Protein 5GOO (pdb70)

InterPro domains:
  IPR008928 Six-hairpin glycosidase superfamily [SSF48208] (36-451)
  IPR012341 Six-hairpin glycosidase-like superfamily [G3DSA:1.50.10.10] (46-420)
  IPR024746 Glycosyl hydrolase family 100 [PF12899] (17-449)
  IPR024746 Glycosyl hydrolase family 100 [PTHR31916] (10-457)

Organism: Nostoc sp. (strain PCC 7120 / SAG 25.82 / UTEX 2576) (NCBI:txid103690)

Sequence (1299 aa):
SLRETESWKLLESSIIYYEGNPIGTVAAQDPELAALNYDQCFLRDFVPSAFVFLDGQTDIVRNFLIETLTLQSHEKEDCFQPGAGLPASFKVESDGSKEYLVADFGEKAIARVPPVDSCWWILLLRAYEKATGDLTLAREPKFQAGIKLILDLCLAHRFSYPTLVPDGAFIDRRGVYEHPLEIQVLFYAALRAARELLLPDGDGEQYLNKVHGRLGALQYHIRNYYWVDLKRLREIYRYKGNEFGKEIANKFNIFSQSIPDWVIEWLPEKGGYLAGNLGPGRDFRFFALGNLAILAGLASEEESQRINLFAHRWEDLIGYPVKICYPALQGLEWQIVTGCDPKNIPWSYHNGGNWPVLLWLFTAAALKTGKVELAHEAIAIAEGRLSNDKFPEYYDGNNGRLIGKEARIYQTWSIAGLLVAKQFLANPDHVEFISTESWKLLESSIIYYEGNPIGTVAAQDPELAALNYDQCFLRDFVPSAFVFLDGQTDIVRNFLIETLTLQSHEKEDCFQPGAGLPASFKVESDGSKEYLVADFGEKAIARVPPVDSCWWILLLRAYEKATGDLTLAREPKFQAGIKLILDLCLAHRFSYPTLVPDGAFIDRRGVYEHPLEIQVLFYAALRAARELLLPDGDGEQYLNKVHGRLGALQYHIRNYYWVDLKRLREIYRYKGNEFGKEIANKFNIFSQSIPDWVIEWLPEKGGYLAGNLGPGRDFRFFALGNLAILAGLASEEESQRINLFAHRWEDLIGYPVKICYPALQGLEWQIVTGCDPKNIPWSYHNGGNWPVLLWLFTAAALKTGKVELAHEAIAIAEGRLSNDKFPEYYDGNNGRLIGKEARIYQTWSIAGLLVAKQFLANPDHVEFISRETESWKLLESSIIYYEGNPIGTVAAQDPELAALNYDQCFLRDFVPSAFVFLDGQTDIVRNFLIETLTLQSHEKEDCFQPGAGLPASFKVESDGSKEYLVADFGEKAIARVPPVDSCWWILLLRAYEKATGDLTLAREPKFQAGIKLILDLCLAHRFSYPTLVPDGAFIDRRGVYEHPLEIQVLFYAALRAARELLLPDGDGEQYLNKVHGRLGALQYHIRNYYWVDLKRLREIYRYKGNEFGKEIANKFNIFSQSIPDWVIEWLPEKGGYLAGNLGPGRDFRFFALGNLAILAGLASEEESQRINLFAHRWEDLIGYPVKICYPALQGLEWQIVTGCDPKNIPWSYHNGGNWPVLLWLFTAAALKTGKVELAHEAIAIAEGRLSNDKFPEYYDGNNGRLIGKEARIYQTWSIAGLLVAKQFLANPDHVEFIS

Radius of gyration: 38.65 Å; Cα contacts (8 Å, |Δi|>4): 2510; chains: 3; bounding box: 79×120×97 Å

Solvent-accessible surface area: 47619 Å² total

B-factor: mean 35.4, std 9.97, range [17.38, 83.97]

Foldseek 3Di:
DLCPDPLNVLLVVQFADAPRHTAAGFQFPFPDDDCLRSRWGFLVLRLLVQLLCLCVNHRRLLNNLVVVLVCLCDDDDVPDDDQSLAFGTWHWDDDDPHIDIDTHQQPSDDVSAGQLLNNPSLLSVLLSCVSHVPLPSLPPPSNLVSLVSNLCVQLPDDPDQLAFGQACHNVNAFLLGGGFLLRLLSSLLSLVSLLVRFDPDPVSVVSVVSSVVSNVSSLCCQQPPFKDALVVLVVQLPADADDDDDDGDCPLRAHNVPPDPCQNVLHDNQAIFGFGDGHRRGGRKDALNSGLVLLSCSQPLSNLVRPCSCVVPVQQAQFLAGFRIPFFQADVRCCVRRVPDVQRYGQADNRGWHALLCLLSVLLSCLSNVNNVVNVVSLVSLVVPCVVQQQWRIAGDSRRPGRHPPTRHSRSSSSSSSSSSVVCSVPVVSSVSND/DVLVVLLVVQFADDPRFTAAGFQFDFPDDDCQRRRWGFLVLRQLVCLLCLCVNNRNLLNNLVVVLVVLQDFDDVPDDDQSLAFRTWHWDADVPRIDIDTHQLPSDDVSAGQLLNNNSLLSVLLSCVSPVPLPRLPDPSNLVNLVSNLCRQQPDDDDQLAFGQACHNVNAFQLGGGFLLSLLSSLLSLVSLLVRFDCPDCSVVSNVSSVVSNVSSLCCQAVPQKDDLVVLVVVLPADADDDDDPGDCPLRADNVPPDPCLNVLADRLAIFGFGDDHRNGGRKHALNSGLVLLSVSDPLSNLVRPCSCVSCVQQAQFLAGFRIDDFQADVSCCVGRVVDVQRYGQADNRGWHALLCLLSVLLSCVSSVNNVVNVVSLVSLVVPCVVVQRWRIAGDSRRPGRHPPTRHRRSSSSSSSSNSVVCSVPVVSSVSSD/DPDPLVVLLVVQFADFPRFTAFGFQFDFPDDDCLRRRWGFLVLRLLVCLLCLCVNNRNLLNNLVVVLVVLCDFDEVHDGDQSLFFRTKHWDDDPPHIDIDTHQQNSDDVSAGQLLNNPSLLSVLLSCVSPVPLVSLVPPSNLVNLVSNLCVLLPDDPDALAAGAACHNVNAFLLGGGFLLRLLSSLLSLVSLLVRFDCPDCSVVSVVSSVVSNVRSLCCQAPPQKDDLVVLVVVLPADADDDDDPGDCPQRAHNVPDDPCLNVLHDNQAIFGFGDGHRRGGRKGALNSGLVLLSCSDPLSNLVRPCSCVSPVQQAQFLAGFRIPDFQADVRCCVGRVPDPQRYGFADNRGWHALLCLLSVLLSCVSSVNNVVNVVSLVSLVVPCVVQQRWGIAGDSRRPGRHPPTRHRRSSSSSSSSNSVVCSVPVVSSNSSD

Secondary structure (DSSP, 8-state):
-GGGSHHHHHHHHTEEEETTEEEEE-SB--SSS--TTTTSEEHHHHHHHHHHH-----HHHHHHHHHHHHHHTS---------TT---EEEEEEETTEEEEEEESSSSSGGG---GGG--HHHHHHHHHHHH---HHHHSHHHHHHHHHHHHHHT---------B-TT---------BS-HHHHHHHHHHHHHHHHHS--SHHHHHHHHHHHHHHHHHHHHIIIIIEE-HHHHHHHHTPPSS--SSS-S-TT---GGGS-HHHHHHS-TT--EEBS---TT----EEHHHH--TTTT-S-HHHHHH--HHHHTHHHHT----BSEES---HHHHHHHHTS-GGG-TTBTTBT-B-GGGHHHHHHHHHHTT-HHHHHHHHHHHHTTTTTTT--S-EESTTS-EEPTTPPSSBHHHHHHHHHHHHHHH-GGGGGGG-/-HHHHHHHHTEEEETTEEEEE-SB--SSS--TTTTSEEHHHHHHHHHHH-----HHHHHHHHHHHHHHTS---------TT---EEEEEEETTEEEEEEESSSSSGGG---GGG--HHHHHHHHHHHH---HHHHSHHHHHHHHHHHHHHT---------B-TT---------BS-HHHHHHHHHHHHHHHHH---TTTHHHHHHHHHHHHHHHHHHHHHHHEE-HHHHHHHHTPPSS--SSS-S-TT---GGGS-HHHHHHS-TT--EEBS---TT----EEHHHH--TTTT-S-HHHHHH--HHHHTHHHHT----BSEES---HHHHHHHHTS-GGG-TTBTTBT-B-GGGHHHHHHHHHHHT-HHHHHHHHHHHHTTTTTTT--S-EESTTS-EEPTTPPSSBHHHHHHHHHHHHHHH-GGGGGGG-/--SHHHHHHHHTEEEETTEEEEE-SB--SSS--TTTTSEEHHHHHHHHHHH-----HHHHHHHHHHHHHHHS---------TT---EEEEEEETTEEEEEEESSSSSGGG---GGG--HHHHHHHHHHHH---HHHHSHHHHHHHHHHHHHHT---------B-SS---------BS-HHHHHHHHHHHHHHHHH---TTTHHHHHHHHHHHHHHHHHHIIIIIEE-HHHHHHHHTPPSS--SSS-S-TT---GGGS-HHHHHH--TT--EE-S---TT----EEHHHH--TTTT-S-HHHHHH--HHHHTHHHHT----BSEESPP-HHHHHHHHTS-GGG-TTBTTBT-B-GGGHHHHHHHHHHTT-HHHHHHHHHHHHTTTTTTT--S-EESTTS-EEPTTPPSSBHHHHHHHHHHHHHHH-GGGGGGT-

Structure (mmCIF, N/CA/C/O backbone):
data_5GOO
#
_entry.id   5GOO
#
_cell.length_a   96.772
_cell.length_b   177.927
_cell.length_c   181.557
_cell.angle_alpha   90.00
_cell.angle_beta   90.00
_cell.angle_gamma   90.00
#
_symmetry.space_group_name_H-M   'C 2 2 21'
#
loop_
_entity.id
_entity.type
_entity.pdbx_description
1 polymer 'Alkaline Invertase'
2 non-polymer beta-D-fructofuranose
3 non-polymer GLYCEROL
4 water water
#
loop_
_atom_site.group_PDB
_atom_site.id
_atom_site.type_symbol
_atom_site.label_atom_id
_atom_site.label_alt_id
_atom_site.label_comp_id
_atom_site.label_asym_id
_atom_site.label_entity_id
_atom_site.label_seq_id
_atom_site.pdbx_PDB_ins_code
_atom_site.Cartn_x
_atom_site.Cartn_y
_atom_site.Cartn_z
_atom_site.occupancy
_atom_site.B_iso_or_equiv
_atom_site.auth_seq_id
_atom_site.auth_comp_id
_atom_site.auth_asym_id
_atom_site.auth_atom_id
_atom_site.pdbx_PDB_model_num
ATOM 1 N N . SER A 1 11 ? 28.531 -37.566 2.290 1.00 66.22 10 SER A N 1
ATOM 2 C CA . SER A 1 11 ? 29.605 -38.566 2.006 1.00 65.99 10 SER A CA 1
ATOM 3 C C . SER A 1 11 ? 30.874 -38.242 2.792 1.00 64.49 10 SER A C 1
ATOM 4 O O . SER A 1 11 ? 31.638 -37.356 2.413 1.00 63.70 10 SER A O 1
ATOM 7 N N . LEU A 1 12 ? 31.080 -38.971 3.885 1.00 63.61 11 LEU A N 1
ATOM 8 C CA . LEU A 1 12 ? 32.228 -38.773 4.777 1.00 63.10 11 LEU A CA 1
ATOM 9 C C . LEU A 1 12 ? 33.570 -38.799 4.045 1.00 62.24 11 LEU A C 1
ATOM 10 O O . LEU A 1 12 ? 34.387 -37.886 4.195 1.00 60.43 11 LEU A O 1
ATOM 15 N N . ARG A 1 13 ? 33.782 -39.845 3.252 1.00 61.23 12 ARG A N 1
ATOM 16 C CA . ARG A 1 13 ? 35.095 -40.118 2.651 1.00 60.44 12 ARG A CA 1
ATOM 17 C C . ARG A 1 13 ? 35.530 -39.115 1.570 1.00 59.62 12 ARG A C 1
ATOM 18 O O . ARG A 1 13 ? 36.679 -39.140 1.125 1.00 58.32 12 ARG A O 1
ATOM 26 N N . GLU A 1 14 ? 34.616 -38.240 1.159 1.00 60.23 13 GLU A N 1
ATOM 27 C CA . GLU A 1 14 ? 34.907 -37.222 0.147 1.00 59.38 13 GLU A CA 1
ATOM 28 C C . GLU A 1 14 ? 35.327 -35.863 0.722 1.00 54.91 13 GLU A C 1
ATOM 29 O O . GLU A 1 14 ? 35.894 -35.043 -0.002 1.00 55.33 13 GLU A O 1
ATOM 35 N N . THR A 1 15 ? 35.057 -35.619 2.004 1.00 49.48 14 THR A N 1
ATOM 36 C CA . THR A 1 15 ? 35.329 -34.306 2.607 1.00 45.56 14 THR A CA 1
ATOM 37 C C . THR A 1 15 ? 36.823 -34.026 2.776 1.00 42.20 14 THR A C 1
ATOM 38 O O . THR A 1 15 ? 37.652 -34.946 2.766 1.00 41.50 14 THR A O 1
ATOM 42 N N . GLU A 1 16 ? 37.145 -32.741 2.924 1.00 38.77 15 GLU A N 1
ATOM 43 C CA . GLU A 1 16 ? 38.507 -32.283 3.215 1.00 37.51 15 GLU A CA 1
ATOM 44 C C . GLU A 1 16 ? 39.036 -32.924 4.499 1.00 34.67 15 GLU A C 1
ATOM 45 O O . GLU A 1 16 ? 40.158 -33.428 4.533 1.00 34.03 15 GLU A O 1
ATOM 51 N N . SER A 1 17 ? 38.221 -32.894 5.550 1.00 32.96 16 SER A N 1
ATOM 52 C CA . SER A 1 17 ? 38.644 -33.370 6.875 1.00 32.58 16 SER A CA 1
ATOM 53 C C . SER A 1 17 ? 39.043 -34.838 6.872 1.00 32.12 16 SER A C 1
ATOM 54 O O . SER A 1 17 ? 40.034 -35.219 7.497 1.00 32.60 16 SER A O 1
ATOM 57 N N . TRP A 1 18 ? 38.281 -35.655 6.150 1.00 31.13 17 TRP A N 1
ATOM 58 C CA . TRP A 1 18 ? 38.597 -37.069 6.014 0.50 30.95 17 TRP A CA 1
ATOM 59 C C . TRP A 1 18 ? 40.006 -37.272 5.467 1.00 31.52 17 TRP A C 1
ATOM 60 O O . TRP A 1 18 ? 40.762 -38.088 5.988 1.00 30.61 17 TRP A O 1
ATOM 71 N N . LYS A 1 19 ? 40.354 -36.539 4.409 1.00 32.21 18 LYS A N 1
ATOM 72 C CA . LYS A 1 19 ? 41.697 -36.646 3.823 1.00 33.03 18 LYS A CA 1
ATOM 73 C C . LYS A 1 19 ? 42.771 -36.061 4.745 1.00 31.02 18 LYS A C 1
ATOM 74 O O . LYS A 1 19 ? 43.880 -36.582 4.814 1.00 29.85 18 LYS A O 1
ATOM 80 N N . LEU A 1 20 ? 42.444 -34.976 5.442 1.00 31.12 19 LEU A N 1
ATOM 81 C CA . LEU A 1 20 ? 43.345 -34.427 6.462 1.00 32.07 19 LEU A CA 1
ATOM 82 C C . LEU A 1 20 ? 43.635 -35.488 7.526 1.00 30.40 19 LEU A C 1
ATOM 83 O O . LEU A 1 20 ? 44.781 -35.679 7.921 1.00 30.07 19 LEU A O 1
ATOM 88 N N . LEU A 1 21 ? 42.594 -36.194 7.962 1.00 30.67 20 LEU A N 1
ATOM 89 C CA . LEU A 1 21 ? 42.748 -37.288 8.930 1.00 30.77 20 LEU A CA 1
ATOM 90 C C . LEU A 1 21 ? 43.641 -38.411 8.395 1.00 30.81 20 LEU A C 1
ATOM 91 O O . LEU A 1 21 ? 44.549 -38.880 9.091 1.00 29.49 20 LEU A O 1
ATOM 96 N N . GLU A 1 22 ? 43.387 -38.840 7.161 1.00 31.89 21 GLU A N 1
ATOM 97 C CA . GLU A 1 22 ? 44.208 -39.876 6.525 1.00 33.17 21 GLU A CA 1
ATOM 98 C C . GLU A 1 22 ? 45.681 -39.502 6.473 1.00 32.20 21 GLU A C 1
ATOM 99 O O . GLU A 1 22 ? 46.549 -40.353 6.672 1.00 29.54 21 GLU A O 1
ATOM 105 N N . SER A 1 23 ? 45.941 -38.228 6.182 1.00 32.18 22 SER A N 1
ATOM 106 C CA . SER A 1 23 ? 47.304 -37.699 6.084 1.00 33.58 22 SER A CA 1
ATOM 107 C C . SER A 1 23 ? 48.071 -37.852 7.405 1.00 33.61 22 SER A C 1
ATOM 108 O O . SER A 1 23 ? 49.294 -37.900 7.406 1.00 33.14 22 SER A O 1
ATOM 111 N N . SER A 1 24 ? 47.343 -37.914 8.521 1.00 32.98 23 SER A N 1
ATOM 112 C CA . SER A 1 24 ? 47.945 -38.005 9.855 1.00 33.31 23 SER A CA 1
ATOM 113 C C . SER A 1 24 ? 48.344 -39.421 10.262 1.00 34.66 23 SER A C 1
ATOM 114 O O . SER A 1 24 ? 49.041 -39.600 11.269 1.00 35.67 23 SER A O 1
ATOM 117 N N . ILE A 1 25 ? 47.893 -40.414 9.495 1.00 34.82 24 ILE A N 1
ATOM 118 C CA . ILE A 1 25 ? 48.059 -41.819 9.859 1.00 35.08 24 ILE A CA 1
ATOM 119 C C . ILE A 1 25 ? 49.526 -42.231 9.898 1.00 35.80 24 ILE A C 1
ATOM 120 O O . ILE A 1 25 ? 50.304 -41.858 9.030 1.00 36.65 24 ILE A O 1
ATOM 125 N N . ILE A 1 26 ? 49.880 -42.993 10.929 1.00 36.91 25 ILE A N 1
ATOM 126 C CA . ILE A 1 26 ? 51.232 -43.518 11.112 1.00 39.16 25 ILE A CA 1
ATOM 127 C C . ILE A 1 26 ? 51.239 -44.992 10.715 1.00 39.17 25 ILE A C 1
ATOM 128 O O . ILE A 1 26 ? 50.446 -45.787 11.228 1.00 38.88 25 ILE A O 1
ATOM 133 N N . TYR A 1 27 ? 52.133 -45.351 9.800 1.00 40.14 26 TYR A N 1
ATOM 134 C CA . TYR A 1 27 ? 52.242 -46.733 9.329 1.00 41.22 26 TYR A CA 1
ATOM 135 C C . TYR A 1 27 ? 53.411 -47.450 9.982 1.00 41.17 26 TYR A C 1
ATOM 136 O O . TYR A 1 27 ? 54.475 -46.871 10.173 1.00 42.91 26 TYR A O 1
ATOM 145 N N . TYR A 1 28 ? 53.197 -48.714 10.333 1.00 42.33 27 TYR A N 1
ATOM 146 C CA . TYR A 1 28 ? 54.225 -49.539 10.962 1.00 42.68 27 TYR A CA 1
ATOM 147 C C . TYR A 1 28 ? 54.244 -50.895 10.281 1.00 43.77 27 TYR A C 1
ATOM 148 O O . TYR A 1 28 ? 53.241 -51.619 10.297 1.00 42.20 27 TYR A O 1
ATOM 157 N N . GLU A 1 29 ? 55.385 -51.225 9.679 1.00 45.45 28 GLU A N 1
ATOM 158 C CA . GLU A 1 29 ? 55.534 -52.439 8.864 1.00 47.41 28 GLU A CA 1
ATOM 159 C C . GLU A 1 29 ? 54.375 -52.577 7.872 1.00 45.69 28 GLU A C 1
ATOM 160 O O . GLU A 1 29 ? 53.752 -53.630 7.762 1.00 45.90 28 GLU A O 1
ATOM 166 N N . GLY A 1 30 ? 54.084 -51.481 7.177 1.00 46.15 29 GLY A N 1
ATOM 167 C CA . GLY A 1 30 ? 53.049 -51.449 6.143 1.00 46.46 29 GLY A CA 1
ATOM 168 C C . GLY A 1 30 ? 51.609 -51.343 6.623 1.00 46.08 29 GLY A C 1
ATOM 169 O O . GLY A 1 30 ? 50.698 -51.197 5.803 1.00 47.18 29 GLY A O 1
ATOM 170 N N . ASN A 1 31 ? 51.396 -51.406 7.937 1.00 44.05 30 ASN A N 1
ATOM 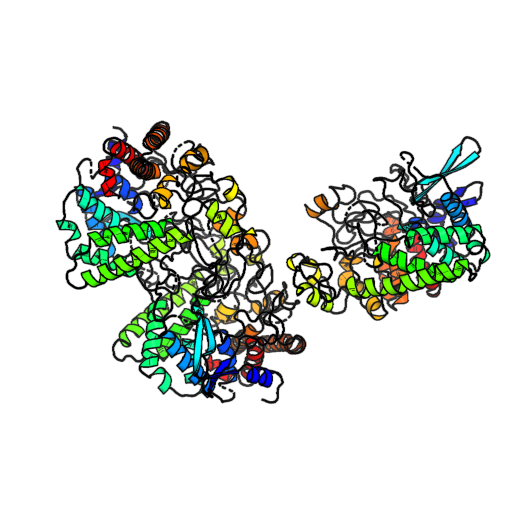171 C CA . ASN A 1 31 ? 50.049 -51.347 8.514 1.00 42.93 30 ASN A CA 1
ATOM 172 C C . ASN A 1 31 ? 49.793 -50.047 9.286 1.00 41.32 30 ASN A C 1
ATOM 173 O O . ASN A 1 31 ? 50.702 -49.520 9.929 1.00 40.81 30 ASN A O 1
ATOM 178 N N . PRO A 1 32 ? 48.547 -49.537 9.240 1.00 39.33 31 PRO A N 1
ATOM 179 C CA . PRO A 1 32 ? 48.197 -48.332 9.985 1.00 38.44 31 PRO A CA 1
ATOM 180 C C . PRO A 1 32 ? 47.985 -48.659 11.460 1.00 36.79 31 PRO A C 1
ATOM 181 O O . PRO A 1 32 ? 47.246 -49.591 11.774 1.00 35.53 31 PRO A O 1
ATOM 185 N N . ILE A 1 33 ? 48.639 -47.911 12.349 1.00 35.97 32 ILE A N 1
ATOM 186 C CA . ILE A 1 33 ? 48.585 -48.201 13.793 1.00 35.33 32 ILE A CA 1
ATOM 187 C C . ILE A 1 33 ? 48.225 -47.008 14.686 1.00 34.35 32 ILE A C 1
ATOM 188 O O . ILE A 1 33 ? 48.131 -47.155 15.905 1.00 34.18 32 ILE A O 1
ATOM 193 N N . GLY A 1 34 ? 48.014 -45.839 14.089 1.00 34.22 33 GLY A N 1
ATOM 194 C CA . GLY A 1 34 ? 47.753 -44.630 14.858 1.00 33.56 33 GLY A CA 1
ATOM 195 C C . GLY A 1 34 ? 47.821 -43.377 14.012 1.00 34.63 33 GLY A C 1
ATOM 196 O O . GLY A 1 34 ? 47.981 -43.449 12.790 1.00 34.07 33 GLY A O 1
ATOM 197 N N . THR A 1 35 ? 47.685 -42.232 14.676 1.00 33.76 34 THR A N 1
ATOM 198 C CA . THR A 1 35 ? 47.727 -40.924 14.025 1.00 33.47 34 THR A CA 1
ATOM 199 C C . THR A 1 35 ? 48.633 -39.990 14.826 1.00 32.64 34 THR A C 1
ATOM 200 O O . THR A 1 35 ? 48.631 -40.034 16.050 1.00 31.42 34 THR A O 1
ATOM 204 N N . VAL A 1 36 ? 49.408 -39.154 14.137 1.00 32.04 35 VAL A N 1
ATOM 205 C CA . VAL A 1 36 ? 50.211 -38.127 14.813 1.00 32.02 35 VAL A CA 1
ATOM 206 C C . VAL A 1 36 ? 49.296 -37.126 15.518 1.00 30.81 35 VAL A C 1
ATOM 207 O O . VAL A 1 36 ? 48.132 -36.976 15.144 1.00 29.97 35 VAL A O 1
ATOM 211 N N . ALA A 1 37 ? 49.820 -36.451 16.538 1.00 30.22 36 ALA A N 1
ATOM 212 C CA . ALA A 1 37 ? 49.043 -35.436 17.265 1.00 29.11 36 ALA A CA 1
ATOM 213 C C . ALA A 1 37 ? 48.745 -34.228 16.379 1.00 28.85 36 ALA A C 1
ATOM 214 O O . ALA A 1 37 ? 47.674 -33.630 16.469 1.00 28.89 36 ALA A O 1
ATOM 216 N N . ALA A 1 38 ? 49.699 -33.872 15.525 1.00 28.83 37 ALA A N 1
ATOM 217 C CA . ALA A 1 38 ? 49.545 -32.723 14.638 1.00 29.26 37 ALA A CA 1
ATOM 218 C C . ALA A 1 38 ? 50.448 -32.826 13.420 1.00 29.76 37 ALA A C 1
ATOM 219 O O . ALA A 1 38 ? 51.514 -33.442 13.478 1.00 29.48 37 ALA A O 1
ATOM 221 N N . GLN A 1 39 ? 50.006 -32.214 12.326 1.00 31.17 38 GLN A N 1
ATOM 222 C CA . GLN A 1 39 ? 50.783 -32.150 11.091 1.00 33.20 38 GLN A CA 1
ATOM 223 C C . GLN A 1 39 ? 51.297 -30.728 10.863 1.00 34.90 38 GLN A C 1
ATOM 224 O O . GLN A 1 39 ? 51.387 -30.260 9.728 1.00 35.62 38 GLN A O 1
ATOM 230 N N . ASP A 1 40 ? 51.635 -30.051 11.953 1.00 36.03 39 ASP A N 1
ATOM 231 C CA . ASP A 1 40 ? 52.147 -28.695 11.883 1.00 37.87 39 ASP A CA 1
ATOM 232 C C . ASP A 1 40 ? 53.475 -28.749 11.145 1.00 41.02 39 ASP A C 1
ATOM 233 O O . ASP A 1 40 ? 54.363 -29.497 11.544 1.00 41.43 39 ASP A O 1
ATOM 238 N N . PRO A 1 41 ? 53.610 -27.976 10.053 1.00 45.07 40 PRO A N 1
ATOM 239 C CA . PRO A 1 41 ? 54.857 -28.032 9.295 1.00 48.30 40 PRO A CA 1
ATOM 240 C C . PRO A 1 41 ? 56.034 -27.345 9.983 1.00 51.92 40 PRO A C 1
ATOM 241 O O . PRO A 1 41 ? 57.178 -27.724 9.743 1.00 52.38 40 PRO A O 1
ATOM 245 N N . GLU A 1 42 ? 55.755 -26.350 10.824 1.00 57.60 41 GLU A N 1
ATOM 246 C CA . GLU A 1 42 ? 56.799 -25.431 11.299 1.00 62.51 41 GLU A CA 1
ATOM 247 C C . GLU A 1 42 ? 57.273 -25.644 12.727 1.00 64.13 41 GLU A C 1
ATOM 248 O O . GLU A 1 42 ? 58.481 -25.689 12.967 1.00 66.66 41 GLU A O 1
ATOM 254 N N . LEU A 1 43 ? 56.344 -25.770 13.669 1.00 65.07 42 LEU A N 1
ATOM 255 C CA . LEU A 1 43 ? 56.721 -25.850 15.082 1.00 65.66 42 LEU A CA 1
ATOM 256 C C . LEU A 1 43 ? 57.608 -27.053 15.359 1.00 64.96 42 LEU A C 1
ATOM 257 O O . LEU A 1 43 ? 57.523 -28.074 14.669 1.00 66.70 42 LEU A O 1
ATOM 262 N N . ALA A 1 44 ? 58.477 -26.914 16.361 1.00 61.78 43 ALA A N 1
ATOM 263 C CA . ALA A 1 44 ? 59.385 -27.990 16.729 1.00 58.71 43 ALA A CA 1
ATOM 264 C C . ALA A 1 44 ? 58.531 -29.207 16.975 1.00 56.08 43 ALA A C 1
ATOM 265 O O . ALA A 1 44 ? 57.480 -29.114 17.623 1.00 57.70 43 ALA A O 1
ATOM 267 N N . ALA A 1 45 ? 58.965 -30.346 16.452 1.00 51.27 44 ALA A N 1
ATOM 268 C CA . ALA A 1 45 ? 58.170 -31.554 16.572 1.00 48.55 44 ALA A CA 1
ATOM 269 C C . ALA A 1 45 ? 57.861 -31.809 18.043 1.00 45.80 44 ALA A C 1
ATOM 270 O O . ALA A 1 45 ? 56.701 -32.024 18.400 1.00 42.34 44 ALA A O 1
ATOM 272 N N . LEU A 1 46 ? 58.882 -31.733 18.896 1.00 42.53 45 LEU A N 1
ATOM 273 C CA . LEU A 1 46 ? 58.691 -31.982 20.319 1.00 40.13 45 LEU A CA 1
ATOM 274 C C . LEU A 1 46 ? 58.084 -33.385 20.432 1.00 38.65 45 LEU A C 1
ATOM 275 O O . LEU A 1 46 ? 58.653 -34.336 19.903 1.00 38.25 45 LEU A O 1
ATOM 280 N N . ASN A 1 47 ? 56.930 -33.521 21.078 1.00 36.47 46 ASN A N 1
ATOM 281 C CA . ASN A 1 47 ? 56.237 -34.806 21.108 1.00 35.85 46 ASN A CA 1
ATOM 282 C C . ASN A 1 47 ? 54.963 -34.823 20.260 1.00 35.14 46 ASN A C 1
ATOM 283 O O . ASN A 1 47 ? 54.172 -35.769 20.337 1.00 34.96 46 ASN A O 1
ATOM 288 N N . TYR A 1 48 ? 54.786 -33.802 19.422 1.00 33.75 47 TYR A N 1
ATOM 289 C CA . TYR A 1 48 ? 53.590 -33.699 18.567 1.00 33.70 47 TYR A CA 1
ATOM 290 C C . TYR A 1 48 ? 53.638 -34.618 17.332 1.00 33.84 47 TYR A C 1
ATOM 291 O O . TYR A 1 48 ? 52.642 -34.767 16.620 1.00 33.94 47 TYR A O 1
ATOM 300 N N . ASP A 1 49 ? 54.785 -35.243 17.094 1.00 34.42 48 ASP A N 1
ATOM 301 C CA . ASP A 1 49 ? 54.915 -36.260 16.041 1.00 36.16 48 ASP A CA 1
ATOM 302 C C . ASP A 1 49 ? 54.601 -37.679 16.558 1.00 35.95 48 ASP A C 1
ATOM 303 O O . ASP A 1 49 ? 54.880 -38.669 15.884 1.00 36.74 48 ASP A O 1
ATOM 308 N N . GLN A 1 50 ? 54.006 -37.768 17.746 1.00 34.57 49 GLN A N 1
ATOM 309 C CA . GLN A 1 50 ? 53.663 -39.055 18.343 1.00 33.92 49 GLN A CA 1
ATOM 310 C C . GLN A 1 50 ? 52.158 -39.287 18.358 1.00 33.32 49 GLN A C 1
ATOM 311 O O . GLN A 1 50 ? 51.361 -38.346 18.316 1.00 33.20 49 GLN A O 1
ATOM 317 N N . CYS A 1 51 ? 51.779 -40.556 18.419 1.00 33.15 50 CYS A N 1
ATOM 318 C CA . CYS A 1 51 ? 50.391 -40.926 18.612 1.00 32.66 50 CYS A CA 1
ATOM 319 C C . CYS A 1 51 ? 50.101 -41.031 20.108 1.00 32.76 50 CYS A C 1
ATOM 320 O O . CYS A 1 51 ? 50.594 -41.941 20.779 1.00 32.55 50 CYS A O 1
ATOM 323 N N . PHE A 1 52 ? 49.309 -40.092 20.620 1.00 32.18 51 PHE A N 1
ATOM 324 C CA . PHE A 1 52 ? 48.882 -40.108 22.015 1.00 32.01 51 PHE A CA 1
ATOM 325 C C . PHE A 1 52 ? 47.658 -40.993 22.138 1.00 31.30 51 PHE A C 1
ATOM 326 O O . PHE A 1 52 ? 46.771 -40.954 21.283 1.00 31.27 51 PHE A O 1
ATOM 334 N N . LEU A 1 53 ? 47.598 -41.767 23.215 1.00 30.67 52 LEU A N 1
ATOM 335 C CA . LEU A 1 53 ? 46.468 -42.653 23.442 1.00 30.46 52 LEU A CA 1
ATOM 336 C C . LEU A 1 53 ? 45.164 -41.859 23.570 1.00 30.31 52 LEU A C 1
ATOM 337 O O . LEU A 1 53 ? 44.170 -42.206 22.930 1.00 29.87 52 LEU A O 1
ATOM 342 N N . ARG A 1 54 ? 45.177 -40.776 24.355 1.00 28.51 53 ARG A N 1
ATOM 343 C CA . ARG A 1 54 ? 43.991 -39.922 24.481 1.00 27.59 53 ARG A CA 1
ATOM 344 C C . ARG A 1 54 ? 43.597 -39.276 23.144 1.00 27.47 53 ARG A C 1
ATOM 345 O O . ARG A 1 54 ? 42.418 -39.221 22.809 1.00 27.60 53 ARG A O 1
ATOM 353 N N . ASP A 1 55 ? 44.576 -38.798 22.385 1.00 27.82 54 ASP A N 1
ATOM 354 C CA . ASP A 1 55 ? 44.294 -38.148 21.099 1.00 28.98 54 ASP A CA 1
ATOM 355 C C . ASP A 1 55 ? 43.693 -39.107 20.087 1.00 29.38 54 ASP A C 1
ATOM 356 O O . ASP A 1 55 ? 42.821 -38.722 19.301 1.00 29.42 54 ASP A O 1
ATOM 361 N N . PHE A 1 56 ? 44.138 -40.359 20.116 1.00 29.03 55 PHE A N 1
ATOM 362 C CA . PHE A 1 56 ? 43.683 -41.337 19.134 1.00 29.67 55 PHE A CA 1
ATOM 363 C C . PHE A 1 56 ? 42.199 -41.675 19.254 1.00 28.89 55 PHE A C 1
ATOM 364 O O . PHE A 1 56 ? 41.601 -42.124 18.288 1.00 28.11 55 PHE A O 1
ATOM 372 N N . VAL A 1 57 ? 41.603 -41.446 20.422 1.00 28.79 56 VAL A N 1
ATOM 373 C CA . VAL A 1 57 ? 40.209 -41.851 20.657 1.00 28.94 56 VAL A CA 1
ATOM 374 C C . VAL A 1 57 ? 39.223 -41.231 19.645 1.00 29.20 56 VAL A C 1
ATOM 375 O O . VAL A 1 57 ? 38.422 -41.954 19.053 1.00 28.65 56 VAL A O 1
ATOM 379 N N . PRO A 1 58 ? 39.261 -39.898 19.452 1.00 29.41 57 PRO A N 1
ATOM 380 C CA . PRO A 1 58 ? 38.372 -39.346 18.425 1.00 29.94 57 PRO A CA 1
ATOM 381 C C . PRO A 1 58 ? 38.704 -39.831 17.009 1.00 30.07 57 PRO A C 1
ATOM 382 O O . PRO A 1 58 ? 37.791 -40.077 16.229 1.00 30.29 57 PRO A O 1
ATOM 386 N N . SER A 1 59 ? 39.989 -39.969 16.691 1.00 29.95 58 SER A N 1
ATOM 387 C CA . SER A 1 59 ? 40.398 -40.552 15.415 1.00 30.89 58 SER A CA 1
ATOM 388 C C . SER A 1 59 ? 39.756 -41.927 15.245 1.00 31.54 58 SER A C 1
ATOM 389 O O . SER A 1 59 ? 39.074 -42.191 14.249 1.00 31.26 58 SER A O 1
ATOM 392 N N . ALA A 1 60 ? 39.980 -42.787 16.235 1.00 30.36 59 ALA A N 1
ATOM 393 C CA . ALA A 1 60 ? 39.410 -44.133 16.252 1.00 31.47 59 ALA A CA 1
ATOM 394 C C . ALA A 1 60 ? 37.928 -44.124 15.905 1.00 31.00 59 ALA A C 1
ATOM 395 O O . ALA A 1 60 ? 37.487 -44.866 15.035 1.00 30.92 59 ALA A O 1
ATOM 397 N N . PHE A 1 61 ? 37.178 -43.268 16.587 1.00 31.48 60 PHE A N 1
ATOM 398 C CA . PHE A 1 61 ? 35.730 -43.152 16.394 1.00 32.44 60 PHE A CA 1
ATOM 399 C C . PHE A 1 61 ? 35.332 -42.853 14.940 1.00 32.70 60 PHE A C 1
ATOM 400 O O . PHE A 1 61 ? 34.355 -43.410 14.428 1.00 31.58 60 PHE A O 1
ATOM 408 N N . VAL A 1 62 ? 36.091 -41.983 14.282 1.00 32.42 61 VAL A N 1
ATOM 409 C CA . VAL A 1 62 ? 35.870 -41.698 12.866 1.00 33.30 61 VAL A CA 1
ATOM 410 C C . VAL A 1 62 ? 36.021 -42.982 12.045 1.00 34.00 61 VAL A C 1
ATOM 411 O O . VAL A 1 62 ? 35.174 -43.295 11.213 1.00 33.20 61 VAL A O 1
ATOM 415 N N . PHE A 1 63 ? 37.098 -43.716 12.290 1.00 35.15 62 PHE A N 1
ATOM 416 C CA . PHE A 1 63 ? 37.373 -44.950 11.549 1.00 37.65 62 PHE A CA 1
ATOM 417 C C . PHE A 1 63 ? 36.388 -46.076 11.866 1.00 38.06 62 PHE A C 1
ATOM 418 O O . PHE A 1 63 ? 36.082 -46.890 10.995 1.00 40.54 62 PHE A O 1
ATOM 426 N N . LEU A 1 64 ? 35.886 -46.115 13.098 1.00 37.64 63 LEU A N 1
ATOM 427 C CA . LEU A 1 64 ? 34.877 -47.105 13.493 1.00 36.91 63 LEU A CA 1
ATOM 428 C C . LEU A 1 64 ? 33.520 -46.820 12.844 1.00 38.45 63 LEU A C 1
ATOM 429 O O . LEU A 1 64 ? 32.844 -47.737 12.389 1.00 37.74 63 LEU A O 1
ATOM 442 N N . ASP A 1 66 ? 33.117 -45.109 10.126 1.00 41.93 65 ASP A N 1
ATOM 443 C CA . ASP A 1 66 ? 33.323 -45.306 8.687 1.00 44.80 65 ASP A CA 1
ATOM 444 C C . ASP A 1 66 ? 33.223 -46.785 8.287 1.00 46.42 65 ASP A C 1
ATOM 445 O O . ASP A 1 66 ? 32.840 -47.101 7.161 1.00 48.38 65 ASP A O 1
ATOM 450 N N . GLY A 1 67 ? 33.587 -47.682 9.199 1.00 47.50 66 GLY A N 1
ATOM 451 C CA . GLY A 1 67 ? 33.515 -49.128 8.951 1.00 48.07 66 GLY A CA 1
ATOM 452 C C . GLY A 1 67 ? 34.851 -49.782 8.637 1.00 48.63 66 GLY A C 1
ATOM 453 O O . GLY A 1 67 ? 34.962 -51.003 8.675 1.00 48.27 66 GLY A O 1
ATOM 454 N N . GLN A 1 68 ? 35.852 -48.961 8.339 1.00 51.20 67 GLN A N 1
ATOM 455 C CA . GLN A 1 68 ? 37.195 -49.450 8.091 1.00 52.45 67 GLN A CA 1
ATOM 456 C C . GLN A 1 68 ? 37.691 -49.442 9.518 1.00 51.09 67 GLN A C 1
ATOM 457 O O . GLN A 1 68 ? 37.556 -48.432 10.205 1.00 53.46 67 GLN A O 1
ATOM 463 N N . THR A 1 69 ? 38.240 -50.551 9.995 1.00 47.48 68 THR A N 1
ATOM 464 C CA . THR A 1 69 ? 38.650 -50.577 11.404 1.00 45.31 68 THR A CA 1
ATOM 465 C C . THR A 1 69 ? 39.973 -51.292 11.723 1.00 43.71 68 THR A C 1
ATOM 466 O O . THR A 1 69 ? 40.308 -51.480 12.896 1.00 43.18 68 THR A O 1
ATOM 470 N N . ASP A 1 70 ? 40.732 -51.675 10.703 1.00 42.67 69 ASP A N 1
ATOM 471 C CA . ASP A 1 70 ? 42.042 -52.299 10.927 1.00 41.92 69 ASP A CA 1
ATOM 472 C C . ASP A 1 70 ? 42.960 -51.425 11.787 1.00 38.61 69 ASP A C 1
ATOM 473 O O . ASP A 1 70 ? 43.689 -51.933 12.634 1.00 38.19 69 ASP A O 1
ATOM 478 N N . ILE A 1 71 ? 42.921 -50.115 11.559 1.00 36.10 70 ILE A N 1
ATOM 479 C CA . ILE A 1 71 ? 43.792 -49.178 12.280 1.00 34.97 70 ILE A CA 1
ATOM 480 C C . ILE A 1 71 ? 43.530 -49.189 13.795 1.00 33.49 70 ILE A C 1
ATOM 481 O O . ILE A 1 71 ? 44.467 -49.135 14.586 1.00 33.38 70 ILE A O 1
ATOM 486 N N . VAL A 1 72 ? 42.261 -49.280 14.187 1.00 32.77 71 VAL A N 1
ATOM 487 C CA . VAL A 1 72 ? 41.883 -49.268 15.602 1.00 32.71 71 VAL A CA 1
ATOM 488 C C . VAL A 1 72 ? 42.303 -50.586 16.252 1.00 33.50 71 VAL A C 1
ATOM 489 O O . VAL A 1 72 ? 42.880 -50.610 17.339 1.00 32.78 71 VAL A O 1
ATOM 493 N N . ARG A 1 73 ? 42.002 -51.682 15.571 1.00 33.39 72 ARG A N 1
ATOM 494 C CA . ARG A 1 73 ? 42.454 -52.999 15.985 1.00 34.00 72 ARG A CA 1
ATOM 495 C C . ARG A 1 73 ? 43.978 -53.040 16.157 1.00 32.62 72 ARG A C 1
ATOM 496 O O . ARG A 1 73 ? 44.481 -53.509 17.179 1.00 32.48 72 ARG A O 1
ATOM 504 N N . ASN A 1 74 ? 44.704 -52.536 15.161 1.00 32.19 73 ASN A N 1
ATOM 505 C CA . ASN A 1 74 ? 46.173 -52.518 15.205 1.00 32.12 73 ASN A CA 1
ATOM 506 C C . ASN A 1 74 ? 46.700 -51.668 16.357 1.00 31.58 73 ASN A C 1
ATOM 507 O O . ASN A 1 74 ? 47.635 -52.063 17.048 1.00 31.70 73 ASN A O 1
ATOM 512 N N . PHE A 1 75 ? 46.085 -50.505 16.552 1.00 30.46 74 PHE A N 1
ATOM 513 C CA . PHE A 1 75 ? 46.407 -49.619 17.677 1.00 30.50 74 PHE A CA 1
ATOM 514 C C . PHE A 1 75 ? 46.288 -50.361 19.012 1.00 30.22 74 PHE A C 1
ATOM 515 O O . PHE A 1 75 ? 47.199 -50.323 19.831 1.00 30.41 74 PHE A O 1
ATOM 523 N N . LEU A 1 76 ? 45.166 -51.042 19.215 1.00 31.01 75 LEU A N 1
ATOM 524 C CA . LEU A 1 76 ? 44.918 -51.750 20.472 1.00 32.18 75 LEU A CA 1
ATOM 525 C C . LEU A 1 76 ? 45.929 -52.872 20.715 1.00 33.50 75 LEU A C 1
ATOM 526 O O . LEU A 1 76 ? 46.392 -53.055 21.841 1.00 34.67 75 LEU A O 1
ATOM 531 N N . ILE A 1 77 ? 46.272 -53.609 19.662 1.00 34.08 76 ILE A N 1
ATOM 532 C CA . ILE A 1 77 ? 47.281 -54.665 19.751 1.00 34.60 76 ILE A CA 1
ATOM 533 C C . ILE A 1 77 ? 48.649 -54.104 20.128 1.00 35.23 76 ILE A C 1
ATOM 534 O O . ILE A 1 77 ? 49.289 -54.597 21.055 1.00 35.27 76 ILE A O 1
ATOM 539 N N . GLU A 1 78 ? 49.093 -53.075 19.410 1.00 36.31 77 GLU A N 1
ATOM 540 C CA . GLU A 1 78 ? 50.434 -52.523 19.619 1.00 37.01 77 GLU A CA 1
ATOM 541 C C . GLU A 1 78 ? 50.577 -51.805 20.962 1.00 36.44 77 GLU A C 1
ATOM 542 O O . GLU A 1 78 ? 51.630 -51.877 21.588 1.00 36.36 77 GLU A O 1
ATOM 548 N N . THR A 1 79 ? 49.532 -51.111 21.399 1.00 34.82 78 THR A N 1
ATOM 549 C CA . THR A 1 79 ? 49.556 -50.475 22.716 1.00 33.07 78 THR A CA 1
ATOM 550 C C . THR A 1 79 ? 49.538 -51.514 23.839 1.00 33.21 78 THR A C 1
ATOM 551 O O . THR A 1 79 ? 50.143 -51.296 24.888 1.00 32.51 78 THR A O 1
ATOM 555 N N . LEU A 1 80 ? 48.869 -52.646 23.616 1.00 33.38 79 LEU A N 1
ATOM 556 C CA . LEU A 1 80 ? 48.901 -53.748 24.588 1.00 34.20 79 LEU A CA 1
ATOM 557 C C . LEU A 1 80 ? 50.304 -54.330 24.695 1.00 33.95 79 LEU A C 1
ATOM 558 O O . LEU A 1 80 ? 50.775 -54.630 25.791 1.00 33.05 79 LEU A O 1
ATOM 563 N N . THR A 1 81 ? 50.962 -54.504 23.554 1.00 33.83 80 THR A N 1
ATOM 564 C CA . THR A 1 81 ? 52.357 -54.938 23.539 1.00 34.47 80 THR A CA 1
ATOM 565 C C . THR A 1 81 ? 53.237 -53.957 24.318 1.00 34.46 80 THR A C 1
ATOM 566 O O . THR A 1 81 ? 54.090 -54.375 25.092 1.00 34.06 80 THR A O 1
ATOM 570 N N . LEU A 1 82 ? 53.018 -52.658 24.116 1.00 35.10 81 LEU A N 1
ATOM 571 C CA . LEU A 1 82 ? 53.795 -51.631 24.823 1.00 35.78 81 LEU A CA 1
ATOM 572 C C . LEU A 1 82 ? 53.635 -51.726 26.351 1.00 34.72 81 LEU A C 1
ATOM 573 O O . LEU A 1 82 ? 54.593 -51.517 27.089 1.00 34.30 81 LEU A O 1
ATOM 578 N N . GLN A 1 83 ? 52.442 -52.084 26.818 1.00 34.06 82 GLN A N 1
ATOM 579 C CA . GLN A 1 83 ? 52.207 -52.308 28.255 1.00 34.72 82 GLN A CA 1
ATOM 580 C C . GLN A 1 83 ? 53.229 -53.269 28.886 1.00 36.36 82 GLN A C 1
ATOM 581 O O . GLN A 1 83 ? 53.587 -53.121 30.053 1.00 34.60 82 GLN A O 1
ATOM 587 N N . SER A 1 84 ? 53.689 -54.253 28.113 1.00 39.27 83 SER A N 1
ATOM 588 C CA . SER A 1 84 ? 54.686 -55.221 28.597 1.00 42.30 83 SER A CA 1
ATOM 589 C C . SER A 1 84 ? 56.136 -54.790 28.326 1.00 44.66 83 SER A C 1
ATOM 590 O O . SER A 1 84 ? 57.069 -55.523 28.628 1.00 45.68 83 SER A O 1
ATOM 593 N N . HIS A 1 85 ? 56.318 -53.605 27.755 1.00 49.88 84 HIS A N 1
ATOM 594 C CA . HIS A 1 85 ? 57.655 -53.053 27.512 1.00 53.95 84 HIS A CA 1
ATOM 595 C C . HIS A 1 85 ? 58.347 -52.669 28.810 1.00 56.98 84 HIS A C 1
ATOM 596 O O . HIS A 1 85 ? 57.693 -52.479 29.841 1.00 56.52 84 HIS A O 1
ATOM 603 N N . GLU A 1 86 ? 59.675 -52.571 28.752 1.00 60.13 85 GLU A N 1
ATOM 604 C CA . GLU A 1 86 ? 60.458 -52.113 29.893 1.00 62.02 85 GLU A CA 1
ATOM 605 C C . GLU A 1 86 ? 60.284 -50.615 30.033 1.00 59.97 85 GLU A C 1
ATOM 606 O O . GLU A 1 86 ? 60.329 -49.875 29.046 1.00 60.54 85 GLU A O 1
ATOM 612 N N . LYS A 1 87 ? 60.059 -50.181 31.265 1.00 56.95 86 LYS A N 1
ATOM 613 C CA . LYS A 1 87 ? 59.845 -48.775 31.561 1.00 56.30 86 LYS A CA 1
ATOM 614 C C . LYS A 1 87 ? 60.579 -48.464 32.846 1.00 56.39 86 LYS A C 1
ATOM 615 O O . LYS A 1 87 ? 60.340 -49.115 33.867 1.00 56.11 86 LYS A O 1
ATOM 621 N N . GLU A 1 88 ? 61.469 -47.478 32.813 1.00 56.18 87 GLU A N 1
ATOM 622 C CA . GLU A 1 88 ? 62.160 -47.088 34.039 1.00 56.04 87 GLU A CA 1
ATOM 623 C C . GLU A 1 88 ? 62.762 -45.691 34.011 1.00 53.28 87 GLU A C 1
ATOM 624 O O . GLU A 1 88 ? 63.043 -45.125 32.948 1.00 53.38 87 GLU A O 1
ATOM 638 N N . ASP A 1 90 ? 65.844 -43.939 36.425 1.00 51.91 89 ASP A N 1
ATOM 639 C CA . ASP A 1 90 ? 66.847 -44.181 37.473 1.00 52.32 89 ASP A CA 1
ATOM 640 C C . ASP A 1 90 ? 66.706 -45.570 38.097 1.00 54.16 89 ASP A C 1
ATOM 641 O O . ASP A 1 90 ? 66.865 -45.737 39.306 1.00 56.86 89 ASP A O 1
ATOM 646 N N . CYS A 1 91 ? 66.398 -46.556 37.258 1.00 57.28 90 CYS A N 1
ATOM 647 C CA . CYS A 1 91 ? 66.260 -47.955 37.682 1.00 59.20 90 CYS A CA 1
ATOM 648 C C . CYS A 1 91 ? 65.173 -48.155 38.750 1.00 57.92 90 CYS A C 1
ATOM 649 O O . CYS A 1 91 ? 65.392 -48.824 39.766 1.00 57.68 90 CYS A O 1
ATOM 652 N N . PHE A 1 92 ? 64.013 -47.546 38.512 1.00 54.29 91 PHE A N 1
ATOM 653 C CA . PHE A 1 92 ? 62.797 -47.848 39.266 1.00 52.05 91 PHE A CA 1
ATOM 654 C C . PHE A 1 92 ? 61.653 -48.018 38.272 1.00 52.10 91 PHE A C 1
ATOM 655 O O . PHE A 1 92 ? 61.542 -47.259 37.305 1.00 50.03 91 PHE A O 1
ATOM 663 N N . GLN A 1 93 ? 60.804 -49.007 38.529 1.00 52.75 92 GLN A N 1
ATOM 664 C CA . GLN A 1 93 ? 59.703 -49.336 37.635 1.00 53.61 92 GLN A CA 1
ATOM 665 C C . GLN A 1 93 ? 58.354 -48.994 38.248 1.00 50.61 92 GLN A C 1
ATOM 666 O O . GLN A 1 93 ? 58.146 -49.200 39.439 1.00 50.31 92 GLN A O 1
ATOM 672 N N . PRO A 1 94 ? 57.430 -48.472 37.430 1.00 48.86 93 PRO A N 1
ATOM 673 C CA . PRO A 1 94 ? 56.036 -48.283 37.842 1.00 48.33 93 PRO A CA 1
ATOM 674 C C . PRO A 1 94 ? 55.226 -49.577 37.787 1.00 47.01 93 PRO A C 1
ATOM 675 O O . PRO A 1 94 ? 55.773 -50.641 37.488 1.00 46.38 93 PRO A O 1
ATOM 679 N N . GLY A 1 95 ? 53.931 -49.475 38.079 1.00 46.55 94 GLY A N 1
ATOM 680 C CA . GLY A 1 95 ? 53.025 -50.623 38.004 1.00 44.80 94 GLY A CA 1
ATOM 681 C C . GLY A 1 95 ? 52.971 -51.199 36.599 1.00 43.97 94 GLY A C 1
ATOM 682 O O . GLY A 1 95 ? 52.981 -50.456 35.613 1.00 43.05 94 GLY A O 1
ATOM 683 N N . ALA A 1 96 ? 52.908 -52.525 36.507 1.00 43.57 95 ALA A N 1
ATOM 684 C CA . ALA A 1 96 ? 52.992 -53.221 35.214 1.00 42.95 95 ALA A CA 1
ATOM 685 C C . ALA A 1 96 ? 51.844 -52.875 34.248 1.00 42.04 95 ALA A C 1
ATOM 686 O O . ALA A 1 96 ? 52.022 -52.929 33.033 1.00 42.48 95 ALA A O 1
ATOM 688 N N . GLY A 1 97 ? 50.681 -52.517 34.786 1.00 39.77 96 GLY A N 1
ATOM 689 C CA . GLY A 1 97 ? 49.514 -52.195 33.962 1.00 39.45 96 GLY A CA 1
ATOM 690 C C . GLY A 1 97 ? 49.561 -50.859 33.234 1.00 38.23 96 GLY A C 1
ATOM 691 O O . GLY A 1 97 ? 48.723 -50.600 32.368 1.00 36.20 96 GLY A O 1
ATOM 692 N N . LEU A 1 98 ? 50.532 -50.012 33.581 1.00 37.53 97 LEU A N 1
ATOM 693 C CA . LEU A 1 98 ? 50.627 -48.656 33.030 1.00 36.78 97 LEU A CA 1
ATOM 694 C C . LEU A 1 98 ? 50.657 -48.617 31.499 1.00 35.46 97 LEU A C 1
ATOM 695 O O . LEU A 1 98 ? 51.487 -49.268 30.870 1.00 35.08 97 LEU A O 1
ATOM 708 N N . PRO A 1 100 ? 51.135 -46.180 28.039 1.00 34.15 99 PRO A N 1
ATOM 709 C CA . PRO A 1 100 ? 51.940 -44.995 27.754 1.00 34.05 99 PRO A CA 1
ATOM 710 C C . PRO A 1 100 ? 51.112 -43.760 27.382 1.00 32.59 99 PRO A C 1
ATOM 711 O O . PRO A 1 100 ? 49.933 -43.872 27.040 1.00 32.84 99 PRO A O 1
ATOM 715 N N . ALA A 1 101 ? 51.737 -42.591 27.469 1.00 31.39 100 ALA A N 1
ATOM 716 C CA . ALA A 1 101 ? 51.117 -41.347 27.020 1.00 30.90 100 ALA A CA 1
ATOM 717 C C . ALA A 1 101 ? 51.012 -41.354 25.504 1.00 30.68 100 ALA A C 1
ATOM 718 O O . ALA A 1 101 ? 49.951 -41.086 24.938 1.00 31.15 100 ALA A O 1
ATOM 720 N N . SER A 1 102 ? 52.128 -41.681 24.863 1.00 30.33 101 SER A N 1
ATOM 721 C CA . SER A 1 102 ? 52.245 -41.623 23.420 1.00 29.96 101 SER A CA 1
ATOM 722 C C . SER A 1 102 ? 53.299 -42.595 22.903 1.00 30.82 101 SER A C 1
ATOM 723 O O . SER A 1 102 ? 54.069 -43.172 23.679 1.00 30.86 101 SER A O 1
ATOM 726 N N . PHE A 1 103 ? 53.316 -42.777 21.587 1.00 31.51 102 PHE A N 1
ATOM 727 C CA . PHE A 1 103 ? 54.341 -43.585 20.926 1.00 33.30 102 PHE A CA 1
ATOM 728 C C . PHE A 1 103 ? 54.591 -43.109 19.500 1.00 34.43 102 PHE A C 1
ATOM 729 O O . PHE A 1 103 ? 53.775 -42.395 18.920 1.00 33.94 102 PHE A O 1
ATOM 737 N N . LYS A 1 104 ? 55.730 -43.516 18.949 1.00 37.49 103 LYS A N 1
ATOM 738 C CA . LYS A 1 104 ? 56.042 -43.269 17.544 1.00 39.85 103 LYS A CA 1
ATOM 739 C C . LYS A 1 104 ? 56.931 -44.369 16.982 1.00 41.13 103 LYS A C 1
ATOM 740 O O . LYS A 1 104 ? 57.567 -45.118 17.728 1.00 41.26 103 LYS A O 1
ATOM 746 N N . VAL A 1 105 ? 56.967 -44.446 15.655 1.00 42.25 104 VAL A N 1
ATOM 747 C CA . VAL A 1 105 ? 57.785 -45.424 14.952 1.00 43.90 104 VAL A CA 1
ATOM 748 C C . VAL A 1 105 ? 59.167 -44.835 14.694 1.00 45.95 104 VAL A C 1
ATOM 749 O O . VAL A 1 105 ? 59.299 -43.685 14.271 1.00 44.54 104 VAL A O 1
ATOM 753 N N . GLU A 1 106 ? 60.191 -45.634 14.957 1.00 50.34 105 GLU A N 1
ATOM 754 C CA . GLU A 1 106 ? 61.568 -45.238 14.688 1.00 55.70 105 GLU A CA 1
ATOM 755 C C . GLU A 1 106 ? 62.204 -46.299 13.816 1.00 58.43 105 GLU A C 1
ATOM 756 O O . GLU A 1 106 ? 61.730 -47.437 13.772 1.00 57.88 105 GLU A O 1
ATOM 762 N N . SER A 1 107 ? 63.263 -45.924 13.107 1.00 62.17 106 SER A N 1
ATOM 763 C CA . SER A 1 107 ? 63.924 -46.860 12.202 1.00 64.00 106 SER A CA 1
ATOM 764 C C . SER A 1 107 ? 65.408 -47.023 12.490 1.00 63.79 106 SER A C 1
ATOM 765 O O . SER A 1 107 ? 66.173 -46.056 12.499 1.00 64.26 106 SER A O 1
ATOM 768 N N . ASP A 1 108 ? 65.790 -48.272 12.726 1.00 61.29 107 ASP A N 1
ATOM 769 C CA . ASP A 1 108 ? 67.179 -48.668 12.804 1.00 57.25 107 ASP A CA 1
ATOM 770 C C . ASP A 1 108 ? 67.489 -49.280 11.451 1.00 63.72 107 ASP A C 1
ATOM 771 O O . ASP A 1 108 ? 67.196 -50.458 11.215 1.00 66.26 107 ASP A O 1
ATOM 776 N N . GLY A 1 109 ? 68.072 -48.487 10.559 1.00 68.14 108 GLY A N 1
ATOM 777 C CA . GLY A 1 109 ? 68.310 -48.946 9.198 1.00 69.16 108 GLY A CA 1
ATOM 778 C C . GLY A 1 109 ? 66.989 -49.385 8.586 1.00 70.01 108 GLY A C 1
ATOM 779 O O . GLY A 1 109 ? 66.007 -48.634 8.607 1.00 73.12 108 GLY A O 1
ATOM 780 N N . SER A 1 110 ? 66.957 -50.606 8.061 1.00 65.81 109 SER A N 1
ATOM 781 C CA . SER A 1 110 ? 65.740 -51.153 7.446 1.00 61.47 109 SER A CA 1
ATOM 782 C C . SER A 1 110 ? 64.617 -51.443 8.448 1.00 66.21 109 SER A C 1
ATOM 783 O O . SER A 1 110 ? 63.442 -51.209 8.151 1.00 67.38 109 SER A O 1
ATOM 786 N N . LYS A 1 111 ? 64.986 -51.959 9.619 1.00 68.90 110 LYS A N 1
ATOM 787 C CA . LYS A 1 111 ? 64.009 -52.408 10.620 1.00 69.66 110 LYS A CA 1
ATOM 788 C C . LYS A 1 111 ? 63.304 -51.268 11.368 1.00 66.75 110 LYS A C 1
ATOM 789 O O . LYS A 1 111 ? 63.928 -50.282 11.765 1.00 67.09 110 LYS A O 1
ATOM 795 N N . GLU A 1 112 ? 62.000 -51.443 11.572 1.00 62.36 111 GLU A N 1
ATOM 796 C CA . GLU A 1 112 ? 61.177 -50.489 12.307 1.00 58.56 111 GLU A CA 1
ATOM 797 C C . GLU A 1 112 ? 60.902 -50.996 13.722 1.00 54.71 111 GLU A C 1
ATOM 798 O O . GLU A 1 112 ? 60.858 -52.200 13.961 1.00 54.86 111 GLU A O 1
ATOM 804 N N . TYR A 1 113 ? 60.710 -50.068 14.652 1.00 51.68 112 TYR A N 1
ATOM 805 C CA . TYR A 1 113 ? 60.336 -50.415 16.026 1.00 50.54 112 TYR A CA 1
ATOM 806 C C . TYR A 1 113 ? 59.605 -49.264 16.718 1.00 47.21 112 TYR A C 1
ATOM 807 O O . TYR A 1 113 ? 59.754 -48.099 16.337 1.00 45.70 112 TYR A O 1
ATOM 816 N N . LEU A 1 114 ? 58.811 -49.609 17.729 1.00 44.64 113 LEU A N 1
ATOM 817 C CA . LEU A 1 114 ? 58.020 -48.628 18.477 1.00 43.80 113 LEU A CA 1
ATOM 818 C C . LEU A 1 114 ? 58.761 -48.113 19.706 1.00 41.99 113 LEU A C 1
ATOM 819 O O . LEU A 1 114 ? 59.294 -48.893 20.492 1.00 40.31 113 LEU A O 1
ATOM 824 N N . VAL A 1 115 ? 58.793 -46.790 19.846 1.00 41.19 114 VAL A N 1
ATOM 825 C CA . VAL A 1 115 ? 59.307 -46.129 21.044 1.00 40.43 114 VAL A CA 1
ATOM 826 C C . VAL A 1 115 ? 58.138 -45.422 21.729 1.00 39.22 114 VAL A C 1
ATOM 827 O O . VAL A 1 115 ? 57.308 -44.783 21.070 1.00 37.57 114 VAL A O 1
ATOM 831 N N . ALA A 1 116 ? 58.085 -45.552 23.049 1.00 36.86 115 ALA A N 1
ATOM 832 C CA . ALA A 1 116 ? 56.951 -45.089 23.835 1.00 35.44 115 ALA A CA 1
ATOM 833 C C . ALA A 1 116 ? 57.403 -44.128 24.918 1.00 34.72 115 ALA A C 1
ATOM 834 O O . ALA A 1 116 ? 58.565 -44.154 25.338 1.00 34.05 115 ALA A O 1
ATOM 836 N N . ASP A 1 117 ? 56.468 -43.278 25.342 1.00 33.49 116 ASP A N 1
ATOM 837 C CA . ASP A 1 117 ? 56.625 -42.414 26.508 1.00 33.51 116 ASP A CA 1
ATOM 838 C C . ASP A 1 117 ? 55.614 -42.846 27.568 1.00 33.92 116 ASP A C 1
ATOM 839 O O . ASP A 1 117 ? 54.404 -42.640 27.403 1.00 33.66 116 ASP A O 1
ATOM 844 N N . PHE A 1 118 ? 56.114 -43.441 28.648 1.00 33.33 117 PHE A N 1
ATOM 845 C CA . PHE A 1 118 ? 55.277 -43.808 29.789 1.00 34.40 117 PHE A CA 1
ATOM 846 C C . PHE A 1 118 ? 55.300 -42.752 30.891 1.00 34.20 117 PHE A C 1
ATOM 847 O O . PHE A 1 118 ? 54.745 -42.973 31.965 1.00 34.17 117 PHE A O 1
ATOM 855 N N . GLY A 1 119 ? 55.930 -41.610 30.621 1.00 34.15 118 GLY A N 1
ATOM 856 C CA . GLY A 1 119 ? 56.142 -40.575 31.636 1.00 34.40 118 GLY A CA 1
ATOM 857 C C . GLY A 1 119 ? 57.613 -40.343 31.949 1.00 34.75 118 GLY A C 1
ATOM 858 O O . GLY A 1 119 ? 57.963 -39.383 32.648 1.00 33.91 118 GLY A O 1
ATOM 859 N N . GLU A 1 120 ? 58.470 -41.227 31.443 1.00 34.24 119 GLU A N 1
ATOM 860 C CA . GLU A 1 120 ? 59.920 -41.122 31.641 1.00 34.49 119 GLU A CA 1
ATOM 861 C C . GLU A 1 120 ? 60.602 -40.205 30.621 1.00 33.77 119 GLU A C 1
ATOM 862 O O . GLU A 1 120 ? 61.756 -39.838 30.810 1.00 32.86 119 GLU A O 1
ATOM 868 N N . LYS A 1 121 ? 59.903 -39.885 29.529 1.00 33.83 120 LYS A N 1
ATOM 869 C CA . LYS A 1 121 ? 60.359 -38.886 28.543 1.00 33.99 120 LYS A CA 1
ATOM 870 C C . LYS A 1 121 ? 59.573 -37.582 28.659 1.00 32.72 120 LYS A C 1
ATOM 871 O O . LYS A 1 121 ? 60.061 -36.515 28.279 1.00 30.70 120 LYS A O 1
ATOM 877 N N . ALA A 1 122 ? 58.353 -37.692 29.181 1.00 30.99 121 ALA A N 1
ATOM 878 C CA . ALA A 1 122 ? 57.399 -36.591 29.257 1.00 30.17 121 ALA A CA 1
ATOM 879 C C . ALA A 1 122 ? 57.949 -35.337 29.938 1.00 29.45 121 ALA A C 1
ATOM 880 O O . ALA A 1 122 ? 58.753 -35.413 30.875 1.00 27.27 121 ALA A O 1
ATOM 882 N N . ILE A 1 123 ? 57.490 -34.188 29.451 1.00 29.44 122 ILE A N 1
ATOM 883 C CA . ILE A 1 123 ? 57.774 -32.904 30.079 1.00 30.00 122 ILE A CA 1
ATOM 884 C C . ILE A 1 123 ? 57.199 -32.945 31.499 1.00 29.44 122 ILE A C 1
ATOM 885 O O . ILE A 1 123 ? 56.050 -33.335 31.699 1.00 28.48 122 ILE A O 1
ATOM 890 N N . ALA A 1 124 ? 58.024 -32.569 32.473 1.00 29.77 123 ALA A N 1
ATOM 891 C CA . ALA A 1 124 ? 57.677 -32.612 33.910 1.00 29.18 123 ALA A CA 1
ATOM 892 C C . ALA A 1 124 ? 57.480 -34.021 34.489 1.00 28.37 123 ALA A C 1
ATOM 893 O O . ALA A 1 124 ? 57.093 -34.164 35.638 1.00 28.73 123 ALA A O 1
ATOM 895 N N . ARG A 1 125 ? 57.789 -35.051 33.707 1.00 28.73 124 ARG A N 1
ATOM 896 C CA . ARG A 1 125 ? 57.566 -36.451 34.099 1.00 28.64 124 ARG A CA 1
ATOM 897 C C . ARG A 1 125 ? 56.134 -36.724 34.594 1.00 28.54 124 ARG A C 1
ATOM 898 O O . ARG A 1 125 ? 55.917 -37.453 35.563 1.00 28.03 124 ARG A O 1
ATOM 906 N N . VAL A 1 126 ? 55.159 -36.125 33.922 1.00 29.31 125 VAL A N 1
ATOM 907 C CA . VAL A 1 126 ? 53.753 -36.318 34.283 1.00 28.86 125 VAL A CA 1
ATOM 908 C C . VAL A 1 126 ? 53.320 -37.743 33.941 1.00 28.97 125 VAL A C 1
ATOM 909 O O . VAL A 1 126 ? 53.717 -38.274 32.906 1.00 28.46 125 VAL A O 1
ATOM 913 N N . PRO A 1 127 ? 52.523 -38.374 34.823 1.00 29.24 126 PRO A N 1
ATOM 914 C CA . PRO A 1 127 ? 52.050 -39.727 34.549 1.00 28.67 126 PRO A CA 1
ATOM 915 C C . PRO A 1 127 ? 50.787 -39.709 33.692 1.00 28.02 126 PRO A C 1
ATOM 916 O O . PRO A 1 127 ? 49.870 -38.931 33.966 1.00 27.25 126 PRO A O 1
ATOM 920 N N . PRO A 1 128 ? 50.730 -40.557 32.653 1.00 28.39 127 PRO A N 1
ATOM 921 C CA . PRO A 1 128 ? 49.574 -40.590 31.770 1.00 28.26 127 PRO A CA 1
ATOM 922 C C . PRO A 1 128 ? 48.461 -41.462 32.347 1.00 28.97 127 PRO A C 1
ATOM 923 O O . PRO A 1 128 ? 48.139 -42.520 31.805 1.00 29.29 127 PRO A O 1
ATOM 927 N N . VAL A 1 129 ? 47.873 -41.007 33.444 1.00 28.76 128 VAL A N 1
ATOM 928 C CA . VAL A 1 129 ? 46.936 -41.831 34.195 1.00 29.17 128 VAL A CA 1
ATOM 929 C C . VAL A 1 129 ? 45.664 -42.128 33.387 1.00 28.91 128 VAL A C 1
ATOM 930 O O . VAL A 1 129 ? 45.125 -43.238 33.441 1.00 28.46 128 VAL A O 1
ATOM 934 N N . ASP A 1 130 ? 45.214 -41.144 32.617 1.00 28.91 129 ASP A N 1
ATOM 935 C CA . ASP A 1 130 ? 44.010 -41.292 31.799 1.00 29.17 129 ASP A CA 1
ATOM 936 C C . ASP A 1 130 ? 44.196 -42.250 30.612 1.00 29.00 129 ASP A C 1
ATOM 937 O O . ASP A 1 130 ? 43.209 -42.752 30.073 1.00 29.52 129 ASP A O 1
ATOM 942 N N . SER A 1 131 ? 45.442 -42.489 30.203 1.00 28.78 130 SER A N 1
ATOM 943 C CA . SER A 1 131 ? 45.725 -43.345 29.039 1.00 31.07 130 SER A CA 1
ATOM 944 C C . SER A 1 131 ? 45.138 -44.752 29.166 1.00 31.46 130 SER A C 1
ATOM 945 O O . SER A 1 131 ? 44.529 -45.262 28.225 1.00 30.31 130 SER A O 1
ATOM 948 N N . CYS A 1 132 ? 45.334 -45.378 30.321 1.00 32.32 131 CYS A N 1
ATOM 949 C CA . CYS A 1 132 ? 44.853 -46.743 30.526 1.00 33.86 131 CYS A CA 1
ATOM 950 C C . CYS A 1 132 ? 43.329 -46.790 30.589 1.00 32.63 131 CYS A C 1
ATOM 951 O O . CYS A 1 132 ? 42.711 -47.762 30.154 1.00 31.78 131 CYS A O 1
ATOM 962 N N . TRP A 1 134 ? 41.308 -44.597 28.924 1.00 27.54 133 TRP A N 1
ATOM 963 C CA . TRP A 1 134 ? 40.881 -44.432 27.525 1.00 27.33 133 TRP A CA 1
ATOM 964 C C . TRP A 1 134 ? 41.084 -45.717 26.717 1.00 27.25 133 TRP A C 1
ATOM 965 O O . TRP A 1 134 ? 40.267 -46.046 25.861 1.00 26.62 133 TRP A O 1
ATOM 976 N N . TRP A 1 135 ? 42.163 -46.440 27.003 1.00 27.05 134 TRP A N 1
ATOM 977 C CA . TRP A 1 135 ? 42.435 -47.707 26.326 1.00 27.31 134 TRP A CA 1
ATOM 978 C C . TRP A 1 135 ? 41.281 -48.690 26.534 1.00 27.27 134 TRP A C 1
ATOM 979 O O . TRP A 1 135 ? 40.771 -49.253 25.572 1.00 27.78 134 TRP A O 1
ATOM 990 N N . ILE A 1 136 ? 40.866 -48.873 27.783 1.00 27.65 135 ILE A N 1
ATOM 991 C CA . ILE A 1 136 ? 39.718 -49.735 28.103 1.00 28.93 135 ILE A CA 1
ATOM 992 C C . ILE A 1 136 ? 38.451 -49.247 27.400 1.00 29.17 135 ILE A C 1
ATOM 993 O O . ILE A 1 136 ? 37.718 -50.043 26.809 1.00 28.69 135 ILE A O 1
ATOM 998 N N . LEU A 1 137 ? 38.195 -47.943 27.465 1.00 28.23 136 LEU A N 1
ATOM 999 C CA . LEU A 1 137 ? 36.996 -47.377 26.852 1.00 29.00 136 LEU A CA 1
ATOM 1000 C C . LEU A 1 137 ? 37.001 -47.560 25.338 1.00 28.10 136 LEU A C 1
ATOM 1001 O O . LEU A 1 137 ? 35.957 -47.806 24.737 1.00 26.21 136 LEU A O 1
ATOM 1006 N N . LEU A 1 138 ? 38.179 -47.449 24.736 1.00 28.11 137 LEU A N 1
ATOM 1007 C CA . LEU A 1 138 ? 38.314 -47.645 23.299 1.00 29.04 137 LEU A CA 1
ATOM 1008 C C . LEU A 1 138 ? 38.134 -49.117 22.918 1.00 29.56 137 LEU A C 1
ATOM 1009 O O . LEU A 1 138 ? 37.506 -49.423 21.905 1.00 29.19 137 LEU A O 1
ATOM 1014 N N . LEU A 1 139 ? 38.702 -50.020 23.717 1.00 30.10 138 LEU A N 1
ATOM 1015 C CA . LEU A 1 139 ? 38.530 -51.449 23.482 1.00 31.07 138 LEU A CA 1
ATOM 1016 C C . LEU A 1 139 ? 37.035 -51.814 23.468 1.00 31.87 138 LEU A C 1
ATOM 1017 O O . LEU A 1 139 ? 36.564 -52.516 22.561 1.00 31.05 138 LEU A O 1
ATOM 1022 N N . ARG A 1 140 ? 36.292 -51.321 24.456 1.00 32.21 139 ARG A N 1
ATOM 1023 C CA . ARG A 1 140 ? 34.844 -51.512 24.479 1.00 34.41 139 ARG A CA 1
ATOM 1024 C C . ARG A 1 140 ? 34.184 -50.883 23.253 1.00 33.18 139 ARG A C 1
ATOM 1025 O O . ARG A 1 140 ? 33.307 -51.490 22.650 1.00 32.17 139 ARG A O 1
ATOM 1033 N N . ALA A 1 141 ? 34.593 -49.665 22.899 1.00 32.22 140 ALA A N 1
ATOM 1034 C CA . ALA A 1 141 ? 33.996 -48.967 21.756 1.00 32.16 140 ALA A CA 1
ATOM 1035 C C . ALA A 1 141 ? 34.225 -49.735 20.453 1.00 31.13 140 ALA A C 1
ATOM 1036 O O . ALA A 1 141 ? 33.314 -49.881 19.645 1.00 30.25 140 ALA A O 1
ATOM 1038 N N . TYR A 1 142 ? 35.450 -50.218 20.273 1.00 30.71 141 TYR A N 1
ATOM 1039 C CA . TYR A 1 142 ? 35.844 -50.995 19.097 1.00 31.17 141 TYR A CA 1
ATOM 1040 C C . TYR A 1 142 ? 35.004 -52.270 18.952 1.00 32.56 141 TYR A C 1
ATOM 1041 O O . TYR A 1 142 ? 34.557 -52.624 17.860 1.00 30.61 141 TYR A O 1
ATOM 1050 N N . GLU A 1 143 ? 34.800 -52.937 20.079 1.00 33.80 142 GLU A N 1
ATOM 1051 C CA . GLU A 1 143 ? 34.069 -54.195 20.144 1.00 35.58 142 GLU A CA 1
ATOM 1052 C C . GLU A 1 143 ? 32.594 -54.010 19.774 1.00 36.99 142 GLU A C 1
ATOM 1053 O O . GLU A 1 143 ? 32.036 -54.778 18.984 1.00 36.52 142 GLU A O 1
ATOM 1059 N N . LYS A 1 144 ? 31.978 -52.983 20.342 1.00 38.17 143 LYS A N 1
ATOM 1060 C CA . LYS A 1 144 ? 30.577 -52.671 20.069 1.00 40.05 143 LYS A CA 1
ATOM 1061 C C . LYS A 1 144 ? 30.364 -52.188 18.631 1.00 39.39 143 LYS A C 1
ATOM 1062 O O . LYS A 1 144 ? 29.358 -52.516 18.007 1.00 38.99 143 LYS A O 1
ATOM 1068 N N . ALA A 1 145 ? 31.321 -51.425 18.108 1.00 38.21 144 ALA A N 1
ATOM 1069 C CA . ALA A 1 145 ? 31.229 -50.894 16.743 1.00 37.41 144 ALA A CA 1
ATOM 1070 C C . ALA A 1 145 ? 31.404 -51.973 15.673 1.00 36.78 144 ALA A C 1
ATOM 1071 O O . ALA A 1 145 ? 30.719 -51.955 14.653 1.00 36.60 144 ALA A O 1
ATOM 1073 N N . THR A 1 146 ? 32.325 -52.901 15.911 1.00 36.85 145 THR A N 1
ATOM 1074 C CA . THR A 1 146 ? 32.720 -53.888 14.909 1.00 36.34 145 THR A CA 1
ATOM 1075 C C . THR A 1 146 ? 32.112 -55.280 15.105 1.00 36.96 145 THR A C 1
ATOM 1076 O O . THR A 1 146 ? 32.057 -56.061 14.161 1.00 37.95 145 THR A O 1
ATOM 1080 N N . GLY A 1 147 ? 31.685 -55.599 16.323 1.00 37.01 146 GLY A N 1
ATOM 1081 C CA . GLY A 1 147 ? 31.288 -56.971 16.667 1.00 36.81 146 GLY A CA 1
ATOM 1082 C C . GLY A 1 147 ? 32.458 -57.931 16.860 1.00 36.39 146 GLY A C 1
ATOM 1083 O O . GLY A 1 147 ? 32.260 -59.131 17.028 1.00 38.39 146 GLY A O 1
ATOM 1084 N N . ASP A 1 148 ? 33.680 -57.413 16.838 1.00 35.55 147 ASP A N 1
ATOM 1085 C CA . ASP A 1 148 ? 34.867 -58.240 17.018 1.00 35.81 147 ASP A CA 1
ATOM 1086 C C . ASP A 1 148 ? 35.055 -58.528 18.510 1.00 37.50 147 ASP A C 1
ATOM 1087 O O . ASP A 1 148 ? 35.628 -57.712 19.238 1.00 37.06 147 ASP A O 1
ATOM 1092 N N . LEU A 1 149 ? 34.567 -59.690 18.945 1.00 37.72 148 LEU A N 1
ATOM 1093 C CA . LEU A 1 149 ? 34.625 -60.104 20.350 1.00 37.81 148 LEU A CA 1
ATOM 1094 C C . LEU A 1 149 ? 35.877 -60.909 20.697 1.00 38.93 148 LEU A C 1
ATOM 1095 O O . LEU A 1 149 ? 36.112 -61.194 21.866 1.00 40.44 148 LEU A O 1
ATOM 1100 N N . THR A 1 150 ? 36.680 -61.272 19.698 1.00 39.30 149 THR A N 1
ATOM 1101 C CA . THR A 1 150 ? 37.850 -62.121 19.937 1.00 39.76 149 THR A CA 1
ATOM 1102 C C . THR A 1 150 ? 38.992 -61.343 20.566 1.00 39.20 149 THR A C 1
ATOM 1103 O O . THR A 1 150 ? 39.707 -61.866 21.420 1.00 39.34 149 THR A O 1
ATOM 1107 N N . LEU A 1 151 ? 39.166 -60.101 20.128 1.00 38.06 150 LEU A N 1
ATOM 1108 C CA . LEU A 1 151 ? 40.314 -59.305 20.543 1.00 38.61 150 LEU A CA 1
ATOM 1109 C C . LEU A 1 151 ? 40.400 -59.170 22.068 1.00 37.92 150 LEU A C 1
ATOM 1110 O O . LEU A 1 151 ? 41.391 -59.569 22.672 1.00 38.24 150 LEU A O 1
ATOM 1115 N N . ALA A 1 152 ? 39.354 -58.631 22.683 1.00 37.23 151 ALA A N 1
ATOM 1116 C CA . ALA A 1 152 ? 39.351 -58.396 24.131 1.00 37.90 151 ALA A CA 1
ATOM 1117 C C . ALA A 1 152 ? 39.390 -59.686 24.957 1.00 38.62 151 ALA A C 1
ATOM 1118 O O . ALA A 1 152 ? 39.882 -59.685 26.086 1.00 36.94 151 ALA A O 1
ATOM 1120 N N . ARG A 1 153 ? 38.882 -60.779 24.387 1.00 39.28 152 ARG A N 1
ATOM 1121 C CA . ARG A 1 153 ? 38.743 -62.045 25.110 1.00 39.77 152 ARG A CA 1
ATOM 1122 C C . ARG A 1 153 ? 39.887 -63.026 24.914 1.00 40.38 152 ARG A C 1
ATOM 1123 O O . ARG A 1 153 ? 39.859 -64.122 25.467 1.00 41.82 152 ARG A O 1
ATOM 1131 N N . GLU A 1 154 ? 40.897 -62.635 24.150 1.00 41.32 153 GLU A N 1
ATOM 1132 C CA . GLU A 1 154 ? 42.132 -63.404 24.084 1.00 42.89 153 GLU A CA 1
ATOM 1133 C C . GLU A 1 154 ? 42.838 -63.298 25.433 1.00 43.95 153 GLU A C 1
ATOM 1134 O O . GLU A 1 154 ? 42.657 -62.306 26.142 1.00 42.87 153 GLU A O 1
ATOM 1140 N N . PRO A 1 155 ? 43.646 -64.317 25.793 1.00 45.29 154 PRO A N 1
ATOM 1141 C CA . PRO A 1 155 ? 44.390 -64.309 27.058 1.00 44.50 154 PRO A CA 1
ATOM 1142 C C . PRO A 1 155 ? 45.195 -63.033 27.313 1.00 43.59 154 PRO A C 1
ATOM 1143 O O . PRO A 1 155 ? 45.158 -62.504 28.422 1.00 43.47 154 PRO A O 1
ATOM 1147 N N . LYS A 1 156 ? 45.912 -62.550 26.300 1.00 42.48 155 LYS A N 1
ATOM 1148 C CA . LYS A 1 156 ? 46.746 -61.339 26.433 1.00 41.87 155 LYS A CA 1
ATOM 1149 C C . LYS A 1 156 ? 45.938 -60.091 26.808 1.00 38.71 155 LYS A C 1
ATOM 1150 O O . LYS A 1 156 ? 46.385 -59.268 27.603 1.00 36.42 155 LYS A O 1
ATOM 1156 N N . PHE A 1 157 ? 44.758 -59.949 26.214 1.00 36.39 156 PHE A N 1
ATOM 1157 C CA . PHE A 1 157 ? 43.925 -58.783 26.462 1.00 35.30 156 PHE A CA 1
ATOM 1158 C C . PHE A 1 157 ? 43.255 -58.866 27.831 1.00 35.49 156 PHE A C 1
ATOM 1159 O O . PHE A 1 157 ? 43.175 -57.869 28.549 1.00 34.97 156 PHE A O 1
ATOM 1167 N N . GLN A 1 158 ? 42.790 -60.055 28.196 1.00 34.53 157 GLN A N 1
ATOM 1168 C CA . GLN A 1 158 ? 42.226 -60.270 29.524 1.00 33.84 157 GLN A CA 1
ATOM 1169 C C . GLN A 1 158 ? 43.249 -59.926 30.612 1.00 32.85 157 GLN A C 1
ATOM 1170 O O . GLN A 1 158 ? 42.934 -59.219 31.575 1.00 31.03 157 GLN A O 1
ATOM 1176 N N . ALA A 1 159 ? 44.469 -60.425 30.438 1.00 32.15 158 ALA A N 1
ATOM 1177 C CA . ALA A 1 159 ? 45.587 -60.095 31.326 1.00 32.68 158 ALA A CA 1
ATOM 1178 C C . ALA A 1 159 ? 45.858 -58.589 31.358 1.00 31.62 158 ALA A C 1
ATOM 1179 O O . ALA A 1 159 ? 46.059 -58.017 32.423 1.00 31.60 158 ALA A O 1
ATOM 1181 N N . GLY A 1 160 ? 45.861 -57.962 30.184 1.00 31.19 159 GLY A N 1
ATOM 1182 C CA . GLY A 1 160 ? 46.084 -56.520 30.070 1.00 30.73 159 GLY A CA 1
ATOM 1183 C C . GLY A 1 160 ? 45.056 -55.683 30.815 1.00 30.50 159 GLY A C 1
ATOM 1184 O O . GLY A 1 160 ? 45.415 -54.757 31.546 1.00 28.93 159 GLY A O 1
ATOM 1185 N N . ILE A 1 161 ? 43.779 -56.009 30.624 1.00 29.41 160 ILE A N 1
ATOM 1186 C CA . ILE A 1 161 ? 42.685 -55.338 31.336 1.00 29.90 160 ILE A CA 1
ATOM 1187 C C . ILE A 1 161 ? 42.894 -55.486 32.838 1.00 30.65 160 ILE A C 1
ATOM 1188 O O . ILE A 1 161 ? 42.746 -54.523 33.594 1.00 30.31 160 ILE A O 1
ATOM 1193 N N . LYS A 1 162 ? 43.251 -56.698 33.257 1.00 30.31 161 LYS A N 1
ATOM 1194 C CA . LYS A 1 162 ? 43.417 -57.004 34.677 1.00 31.01 161 LYS A CA 1
ATOM 1195 C C . LYS A 1 162 ? 44.582 -56.253 35.327 1.00 30.09 161 LYS A C 1
ATOM 1196 O O . LYS A 1 162 ? 44.460 -55.807 36.464 1.00 28.99 161 LYS A O 1
ATOM 1202 N N . LEU A 1 163 ? 45.692 -56.096 34.610 1.00 29.99 162 LEU A N 1
ATOM 1203 C CA . LEU A 1 163 ? 46.806 -55.297 35.117 1.00 30.87 162 LEU A CA 1
ATOM 1204 C C . LEU A 1 163 ? 46.400 -53.822 35.325 1.00 30.94 162 LEU A C 1
ATOM 1205 O O . LEU A 1 163 ? 46.827 -53.190 36.295 1.00 29.95 162 LEU A O 1
ATOM 1210 N N . ILE A 1 164 ? 45.569 -53.285 34.430 1.00 29.47 163 ILE A N 1
ATOM 1211 C CA . ILE A 1 164 ? 45.058 -51.918 34.585 1.00 29.77 163 ILE A CA 1
ATOM 1212 C C . ILE A 1 164 ? 44.168 -51.811 35.818 1.00 29.64 163 ILE A C 1
ATOM 1213 O O . ILE A 1 164 ? 44.296 -50.862 36.591 1.00 29.88 163 ILE A O 1
ATOM 1218 N N . LEU A 1 165 ? 43.271 -52.780 35.998 1.00 29.46 164 LEU A N 1
ATOM 1219 C CA . LEU A 1 165 ? 42.394 -52.795 37.172 1.00 30.51 164 LEU A CA 1
ATOM 1220 C C . LEU A 1 165 ? 43.180 -52.924 38.482 1.00 30.56 164 LEU A C 1
ATOM 1221 O O . LEU A 1 165 ? 42.811 -52.306 39.478 1.00 30.50 164 LEU A O 1
ATOM 1226 N N . ASP A 1 166 ? 44.253 -53.715 38.476 1.00 32.26 165 ASP A N 1
ATOM 1227 C CA . ASP A 1 166 ? 45.134 -53.842 39.647 1.00 33.92 165 ASP A CA 1
ATOM 1228 C C . ASP A 1 166 ? 45.679 -52.481 40.061 1.00 35.15 165 ASP A C 1
ATOM 1229 O O . ASP A 1 166 ? 45.683 -52.144 41.239 1.00 35.85 165 ASP A O 1
ATOM 1234 N N . LEU A 1 167 ? 46.164 -51.723 39.081 1.00 36.57 166 LEU A N 1
ATOM 1235 C CA . LEU A 1 167 ? 46.638 -50.354 39.311 1.00 37.93 166 LEU A CA 1
ATOM 1236 C C . LEU A 1 167 ? 45.528 -49.442 39.833 1.00 37.88 166 LEU A C 1
ATOM 1237 O O . LEU A 1 167 ? 45.698 -48.763 40.840 1.00 38.27 166 LEU A O 1
ATOM 1242 N N . CYS A 1 168 ? 44.400 -49.434 39.131 1.00 37.92 167 CYS A N 1
ATOM 1243 C CA . CYS A 1 168 ? 43.288 -48.537 39.444 1.00 38.65 167 CYS A CA 1
ATOM 1244 C C . CYS A 1 168 ? 42.645 -48.830 40.799 1.00 39.35 167 CYS A C 1
ATOM 1245 O O . CYS A 1 168 ? 42.190 -47.912 41.478 1.00 39.54 167 CYS A O 1
ATOM 1248 N N . LEU A 1 169 ? 42.611 -50.106 41.182 1.00 39.62 168 LEU A N 1
ATOM 1249 C CA . LEU A 1 169 ? 41.976 -50.532 42.435 1.00 40.80 168 LEU A CA 1
ATOM 1250 C C . LEU A 1 169 ? 42.985 -50.806 43.558 1.00 40.92 168 LEU A C 1
ATOM 1251 O O . LEU A 1 169 ? 42.625 -51.356 44.598 1.00 40.54 168 LEU A O 1
ATOM 1256 N N . ALA A 1 170 ? 44.241 -50.423 43.352 1.00 42.57 169 ALA A N 1
ATOM 1257 C CA . ALA A 1 170 ? 45.271 -50.597 44.380 1.00 44.14 169 ALA A CA 1
ATOM 1258 C C . ALA A 1 170 ? 44.878 -49.857 45.663 1.00 45.20 169 ALA A C 1
ATOM 1259 O O . ALA A 1 170 ? 44.224 -48.812 45.617 1.00 43.78 169 ALA A O 1
ATOM 1261 N N . HIS A 1 171 ? 4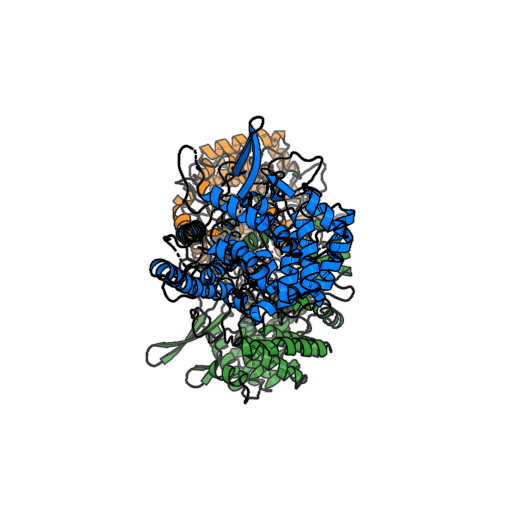5.284 -50.408 46.801 1.00 46.95 170 HIS A N 1
ATOM 1262 C CA . HIS A 1 171 ? 44.848 -49.901 48.103 1.00 48.55 170 HIS A CA 1
ATOM 1263 C C . HIS A 1 171 ? 45.376 -48.508 48.429 1.00 47.03 170 HIS A C 1
ATOM 1264 O O . HIS A 1 171 ? 46.508 -48.159 48.097 1.00 47.40 170 HIS A O 1
ATOM 1271 N N . ARG A 1 172 ? 44.522 -47.719 49.073 1.00 45.37 171 ARG A N 1
ATOM 1272 C CA . ARG A 1 172 ? 44.844 -46.353 49.473 1.00 44.54 171 ARG A CA 1
ATOM 1273 C C . ARG A 1 172 ? 44.893 -46.233 50.993 1.00 43.10 171 ARG A C 1
ATOM 1274 O O . ARG A 1 172 ? 44.352 -47.072 51.718 1.00 39.85 171 ARG A O 1
ATOM 1282 N N . PHE A 1 173 ? 45.531 -45.166 51.464 1.00 41.53 172 PHE A N 1
ATOM 1283 C CA . PHE A 1 173 ? 45.479 -44.786 52.876 1.00 40.71 172 PHE A CA 1
ATOM 1284 C C . PHE A 1 173 ? 44.190 -44.032 53.197 1.00 40.46 172 PHE A C 1
ATOM 1285 O O . PHE A 1 173 ? 43.758 -43.985 54.350 1.00 39.45 172 PHE A O 1
ATOM 1293 N N . SER A 1 174 ? 43.585 -43.450 52.167 1.00 40.91 173 SER A N 1
ATOM 1294 C CA . SER A 1 174 ? 42.426 -42.567 52.316 1.00 42.43 173 SER A CA 1
ATOM 1295 C C . SER A 1 174 ? 41.104 -43.299 52.518 1.00 41.12 173 SER A C 1
ATOM 1296 O O . SER A 1 174 ? 40.941 -44.447 52.103 1.00 39.79 173 SER A O 1
ATOM 1307 N N . TYR A 1 176 ? 38.190 -42.461 51.188 1.00 41.85 175 TYR A N 1
ATOM 1308 C CA . TYR A 1 176 ? 37.223 -42.298 50.092 1.00 41.79 175 TYR A CA 1
ATOM 1309 C C . TYR A 1 176 ? 37.687 -42.933 48.773 1.00 37.79 175 TYR A C 1
ATOM 1310 O O . TYR A 1 176 ? 38.888 -43.028 48.508 1.00 36.11 175 TYR A O 1
ATOM 1319 N N . PRO A 1 177 ? 36.720 -43.365 47.939 1.00 35.12 176 PRO A N 1
ATOM 1320 C CA . PRO A 1 177 ? 36.983 -44.272 46.821 1.00 33.07 176 PRO A CA 1
ATOM 1321 C C . PRO A 1 177 ? 37.539 -43.625 45.550 1.00 31.03 176 PRO A C 1
ATOM 1322 O O . PRO A 1 177 ? 37.708 -44.312 44.544 1.00 29.21 176 PRO A O 1
ATOM 1326 N N . THR A 1 178 ? 37.827 -42.329 45.594 1.00 29.44 177 THR A N 1
ATOM 1327 C CA . THR A 1 178 ? 38.430 -41.655 44.455 1.00 29.41 177 THR A CA 1
ATOM 1328 C C . THR A 1 178 ? 39.885 -42.068 44.283 1.00 29.35 177 THR A C 1
ATOM 1329 O O . THR A 1 178 ? 40.508 -42.626 45.183 1.00 28.97 177 THR A O 1
ATOM 1341 N N . LEU A 1 180 ? 43.793 -41.163 43.657 1.00 28.18 179 LEU A N 1
ATOM 1342 C CA . LEU A 1 180 ? 44.750 -40.109 44.010 1.00 27.16 179 LEU A CA 1
ATOM 1343 C C . LEU A 1 180 ? 45.803 -39.971 42.918 1.00 26.12 179 LEU A C 1
ATOM 1344 O O . LEU A 1 180 ? 46.399 -40.960 42.511 1.00 25.92 179 LEU A O 1
ATOM 1349 N N . VAL A 1 181 ? 46.030 -38.750 42.442 1.00 25.58 180 VAL A N 1
ATOM 1350 C CA . VAL A 1 181 ? 47.027 -38.502 41.388 1.00 24.96 180 VAL A CA 1
ATOM 1351 C C . VAL A 1 181 ? 47.895 -37.277 41.681 1.00 24.87 180 VAL A C 1
ATOM 1352 O O . VAL A 1 181 ? 47.481 -36.383 42.419 1.00 23.82 180 VAL A O 1
ATOM 1356 N N . PRO A 1 182 ? 49.109 -37.228 41.094 1.00 25.22 181 PRO A N 1
ATOM 1357 C CA . PRO A 1 182 ? 49.830 -35.955 41.116 1.00 25.19 181 PRO A CA 1
ATOM 1358 C C . PRO A 1 182 ? 49.167 -34.948 40.189 1.00 24.88 181 PRO A C 1
ATOM 1359 O O . PRO A 1 182 ? 48.159 -35.264 39.533 1.00 25.13 181 PRO A O 1
ATOM 1363 N N . ASP A 1 183 ? 49.710 -33.740 40.145 1.00 24.06 182 ASP A N 1
ATOM 1364 C CA . ASP A 1 183 ? 49.240 -32.740 39.195 1.00 24.11 182 ASP A CA 1
ATOM 1365 C C . ASP A 1 183 ? 49.556 -33.208 37.765 1.00 23.66 182 ASP A C 1
ATOM 1366 O O . ASP A 1 183 ? 50.430 -34.046 37.555 1.00 23.35 182 ASP A O 1
ATOM 1371 N N . GLY A 1 184 ? 48.812 -32.688 36.797 1.00 24.47 183 GLY A N 1
ATOM 1372 C CA . GLY A 1 184 ? 49.065 -32.939 35.371 1.00 24.43 183 GLY A CA 1
ATOM 1373 C C . GLY A 1 184 ? 48.887 -34.372 34.887 1.00 24.72 183 GLY A C 1
ATOM 1374 O O . GLY A 1 184 ? 49.628 -34.822 34.018 1.00 24.23 183 GLY A O 1
ATOM 1375 N N . ALA A 1 185 ? 47.898 -35.081 35.425 1.00 24.62 184 ALA A N 1
ATOM 1376 C CA . ALA A 1 185 ? 47.767 -36.527 35.182 1.00 25.41 184 ALA A CA 1
ATOM 1377 C C . ALA A 1 185 ? 46.735 -36.931 34.117 1.00 24.95 184 ALA A C 1
ATOM 1378 O O . ALA A 1 185 ? 46.469 -38.124 33.942 1.00 24.88 184 ALA A O 1
ATOM 1380 N N . PHE A 1 186 ? 46.161 -35.962 33.406 1.00 24.49 185 PHE A N 1
ATOM 1381 C CA . PHE A 1 186 ? 45.181 -36.275 32.353 1.00 24.27 185 PHE A CA 1
ATOM 1382 C C . PHE A 1 186 ? 45.384 -35.409 31.094 1.00 24.78 185 PHE A C 1
ATOM 1383 O O . PHE A 1 186 ? 46.519 -35.059 30.778 1.00 24.57 185 PHE A O 1
ATOM 1399 N N . ILE A 1 188 ? 44.803 -32.442 30.769 1.00 24.18 187 ILE A N 1
ATOM 1400 C CA . ILE A 1 188 ? 45.615 -31.402 31.385 1.00 24.27 187 ILE A CA 1
ATOM 1401 C C . ILE A 1 188 ? 46.855 -32.085 31.949 1.00 24.05 187 ILE A C 1
ATOM 1402 O O . ILE A 1 188 ? 46.812 -32.713 33.007 1.00 24.47 187 ILE A O 1
ATOM 1407 N N . ASP A 1 189 ? 47.951 -31.972 31.209 1.00 24.19 188 ASP A N 1
ATOM 1408 C CA . ASP A 1 189 ? 49.179 -32.693 31.514 1.00 24.64 188 ASP A CA 1
ATOM 1409 C C . ASP A 1 189 ? 50.307 -31.746 31.913 1.00 24.90 188 ASP A C 1
ATOM 1410 O O . ASP A 1 189 ? 51.483 -32.041 31.690 1.00 24.59 188 ASP A O 1
ATOM 1415 N N . ARG A 1 190 ? 49.928 -30.616 32.511 1.00 24.24 189 ARG A N 1
ATOM 1416 C CA . ARG A 1 190 ? 50.872 -29.676 33.100 1.00 24.81 189 ARG A CA 1
ATOM 1417 C C . ARG A 1 190 ? 50.344 -29.248 34.468 1.00 24.73 189 ARG A C 1
ATOM 1418 O O . ARG A 1 190 ? 49.204 -29.554 34.829 1.00 24.59 189 ARG A O 1
ATOM 1426 N N . ARG A 1 191 ? 51.176 -28.546 35.230 1.00 24.73 190 ARG A N 1
ATOM 1427 C CA . ARG A 1 191 ? 50.824 -28.160 36.596 1.00 24.51 190 ARG A CA 1
ATOM 1428 C C . ARG A 1 191 ? 49.714 -27.105 36.618 1.00 23.64 190 ARG A C 1
ATOM 1429 O O . ARG A 1 191 ? 49.952 -25.952 36.299 1.00 23.77 190 ARG A O 1
ATOM 1445 N N . GLY A 1 193 ? 46.985 -27.160 39.257 1.00 23.50 192 GLY A N 1
ATOM 1446 C CA . GLY A 1 193 ? 46.193 -27.342 40.468 1.00 23.38 192 GLY A CA 1
ATOM 1447 C C . GLY A 1 193 ? 45.163 -28.448 40.317 1.00 23.95 192 GLY A C 1
ATOM 1448 O O . GLY A 1 193 ? 44.110 -28.390 40.939 1.00 25.02 192 GLY A O 1
ATOM 1449 N N . VAL A 1 194 ? 45.465 -29.450 39.488 1.00 23.50 193 VAL A N 1
ATOM 1450 C CA . VAL A 1 194 ? 44.559 -30.586 39.257 1.00 23.29 193 VAL A CA 1
ATOM 1451 C C . VAL A 1 194 ? 45.115 -31.873 39.875 1.00 22.85 193 VAL A C 1
ATOM 1452 O O . VAL A 1 194 ? 44.792 -32.981 39.457 1.00 22.10 193 VAL A O 1
ATOM 1456 N N . TYR A 1 195 ? 45.962 -31.695 40.881 1.00 23.32 194 TYR A N 1
ATOM 1457 C CA . TYR A 1 195 ? 46.446 -32.782 41.720 1.00 23.18 194 TYR A CA 1
ATOM 1458 C C . TYR A 1 195 ? 45.329 -33.277 42.641 1.00 23.21 194 TYR A C 1
ATOM 1459 O O . TYR A 1 195 ? 44.281 -32.653 42.755 1.00 21.83 194 TYR A O 1
ATOM 1468 N N . GLU A 1 196 ? 45.592 -34.399 43.304 1.00 24.43 195 GLU A N 1
ATOM 1469 C CA . GLU A 1 196 ? 44.711 -34.974 44.331 1.00 24.73 195 GLU A CA 1
ATOM 1470 C C . GLU A 1 196 ? 43.565 -35.803 43.709 1.00 23.54 195 GLU A C 1
ATOM 1471 O O . GLU A 1 196 ? 43.814 -36.938 43.307 1.00 22.45 195 GLU A O 1
ATOM 1477 N N . HIS A 1 197 ? 42.347 -35.258 43.605 1.00 22.62 196 HIS A N 1
ATOM 1478 C CA . HIS A 1 197 ? 41.170 -36.020 43.143 1.00 22.47 196 HIS A CA 1
ATOM 1479 C C . HIS A 1 197 ? 40.398 -35.313 42.030 1.00 21.36 196 HIS A C 1
ATOM 1480 O O . HIS A 1 197 ? 39.187 -35.067 42.161 1.00 20.59 196 HIS A O 1
ATOM 1487 N N . PRO A 1 198 ? 41.090 -34.990 40.924 1.00 20.78 197 PRO A N 1
ATOM 1488 C CA . PRO A 1 198 ? 40.470 -34.232 39.841 1.00 20.70 197 PRO A CA 1
ATOM 1489 C C . PRO A 1 198 ? 39.296 -34.978 39.230 1.00 21.23 197 PRO A C 1
ATOM 1490 O O . PRO A 1 198 ? 39.359 -36.197 39.071 1.00 20.37 197 PRO A O 1
ATOM 1494 N N . LEU A 1 199 ? 38.236 -34.242 38.907 1.00 21.98 198 LEU A N 1
ATOM 1495 C CA . LEU A 1 199 ? 37.004 -34.822 38.378 1.00 22.51 198 LEU A CA 1
ATOM 1496 C C . LEU A 1 199 ? 37.242 -35.741 37.189 1.00 23.41 198 LEU A C 1
ATOM 1497 O O . LEU A 1 199 ? 36.685 -36.836 37.130 1.00 24.09 198 LEU A O 1
ATOM 1502 N N . GLU A 1 200 ? 38.061 -35.292 36.241 1.00 24.27 199 GLU A N 1
ATOM 1503 C CA . GLU A 1 200 ? 38.272 -36.034 35.001 1.00 24.99 199 GLU A CA 1
ATOM 1504 C C . GLU A 1 200 ? 38.794 -37.441 35.255 1.00 25.23 199 GLU A C 1
ATOM 1505 O O . GLU A 1 200 ? 38.351 -38.396 34.607 1.00 24.19 199 GLU A O 1
ATOM 1511 N N . ILE A 1 201 ? 39.743 -37.567 36.180 1.00 24.29 200 ILE A N 1
ATOM 1512 C CA . ILE A 1 201 ? 40.271 -38.878 36.557 1.00 24.47 200 ILE A CA 1
ATOM 1513 C C . ILE A 1 201 ? 39.168 -39.760 37.152 1.00 24.62 200 ILE A C 1
ATOM 1514 O O . ILE A 1 201 ? 39.099 -40.943 36.844 1.00 24.88 200 ILE A O 1
ATOM 1519 N N . GLN A 1 202 ? 38.303 -39.172 37.977 1.00 24.06 201 GLN A N 1
ATOM 1520 C CA . GLN A 1 202 ? 37.245 -39.923 38.666 1.00 24.56 201 GLN A CA 1
ATOM 1521 C C . GLN A 1 202 ? 36.165 -40.408 37.698 1.00 25.02 201 GLN A C 1
ATOM 1522 O O . GLN A 1 202 ? 35.674 -41.537 37.807 1.00 24.29 201 GLN A O 1
ATOM 1528 N N . VAL A 1 203 ? 35.807 -39.551 36.749 1.00 24.89 202 VAL A N 1
ATOM 1529 C CA . VAL A 1 203 ? 34.790 -39.886 35.748 1.00 25.41 202 VAL A CA 1
ATOM 1530 C C . VAL A 1 203 ? 35.318 -40.936 34.755 1.00 25.13 202 VAL A C 1
ATOM 1531 O O . VAL A 1 203 ? 34.597 -41.861 34.381 1.00 24.20 202 VAL A O 1
ATOM 1535 N N . LEU A 1 204 ? 36.572 -40.793 34.336 1.00 25.16 203 LEU A N 1
ATOM 1536 C CA . LEU A 1 204 ? 37.203 -41.786 33.464 1.00 25.50 203 LEU A CA 1
ATOM 1537 C C . LEU A 1 204 ? 37.392 -43.127 34.185 1.00 25.57 203 LEU A C 1
ATOM 1538 O O . LEU A 1 204 ? 37.243 -44.184 33.580 1.00 25.82 203 LEU A O 1
ATOM 1543 N N . PHE A 1 205 ? 37.730 -43.059 35.473 1.00 25.72 204 PHE A N 1
ATOM 1544 C CA . PHE A 1 205 ? 37.828 -44.229 36.352 1.00 25.69 204 PHE A CA 1
ATOM 1545 C C . PHE A 1 205 ? 36.479 -44.965 36.394 1.00 25.70 204 PHE A C 1
ATOM 1546 O O . PHE A 1 205 ? 36.408 -46.158 36.099 1.00 24.56 204 PHE A O 1
ATOM 1554 N N . TYR A 1 206 ? 35.419 -44.239 36.741 1.00 25.33 205 TYR A N 1
ATOM 1555 C CA . TYR A 1 206 ? 34.054 -44.781 36.762 1.00 26.34 205 TYR A CA 1
ATOM 1556 C C . TYR A 1 206 ? 33.677 -45.405 35.419 1.00 26.59 205 TYR A C 1
ATOM 1557 O O . TYR A 1 206 ? 33.215 -46.539 35.366 1.00 25.88 205 TYR A O 1
ATOM 1566 N N . ALA A 1 207 ? 33.887 -44.659 34.340 1.00 26.73 206 ALA A N 1
ATOM 1567 C CA . ALA A 1 207 ? 33.528 -45.128 33.001 1.00 27.28 206 ALA A CA 1
ATOM 1568 C C . ALA A 1 207 ? 34.309 -46.368 32.594 1.00 27.68 206 ALA A C 1
ATOM 1569 O O . ALA A 1 207 ? 33.732 -47.291 32.018 1.00 27.52 206 ALA A O 1
ATOM 1571 N N . ALA A 1 208 ? 35.612 -46.380 32.875 1.00 27.85 207 ALA A N 1
ATOM 1572 C CA . ALA A 1 208 ? 36.455 -47.538 32.564 1.00 28.76 207 ALA A CA 1
ATOM 1573 C C . ALA A 1 208 ? 36.006 -48.779 33.337 1.00 29.86 207 ALA A C 1
ATOM 1574 O O . ALA A 1 208 ? 35.941 -49.873 32.774 1.00 30.15 207 ALA A O 1
ATOM 1576 N N . LEU A 1 209 ? 35.698 -48.605 34.620 1.00 30.38 208 LEU A N 1
ATOM 1577 C CA . LEU A 1 209 ? 35.190 -49.704 35.438 1.00 31.49 208 LEU A CA 1
ATOM 1578 C C . LEU A 1 209 ? 33.908 -50.289 34.829 1.00 32.80 208 LEU A C 1
ATOM 1579 O O . LEU A 1 209 ? 33.770 -51.506 34.715 1.00 31.24 208 LEU A O 1
ATOM 1584 N N . ARG A 1 210 ? 32.985 -49.418 34.430 1.00 33.47 209 ARG A N 1
ATOM 1585 C CA . ARG A 1 210 ? 31.762 -49.859 33.754 1.00 35.92 209 ARG A CA 1
ATOM 1586 C C . ARG A 1 210 ? 32.068 -50.652 32.485 1.00 35.66 209 ARG A C 1
ATOM 1587 O O . ARG A 1 210 ? 31.503 -51.726 32.273 1.00 36.61 209 ARG A O 1
ATOM 1595 N N . ALA A 1 211 ? 32.969 -50.131 31.657 1.00 34.54 210 ALA A N 1
ATOM 1596 C CA . ALA A 1 211 ? 33.389 -50.828 30.436 1.00 34.48 210 ALA A CA 1
ATOM 1597 C C . ALA A 1 211 ? 33.996 -52.193 30.757 1.00 35.74 210 ALA A C 1
ATOM 1598 O O . ALA A 1 211 ? 33.721 -53.187 30.073 1.00 34.40 210 ALA A O 1
ATOM 1600 N N . ALA A 1 212 ? 34.818 -52.235 31.802 1.00 35.35 211 ALA A N 1
ATOM 1601 C CA . ALA A 1 212 ? 35.493 -53.471 32.200 1.00 36.75 211 ALA A CA 1
ATOM 1602 C C . ALA A 1 212 ? 34.534 -54.616 32.543 1.00 37.26 211 ALA A C 1
ATOM 1603 O O . ALA A 1 212 ? 34.900 -55.777 32.407 1.00 37.20 211 ALA A O 1
ATOM 1605 N N . ARG A 1 213 ? 33.320 -54.295 32.981 1.00 39.81 212 ARG A N 1
ATOM 1606 C CA . ARG A 1 213 ? 32.322 -55.323 33.293 1.00 42.39 212 ARG A CA 1
ATOM 1607 C C . ARG A 1 213 ? 32.000 -56.224 32.104 1.00 43.22 212 ARG A C 1
ATOM 1608 O O . ARG A 1 213 ? 31.932 -57.442 32.252 1.00 44.58 212 ARG A O 1
ATOM 1616 N N . GLU A 1 214 ? 31.793 -55.626 30.934 1.00 43.90 213 GLU A N 1
ATOM 1617 C CA . GLU A 1 214 ? 31.449 -56.389 29.732 1.00 44.34 213 GLU A CA 1
ATOM 1618 C C . GLU A 1 214 ? 32.649 -57.090 29.105 1.00 42.53 213 GLU A C 1
ATOM 1619 O O . GLU A 1 214 ? 32.478 -58.013 28.314 1.00 43.51 213 GLU A O 1
ATOM 1625 N N . LEU A 1 215 ? 33.856 -56.656 29.452 1.00 39.62 214 LEU A N 1
ATOM 1626 C CA . LEU A 1 215 ? 35.070 -57.193 28.835 1.00 39.15 214 LEU A CA 1
ATOM 1627 C C . LEU A 1 215 ? 35.609 -58.435 29.545 1.00 38.28 214 LEU A C 1
ATOM 1628 O O . LEU A 1 215 ? 36.144 -59.333 28.900 1.00 38.11 214 LEU A O 1
ATOM 1633 N N . LEU A 1 216 ? 35.477 -58.474 30.868 1.00 37.30 215 LEU A N 1
ATOM 1634 C CA . LEU A 1 216 ? 36.001 -59.582 31.673 1.00 37.23 215 LEU A CA 1
ATOM 1635 C C . LEU A 1 216 ? 35.232 -60.882 31.437 1.00 36.80 215 LEU A C 1
ATOM 1636 O O . LEU A 1 216 ? 34.005 -60.901 31.491 1.00 36.87 215 LEU A O 1
ATOM 1641 N N . LEU A 1 217 ? 35.961 -61.967 31.192 1.00 37.00 216 LEU A N 1
ATOM 1642 C CA . LEU A 1 217 ? 35.352 -63.291 31.106 1.00 36.08 216 LEU A CA 1
ATOM 1643 C C . LEU A 1 217 ? 34.869 -63.746 32.484 1.00 35.36 216 LEU A C 1
ATOM 1644 O O . LEU A 1 217 ? 35.555 -63.531 33.482 1.00 33.80 216 LEU A O 1
ATOM 1649 N N . PRO A 1 218 ? 33.682 -64.384 32.544 1.00 35.34 217 PRO A N 1
ATOM 1650 C CA . PRO A 1 218 ? 33.069 -64.732 33.823 1.00 34.35 217 PRO A CA 1
ATOM 1651 C C . PRO A 1 218 ? 33.568 -66.052 34.412 1.00 34.12 217 PRO A C 1
ATOM 1652 O O . PRO A 1 218 ? 32.766 -66.830 34.927 1.00 33.63 217 PRO A O 1
ATOM 1656 N N . ASP A 1 219 ? 34.875 -66.302 34.336 1.00 33.91 218 ASP A N 1
ATOM 1657 C CA . ASP A 1 219 ? 35.481 -67.446 35.019 1.00 34.70 218 ASP A CA 1
ATOM 1658 C C . ASP A 1 219 ? 35.733 -67.079 36.487 1.00 34.26 218 ASP A C 1
ATOM 1659 O O . ASP A 1 219 ? 35.313 -66.010 36.941 1.00 32.81 218 ASP A O 1
ATOM 1664 N N . GLY A 1 220 ? 36.392 -67.970 37.223 1.00 33.93 219 GLY A N 1
ATOM 1665 C CA . GLY A 1 220 ? 36.671 -67.762 38.642 1.00 33.74 219 GLY A CA 1
ATOM 1666 C C . GLY A 1 220 ? 37.437 -66.480 38.912 1.00 34.68 219 GLY A C 1
ATOM 1667 O O . GLY A 1 220 ? 37.035 -65.668 39.743 1.00 34.73 219 GLY A O 1
ATOM 1668 N N . ASP A 1 221 ? 38.539 -66.299 38.196 1.00 35.47 220 ASP A N 1
ATOM 1669 C CA . ASP A 1 221 ? 39.380 -65.105 38.339 1.00 36.63 220 ASP A CA 1
ATOM 1670 C C . ASP A 1 221 ? 38.635 -63.824 37.945 1.00 36.39 220 ASP A C 1
ATOM 1671 O O . ASP A 1 221 ? 38.625 -62.843 38.691 1.00 36.67 220 ASP A O 1
ATOM 1676 N N . GLY A 1 222 ? 38.013 -63.847 36.770 1.00 36.07 221 GLY A N 1
ATOM 1677 C CA . GLY A 1 222 ? 37.230 -62.714 36.280 1.00 37.15 221 GLY A CA 1
ATOM 1678 C C . GLY A 1 222 ? 36.114 -62.290 37.224 1.00 38.38 221 GLY A C 1
ATOM 1679 O O . GLY A 1 222 ? 35.814 -61.099 37.352 1.00 37.05 221 GLY A O 1
ATOM 1680 N N . GLU A 1 223 ? 35.506 -63.265 37.893 1.00 39.03 222 GLU A N 1
ATOM 1681 C CA . GLU A 1 223 ? 34.457 -62.996 38.880 1.00 41.09 222 GLU A CA 1
ATOM 1682 C C . GLU A 1 223 ? 34.986 -62.182 40.070 1.00 39.31 222 GLU A C 1
ATOM 1683 O O . GLU A 1 223 ? 34.304 -61.281 40.556 1.00 37.13 222 GLU A O 1
ATOM 1689 N N . GLN A 1 224 ? 36.188 -62.511 40.539 1.00 39.43 223 GLN A N 1
ATOM 1690 C CA . GLN A 1 224 ? 36.818 -61.769 41.643 1.00 40.91 223 GLN A CA 1
ATOM 1691 C C . GLN A 1 224 ? 37.028 -60.292 41.282 1.00 38.33 223 GLN A C 1
ATOM 1692 O O . GLN A 1 224 ? 36.781 -59.401 42.097 1.00 36.95 223 GLN A O 1
ATOM 1698 N N . TYR A 1 225 ? 37.473 -60.042 40.055 1.00 35.84 224 TYR A N 1
ATOM 1699 C CA . TYR A 1 225 ? 37.613 -58.670 39.555 1.00 34.30 224 TYR A CA 1
ATOM 1700 C C . TYR A 1 225 ? 36.261 -57.963 39.454 1.00 34.89 224 TYR A C 1
ATOM 1701 O O . TYR A 1 225 ? 36.122 -56.819 39.886 1.00 33.08 224 TYR A O 1
ATOM 1710 N N . LEU A 1 226 ? 35.275 -58.652 38.884 1.00 35.23 225 LEU A N 1
ATOM 1711 C CA . LEU A 1 226 ? 33.933 -58.099 38.715 1.00 36.19 225 LEU A CA 1
ATOM 1712 C C . LEU A 1 226 ? 33.313 -57.689 40.042 1.00 35.55 225 LEU A C 1
ATOM 1713 O O . LEU A 1 226 ? 32.607 -56.686 40.116 1.00 35.35 225 LEU A O 1
ATOM 1718 N N . ASN A 1 227 ? 33.574 -58.469 41.084 1.00 36.32 226 ASN A N 1
ATOM 1719 C CA . ASN A 1 227 ? 33.096 -58.137 42.424 1.00 37.53 226 ASN A CA 1
ATOM 1720 C C . ASN A 1 227 ? 33.710 -56.839 42.935 1.00 36.05 226 ASN A C 1
ATOM 1721 O O . ASN A 1 227 ? 32.997 -55.977 43.433 1.00 34.88 226 ASN A O 1
ATOM 1726 N N . LYS A 1 228 ? 35.027 -56.709 42.804 1.00 36.19 227 LYS A N 1
ATOM 1727 C CA . LYS A 1 228 ? 35.716 -55.480 43.197 1.00 37.47 227 LYS A CA 1
ATOM 1728 C C . LYS A 1 228 ? 35.216 -54.285 42.388 1.00 35.98 227 LYS A C 1
ATOM 1729 O O . LYS A 1 228 ? 34.928 -53.225 42.947 1.00 35.69 227 LYS A O 1
ATOM 1735 N N . VAL A 1 229 ? 35.101 -54.471 41.077 1.00 35.37 228 VAL A N 1
ATOM 1736 C CA . VAL A 1 229 ? 34.611 -53.426 40.184 1.00 35.04 228 VAL A CA 1
ATOM 1737 C C . VAL A 1 229 ? 33.215 -52.952 40.594 1.00 36.18 228 VAL A C 1
ATOM 1738 O O . VAL A 1 229 ? 32.979 -51.746 40.715 1.00 34.68 228 VAL A O 1
ATOM 1742 N N . HIS A 1 230 ? 32.301 -53.900 40.808 1.00 36.16 229 HIS A N 1
ATOM 1743 C CA . HIS A 1 230 ? 30.931 -53.571 41.210 1.00 36.84 229 HIS A CA 1
ATOM 1744 C C . HIS A 1 230 ? 30.935 -52.775 42.508 1.00 36.54 229 HIS A C 1
ATOM 1745 O O . HIS A 1 230 ? 30.216 -51.786 42.638 1.00 35.88 229 HIS A O 1
ATOM 1752 N N . GLY A 1 231 ? 31.750 -53.220 43.461 1.00 36.22 230 GLY A N 1
ATOM 1753 C CA . GLY A 1 231 ? 31.876 -52.552 44.753 1.00 35.88 230 GLY A CA 1
ATOM 1754 C C . GLY A 1 231 ? 32.397 -51.132 44.620 1.00 35.74 230 GLY A C 1
ATOM 1755 O O . GLY A 1 231 ? 31.816 -50.199 45.178 1.00 35.36 230 GLY A O 1
ATOM 1756 N N . ARG A 1 232 ? 33.481 -50.958 43.869 1.00 34.91 231 ARG A N 1
ATOM 1757 C CA . ARG A 1 232 ? 34.066 -49.631 43.705 1.00 33.75 231 ARG A CA 1
ATOM 1758 C C . ARG A 1 232 ? 33.132 -48.680 42.953 1.00 33.27 231 ARG A C 1
ATOM 1759 O O . ARG A 1 232 ? 33.058 -47.504 43.297 1.00 34.26 231 ARG A O 1
ATOM 1767 N N . LEU A 1 233 ? 32.423 -49.188 41.945 1.00 32.38 232 LEU A N 1
ATOM 1768 C CA . LEU A 1 233 ? 31.482 -48.372 41.169 1.00 32.13 232 LEU A CA 1
ATOM 1769 C C . LEU A 1 233 ? 30.427 -47.703 42.053 1.00 31.43 232 LEU A C 1
ATOM 1770 O O . LEU A 1 233 ? 30.186 -46.495 41.948 1.00 30.13 232 LEU A O 1
ATOM 1775 N N . GLY A 1 234 ? 29.799 -48.495 42.914 1.00 30.59 233 GLY A N 1
ATOM 1776 C CA . GLY A 1 234 ? 28.791 -47.985 43.838 1.00 30.57 233 GLY A CA 1
ATOM 1777 C C . GLY A 1 234 ? 29.334 -46.933 44.785 1.00 30.63 233 GLY A C 1
ATOM 1778 O O . GLY A 1 234 ? 28.730 -45.874 44.959 1.00 31.10 233 GLY A O 1
ATOM 1779 N N . ALA A 1 235 ? 30.482 -47.217 45.395 1.00 30.91 234 ALA A N 1
ATOM 1780 C CA . ALA A 1 235 ? 31.132 -46.254 46.282 1.00 30.35 234 ALA A CA 1
ATOM 1781 C C . ALA A 1 235 ? 31.502 -44.970 45.533 1.00 30.05 234 ALA A C 1
ATOM 1782 O O . ALA A 1 235 ? 31.300 -43.865 46.041 1.00 28.59 234 ALA A O 1
ATOM 1784 N N . LEU A 1 236 ? 32.029 -45.128 44.324 1.00 30.23 235 LEU A N 1
ATOM 1785 C CA . LEU A 1 236 ? 32.505 -43.990 43.539 1.00 31.65 235 LEU A CA 1
ATOM 1786 C C . LEU A 1 236 ? 31.356 -43.080 43.083 1.00 31.63 235 LEU A C 1
ATOM 1787 O O . LEU A 1 236 ? 31.436 -41.859 43.224 1.00 31.09 235 LEU A O 1
ATOM 1792 N N . GLN A 1 237 ? 30.284 -43.673 42.563 1.00 31.56 236 GLN A N 1
ATOM 1793 C CA . GLN A 1 237 ? 29.102 -42.911 42.171 1.00 32.22 236 GLN A CA 1
ATOM 1794 C C . GLN A 1 237 ? 28.509 -42.146 43.354 1.00 32.02 236 GLN A C 1
ATOM 1795 O O . GLN A 1 237 ? 28.169 -40.973 43.229 1.00 31.45 236 GLN A O 1
ATOM 1801 N N . TYR A 1 238 ? 28.397 -42.809 44.501 1.00 31.01 237 TYR A N 1
ATOM 1802 C CA . TYR A 1 238 ? 27.849 -42.166 45.689 1.00 30.34 237 TYR A CA 1
ATOM 1803 C C . TYR A 1 238 ? 28.702 -40.976 46.117 1.00 28.88 237 TYR A C 1
ATOM 1804 O O . TYR A 1 238 ? 28.182 -39.911 46.425 1.00 28.05 237 TYR A O 1
ATOM 1813 N N . HIS A 1 239 ? 30.013 -41.175 46.151 1.00 27.70 238 HIS A N 1
ATOM 1814 C CA . HIS A 1 239 ? 30.934 -40.129 46.585 1.00 26.80 238 HIS A CA 1
ATOM 1815 C C . HIS A 1 239 ? 30.851 -38.898 45.676 1.00 26.25 238 HIS A C 1
ATOM 1816 O O . HIS A 1 239 ? 30.701 -37.780 46.155 1.00 25.90 238 HIS A O 1
ATOM 1823 N N . ILE A 1 240 ? 30.927 -39.118 44.366 1.00 26.06 239 ILE A N 1
ATOM 1824 C CA . ILE A 1 240 ? 30.956 -38.021 43.394 1.00 26.10 239 ILE A CA 1
ATOM 1825 C C . ILE A 1 240 ? 29.638 -37.246 43.400 1.00 27.08 239 ILE A C 1
ATOM 1826 O O . ILE A 1 240 ? 29.637 -36.022 43.496 1.00 26.08 239 ILE A O 1
ATOM 1831 N N . ARG A 1 241 ? 28.525 -37.969 43.332 1.00 28.10 240 ARG A N 1
ATOM 1832 C CA . ARG A 1 241 ? 27.202 -37.351 43.304 1.00 29.86 240 ARG A CA 1
ATOM 1833 C C . ARG A 1 241 ? 26.910 -36.553 44.575 1.00 29.81 240 ARG A C 1
ATOM 1834 O O . ARG A 1 241 ? 26.352 -35.458 44.506 1.00 29.08 240 ARG A O 1
ATOM 1842 N N . ASN A 1 242 ? 27.313 -37.083 45.727 1.00 30.13 241 ASN A N 1
ATOM 1843 C CA . ASN A 1 242 ? 27.011 -36.433 47.005 1.00 31.04 241 ASN A CA 1
ATOM 1844 C C . ASN A 1 242 ? 27.955 -35.298 47.397 1.00 29.74 241 ASN A C 1
ATOM 1845 O O . ASN A 1 242 ? 27.509 -34.322 47.991 1.00 30.18 241 ASN A O 1
ATOM 1850 N N . TYR A 1 243 ? 29.241 -35.414 47.069 1.00 28.52 242 TYR A N 1
ATOM 1851 C CA . TYR A 1 243 ? 30.230 -34.405 47.495 1.00 28.34 242 TYR A CA 1
ATOM 1852 C C . TYR A 1 243 ? 30.764 -33.481 46.395 1.00 26.69 242 TYR A C 1
ATOM 1853 O O . TYR A 1 243 ? 31.247 -32.395 46.700 1.00 26.44 242 TYR A O 1
ATOM 1862 N N . TYR A 1 244 ? 30.699 -33.904 45.137 1.00 25.64 243 TYR A N 1
ATOM 1863 C CA . TYR A 1 244 ? 31.160 -33.065 44.020 1.00 25.55 243 TYR A CA 1
ATOM 1864 C C . TYR A 1 244 ? 30.036 -32.223 43.396 1.00 25.28 243 TYR A C 1
ATOM 1865 O O . TYR A 1 244 ? 30.311 -31.221 42.738 1.00 24.98 243 TYR A O 1
ATOM 1874 N N . TRP A 1 245 ? 28.778 -32.624 43.576 1.00 25.69 244 TRP A N 1
ATOM 1875 C CA . TRP A 1 245 ? 27.678 -31.897 42.932 1.00 25.57 244 TRP A CA 1
ATOM 1876 C C . TRP A 1 245 ? 27.546 -30.475 43.472 1.00 26.06 244 TRP A C 1
ATOM 1877 O O . TRP A 1 245 ? 27.438 -30.271 44.684 1.00 26.79 244 TRP A O 1
ATOM 1888 N N . VAL A 1 246 ? 27.558 -29.502 42.564 1.00 25.65 245 VAL A N 1
ATOM 1889 C CA . VAL A 1 246 ? 27.354 -28.103 42.914 1.00 26.81 245 VAL A CA 1
ATOM 1890 C C . VAL A 1 246 ? 26.099 -27.557 42.223 1.00 27.93 245 VAL A C 1
ATOM 1891 O O . VAL A 1 246 ? 25.942 -27.673 41.006 1.00 27.73 245 VAL A O 1
ATOM 1895 N N . ASP A 1 247 ? 25.203 -26.998 43.026 1.00 29.11 246 ASP A N 1
ATOM 1896 C CA . ASP A 1 247 ? 24.129 -26.127 42.551 1.00 30.16 246 ASP A CA 1
ATOM 1897 C C . ASP A 1 247 ? 23.850 -25.093 43.651 1.00 29.91 246 ASP A C 1
ATOM 1898 O O . ASP A 1 247 ? 24.522 -25.098 44.681 1.00 29.47 246 ASP A O 1
ATOM 1903 N N . LEU A 1 248 ? 22.881 -24.206 43.446 1.00 30.91 247 LEU A N 1
ATOM 1904 C CA . LEU A 1 248 ? 22.643 -23.127 44.412 1.00 31.36 247 LEU A CA 1
ATOM 1905 C C . LEU A 1 248 ? 22.230 -23.641 45.790 1.00 30.78 247 LEU A C 1
ATOM 1906 O O . LEU A 1 248 ? 22.668 -23.114 46.811 1.00 29.76 247 LEU A O 1
ATOM 1911 N N . LYS A 1 249 ? 21.402 -24.680 45.804 1.00 30.55 248 LYS A N 1
ATOM 1912 C CA . LYS A 1 249 ? 20.951 -25.303 47.046 1.00 31.94 248 LYS A CA 1
ATOM 1913 C C . LYS A 1 249 ? 22.135 -25.887 47.824 1.00 31.44 248 LYS A C 1
ATOM 1914 O O . LYS A 1 249 ? 22.269 -25.671 49.028 1.00 30.51 248 LYS A O 1
ATOM 1920 N N . ARG A 1 250 ? 22.996 -26.620 47.129 1.00 30.87 249 ARG A N 1
ATOM 1921 C CA . ARG A 1 250 ? 24.192 -27.179 47.752 1.00 32.22 249 ARG A CA 1
ATOM 1922 C C . ARG A 1 250 ? 25.159 -26.080 48.198 1.00 30.55 249 ARG A C 1
ATOM 1923 O O . ARG A 1 250 ? 25.717 -26.138 49.284 1.00 29.70 249 ARG A O 1
ATOM 1931 N N . LEU A 1 251 ? 25.345 -25.079 47.352 1.00 29.42 250 LEU A N 1
ATOM 1932 C CA . LEU A 1 251 ? 26.233 -23.976 47.675 1.00 30.28 250 LEU A CA 1
ATOM 1933 C C . LEU A 1 251 ? 25.765 -23.226 48.924 1.00 29.38 250 LEU A C 1
ATOM 1934 O O . LEU A 1 251 ? 26.584 -22.825 49.747 1.00 27.10 250 LEU A O 1
ATOM 1939 N N . ARG A 1 252 ? 24.452 -23.063 49.078 1.00 28.78 251 ARG A N 1
ATOM 1940 C CA . ARG A 1 252 ? 23.900 -22.469 50.300 1.00 29.18 251 ARG A CA 1
ATOM 1941 C C . ARG A 1 252 ? 24.247 -23.267 51.558 1.00 28.94 251 ARG A C 1
ATOM 1942 O O . ARG A 1 252 ? 24.602 -22.688 52.581 1.00 27.64 251 ARG A O 1
ATOM 1950 N N . GLU A 1 253 ? 24.140 -24.593 51.477 1.00 30.23 252 GLU A N 1
ATOM 1951 C CA . GLU A 1 253 ? 24.515 -25.480 52.585 1.00 30.94 252 GLU A CA 1
ATOM 1952 C C . GLU A 1 253 ? 26.004 -25.348 52.910 1.00 31.04 252 GLU A C 1
ATOM 1953 O O . GLU A 1 253 ? 26.385 -25.140 54.059 1.00 30.98 252 GLU A O 1
ATOM 1959 N N . ILE A 1 254 ? 26.842 -25.472 51.889 1.00 29.71 253 ILE A N 1
ATOM 1960 C CA . ILE A 1 254 ? 28.297 -25.423 52.076 1.00 30.40 253 ILE A CA 1
ATOM 1961 C C . ILE A 1 254 ? 28.737 -24.085 52.686 1.00 30.08 253 ILE A C 1
ATOM 1962 O O . ILE A 1 254 ? 29.578 -24.045 53.592 1.00 28.47 253 ILE A O 1
ATOM 1967 N N . TYR A 1 255 ? 28.150 -22.996 52.189 1.00 28.61 254 TYR A N 1
ATOM 1968 C CA . TYR A 1 255 ? 28.474 -21.649 52.661 1.00 28.10 254 TYR A CA 1
ATOM 1969 C C . TYR A 1 255 ? 28.195 -21.478 54.158 1.00 28.47 254 TYR A C 1
ATOM 1970 O O . TYR A 1 255 ? 28.894 -20.730 54.854 1.00 27.93 254 TYR A O 1
ATOM 1979 N N . ARG A 1 256 ? 27.179 -22.183 54.644 1.00 29.03 255 ARG A N 1
ATOM 1980 C CA . ARG A 1 256 ? 26.809 -22.150 56.062 1.00 29.99 255 ARG A CA 1
ATOM 1981 C C . ARG A 1 256 ? 27.483 -23.230 56.928 1.00 30.59 255 ARG A C 1
ATOM 1982 O O . ARG A 1 256 ? 27.179 -23.345 58.115 1.00 29.81 255 ARG A O 1
ATOM 1990 N N . TYR A 1 257 ? 28.395 -24.010 56.350 1.00 32.30 256 TYR A N 1
ATOM 1991 C CA . TYR A 1 257 ? 29.172 -24.982 57.128 1.00 33.98 256 TYR A CA 1
ATOM 1992 C C . TYR A 1 257 ? 30.000 -24.294 58.202 1.00 34.42 256 TYR A C 1
ATOM 1993 O O . TYR A 1 257 ? 30.610 -23.256 57.951 1.00 32.62 256 TYR A O 1
ATOM 2002 N N . LYS A 1 258 ? 30.030 -24.887 59.393 1.00 36.01 257 LYS A N 1
ATOM 2003 C CA . LYS A 1 258 ? 30.962 -24.467 60.439 1.00 38.62 257 LYS A CA 1
ATOM 2004 C C . LYS A 1 258 ? 32.324 -25.114 60.223 1.00 37.43 257 LYS A C 1
ATOM 2005 O O . LYS A 1 258 ? 32.412 -26.234 59.724 1.00 38.72 257 LYS A O 1
ATOM 2011 N N . GLY A 1 259 ? 33.378 -24.409 60.615 1.00 36.35 258 GLY A N 1
ATOM 2012 C CA . GLY A 1 259 ? 34.741 -24.915 60.489 1.00 35.47 258 GLY A CA 1
ATOM 2013 C C . GLY A 1 259 ? 35.134 -25.849 61.618 1.00 35.22 258 GLY A C 1
ATOM 2014 O O . GLY A 1 259 ? 34.492 -25.874 62.666 1.00 34.67 258 GLY A O 1
ATOM 2015 N N . ASN A 1 260 ? 36.188 -26.627 61.382 1.00 34.77 259 ASN A N 1
ATOM 2016 C CA . ASN A 1 260 ? 36.828 -27.473 62.403 1.00 34.40 259 ASN A CA 1
ATOM 2017 C C . ASN A 1 260 ? 35.927 -28.479 63.110 1.00 34.33 259 ASN A C 1
ATOM 2018 O O . ASN A 1 260 ? 36.053 -28.694 64.312 1.00 32.63 259 ASN A O 1
ATOM 2023 N N . GLU A 1 261 ? 35.042 -29.111 62.349 1.00 35.16 260 GLU A N 1
ATOM 2024 C CA . GLU A 1 261 ? 34.181 -30.151 62.886 1.00 36.93 260 GLU A CA 1
ATOM 2025 C C . GLU A 1 261 ? 34.930 -31.481 62.971 1.00 36.94 260 GLU A C 1
ATOM 2026 O O . GLU A 1 261 ? 35.534 -31.930 61.990 1.00 37.42 260 GLU A O 1
ATOM 2032 N N . PHE A 1 262 ? 34.886 -32.103 64.147 1.00 36.32 261 PHE A N 1
ATOM 2033 C CA . PHE A 1 262 ? 35.496 -33.416 64.369 1.00 36.07 261 PHE A CA 1
ATOM 2034 C C . PHE A 1 262 ? 34.419 -34.446 64.698 1.00 36.66 261 PHE A C 1
ATOM 2035 O O . PHE A 1 262 ? 33.588 -34.214 65.566 1.00 35.80 261 PHE A O 1
ATOM 2043 N N . GLY A 1 263 ? 34.449 -35.585 64.010 1.00 37.74 262 GLY A N 1
ATOM 2044 C CA . GLY A 1 263 ? 33.527 -36.687 64.286 1.00 37.42 262 GLY A CA 1
ATOM 2045 C C . GLY A 1 263 ? 33.055 -37.369 63.024 1.00 38.54 262 GLY A C 1
ATOM 2046 O O . GLY A 1 263 ? 33.217 -36.848 61.917 1.00 37.27 262 GLY A O 1
ATOM 2047 N N . LYS A 1 264 ? 32.472 -38.549 63.207 1.00 39.83 263 LYS A N 1
ATOM 2048 C CA . LYS A 1 264 ? 31.981 -39.372 62.104 1.00 42.70 263 LYS A CA 1
ATOM 2049 C C . LYS A 1 264 ? 30.756 -38.731 61.470 1.00 42.54 263 LYS A C 1
ATOM 2050 O O . LYS A 1 264 ? 30.651 -38.640 60.247 1.00 42.87 263 LYS A O 1
ATOM 2056 N N . GLU A 1 265 ? 29.835 -38.275 62.309 1.00 43.53 264 GLU A N 1
ATOM 2057 C CA . GLU A 1 265 ? 28.612 -37.648 61.829 1.00 45.62 264 GLU A CA 1
ATOM 2058 C C . GLU A 1 265 ? 28.740 -36.137 61.945 1.00 43.91 264 GLU A C 1
ATOM 2059 O O . GLU A 1 265 ? 28.450 -35.541 62.988 1.00 45.74 264 GLU A O 1
ATOM 2065 N N . ILE A 1 266 ? 29.208 -35.536 60.856 1.00 41.22 265 ILE A N 1
ATOM 2066 C CA . ILE A 1 266 ? 29.358 -34.094 60.762 1.00 38.84 265 ILE A CA 1
ATOM 2067 C C . ILE A 1 266 ? 28.976 -33.715 59.344 1.00 36.98 265 ILE A C 1
ATOM 2068 O O . ILE A 1 266 ? 28.971 -34.560 58.448 1.00 36.45 265 ILE A O 1
ATOM 2073 N N . ALA A 1 267 ? 28.650 -32.448 59.139 1.00 36.39 266 ALA A N 1
ATOM 2074 C CA . ALA A 1 267 ? 28.267 -31.976 57.815 1.00 34.42 266 ALA A CA 1
ATOM 2075 C C . ALA A 1 267 ? 29.498 -31.639 56.981 1.00 33.19 266 ALA A C 1
ATOM 2076 O O . ALA A 1 267 ? 29.623 -32.079 55.835 1.00 34.16 266 ALA A O 1
ATOM 2078 N N . ASN A 1 268 ? 30.400 -30.861 57.570 1.00 31.11 267 ASN A N 1
ATOM 2079 C CA . ASN A 1 268 ? 31.556 -30.312 56.860 1.00 30.79 267 ASN A CA 1
ATOM 2080 C C . ASN A 1 268 ? 32.743 -31.270 56.962 1.00 30.25 267 ASN A C 1
ATOM 2081 O O . ASN A 1 268 ? 33.735 -30.981 57.621 1.00 27.84 267 ASN A O 1
ATOM 2086 N N . LYS A 1 269 ? 32.625 -32.412 56.292 1.00 31.46 268 LYS A N 1
ATOM 2087 C CA . LYS A 1 269 ? 33.612 -33.491 56.426 1.00 32.84 268 LYS A CA 1
ATOM 2088 C C . LYS A 1 269 ? 35.012 -33.093 55.957 1.00 32.01 268 LYS A C 1
ATOM 2089 O O . LYS A 1 269 ? 36.006 -33.491 56.558 1.00 31.28 268 LYS A O 1
ATOM 2095 N N . PHE A 1 270 ? 35.079 -32.296 54.895 1.00 31.86 269 PHE A N 1
ATOM 2096 C CA . PHE A 1 270 ? 36.363 -31.921 54.287 1.00 32.56 269 PHE A CA 1
ATOM 2097 C C . PHE A 1 270 ? 36.891 -30.581 54.802 1.00 31.10 269 PHE A C 1
ATOM 2098 O O . PHE A 1 270 ? 37.909 -30.085 54.337 1.00 30.13 269 PHE A O 1
ATOM 2106 N N . ASN A 1 271 ? 36.201 -30.034 55.799 1.00 30.89 270 ASN A N 1
ATOM 2107 C CA . ASN A 1 271 ? 36.592 -28.797 56.467 1.00 29.73 270 ASN A CA 1
ATOM 2108 C C . ASN A 1 271 ? 36.818 -27.633 55.500 1.00 28.92 270 ASN A C 1
ATOM 2109 O O . ASN A 1 271 ? 37.871 -26.987 55.500 1.00 26.89 270 ASN A O 1
ATOM 2114 N N . ILE A 1 272 ? 35.805 -27.367 54.686 1.00 29.23 271 ILE A N 1
ATOM 2115 C CA . ILE A 1 272 ? 35.824 -26.214 53.796 1.00 30.67 271 ILE A CA 1
ATOM 2116 C C . ILE A 1 272 ? 35.492 -24.978 54.628 1.00 30.99 271 ILE A C 1
ATOM 2117 O O . ILE A 1 272 ? 34.480 -24.959 55.323 1.00 31.23 271 ILE A O 1
ATOM 2122 N N . PHE A 1 273 ? 36.353 -23.965 54.574 1.00 30.85 272 PHE A N 1
ATOM 2123 C CA . PHE A 1 273 ? 36.064 -22.676 55.199 1.00 31.64 272 PHE A CA 1
ATOM 2124 C C . PHE A 1 273 ? 35.373 -21.787 54.174 1.00 32.19 272 PHE A C 1
ATOM 2125 O O . PHE A 1 273 ? 35.957 -21.452 53.142 1.00 32.42 272 PHE A O 1
ATOM 2133 N N . SER A 1 274 ? 34.133 -21.407 54.469 1.00 32.86 273 SER A N 1
ATOM 2134 C CA . SER A 1 274 ? 33.263 -20.753 53.481 1.00 33.79 273 SER A CA 1
ATOM 2135 C C . SER A 1 274 ? 33.773 -19.381 53.023 1.00 34.24 273 SER A C 1
ATOM 2136 O O . SER A 1 274 ? 33.526 -18.978 51.887 1.00 33.73 273 SER A O 1
ATOM 2139 N N . GLN A 1 275 ? 34.495 -18.678 53.895 1.00 34.36 274 GLN A N 1
ATOM 2140 C CA . GLN A 1 275 ? 35.125 -17.398 53.530 1.00 35.12 274 GLN A CA 1
ATOM 2141 C C . GLN A 1 275 ? 36.088 -17.509 52.334 1.00 34.33 274 GLN A C 1
ATOM 2142 O O . GLN A 1 275 ? 36.411 -16.502 51.705 1.00 33.76 274 GLN A O 1
ATOM 2148 N N . SER A 1 276 ? 36.537 -18.727 52.027 1.00 33.37 275 SER A N 1
ATOM 2149 C CA . SER A 1 276 ? 37.404 -18.981 50.873 1.00 33.85 275 SER A CA 1
ATOM 2150 C C . SER A 1 276 ? 36.658 -19.397 49.597 1.00 35.05 275 SER A C 1
ATOM 2151 O O . SER A 1 276 ? 37.292 -19.617 48.566 1.00 35.02 275 SER A O 1
ATOM 2154 N N . ILE A 1 277 ? 35.333 -19.533 49.661 1.00 36.80 276 ILE A N 1
ATOM 2155 C CA . ILE A 1 277 ? 34.549 -19.839 48.456 1.00 36.74 276 ILE A CA 1
ATOM 2156 C C . ILE A 1 277 ? 34.611 -18.608 47.555 1.00 37.42 276 ILE A C 1
ATOM 2157 O O . ILE A 1 277 ? 34.242 -17.516 47.982 1.00 37.01 276 ILE A O 1
ATOM 2162 N N . PRO A 1 278 ? 35.102 -18.773 46.314 1.00 38.89 277 PRO A N 1
ATOM 2163 C CA . PRO A 1 278 ? 35.290 -17.604 45.452 1.00 38.97 277 PRO A CA 1
ATOM 2164 C C . PRO A 1 278 ? 33.978 -16.927 45.059 1.00 39.83 277 PRO A C 1
ATOM 2165 O O . PRO A 1 278 ? 32.949 -17.596 44.936 1.00 38.70 277 PRO A O 1
ATOM 2169 N N . ASP A 1 279 ? 34.039 -15.608 44.880 1.00 41.78 278 ASP A N 1
ATOM 2170 C CA . ASP A 1 279 ? 32.867 -14.773 44.575 1.00 42.78 278 ASP A CA 1
ATOM 2171 C C . ASP A 1 279 ? 32.162 -15.153 43.277 1.00 39.86 278 ASP A C 1
ATOM 2172 O O . ASP A 1 279 ? 30.934 -15.075 43.184 1.00 40.65 278 ASP A O 1
ATOM 2177 N N . TRP A 1 280 ? 32.938 -15.548 42.273 1.00 36.24 279 TRP A N 1
ATOM 2178 C CA . TRP A 1 280 ? 32.387 -15.755 40.935 1.00 34.39 279 TRP A CA 1
ATOM 2179 C C . TRP A 1 280 ? 31.294 -16.831 40.900 1.00 33.93 279 TRP A C 1
ATOM 2180 O O . TRP A 1 280 ? 30.363 -16.741 40.110 1.00 32.94 279 TRP A O 1
ATOM 2191 N N . VAL A 1 281 ? 31.405 -17.827 41.773 1.00 33.51 280 VAL A N 1
ATOM 2192 C CA . VAL A 1 281 ? 30.542 -19.006 41.717 1.00 34.33 280 VAL A CA 1
ATOM 2193 C C . VAL A 1 281 ? 29.072 -18.659 41.970 1.00 34.24 280 VAL A C 1
ATOM 2194 O O . VAL A 1 281 ? 28.187 -19.072 41.218 1.00 31.40 280 VAL A O 1
ATOM 2198 N N . ILE A 1 282 ? 28.818 -17.903 43.027 1.00 35.40 281 ILE A N 1
ATOM 2199 C CA . ILE A 1 282 ? 27.459 -17.546 43.416 1.00 37.72 281 ILE A CA 1
ATOM 2200 C C . ILE A 1 282 ? 26.735 -16.775 42.325 1.00 37.60 281 ILE A C 1
ATOM 2201 O O . ILE A 1 282 ? 25.553 -16.976 42.094 1.00 39.27 281 ILE A O 1
ATOM 2206 N N . GLU A 1 283 ? 27.452 -15.893 41.654 1.00 39.49 282 GLU A N 1
ATOM 2207 C CA . GLU A 1 283 ? 26.870 -15.112 40.572 1.00 40.87 282 GLU A CA 1
ATOM 2208 C C . GLU A 1 283 ? 26.811 -15.880 39.251 1.00 39.25 282 GLU A C 1
ATOM 2209 O O . GLU A 1 283 ? 25.946 -15.612 38.426 1.00 39.94 282 GLU A O 1
ATOM 2215 N N . TRP A 1 284 ? 27.702 -16.849 39.066 1.00 36.45 283 TRP A N 1
ATOM 2216 C CA . TRP A 1 284 ? 27.791 -17.584 37.798 1.00 35.85 283 TRP A CA 1
ATOM 2217 C C . TRP A 1 284 ? 26.642 -18.582 37.582 1.00 36.35 283 TRP A C 1
ATOM 2218 O O . TRP A 1 284 ? 26.114 -18.698 36.474 1.00 35.34 283 TRP A O 1
ATOM 2229 N N . LEU A 1 285 ? 26.264 -19.306 38.633 1.00 37.05 284 LEU A N 1
ATOM 2230 C CA . LEU A 1 285 ? 25.230 -20.342 38.521 1.00 37.67 284 LEU A CA 1
ATOM 2231 C C . LEU A 1 285 ? 23.843 -19.773 38.269 1.00 38.46 284 LEU A C 1
ATOM 2232 O O . LEU A 1 285 ? 23.407 -18.883 38.992 1.00 37.74 284 LEU A O 1
ATOM 2237 N N . PRO A 1 286 ? 23.133 -20.301 37.259 1.00 39.23 285 PRO A N 1
ATOM 2238 C CA . PRO A 1 286 ? 21.714 -19.976 37.152 1.00 40.65 285 PRO A CA 1
ATOM 2239 C C . PRO A 1 286 ? 20.889 -20.782 38.137 1.00 41.54 285 PRO A C 1
ATOM 2240 O O . PRO A 1 286 ? 21.382 -21.754 38.708 1.00 41.16 285 PRO A O 1
ATOM 2244 N N . GLU A 1 287 ? 19.634 -20.387 38.310 1.00 44.64 286 GLU A N 1
ATOM 2245 C CA . GLU A 1 287 ? 18.726 -21.051 39.246 1.00 47.48 286 GLU A CA 1
ATOM 2246 C C . GLU A 1 287 ? 18.523 -22.536 38.917 1.00 45.08 286 GLU A C 1
ATOM 2247 O O . GLU A 1 287 ? 18.412 -23.365 39.819 1.00 43.82 286 GLU A O 1
ATOM 2253 N N . LYS A 1 288 ? 18.490 -22.858 37.626 1.00 43.53 287 LYS A N 1
ATOM 2254 C CA . LYS A 1 288 ? 18.201 -24.221 37.160 1.00 44.35 287 LYS A CA 1
ATOM 2255 C C . LYS A 1 288 ? 19.446 -24.968 36.672 1.00 40.95 287 LYS A C 1
ATOM 2256 O O . LYS A 1 288 ? 19.335 -25.970 35.959 1.00 40.63 287 LYS A O 1
ATOM 2262 N N . GLY A 1 289 ? 20.626 -24.488 37.056 1.00 37.22 288 GLY A N 1
ATOM 2263 C CA . GLY A 1 289 ? 21.882 -25.066 36.585 1.00 35.14 288 GLY A CA 1
ATOM 2264 C C . GLY A 1 289 ? 22.646 -25.794 37.669 1.00 32.98 288 GLY A C 1
ATOM 2265 O O . GLY A 1 289 ? 22.312 -25.703 38.851 1.00 31.05 288 GLY A O 1
ATOM 2266 N N . GLY A 1 290 ? 23.681 -26.518 37.255 1.00 30.11 289 GLY A N 1
ATOM 2267 C CA . GLY A 1 290 ? 24.561 -27.193 38.195 1.00 28.65 289 GLY A CA 1
ATOM 2268 C C . GLY A 1 290 ? 25.676 -27.927 37.486 1.00 26.92 289 GLY A C 1
ATOM 2269 O O . GLY A 1 290 ? 25.629 -28.112 36.272 1.00 26.87 289 GLY A O 1
ATOM 2270 N N . TYR A 1 291 ? 26.679 -28.340 38.250 1.00 25.29 290 TYR A N 1
ATOM 2271 C CA . TYR A 1 291 ? 27.812 -29.079 37.701 1.00 25.00 290 TYR A CA 1
ATOM 2272 C C . TYR A 1 291 ? 28.544 -29.846 38.787 1.00 24.53 290 TYR A C 1
ATOM 2273 O O . TYR A 1 291 ? 28.340 -29.608 39.973 1.00 25.04 290 TYR A O 1
ATOM 2282 N N . LEU A 1 292 ? 29.405 -30.762 38.367 1.00 24.48 291 LEU A N 1
ATOM 2283 C CA . LEU A 1 292 ? 30.297 -31.450 39.280 1.00 24.83 291 LEU A CA 1
ATOM 2284 C C . LEU A 1 292 ? 31.587 -30.640 39.448 1.00 24.98 291 LEU A C 1
ATOM 2285 O O . LEU A 1 292 ? 32.189 -30.211 38.468 1.00 24.19 291 LEU A O 1
ATOM 2290 N N . ALA A 1 293 ? 32.005 -30.459 40.699 1.00 24.97 292 ALA A N 1
ATOM 2291 C CA . ALA A 1 293 ? 33.209 -29.701 41.033 1.00 24.90 292 ALA A CA 1
ATOM 2292 C C . ALA A 1 293 ? 34.465 -30.324 40.422 1.00 24.69 292 ALA A C 1
ATOM 2293 O O . ALA A 1 293 ? 34.509 -31.525 40.135 1.00 24.55 292 ALA A O 1
ATOM 2295 N N . GLY A 1 294 ? 35.482 -29.497 40.229 1.00 23.93 293 GLY A N 1
ATOM 2296 C CA . GLY A 1 294 ? 36.726 -29.939 39.622 1.00 24.29 293 GLY A CA 1
ATOM 2297 C C . GLY A 1 294 ? 37.584 -30.840 40.496 1.00 23.98 293 GLY A C 1
ATOM 2298 O O . GLY A 1 294 ? 38.379 -31.613 39.982 1.00 24.21 293 GLY A O 1
ATOM 2299 N N . ASN A 1 295 ? 37.434 -30.735 41.812 1.00 24.66 294 ASN A N 1
ATOM 2300 C CA . ASN A 1 295 ? 38.321 -31.435 42.749 1.00 24.88 294 ASN A CA 1
ATOM 2301 C C . ASN A 1 295 ? 37.778 -31.366 44.170 1.00 26.11 294 ASN A C 1
ATOM 2302 O O . ASN A 1 295 ? 37.064 -30.423 44.532 1.00 26.06 294 ASN A O 1
ATOM 2307 N N . LEU A 1 296 ? 38.130 -32.368 44.969 1.00 26.24 295 LEU A N 1
ATOM 2308 C CA . LEU A 1 296 ? 37.804 -32.394 46.396 1.00 26.90 295 LEU A CA 1
ATOM 2309 C C . LEU A 1 296 ? 38.927 -33.097 47.161 1.00 26.75 295 LEU A C 1
ATOM 2310 O O . LEU A 1 296 ? 39.491 -34.081 46.695 1.00 25.42 295 LEU A O 1
ATOM 2315 N N . GLY A 1 297 ? 39.245 -32.576 48.336 1.00 27.06 296 GLY A N 1
ATOM 2316 C CA . GLY A 1 297 ? 40.287 -33.154 49.186 1.00 27.17 296 GLY A CA 1
ATOM 2317 C C . GLY A 1 297 ? 40.307 -32.475 50.542 1.00 26.64 296 GLY A C 1
ATOM 2318 O O . GLY A 1 297 ? 39.443 -31.647 50.824 1.00 26.34 296 GLY A O 1
ATOM 2319 N N . PRO A 1 298 ? 41.287 -32.819 51.395 1.00 26.80 297 PRO A N 1
ATOM 2320 C CA . PRO A 1 298 ? 41.329 -32.213 52.729 1.00 26.54 297 PRO A CA 1
ATOM 2321 C C . PRO A 1 298 ? 41.425 -30.695 52.668 1.00 26.03 297 PRO A C 1
ATOM 2322 O O . PRO A 1 298 ? 42.394 -30.151 52.135 1.00 26.29 297 PRO A O 1
ATOM 2326 N N . GLY A 1 299 ? 40.396 -30.024 53.175 1.00 25.53 298 GLY A N 1
ATOM 2327 C CA . GLY A 1 299 ? 40.364 -28.557 53.219 1.00 25.69 298 GLY A CA 1
ATOM 2328 C C . GLY A 1 299 ? 40.227 -27.886 51.863 1.00 25.80 298 GLY A C 1
ATOM 2329 O O . GLY A 1 299 ? 40.499 -26.697 51.728 1.00 25.57 298 GLY A O 1
ATOM 2330 N N . ARG A 1 300 ? 39.795 -28.638 50.858 1.00 26.30 299 ARG A N 1
ATOM 2331 C CA . ARG A 1 300 ? 39.790 -28.130 49.494 1.00 26.85 299 ARG A CA 1
ATOM 2332 C C . ARG A 1 300 ? 38.609 -28.600 48.658 1.00 26.69 299 ARG A C 1
ATOM 2333 O O . ARG A 1 300 ? 38.286 -29.788 48.601 1.00 26.06 299 ARG A O 1
ATOM 2349 N N . ASP A 1 302 ? 37.628 -27.480 44.712 1.00 24.49 301 ASP A N 1
ATOM 2350 C CA . ASP A 1 302 ? 37.903 -26.682 43.522 1.00 24.40 301 ASP A CA 1
ATOM 2351 C C . ASP A 1 302 ? 36.603 -26.482 42.756 1.00 24.25 301 ASP A C 1
ATOM 2352 O O . ASP A 1 302 ? 36.045 -27.424 42.189 1.00 23.18 301 ASP A O 1
ATOM 2357 N N . PHE A 1 303 ? 36.132 -25.242 42.741 1.00 23.83 302 PHE A N 1
ATOM 2358 C CA . PHE A 1 303 ? 34.840 -24.908 42.154 1.00 24.10 302 PHE A CA 1
ATOM 2359 C C . PHE A 1 303 ? 34.908 -24.644 40.652 1.00 23.77 302 PHE A C 1
ATOM 2360 O O . PHE A 1 303 ? 33.875 -24.480 40.003 1.00 22.62 302 PHE A O 1
ATOM 2368 N N . ARG A 1 304 ? 36.114 -24.620 40.093 1.00 23.82 303 ARG A N 1
ATOM 2369 C CA . ARG A 1 304 ? 36.262 -24.510 38.650 1.00 24.51 303 ARG A CA 1
ATOM 2370 C C . ARG A 1 304 ? 35.408 -25.564 37.947 1.00 24.58 303 ARG A C 1
ATOM 2371 O O . ARG A 1 304 ? 35.349 -26.725 38.377 1.00 24.55 303 ARG A O 1
ATOM 2379 N N . PHE A 1 305 ? 34.749 -25.136 36.874 1.00 24.59 304 PHE A N 1
ATOM 2380 C CA . PHE A 1 305 ? 34.024 -26.028 35.975 1.00 24.55 304 PHE A CA 1
ATOM 2381 C C . PHE A 1 305 ? 34.967 -26.646 34.953 1.00 24.21 304 PHE A C 1
ATOM 2382 O O . PHE A 1 305 ? 35.604 -25.929 34.179 1.00 23.20 304 PHE A O 1
ATOM 2390 N N . PHE A 1 306 ? 35.028 -27.976 34.936 1.00 24.12 305 PHE A N 1
ATOM 2391 C CA . PHE A 1 306 ? 35.827 -28.717 33.964 1.00 24.13 305 PHE A CA 1
ATOM 2392 C C . PHE A 1 306 ? 34.902 -29.459 32.999 1.00 24.55 305 PHE A C 1
ATOM 2393 O O . PHE A 1 306 ? 34.099 -30.300 33.413 1.00 23.90 305 PHE A O 1
ATOM 2401 N N . ALA A 1 307 ? 35.049 -29.160 31.712 1.00 24.83 306 ALA A N 1
ATOM 2402 C CA . ALA A 1 307 ? 34.087 -29.578 30.698 1.00 25.54 306 ALA A CA 1
ATOM 2403 C C . ALA A 1 307 ? 34.122 -31.075 30.407 1.00 26.21 306 ALA A C 1
ATOM 2404 O O . ALA A 1 307 ? 33.075 -31.714 30.342 1.00 26.46 306 ALA A O 1
ATOM 2406 N N . LEU A 1 308 ? 35.314 -31.640 30.237 1.00 26.64 307 LEU A N 1
ATOM 2407 C CA . LEU A 1 308 ? 35.427 -33.059 29.888 1.00 27.66 307 LEU A CA 1
ATOM 2408 C C . LEU A 1 308 ? 34.824 -33.925 30.994 1.00 27.99 307 LEU A C 1
ATOM 2409 O O . LEU A 1 308 ? 33.991 -34.800 30.726 1.00 27.83 307 LEU A O 1
ATOM 2414 N N . GLY A 1 309 ? 35.238 -33.668 32.234 1.00 27.27 308 GLY A N 1
ATOM 2415 C CA . GLY A 1 309 ? 34.716 -34.388 33.390 1.00 27.43 308 GLY A CA 1
ATOM 2416 C C . GLY A 1 309 ? 33.199 -34.362 33.451 1.00 27.49 308 GLY A C 1
ATOM 2417 O O . GLY A 1 309 ? 32.555 -35.398 33.629 1.00 27.90 308 GLY A O 1
ATOM 2418 N N . ASN A 1 310 ? 32.630 -33.176 33.275 1.00 26.47 309 ASN A N 1
ATOM 2419 C CA . ASN A 1 310 ? 31.181 -33.007 33.338 1.00 26.87 309 ASN A CA 1
ATOM 2420 C C . ASN A 1 310 ? 30.433 -33.656 32.177 1.00 26.56 309 ASN A C 1
ATOM 2421 O O . ASN A 1 310 ? 29.383 -34.257 32.378 1.00 26.35 309 ASN A O 1
ATOM 2426 N N . LEU A 1 311 ? 30.980 -33.531 30.971 1.00 26.78 310 LEU A N 1
ATOM 2427 C CA . LEU A 1 311 ? 30.373 -34.130 29.784 1.00 26.21 310 LEU A CA 1
ATOM 2428 C C . LEU A 1 311 ? 30.465 -35.660 29.816 1.00 26.81 310 LEU A C 1
ATOM 2429 O O . LEU A 1 311 ? 29.485 -36.358 29.511 1.00 25.87 310 LEU A O 1
ATOM 2442 N N . ALA A 1 313 ? 30.625 -37.374 32.465 1.00 26.45 312 ALA A N 1
ATOM 2443 C CA . ALA A 1 313 ? 29.746 -37.803 33.558 1.00 27.15 312 ALA A CA 1
ATOM 2444 C C . ALA A 1 313 ? 28.309 -38.000 33.071 1.00 27.70 312 ALA A C 1
ATOM 2445 O O . ALA A 1 313 ? 27.588 -38.865 33.568 1.00 28.01 312 ALA A O 1
ATOM 2447 N N . ILE A 1 314 ? 27.897 -37.190 32.104 1.00 27.25 313 ILE A N 1
ATOM 2448 C CA . ILE A 1 314 ? 26.602 -37.378 31.463 1.00 28.27 313 ILE A CA 1
ATOM 2449 C C . ILE A 1 314 ? 26.621 -38.660 30.642 1.00 28.30 313 ILE A C 1
ATOM 2450 O O . ILE A 1 314 ? 25.728 -39.491 30.767 1.00 28.11 313 ILE A O 1
ATOM 2455 N N . LEU A 1 315 ? 27.650 -38.819 29.815 1.00 28.69 314 LEU A N 1
ATOM 2456 C CA . LEU A 1 315 ? 27.728 -39.955 28.898 1.00 29.79 314 LEU A CA 1
ATOM 2457 C C . LEU A 1 315 ? 27.836 -41.311 29.593 1.00 29.70 314 LEU A C 1
ATOM 2458 O O . LEU A 1 315 ? 27.286 -42.294 29.102 1.00 29.34 314 LEU A O 1
ATOM 2463 N N . ALA A 1 316 ? 28.537 -41.364 30.722 1.00 28.95 315 ALA A N 1
ATOM 2464 C CA . ALA A 1 316 ? 28.768 -42.627 31.422 0.50 29.34 315 ALA A CA 1
ATOM 2465 C C . ALA A 1 316 ? 27.648 -42.968 32.402 1.00 29.96 315 ALA A C 1
ATOM 2466 O O . ALA A 1 316 ? 27.649 -44.041 32.998 1.00 30.93 315 ALA A O 1
ATOM 2468 N N . GLY A 1 317 ? 26.697 -42.057 32.573 1.00 30.59 316 GLY A N 1
ATOM 2469 C CA . GLY A 1 317 ? 25.601 -42.254 33.514 1.00 30.82 316 GLY A CA 1
ATOM 2470 C C . GLY A 1 317 ? 26.005 -42.026 34.960 1.00 31.77 316 GLY A C 1
ATOM 2471 O O . GLY A 1 317 ? 25.290 -42.433 35.868 1.00 31.58 316 GLY A O 1
ATOM 2472 N N . LEU A 1 318 ? 27.153 -41.384 35.175 1.00 32.08 317 LEU A N 1
ATOM 2473 C CA . LEU A 1 318 ? 27.609 -41.055 36.518 1.00 33.53 317 LEU A CA 1
ATOM 2474 C C . LEU A 1 318 ? 26.684 -40.000 37.111 1.00 33.64 317 LEU A C 1
ATOM 2475 O O . LEU A 1 318 ? 26.190 -40.153 38.224 1.00 33.56 317 LEU A O 1
ATOM 2480 N N . ALA A 1 319 ? 26.455 -38.933 36.356 1.00 33.06 318 ALA A N 1
ATOM 2481 C CA . ALA A 1 319 ? 25.450 -37.948 36.720 1.00 33.46 318 ALA A CA 1
ATOM 2482 C C . ALA A 1 319 ? 24.064 -38.541 36.501 1.00 33.90 318 ALA A C 1
ATOM 2483 O O . ALA A 1 319 ? 23.836 -39.273 35.541 1.00 33.47 318 ALA A O 1
ATOM 2485 N N . SER A 1 320 ? 23.141 -38.228 37.400 1.00 35.00 319 SER A N 1
ATOM 2486 C CA . SER A 1 320 ? 21.754 -38.655 37.242 1.00 35.40 319 SER A CA 1
ATOM 2487 C C . SER A 1 320 ? 21.113 -37.944 36.051 1.00 36.76 319 SER A C 1
ATOM 2488 O O . SER A 1 320 ? 21.685 -37.013 35.476 1.00 35.52 319 SER A O 1
ATOM 2491 N N . GLU A 1 321 ? 19.914 -38.390 35.699 1.00 38.64 320 GLU A N 1
ATOM 2492 C CA . GLU A 1 321 ? 19.156 -37.806 34.597 1.00 40.34 320 GLU A CA 1
ATOM 2493 C C . GLU A 1 321 ? 18.936 -36.311 34.785 1.00 38.32 320 GLU A C 1
ATOM 2494 O O . GLU A 1 321 ? 19.165 -35.531 33.861 1.00 36.55 320 GLU A O 1
ATOM 2500 N N . GLU A 1 322 ? 18.493 -35.924 35.980 1.00 37.06 321 GLU A N 1
ATOM 2501 C CA . GLU A 1 322 ? 18.269 -34.512 36.319 1.00 38.39 321 GLU A CA 1
ATOM 2502 C C . GLU A 1 322 ? 19.572 -33.713 36.379 1.00 35.07 321 GLU A C 1
ATOM 2503 O O . GLU A 1 322 ? 19.599 -32.545 36.016 1.00 34.19 321 GLU A O 1
ATOM 2509 N N . GLU A 1 323 ? 20.639 -34.337 36.865 1.00 33.06 322 GLU A N 1
ATOM 2510 C CA . GLU A 1 323 ? 21.943 -33.677 36.942 1.00 31.81 322 GLU A CA 1
ATOM 2511 C C . GLU A 1 323 ? 22.468 -33.367 35.552 1.00 30.23 322 GLU A C 1
ATOM 2512 O O . GLU A 1 323 ? 23.011 -32.288 35.311 1.00 30.32 322 GLU A O 1
ATOM 2518 N N . SER A 1 324 ? 22.280 -34.313 34.643 1.00 30.03 323 SER A N 1
ATOM 2519 C CA . SER A 1 324 ? 22.642 -34.137 33.240 1.00 29.92 323 SER A CA 1
ATOM 2520 C C . SER A 1 324 ? 21.900 -32.959 32.622 1.00 29.88 323 SER A C 1
ATOM 2521 O O . SER A 1 324 ? 22.497 -32.148 31.927 1.00 28.57 323 SER A O 1
ATOM 2524 N N . GLN A 1 325 ? 20.600 -32.872 32.889 1.00 30.59 324 GLN A N 1
ATOM 2525 C CA . GLN A 1 325 ? 19.788 -31.746 32.415 1.00 31.73 324 GLN A CA 1
ATOM 2526 C C . GLN A 1 325 ? 20.302 -30.421 32.965 1.00 30.81 324 GLN A C 1
ATOM 2527 O O . GLN A 1 325 ? 20.364 -29.432 32.243 1.00 31.37 324 GLN A O 1
ATOM 2533 N N . ARG A 1 326 ? 20.683 -30.415 34.238 1.00 30.47 325 ARG A N 1
ATOM 2534 C CA . ARG A 1 326 ? 21.173 -29.197 34.890 1.00 30.86 325 ARG A CA 1
ATOM 2535 C C . ARG A 1 326 ? 22.567 -28.767 34.393 1.00 28.69 325 ARG A C 1
ATOM 2536 O O . ARG A 1 326 ? 22.848 -27.573 34.312 1.00 27.62 325 ARG A O 1
ATOM 2544 N N . ILE A 1 327 ? 23.422 -29.731 34.056 1.00 26.62 326 ILE A N 1
ATOM 2545 C CA . ILE A 1 327 ? 24.698 -29.428 33.394 1.00 26.80 326 ILE A CA 1
ATOM 2546 C C . ILE A 1 327 ? 24.443 -28.761 32.043 1.00 27.23 326 ILE A C 1
ATOM 2547 O O . ILE A 1 327 ? 25.027 -27.725 31.740 1.00 26.59 326 ILE A O 1
ATOM 2560 N N . ASN A 1 329 ? 21.779 -27.238 31.139 1.00 30.87 328 ASN A N 1
ATOM 2561 C CA . ASN A 1 329 ? 21.187 -25.919 31.419 1.00 31.62 328 ASN A CA 1
ATOM 2562 C C . ASN A 1 329 ? 22.253 -24.861 31.697 1.00 31.55 328 ASN A C 1
ATOM 2563 O O . ASN A 1 329 ? 22.080 -23.698 31.348 1.00 30.61 328 ASN A O 1
ATOM 2568 N N . LEU A 1 330 ? 23.344 -25.269 32.345 1.00 31.35 329 LEU A N 1
ATOM 2569 C CA . LEU A 1 330 ? 24.473 -24.376 32.596 1.00 31.19 329 LEU A CA 1
ATOM 2570 C C . LEU A 1 330 ? 25.153 -23.934 31.292 1.00 30.56 329 LEU A C 1
ATOM 2571 O O . LEU A 1 330 ? 25.472 -22.755 31.124 1.00 28.88 329 LEU A O 1
ATOM 2576 N N . PHE A 1 331 ? 25.376 -24.881 30.384 1.00 30.17 330 PHE A N 1
ATOM 2577 C CA . PHE A 1 331 ? 25.923 -24.572 29.060 1.00 30.61 330 PHE A CA 1
ATOM 2578 C C . PHE A 1 331 ? 25.025 -23.586 28.313 1.00 31.97 330 PHE A C 1
ATOM 2579 O O . PHE A 1 331 ? 25.516 -22.636 27.706 1.00 31.56 330 PHE A O 1
ATOM 2587 N N . ALA A 1 332 ? 23.715 -23.814 28.366 1.00 33.34 331 ALA A N 1
ATOM 2588 C CA . ALA A 1 332 ? 22.741 -22.914 27.733 1.00 34.61 331 ALA A CA 1
ATOM 2589 C C . ALA A 1 332 ? 22.838 -21.502 28.306 1.00 34.96 331 ALA A C 1
ATOM 2590 O O . ALA A 1 332 ? 22.972 -20.532 27.570 1.00 35.76 331 ALA A O 1
ATOM 2592 N N . HIS A 1 333 ? 22.743 -21.403 29.618 1.00 35.90 332 HIS A N 1
ATOM 2593 C CA . HIS A 1 333 ? 22.792 -20.136 30.333 1.00 37.33 332 HIS A CA 1
ATOM 2594 C C . HIS A 1 333 ? 24.115 -19.377 30.256 1.00 34.74 332 HIS A C 1
ATOM 2595 O O . HIS A 1 333 ? 24.142 -18.163 30.245 1.00 33.10 332 HIS A O 1
ATOM 2602 N N . ARG A 1 334 ? 25.210 -20.114 30.245 1.00 32.80 333 ARG A N 1
ATOM 2603 C CA . ARG A 1 334 ? 26.546 -19.521 30.232 1.00 32.57 333 ARG A CA 1
ATOM 2604 C C . ARG A 1 334 ? 27.266 -19.829 28.925 1.00 31.42 333 ARG A C 1
ATOM 2605 O O . ARG A 1 334 ? 28.471 -20.052 28.901 1.00 30.28 333 ARG A O 1
ATOM 2613 N N . TRP A 1 335 ? 26.496 -19.868 27.848 1.00 29.63 334 TRP A N 1
ATOM 2614 C CA . TRP A 1 335 ? 26.988 -20.208 26.522 1.00 28.90 334 TRP A CA 1
ATOM 2615 C C . TRP A 1 335 ? 28.238 -19.415 26.154 1.00 29.12 334 TRP A C 1
ATOM 2616 O O . TRP A 1 335 ? 29.192 -19.972 25.622 1.00 28.27 334 TRP A O 1
ATOM 2627 N N . GLU A 1 336 ? 28.230 -18.117 26.447 1.00 30.39 335 GLU A N 1
ATOM 2628 C CA . GLU A 1 336 ? 29.348 -17.241 26.077 1.00 32.19 335 GLU A CA 1
ATOM 2629 C C . GLU A 1 336 ? 30.661 -17.636 26.770 1.00 30.43 335 GLU A C 1
ATOM 2630 O O . GLU A 1 336 ? 31.731 -17.600 26.153 1.00 29.05 335 GLU A O 1
ATOM 2636 N N . ASP A 1 337 ? 30.563 -18.028 28.039 1.00 29.18 336 ASP A N 1
ATOM 2637 C CA . ASP A 1 337 ? 31.722 -18.474 28.816 1.00 29.02 336 ASP A CA 1
ATOM 2638 C C . ASP A 1 337 ? 32.236 -19.852 28.405 1.00 28.27 336 ASP A C 1
ATOM 2639 O O . ASP A 1 337 ? 33.440 -20.077 28.374 1.00 29.14 336 ASP A O 1
ATOM 2644 N N . LEU A 1 338 ? 31.329 -20.777 28.112 1.00 27.80 337 LEU A N 1
ATOM 2645 C CA . LEU A 1 338 ? 31.706 -22.185 27.939 1.00 27.32 337 LEU A CA 1
ATOM 2646 C C . LEU A 1 338 ? 31.846 -22.619 26.484 1.00 27.25 337 LEU A C 1
ATOM 2647 O O . LEU A 1 338 ? 32.468 -23.642 26.210 1.00 26.99 337 LEU A O 1
ATOM 2652 N N . ILE A 1 339 ? 31.282 -21.838 25.564 1.00 27.48 338 ILE A N 1
ATOM 2653 C CA . ILE A 1 339 ? 31.383 -22.114 24.128 1.00 27.80 338 ILE A CA 1
ATOM 2654 C C . ILE A 1 339 ? 32.009 -20.915 23.415 1.00 28.10 338 ILE A C 1
ATOM 2655 O O . ILE A 1 339 ? 33.029 -21.049 22.740 1.00 27.52 338 ILE A O 1
ATOM 2660 N N . GLY A 1 340 ? 31.386 -19.751 23.558 1.00 28.46 339 GLY A N 1
ATOM 2661 C CA . GLY A 1 340 ? 31.906 -18.512 22.978 1.00 28.87 339 GLY A CA 1
ATOM 2662 C C . GLY A 1 340 ? 32.061 -18.645 21.476 1.00 29.16 339 GLY A C 1
ATOM 2663 O O . GLY A 1 340 ? 31.163 -19.122 20.801 1.00 27.54 339 GLY A O 1
ATOM 2664 N N . TYR A 1 341 ? 33.224 -18.259 20.968 1.00 30.27 340 TYR A N 1
ATOM 2665 C CA . TYR A 1 341 ? 33.528 -18.375 19.543 1.00 30.85 340 TYR A CA 1
ATOM 2666 C C . TYR A 1 341 ? 34.221 -19.686 19.157 1.00 29.75 340 TYR A C 1
ATOM 2667 O O . TYR A 1 341 ? 34.640 -19.841 18.014 1.00 29.46 340 TYR A O 1
ATOM 2684 N N . PRO A 1 343 ? 33.646 -23.916 20.620 1.00 27.31 342 PRO A N 1
ATOM 2685 C CA . PRO A 1 343 ? 33.474 -24.975 21.611 1.00 27.25 342 PRO A CA 1
ATOM 2686 C C . PRO A 1 343 ? 34.757 -25.803 21.725 1.00 26.15 342 PRO A C 1
ATOM 2687 O O . PRO A 1 343 ? 35.410 -26.012 20.711 1.00 26.37 342 PRO A O 1
ATOM 2691 N N . VAL A 1 344 ? 35.157 -26.267 22.909 1.00 26.24 343 VAL A N 1
ATOM 2692 C CA . VAL A 1 344 ? 34.523 -26.008 24.195 1.00 25.42 343 VAL A CA 1
ATOM 2693 C C . VAL A 1 344 ? 35.600 -25.501 25.146 1.00 25.68 343 VAL A C 1
ATOM 2694 O O . VAL A 1 344 ? 36.747 -25.951 25.087 1.00 25.67 343 VAL A O 1
ATOM 2698 N N . LYS A 1 345 ? 35.220 -24.573 26.022 1.00 25.84 344 LYS A N 1
ATOM 2699 C CA . LYS A 1 345 ? 36.084 -24.098 27.103 1.00 26.75 344 LYS A CA 1
ATOM 2700 C C . LYS A 1 345 ? 36.479 -25.283 27.993 1.00 26.30 344 LYS A C 1
ATOM 2701 O O . LYS A 1 345 ? 35.604 -25.981 28.513 1.00 25.56 344 LYS A O 1
ATOM 2707 N N . ILE A 1 346 ? 37.784 -25.511 28.152 1.00 24.86 345 ILE A N 1
ATOM 2708 C CA . ILE A 1 346 ? 38.282 -26.684 28.893 1.00 25.52 345 ILE A CA 1
ATOM 2709 C C . ILE A 1 346 ? 38.006 -26.584 30.392 1.00 26.10 345 ILE A C 1
ATOM 2710 O O . ILE A 1 346 ? 37.641 -27.573 31.030 1.00 26.78 345 ILE A O 1
ATOM 2715 N N . CYS A 1 347 ? 38.200 -25.397 30.950 1.00 27.77 346 CYS A N 1
ATOM 2716 C CA . CYS A 1 347 ? 37.761 -25.117 32.309 1.00 29.61 346 CYS A CA 1
ATOM 2717 C C . CYS A 1 347 ? 37.535 -23.638 32.524 1.00 28.65 346 CYS A C 1
ATOM 2718 O O . CYS A 1 347 ? 38.120 -22.796 31.839 1.00 29.55 346 CYS A O 1
ATOM 2721 N N . TYR A 1 348 ? 36.674 -23.335 33.486 1.00 27.22 347 TYR A N 1
ATOM 2722 C CA . TYR A 1 348 ? 36.256 -21.970 33.757 1.00 26.14 347 TYR A CA 1
ATOM 2723 C C . TYR A 1 348 ? 36.205 -21.723 35.269 1.00 25.62 347 TYR A C 1
ATOM 2724 O O . TYR A 1 348 ? 35.695 -22.562 36.007 1.00 25.10 347 TYR A O 1
ATOM 2733 N N . PRO A 1 349 ? 36.738 -20.575 35.735 1.00 25.41 348 PRO A N 1
ATOM 2734 C CA . PRO A 1 349 ? 37.471 -19.540 35.004 1.00 25.51 348 PRO A CA 1
ATOM 2735 C C . PRO A 1 349 ? 38.974 -19.789 35.028 1.00 25.14 348 PRO A C 1
ATOM 2736 O O . PRO A 1 349 ? 39.435 -20.726 35.679 1.00 25.06 348 PRO A O 1
ATOM 2740 N N . ALA A 1 350 ? 39.726 -18.947 34.328 1.00 25.45 349 ALA A N 1
ATOM 2741 C CA . ALA A 1 350 ? 41.188 -19.033 34.316 1.00 26.52 349 ALA A CA 1
ATOM 2742 C C . ALA A 1 350 ? 41.774 -18.600 35.659 1.00 27.47 349 ALA A C 1
ATOM 2743 O O . ALA A 1 350 ? 41.208 -17.750 36.337 1.00 26.28 349 ALA A O 1
ATOM 2745 N N . LEU A 1 351 ? 42.914 -19.182 36.022 1.00 28.46 350 LEU A N 1
ATOM 2746 C CA . LEU A 1 351 ? 43.709 -18.687 37.144 1.00 29.83 350 LEU A CA 1
ATOM 2747 C C . LEU A 1 351 ? 44.439 -17.423 36.676 1.00 29.82 350 LEU A C 1
ATOM 2748 O O . LEU A 1 351 ? 45.063 -17.437 35.626 1.00 27.19 350 LEU A O 1
ATOM 2753 N N . GLN A 1 352 ? 44.363 -16.350 37.455 1.00 31.02 351 GLN A N 1
ATOM 2754 C CA . GLN A 1 352 ? 44.960 -15.072 37.073 1.00 32.79 351 GLN A CA 1
ATOM 2755 C C . GLN A 1 352 ? 45.921 -14.537 38.114 1.00 32.91 351 GLN A C 1
ATOM 2756 O O . GLN A 1 352 ? 45.841 -14.896 39.285 1.00 31.49 351 GLN A O 1
ATOM 2762 N N . GLY A 1 353 ? 46.817 -13.660 37.664 1.00 34.17 352 GLY A N 1
ATOM 2763 C CA . GLY A 1 353 ? 47.724 -12.936 38.545 1.00 35.02 352 GLY A CA 1
ATOM 2764 C C . GLY A 1 353 ? 48.563 -13.844 39.422 1.00 35.65 352 GLY A C 1
ATOM 2765 O O . GLY A 1 353 ? 49.176 -14.803 38.943 1.00 36.18 352 GLY A O 1
ATOM 2766 N N . LEU A 1 354 ? 48.576 -13.546 40.714 1.00 35.70 353 LEU A N 1
ATOM 2767 C CA . LEU A 1 354 ? 49.386 -14.294 41.666 1.00 36.74 353 LEU A CA 1
ATOM 2768 C C . LEU A 1 354 ? 48.901 -15.737 41.789 1.00 35.47 353 LEU A C 1
ATOM 2769 O O . LEU A 1 354 ? 49.700 -16.643 42.030 1.00 33.31 353 LEU A O 1
ATOM 2774 N N . GLU A 1 355 ? 47.599 -15.954 41.602 1.00 34.11 354 GLU A N 1
ATOM 2775 C CA . GLU A 1 355 ? 47.060 -17.314 41.608 1.00 34.38 354 GLU A CA 1
ATOM 2776 C C . GLU A 1 355 ? 47.670 -18.152 40.482 1.00 31.48 354 GLU A C 1
ATOM 2777 O O . GLU A 1 355 ? 48.051 -19.296 40.707 1.00 31.02 354 GLU A O 1
ATOM 2783 N N . TRP A 1 356 ? 47.778 -17.576 39.286 1.00 29.72 355 TRP A N 1
ATOM 2784 C CA . TRP A 1 356 ? 48.486 -18.227 38.180 1.00 28.93 355 TRP A CA 1
ATOM 2785 C C . TRP A 1 356 ? 49.939 -18.561 38.567 1.00 28.44 355 TRP A C 1
ATOM 2786 O O . TRP A 1 356 ? 50.400 -19.685 38.358 1.00 26.69 355 TRP A O 1
ATOM 2797 N N . GLN A 1 357 ? 50.644 -17.584 39.140 1.00 29.13 356 GLN A N 1
ATOM 2798 C CA . GLN A 1 357 ? 52.036 -17.777 39.571 1.00 29.58 356 GLN A CA 1
ATOM 2799 C C . GLN A 1 357 ? 52.175 -18.932 40.559 1.00 28.48 356 GLN A C 1
ATOM 2800 O O . GLN A 1 357 ? 52.976 -19.848 40.356 1.00 27.87 356 GLN A O 1
ATOM 2806 N N . ILE A 1 358 ? 51.381 -18.883 41.621 1.00 28.25 357 ILE A N 1
ATOM 2807 C CA . ILE A 1 358 ? 51.449 -19.881 42.685 1.00 28.83 357 ILE A CA 1
ATOM 2808 C C . ILE A 1 358 ? 51.003 -21.269 42.221 1.00 27.76 357 ILE A C 1
ATOM 2809 O O . ILE A 1 358 ? 51.690 -22.255 42.476 1.00 29.13 357 ILE A O 1
ATOM 2814 N N . VAL A 1 359 ? 49.857 -21.350 41.553 1.00 27.03 358 VAL A N 1
ATOM 2815 C CA . VAL A 1 359 ? 49.273 -22.659 41.213 1.00 26.01 358 VAL A CA 1
ATOM 2816 C C . VAL A 1 359 ? 50.029 -23.363 40.072 1.00 25.70 358 VAL A C 1
ATOM 2817 O O . VAL A 1 359 ? 50.242 -24.577 40.136 1.00 24.16 358 VAL A O 1
ATOM 2821 N N . THR A 1 360 ? 50.447 -22.618 39.046 1.00 25.08 359 THR A N 1
ATOM 2822 C CA . THR A 1 360 ? 51.141 -23.228 37.896 1.00 25.32 359 THR A CA 1
ATOM 2823 C C . THR A 1 360 ? 52.662 -23.169 37.982 1.00 26.11 359 THR A C 1
ATOM 2824 O O . THR A 1 360 ? 53.340 -23.781 37.170 1.00 26.95 359 THR A O 1
ATOM 2828 N N . GLY A 1 361 ? 53.194 -22.427 38.949 1.00 26.57 360 GLY A N 1
ATOM 2829 C CA . GLY A 1 361 ? 54.635 -22.189 39.025 1.00 27.19 360 GLY A CA 1
ATOM 2830 C C . GLY A 1 361 ? 55.133 -21.302 37.895 1.00 27.95 360 GLY A C 1
ATOM 2831 O O . GLY A 1 361 ? 56.213 -21.537 37.349 1.00 29.08 360 GLY A O 1
ATOM 2832 N N . CYS A 1 362 ? 54.337 -20.287 37.553 1.00 28.08 361 CYS A N 1
ATOM 2833 C CA . CYS A 1 362 ? 54.628 -19.355 36.447 1.00 28.92 361 CYS A CA 1
ATOM 2834 C C . CYS A 1 362 ? 54.838 -20.053 35.099 1.00 27.85 361 CYS A C 1
ATOM 2835 O O . CYS A 1 362 ? 55.778 -19.748 34.378 1.00 28.31 361 CYS A O 1
ATOM 2838 N N . ASP A 1 363 ? 53.941 -20.977 34.762 1.00 27.72 362 ASP A N 1
ATOM 2839 C CA . ASP A 1 363 ? 54.048 -21.755 33.524 1.00 26.78 362 ASP A CA 1
ATOM 2840 C C . ASP A 1 363 ? 53.629 -20.895 32.329 1.00 26.45 362 ASP A C 1
ATOM 2841 O O . ASP A 1 363 ? 52.447 -20.572 32.189 1.00 26.93 362 ASP A O 1
ATOM 2846 N N . PRO A 1 364 ? 54.586 -20.536 31.456 1.00 26.09 363 PRO A N 1
ATOM 2847 C CA . PRO A 1 364 ? 54.280 -19.633 30.342 1.00 26.78 363 PRO A CA 1
ATOM 2848 C C . PRO A 1 364 ? 53.311 -20.184 29.274 1.00 26.88 363 PRO A C 1
ATOM 2849 O O . PRO A 1 364 ? 52.719 -19.401 28.532 1.00 27.19 363 PRO A O 1
ATOM 2853 N N . LYS A 1 365 ? 53.143 -21.502 29.190 1.00 26.37 364 LYS A N 1
ATOM 2854 C CA . LYS A 1 365 ? 52.171 -22.064 28.248 1.00 26.01 364 LYS A CA 1
ATOM 2855 C C . LYS A 1 365 ? 50.737 -21.970 28.784 1.00 25.57 364 LYS A C 1
ATOM 2856 O O . LYS A 1 365 ? 49.778 -22.035 28.014 1.00 25.13 364 LYS A O 1
ATOM 2862 N N . ASN A 1 366 ? 50.592 -21.790 30.095 1.00 24.87 365 ASN A N 1
ATOM 2863 C CA . ASN A 1 366 ? 49.269 -21.731 30.721 1.00 24.28 365 ASN A CA 1
ATOM 2864 C C . ASN A 1 366 ? 48.924 -20.391 31.362 1.00 24.31 365 ASN A C 1
ATOM 2865 O O . ASN A 1 366 ? 48.310 -20.345 32.442 1.00 23.41 365 ASN A O 1
ATOM 2870 N N . ILE A 1 367 ? 49.277 -19.307 30.667 1.00 24.36 366 ILE A N 1
ATOM 2871 C CA . ILE A 1 367 ? 48.866 -17.954 31.066 1.00 24.96 366 ILE A CA 1
ATOM 2872 C C . ILE A 1 367 ? 47.341 -17.854 31.013 1.00 24.79 366 ILE A C 1
ATOM 2873 O O . ILE A 1 367 ? 46.695 -18.713 30.412 1.00 24.04 366 ILE A O 1
ATOM 2878 N N . PRO A 1 368 ? 46.757 -16.822 31.656 1.00 25.06 367 PRO A N 1
ATOM 2879 C CA . PRO A 1 368 ? 45.297 -16.780 31.779 1.00 25.67 367 PRO A CA 1
ATOM 2880 C C . PRO A 1 368 ? 44.559 -16.817 30.445 1.00 25.60 367 PRO A C 1
ATOM 2881 O O . PRO A 1 368 ? 44.945 -16.135 29.498 1.00 25.12 367 PRO A O 1
ATOM 2885 N N . TRP A 1 369 ? 43.526 -17.654 30.397 1.00 26.40 368 TRP A N 1
ATOM 2886 C CA . TRP A 1 369 ? 42.699 -17.875 29.208 1.00 25.83 368 TRP A CA 1
ATOM 2887 C C . TRP A 1 369 ? 43.485 -18.491 28.048 1.00 25.78 368 TRP A C 1
ATOM 2888 O O . TRP A 1 369 ? 43.107 -18.326 26.885 1.00 26.48 368 TRP A O 1
ATOM 2899 N N . SER A 1 370 ? 44.565 -19.202 28.367 1.00 24.91 369 SER A N 1
ATOM 2900 C CA . SER A 1 370 ? 45.343 -19.923 27.364 1.00 24.78 369 SER A CA 1
ATOM 2901 C C . SER A 1 370 ? 45.479 -21.414 27.696 1.00 24.23 369 SER A C 1
ATOM 2902 O O . SER A 1 370 ? 45.677 -21.796 28.853 1.00 23.90 369 SER A O 1
ATOM 2905 N N . TYR A 1 371 ? 45.367 -22.239 26.658 1.00 23.34 370 TYR A N 1
ATOM 2906 C CA . TYR A 1 371 ? 45.719 -23.652 26.720 1.00 23.12 370 TYR A CA 1
ATOM 2907 C C . TYR A 1 371 ? 44.869 -24.361 27.788 1.00 22.99 370 TYR A C 1
ATOM 2908 O O . TYR A 1 371 ? 43.643 -24.320 27.700 1.00 22.68 370 TYR A O 1
ATOM 2917 N N . HIS A 1 372 ? 45.489 -24.983 28.791 1.00 23.53 371 HIS A N 1
ATOM 2918 C CA . HIS A 1 372 ? 44.742 -25.648 29.873 1.00 23.79 371 HIS A CA 1
ATOM 2919 C C . HIS A 1 372 ? 44.033 -24.658 30.784 1.00 23.90 371 HIS A C 1
ATOM 2920 O O . HIS A 1 372 ? 43.019 -24.990 31.401 1.00 23.68 371 HIS A O 1
ATOM 2927 N N . ASN A 1 373 ? 44.578 -23.446 30.868 1.00 23.81 372 ASN A N 1
ATOM 2928 C CA . ASN A 1 373 ? 44.113 -22.442 31.814 1.00 23.50 372 ASN A CA 1
ATOM 2929 C C . ASN A 1 373 ? 43.005 -21.575 31.221 1.00 23.42 372 ASN A C 1
ATOM 2930 O O . ASN A 1 373 ? 43.143 -20.354 31.099 1.00 21.71 372 ASN A O 1
ATOM 2935 N N . GLY A 1 374 ? 41.905 -22.222 30.849 1.00 24.20 373 GLY A N 1
ATOM 2936 C CA . GLY A 1 374 ? 40.741 -21.526 30.303 1.00 23.72 373 GLY A CA 1
ATOM 2937 C C . GLY A 1 374 ? 40.758 -21.305 28.802 1.00 23.86 373 GLY A C 1
ATOM 2938 O O . GLY A 1 374 ? 40.063 -20.422 28.292 1.00 24.24 373 GLY A O 1
ATOM 2939 N N . GLY A 1 375 ? 41.539 -22.104 28.085 1.00 23.84 374 GLY A N 1
ATOM 2940 C CA . GLY A 1 375 ? 41.506 -22.101 26.618 1.00 23.82 374 GLY A CA 1
ATOM 2941 C C . GLY A 1 375 ? 40.287 -22.861 26.101 1.00 24.21 374 GLY A C 1
ATOM 2942 O O . GLY A 1 375 ? 39.623 -23.554 26.863 1.00 22.92 374 GLY A O 1
ATOM 2943 N N . ASN A 1 376 ? 39.997 -22.715 24.809 1.00 24.41 375 ASN A N 1
ATOM 2944 C CA . ASN A 1 376 ? 38.895 -23.430 24.155 1.00 24.48 375 ASN A CA 1
ATOM 2945 C C . ASN A 1 376 ? 39.447 -24.488 23.217 1.00 24.00 375 ASN A C 1
ATOM 2946 O O . ASN A 1 376 ? 40.304 -24.203 22.383 1.00 24.50 375 ASN A O 1
ATOM 2951 N N . TRP A 1 377 ? 38.964 -25.717 23.372 1.00 23.42 376 TRP A N 1
ATOM 2952 C CA . TRP A 1 377 ? 39.530 -26.875 22.681 1.00 22.94 376 TRP A CA 1
ATOM 2953 C C . TRP A 1 377 ? 38.504 -27.502 21.744 1.00 22.67 376 TRP A C 1
ATOM 2954 O O . TRP A 1 377 ? 37.510 -28.067 22.216 1.00 22.74 376 TRP A O 1
ATOM 2965 N N . PRO A 1 378 ? 38.729 -27.393 20.417 1.00 22.46 377 PRO A N 1
ATOM 2966 C CA . PRO A 1 378 ? 37.818 -27.960 19.419 1.00 22.44 377 PRO A CA 1
ATOM 2967 C C . PRO A 1 378 ? 37.495 -29.436 19.619 1.00 23.13 377 PRO A C 1
ATOM 2968 O O . PRO A 1 378 ? 36.381 -29.861 19.310 1.00 22.98 377 PRO A O 1
ATOM 2972 N N . VAL A 1 379 ? 38.457 -30.211 20.116 1.00 23.35 378 VAL A N 1
ATOM 2973 C CA . VAL A 1 379 ? 38.250 -31.646 20.290 1.00 24.05 378 VAL A CA 1
ATOM 2974 C C . VAL A 1 379 ? 37.005 -31.934 21.129 1.00 23.69 378 VAL A C 1
ATOM 2975 O O . VAL A 1 379 ? 36.233 -32.829 20.804 1.00 23.54 378 VAL A O 1
ATOM 2979 N N . LEU A 1 380 ? 36.794 -31.146 22.177 1.00 23.45 379 LEU A N 1
ATOM 2980 C CA . LEU A 1 380 ? 35.707 -31.384 23.127 1.00 23.72 379 LEU A CA 1
ATOM 2981 C C . LEU A 1 380 ? 34.301 -31.310 22.517 1.00 24.93 379 LEU A C 1
ATOM 2982 O O . LEU A 1 380 ? 33.320 -31.726 23.146 1.00 24.34 379 LEU A O 1
ATOM 2987 N N . LEU A 1 381 ? 34.218 -30.795 21.295 1.00 25.49 380 LEU A N 1
ATOM 2988 C CA . LEU A 1 381 ? 32.967 -30.758 20.546 1.00 26.84 380 LEU A CA 1
ATOM 2989 C C . LEU A 1 381 ? 32.339 -32.150 20.401 1.00 27.09 380 LEU A C 1
ATOM 2990 O O . LEU A 1 381 ? 31.120 -32.270 20.429 1.00 26.39 380 LEU A O 1
ATOM 2995 N N . TRP A 1 382 ? 33.153 -33.196 20.258 1.00 27.88 381 TRP A N 1
ATOM 2996 C CA . TRP A 1 382 ? 32.589 -34.542 20.062 1.00 29.68 381 TRP A CA 1
ATOM 2997 C C . TRP A 1 382 ? 31.864 -35.026 21.316 1.00 29.78 381 TRP A C 1
ATOM 2998 O O . TRP A 1 382 ? 30.793 -35.621 21.218 1.00 28.47 381 TRP A O 1
ATOM 3009 N N . LEU A 1 383 ? 32.432 -34.725 22.484 1.00 30.26 382 LEU A N 1
ATOM 3010 C CA . LEU A 1 383 ? 31.787 -35.027 23.765 1.00 30.40 382 LEU A CA 1
ATOM 3011 C C . LEU A 1 383 ? 30.575 -34.150 24.026 1.00 28.84 382 LEU A C 1
ATOM 3012 O O . LEU A 1 383 ? 29.551 -34.631 24.509 1.00 27.43 382 LEU A O 1
ATOM 3017 N N . PHE A 1 384 ? 30.700 -32.859 23.735 1.00 28.40 383 PHE A N 1
ATOM 3018 C CA . PHE A 1 384 ? 29.575 -31.948 23.892 1.00 27.69 383 PHE A CA 1
ATOM 3019 C C . PHE A 1 384 ? 28.390 -32.380 23.027 1.00 27.79 383 PHE A C 1
ATOM 3020 O O . PHE A 1 384 ? 27.238 -32.320 23.469 1.00 27.05 383 PHE A O 1
ATOM 3028 N N . THR A 1 385 ? 28.683 -32.814 21.805 1.00 27.84 384 THR A N 1
ATOM 3029 C CA . THR A 1 385 ? 27.647 -33.253 20.873 1.00 29.50 384 THR A CA 1
ATOM 3030 C C . THR A 1 385 ? 26.999 -34.564 21.342 1.00 30.01 384 THR A C 1
ATOM 3031 O O . THR A 1 385 ? 25.778 -34.687 21.341 1.00 30.59 384 THR A O 1
ATOM 3035 N N . ALA A 1 386 ? 27.817 -35.533 21.748 1.00 30.21 385 ALA A N 1
ATOM 3036 C CA . ALA A 1 386 ? 27.301 -36.790 22.288 1.00 29.79 385 ALA A CA 1
ATOM 3037 C C . ALA A 1 386 ? 26.387 -36.536 23.481 1.00 30.27 385 ALA A C 1
ATOM 3038 O O . ALA A 1 386 ? 25.309 -37.130 23.582 1.00 28.69 385 ALA A O 1
ATOM 3040 N N . ALA A 1 387 ? 26.812 -35.639 24.374 1.00 30.32 386 ALA A N 1
ATOM 3041 C CA . ALA A 1 387 ? 26.036 -35.313 25.577 1.00 30.02 386 ALA A CA 1
ATOM 3042 C C . ALA A 1 387 ? 24.758 -34.527 25.263 1.00 30.65 386 ALA A C 1
ATOM 3043 O O . ALA A 1 387 ? 23.716 -34.741 25.891 1.00 29.29 386 ALA A O 1
ATOM 3045 N N . ALA A 1 388 ? 24.857 -33.601 24.313 1.00 30.83 387 ALA A N 1
ATOM 3046 C CA . ALA A 1 388 ? 23.703 -32.841 23.845 1.00 31.59 387 ALA A CA 1
ATOM 3047 C C . ALA A 1 388 ? 22.626 -33.784 23.312 1.00 32.78 387 ALA A C 1
ATOM 3048 O O . ALA A 1 388 ? 21.455 -33.662 23.673 1.00 32.16 387 ALA A O 1
ATOM 3050 N N . LEU A 1 389 ? 23.041 -34.732 22.470 1.00 33.79 388 LEU A N 1
ATOM 3051 C CA . LEU A 1 389 ? 22.133 -35.756 21.939 1.00 34.43 388 LEU A CA 1
ATOM 3052 C C . LEU A 1 389 ? 21.519 -36.610 23.044 1.00 34.59 388 LEU A C 1
ATOM 3053 O O . LEU A 1 389 ? 20.315 -36.828 23.065 1.00 33.98 388 LEU A O 1
ATOM 3058 N N . LYS A 1 390 ? 22.349 -37.088 23.963 1.00 35.30 389 LYS A N 1
ATOM 3059 C CA . LYS A 1 390 ? 21.875 -37.938 25.058 1.00 35.93 389 LYS A CA 1
ATOM 3060 C C . LYS A 1 390 ? 20.820 -37.252 25.926 1.00 35.01 389 LYS A C 1
ATOM 3061 O O . LYS A 1 390 ? 19.897 -37.900 26.396 1.00 33.61 389 LYS A O 1
ATOM 3067 N N . THR A 1 391 ? 20.965 -35.947 26.132 1.00 35.26 390 THR A N 1
ATOM 3068 C CA . THR A 1 391 ? 20.040 -35.182 26.978 1.00 36.05 390 THR A CA 1
ATOM 3069 C C . THR A 1 391 ? 18.858 -34.555 26.222 1.00 36.32 390 THR A C 1
ATOM 3070 O O . THR A 1 391 ? 18.057 -33.835 26.818 1.00 35.02 390 THR A O 1
ATOM 3074 N N . GLY A 1 392 ? 18.762 -34.817 24.921 1.00 38.20 391 GLY A N 1
ATOM 3075 C CA . GLY A 1 392 ? 17.692 -34.260 24.083 1.00 39.23 391 GLY A CA 1
ATOM 3076 C C . GLY A 1 392 ? 17.815 -32.764 23.856 1.00 41.10 391 GLY A C 1
ATOM 3077 O O . GLY A 1 392 ? 16.811 -32.053 23.832 1.00 42.36 391 GLY A O 1
ATOM 3078 N N . LYS A 1 393 ? 19.052 -32.295 23.695 1.00 42.46 392 LYS A N 1
ATOM 3079 C CA . LYS A 1 393 ? 19.350 -30.876 23.475 1.00 43.43 392 LYS A CA 1
ATOM 3080 C C . LYS A 1 393 ? 20.044 -30.689 22.132 1.00 42.50 392 LYS A C 1
ATOM 3081 O O . LYS A 1 393 ? 21.038 -29.972 22.033 1.00 41.61 392 LYS A O 1
ATOM 3087 N N . VAL A 1 394 ? 19.498 -31.324 21.101 1.00 42.22 393 VAL A N 1
ATOM 3088 C CA . VAL A 1 394 ? 20.128 -31.379 19.774 1.00 42.64 393 VAL A CA 1
ATOM 3089 C C . VAL A 1 394 ? 20.467 -29.982 19.228 1.00 41.42 393 VAL A C 1
ATOM 3090 O O . VAL A 1 394 ? 21.512 -29.791 18.604 1.00 39.42 393 VAL A O 1
ATOM 3094 N N . GLU A 1 395 ? 19.589 -29.012 19.468 1.00 41.54 394 GLU A N 1
ATOM 3095 C CA . GLU A 1 395 ? 19.794 -27.641 18.974 1.00 42.86 394 GLU A CA 1
ATOM 3096 C C . GLU A 1 395 ? 21.114 -27.022 19.468 1.00 41.55 394 GLU A C 1
ATOM 3097 O O . GLU A 1 395 ? 21.764 -26.265 18.737 1.00 40.46 394 GLU A O 1
ATOM 3103 N N . LEU A 1 396 ? 21.510 -27.351 20.696 1.00 38.84 395 LEU A N 1
ATOM 3104 C CA . LEU A 1 396 ? 22.803 -26.907 21.225 1.00 37.19 395 LEU A CA 1
ATOM 3105 C C . LEU A 1 396 ? 23.958 -27.511 20.427 1.00 35.71 395 LEU A C 1
ATOM 3106 O O . LEU A 1 396 ? 24.940 -26.828 20.129 1.00 35.25 395 LEU A O 1
ATOM 3111 N N . ALA A 1 397 ? 23.834 -28.789 20.080 1.00 34.97 396 ALA A N 1
ATOM 3112 C CA . ALA A 1 397 ? 24.833 -29.458 19.247 1.00 34.75 396 ALA A CA 1
ATOM 3113 C C . ALA A 1 397 ? 24.931 -28.811 17.865 1.00 35.76 396 ALA A C 1
ATOM 3114 O O . ALA A 1 397 ? 26.031 -28.618 17.346 1.00 37.00 396 ALA A O 1
ATOM 3116 N N . HIS A 1 398 ? 23.785 -28.461 17.284 1.00 36.00 397 HIS A N 1
ATOM 3117 C CA . HIS A 1 398 ? 23.752 -27.766 15.996 1.00 37.33 397 HIS A CA 1
ATOM 3118 C C . HIS A 1 398 ? 24.521 -26.446 16.051 1.00 35.82 397 HIS A C 1
ATOM 3119 O O . HIS A 1 398 ? 25.383 -26.193 15.212 1.00 34.62 397 HIS A O 1
ATOM 3126 N N . GLU A 1 399 ? 24.201 -25.621 17.043 1.00 35.23 398 GLU A N 1
ATOM 3127 C CA . GLU A 1 399 ? 24.804 -24.295 17.183 1.00 37.31 398 GLU A CA 1
ATOM 3128 C C . GLU A 1 399 ? 26.317 -24.380 17.420 1.00 36.24 398 GLU A C 1
ATOM 3129 O O . GLU A 1 399 ? 27.093 -23.663 16.789 1.00 34.70 398 GLU A O 1
ATOM 3135 N N . ALA A 1 400 ? 26.720 -25.266 18.328 1.00 34.66 399 ALA A N 1
ATOM 3136 C CA . ALA A 1 400 ? 28.131 -25.506 18.620 1.00 32.76 399 ALA A CA 1
ATOM 3137 C C . ALA A 1 400 ? 28.890 -25.941 17.373 1.00 32.37 399 ALA A C 1
ATOM 3138 O O . ALA A 1 400 ? 29.972 -25.426 17.079 1.00 30.49 399 ALA A O 1
ATOM 3140 N N . ILE A 1 401 ? 28.318 -26.895 16.647 1.00 31.83 400 ILE A N 1
ATOM 3141 C CA . ILE A 1 401 ? 28.922 -27.375 15.410 1.00 32.30 400 ILE A CA 1
ATOM 3142 C C . ILE A 1 401 ? 29.063 -26.229 14.402 1.00 31.64 400 ILE A C 1
ATOM 3143 O O . ILE A 1 401 ? 30.106 -26.094 13.756 1.00 30.76 400 ILE A O 1
ATOM 3148 N N . ALA A 1 402 ? 28.027 -25.398 14.293 1.00 31.02 401 ALA A N 1
ATOM 3149 C CA . ALA A 1 402 ? 28.027 -24.274 13.342 1.00 31.40 401 ALA A CA 1
ATOM 3150 C C . ALA A 1 402 ? 29.142 -23.272 13.648 1.00 31.87 401 ALA A C 1
ATOM 3151 O O . ALA A 1 402 ? 29.825 -22.796 12.741 1.00 32.33 401 ALA A O 1
ATOM 3153 N N . ILE A 1 403 ? 29.321 -22.959 14.928 1.00 32.29 402 ILE A N 1
ATOM 3154 C CA . ILE A 1 403 ? 30.403 -22.068 15.368 1.00 32.76 402 ILE A CA 1
ATOM 3155 C C . ILE A 1 403 ? 31.773 -22.639 14.981 1.00 33.13 402 ILE A C 1
ATOM 3156 O O . ILE A 1 403 ? 32.603 -21.937 14.406 1.00 33.02 402 ILE A O 1
ATOM 3161 N N . ALA A 1 404 ? 31.998 -23.915 15.276 1.00 33.11 403 ALA A N 1
ATOM 3162 C CA . ALA A 1 404 ? 33.284 -24.557 14.978 1.00 34.30 403 ALA A CA 1
ATOM 3163 C C . ALA A 1 404 ? 33.542 -24.647 13.471 1.00 34.87 403 ALA A C 1
ATOM 3164 O O . ALA A 1 404 ? 34.626 -24.325 12.985 1.00 34.98 403 ALA A O 1
ATOM 3166 N N . GLU A 1 405 ? 32.526 -25.082 12.744 1.00 36.45 404 GLU A N 1
ATOM 3167 C CA . GLU A 1 405 ? 32.612 -25.249 11.294 1.00 38.08 404 GLU A CA 1
ATOM 3168 C C . GLU A 1 405 ? 32.953 -23.946 10.572 1.00 37.40 404 GLU A C 1
ATOM 3169 O O . GLU A 1 405 ? 33.617 -23.961 9.538 1.00 36.29 404 GLU A O 1
ATOM 3175 N N . GLY A 1 406 ? 32.494 -22.829 11.129 1.00 36.91 405 GLY A N 1
ATOM 3176 C CA . GLY A 1 406 ? 32.765 -21.512 10.570 1.00 36.36 405 GLY A CA 1
ATOM 3177 C C . GLY A 1 406 ? 34.200 -21.020 10.689 1.00 35.70 405 GLY A C 1
ATOM 3178 O O . GLY A 1 406 ? 34.560 -20.054 10.021 1.00 36.42 405 GLY A O 1
ATOM 3179 N N . ARG A 1 407 ? 35.016 -21.664 11.529 1.00 33.03 406 ARG A N 1
ATOM 3180 C CA . ARG A 1 407 ? 36.388 -21.196 11.790 1.00 32.08 406 ARG A CA 1
ATOM 3181 C C . ARG A 1 407 ? 37.499 -22.205 11.530 1.00 30.86 406 ARG A C 1
ATOM 3182 O O . ARG A 1 407 ? 38.560 -21.827 11.037 1.00 30.15 406 ARG A O 1
ATOM 3190 N N . LEU A 1 408 ? 37.276 -23.472 11.885 1.00 30.65 407 LEU A N 1
ATOM 3191 C CA . LEU A 1 408 ? 38.366 -24.459 11.952 1.00 29.59 407 LEU A CA 1
ATOM 3192 C C . LEU A 1 408 ? 39.103 -24.687 10.631 1.00 29.47 407 LEU A C 1
ATOM 3193 O O . LEU A 1 408 ? 40.333 -24.713 10.601 1.00 28.17 407 LEU A O 1
ATOM 3198 N N . SER A 1 409 ? 38.367 -24.849 9.540 1.00 29.62 408 SER A N 1
ATOM 3199 C CA . SER A 1 409 ? 39.013 -25.087 8.245 1.00 30.57 408 SER A CA 1
ATOM 3200 C C . SER A 1 409 ? 39.834 -23.878 7.784 1.00 30.17 408 SER A C 1
ATOM 3201 O O . SER A 1 409 ? 40.971 -24.026 7.349 1.00 29.66 408 SER A O 1
ATOM 3204 N N . ASN A 1 410 ? 39.263 -22.688 7.899 1.00 31.62 409 ASN A N 1
ATOM 3205 C CA . ASN A 1 410 ? 39.976 -21.452 7.568 1.00 33.43 409 ASN A CA 1
ATOM 3206 C C . ASN A 1 410 ? 41.230 -21.240 8.420 1.00 33.12 409 ASN A C 1
ATOM 3207 O O . ASN A 1 410 ? 42.259 -20.781 7.920 1.00 32.10 409 ASN A O 1
ATOM 3212 N N . ASP A 1 411 ? 41.132 -21.583 9.705 1.00 31.78 410 ASP A N 1
ATOM 3213 C CA . ASP A 1 411 ? 42.254 -21.478 10.634 1.00 31.58 410 ASP A CA 1
ATOM 3214 C C . ASP A 1 411 ? 43.212 -22.674 10.572 1.00 31.58 410 ASP A C 1
ATOM 3215 O O . ASP A 1 411 ? 44.201 -22.704 11.299 1.00 32.05 410 ASP A O 1
ATOM 3220 N N . LYS A 1 412 ? 42.923 -23.644 9.706 1.00 31.46 411 LYS A N 1
ATOM 3221 C CA . LYS A 1 412 ? 43.731 -24.864 9.569 1.00 31.81 411 LYS A CA 1
ATOM 3222 C C . LYS A 1 412 ? 43.726 -25.726 10.844 1.00 29.73 411 LYS A C 1
ATOM 3223 O O . LYS A 1 412 ? 44.755 -26.268 11.249 1.00 29.39 411 LYS A O 1
ATOM 3229 N N . PHE A 1 413 ? 42.552 -25.834 11.458 1.00 27.69 412 PHE A N 1
ATOM 3230 C CA . PHE A 1 413 ? 42.310 -26.738 12.584 1.00 28.29 412 PHE A CA 1
ATOM 3231 C C . PHE A 1 413 ? 43.341 -26.611 13.714 1.00 26.84 412 PHE A C 1
ATOM 3232 O O . PHE A 1 413 ? 44.120 -27.527 13.948 1.00 26.33 412 PHE A O 1
ATOM 3240 N N . PRO A 1 414 ? 43.348 -25.465 14.414 1.00 26.17 413 PRO A N 1
ATOM 3241 C CA . PRO A 1 414 ? 44.285 -25.309 15.526 1.00 26.37 413 PRO A CA 1
ATOM 3242 C C . PRO A 1 414 ? 43.987 -26.241 16.703 1.00 25.13 413 PRO A C 1
ATOM 3243 O O . PRO A 1 414 ? 42.845 -26.638 16.924 1.00 25.56 413 PRO A O 1
ATOM 3247 N N . GLU A 1 415 ? 45.042 -26.572 17.433 1.00 25.10 414 GLU A N 1
ATOM 3248 C CA . GLU A 1 415 ? 44.985 -27.369 18.653 1.00 24.55 414 GLU A CA 1
ATOM 3249 C C . GLU A 1 415 ? 44.075 -26.745 19.712 1.00 24.39 414 GLU A C 1
ATOM 3250 O O . GLU A 1 415 ? 43.333 -27.452 20.392 1.00 24.42 414 GLU A O 1
ATOM 3256 N N . TYR A 1 416 ? 44.144 -25.422 19.852 1.00 24.38 415 TYR A N 1
ATOM 3257 C CA . TYR A 1 416 ? 43.317 -24.702 20.819 1.00 23.72 415 TYR A CA 1
ATOM 3258 C C . TYR A 1 416 ? 43.181 -23.221 20.498 1.00 24.13 415 TYR A C 1
ATOM 3259 O O . TYR A 1 416 ? 43.931 -22.667 19.697 1.00 24.81 415 TYR A O 1
ATOM 3268 N N . TYR A 1 417 ? 42.186 -22.609 21.132 1.00 24.10 416 TYR A N 1
ATOM 3269 C CA . TYR A 1 417 ? 41.905 -21.188 21.015 1.00 24.08 416 TYR A CA 1
ATOM 3270 C C . TYR A 1 417 ? 41.998 -20.552 22.404 1.00 24.54 416 TYR A C 1
ATOM 3271 O O . TYR A 1 417 ? 41.770 -21.224 23.418 1.00 23.31 416 TYR A O 1
ATOM 3280 N N . ASP A 1 418 ? 42.343 -19.263 22.434 1.00 24.66 417 ASP A N 1
ATOM 3281 C CA . ASP A 1 418 ? 42.557 -18.521 23.679 1.00 25.14 417 ASP A CA 1
ATOM 3282 C C . ASP A 1 418 ? 41.580 -17.359 23.841 1.00 26.01 417 ASP A C 1
ATOM 3283 O O . ASP A 1 418 ? 40.884 -16.966 22.897 1.00 25.62 417 ASP A O 1
ATOM 3288 N N . GLY A 1 419 ? 41.551 -16.817 25.055 1.00 26.57 418 GLY A N 1
ATOM 3289 C CA . GLY A 1 419 ? 40.713 -15.670 25.393 1.00 27.87 418 GLY A CA 1
ATOM 3290 C C . GLY A 1 419 ? 39.486 -16.068 26.185 1.00 28.57 418 GLY A C 1
ATOM 3291 O O . GLY A 1 419 ? 39.096 -17.235 26.190 1.00 27.75 418 GLY A O 1
ATOM 3292 N N . ASN A 1 420 ? 38.883 -15.094 26.861 1.00 30.67 419 ASN A N 1
ATOM 3293 C CA . ASN A 1 420 ? 37.650 -15.312 27.625 1.00 33.10 419 ASN A CA 1
ATOM 3294 C C . ASN A 1 420 ? 36.608 -16.084 26.824 1.00 32.39 419 ASN A C 1
ATOM 3295 O O . ASN A 1 420 ? 35.920 -16.945 27.356 1.00 32.40 419 ASN A O 1
ATOM 3300 N N . ASN A 1 421 ? 36.500 -15.751 25.543 1.00 32.09 420 ASN A N 1
ATOM 3301 C CA . ASN A 1 421 ? 35.473 -16.310 24.676 1.00 32.56 420 ASN A CA 1
ATOM 3302 C C . ASN A 1 421 ? 36.063 -17.035 23.468 1.00 31.34 420 ASN A C 1
ATOM 3303 O O . ASN A 1 421 ? 35.358 -17.314 22.504 1.00 30.64 420 ASN A O 1
ATOM 3308 N N . GLY A 1 422 ? 37.349 -17.364 23.538 1.00 29.87 421 GLY A N 1
ATOM 3309 C CA . GLY A 1 422 ? 38.001 -18.135 22.484 1.00 30.11 421 GLY A CA 1
ATOM 3310 C C . GLY A 1 422 ? 38.176 -17.409 21.156 1.00 30.37 421 GLY A C 1
ATOM 3311 O O . GLY A 1 422 ? 38.215 -18.048 20.105 1.00 29.36 421 GLY A O 1
ATOM 3312 N N . ARG A 1 423 ? 38.293 -16.082 21.203 1.00 30.56 422 ARG A N 1
ATOM 3313 C CA . ARG A 1 423 ? 38.489 -15.263 19.992 1.00 31.34 422 ARG A CA 1
ATOM 3314 C C . ARG A 1 423 ? 39.855 -15.449 19.336 1.00 29.61 422 ARG A C 1
ATOM 3315 O O . ARG A 1 423 ? 39.975 -15.337 18.111 1.00 30.31 422 ARG A O 1
ATOM 3323 N N . LEU A 1 424 ? 40.881 -15.707 20.140 1.00 27.59 423 LEU A N 1
ATOM 3324 C CA . LEU A 1 424 ? 42.244 -15.849 19.627 1.00 27.24 423 LEU A CA 1
ATOM 3325 C C . LEU A 1 424 ? 42.561 -17.287 19.257 1.00 26.66 423 LEU A C 1
ATOM 3326 O O . LEU A 1 424 ? 42.162 -18.214 19.953 1.00 25.59 423 LEU A O 1
ATOM 3331 N N . ILE A 1 425 ? 43.309 -17.469 18.175 1.00 26.21 424 ILE A N 1
ATOM 3332 C CA . ILE A 1 425 ? 43.914 -18.758 17.904 1.00 27.18 424 ILE A CA 1
ATOM 3333 C C . ILE A 1 425 ? 44.969 -18.955 19.001 1.00 26.76 424 ILE A C 1
ATOM 3334 O O . ILE A 1 425 ? 45.617 -17.995 19.424 1.00 26.13 424 ILE A O 1
ATOM 3339 N N . GLY A 1 426 ? 45.119 -20.189 19.466 1.00 25.76 425 GLY A N 1
ATOM 3340 C CA . GLY A 1 426 ? 45.974 -20.484 20.613 1.00 26.03 425 GLY A CA 1
ATOM 3341 C C . GLY A 1 426 ? 47.393 -19.966 20.471 1.00 26.37 425 GLY A C 1
ATOM 3342 O O . GLY A 1 426 ? 48.029 -20.152 19.432 1.00 25.24 425 GLY A O 1
ATOM 3343 N N . LYS A 1 427 ? 47.873 -19.317 21.531 1.00 27.23 426 LYS A N 1
ATOM 3344 C CA . LYS A 1 427 ? 49.210 -18.709 21.589 1.00 28.50 426 LYS A CA 1
ATOM 3345 C C . LYS A 1 427 ? 50.332 -19.551 20.985 1.00 28.65 426 LYS A C 1
ATOM 3346 O O . LYS A 1 427 ? 51.135 -19.035 20.215 1.00 27.94 426 LYS A O 1
ATOM 3352 N N . GLU A 1 428 ? 50.400 -20.826 21.370 1.00 29.03 427 GLU A N 1
ATOM 3353 C CA . GLU A 1 428 ? 51.377 -21.772 20.819 1.00 29.25 427 GLU A CA 1
ATOM 3354 C C . GLU A 1 428 ? 50.695 -22.965 20.145 1.00 28.59 427 GLU A C 1
ATOM 3355 O O . GLU A 1 428 ? 51.308 -24.020 19.979 1.00 28.50 427 GLU A O 1
ATOM 3361 N N . ALA A 1 429 ? 49.429 -22.802 19.768 1.00 27.38 428 ALA A N 1
ATOM 3362 C CA . ALA A 1 429 ? 48.658 -23.885 19.158 1.00 27.01 428 ALA A CA 1
ATOM 3363 C C . ALA A 1 429 ? 49.309 -24.401 17.874 1.00 27.48 428 ALA A C 1
ATOM 3364 O O . ALA A 1 429 ? 49.620 -23.624 16.970 1.00 27.02 428 ALA A O 1
ATOM 3366 N N . ARG A 1 430 ? 49.536 -25.709 17.818 1.00 27.06 429 ARG A N 1
ATOM 3367 C CA . ARG A 1 430 ? 49.896 -26.374 16.570 1.00 27.89 429 ARG A CA 1
ATOM 3368 C C . ARG A 1 430 ? 48.722 -26.277 15.604 1.00 27.99 429 ARG A C 1
ATOM 3369 O O . ARG A 1 430 ? 47.565 -26.317 16.027 1.00 27.49 429 ARG A O 1
ATOM 3377 N N . ILE A 1 431 ? 49.017 -26.149 14.315 1.00 28.47 430 ILE A N 1
ATOM 3378 C CA . ILE A 1 431 ? 47.969 -26.233 13.297 1.00 29.47 430 ILE A CA 1
ATOM 3379 C C . ILE A 1 431 ? 47.848 -27.673 12.796 1.00 29.09 430 ILE A C 1
ATOM 3380 O O . ILE A 1 431 ? 48.762 -28.493 12.976 1.00 28.12 430 ILE A O 1
ATOM 3385 N N . TYR A 1 432 ? 46.711 -27.961 12.171 1.00 28.95 431 TYR A N 1
ATOM 3386 C CA . TYR A 1 432 ? 46.351 -29.323 11.760 1.00 29.74 431 TYR A CA 1
ATOM 3387 C C . TYR A 1 432 ? 46.486 -30.309 12.922 1.00 29.09 431 TYR A C 1
ATOM 3388 O O . TYR A 1 432 ? 47.092 -31.371 12.782 1.00 29.18 431 TYR A O 1
ATOM 3397 N N . GLN A 1 433 ? 45.930 -29.931 14.073 1.00 28.79 432 GLN A N 1
ATOM 3398 C CA . GLN A 1 433 ? 45.861 -30.816 15.236 1.00 28.20 432 GLN A CA 1
ATOM 3399 C C . GLN A 1 433 ? 44.833 -31.909 14.931 1.00 27.64 432 GLN A C 1
ATOM 3400 O O . GLN A 1 433 ? 43.670 -31.617 14.661 1.00 27.51 432 GLN A O 1
ATOM 3406 N N . THR A 1 434 ? 45.275 -33.160 14.963 1.00 27.78 433 THR A N 1
ATOM 3407 C CA . THR A 1 434 ? 44.453 -34.287 14.513 1.00 27.34 433 THR A CA 1
ATOM 3408 C C . THR A 1 434 ? 43.118 -34.391 15.260 1.00 27.72 433 THR A C 1
ATOM 3409 O O . THR A 1 434 ? 42.078 -34.578 14.631 1.00 27.03 433 THR A O 1
ATOM 3413 N N . TRP A 1 435 ? 43.124 -34.248 16.585 1.00 27.17 434 TRP A N 1
ATOM 3414 C CA . TRP A 1 435 ? 41.864 -34.401 17.320 1.00 27.14 434 TRP A CA 1
ATOM 3415 C C . TRP A 1 435 ? 40.909 -33.210 17.172 1.00 26.79 434 TRP A C 1
ATOM 3416 O O . TRP A 1 435 ? 39.728 -33.331 17.478 1.00 25.33 434 TRP A O 1
ATOM 3427 N N . SER A 1 436 ? 41.411 -32.082 16.666 1.00 26.48 435 SER A N 1
ATOM 3428 C CA . SER A 1 436 ? 40.545 -30.973 16.269 1.00 26.89 435 SER A CA 1
ATOM 3429 C C . SER A 1 436 ? 39.786 -31.348 14.992 1.00 26.44 435 SER A C 1
ATOM 3430 O O . SER A 1 436 ? 38.580 -31.125 14.885 1.00 27.61 435 SER A O 1
ATOM 3433 N N . ILE A 1 437 ? 40.495 -31.930 14.034 1.00 26.72 436 ILE A N 1
ATOM 3434 C CA . ILE A 1 437 ? 39.866 -32.441 12.810 1.00 27.38 436 ILE A CA 1
ATOM 3435 C C . ILE A 1 437 ? 38.888 -33.565 13.178 1.00 26.60 436 ILE A C 1
ATOM 3436 O O . ILE A 1 437 ? 37.710 -33.499 12.854 1.00 25.56 436 ILE A O 1
ATOM 3441 N N . ALA A 1 438 ? 39.376 -34.570 13.894 1.00 26.74 437 ALA A N 1
ATOM 3442 C CA . ALA A 1 438 ? 38.543 -35.724 14.265 1.00 27.22 437 ALA A CA 1
ATOM 3443 C C . ALA A 1 438 ? 37.342 -35.344 15.132 1.00 27.54 437 ALA A C 1
ATOM 3444 O O . ALA A 1 438 ? 36.249 -35.887 14.966 1.00 27.81 437 ALA A O 1
ATOM 3446 N N . GLY A 1 439 ? 37.549 -34.407 16.052 1.00 28.55 438 GLY A N 1
ATOM 3447 C CA . GLY A 1 439 ? 36.483 -33.929 16.924 1.00 28.65 438 GLY A CA 1
ATOM 3448 C C . GLY A 1 439 ? 35.266 -33.440 16.152 1.00 29.19 438 GLY A C 1
ATOM 3449 O O . GLY A 1 439 ? 34.129 -33.788 16.483 1.00 29.81 438 GLY A O 1
ATOM 3450 N N . LEU A 1 440 ? 35.512 -32.639 15.117 1.00 29.33 439 LEU A N 1
ATOM 3451 C CA . LEU A 1 440 ? 34.446 -32.099 14.275 1.00 30.44 439 LEU A CA 1
ATOM 3452 C C . LEU A 1 440 ? 33.756 -33.197 13.459 1.00 30.00 439 LEU A C 1
ATOM 3453 O O . LEU A 1 440 ? 32.534 -33.213 13.349 1.00 30.16 439 LEU A O 1
ATOM 3458 N N . LEU A 1 441 ? 34.544 -34.102 12.887 1.00 31.12 440 LEU A N 1
ATOM 3459 C CA . LEU A 1 441 ? 34.000 -35.223 12.108 1.00 31.63 440 LEU A CA 1
ATOM 3460 C C . LEU A 1 441 ? 33.116 -36.130 12.965 1.00 31.73 440 LEU A C 1
ATOM 3461 O O . LEU A 1 441 ? 32.009 -36.485 12.562 1.00 31.53 440 LEU A O 1
ATOM 3466 N N . VAL A 1 442 ? 33.604 -36.493 14.150 1.00 31.61 441 VAL A N 1
ATOM 3467 C CA . VAL A 1 442 ? 32.821 -37.317 15.080 1.00 30.99 441 VAL A CA 1
ATOM 3468 C C . VAL A 1 442 ? 31.495 -36.645 15.425 1.00 30.12 441 VAL A C 1
ATOM 3469 O O . VAL A 1 442 ? 30.445 -37.298 15.447 1.00 29.25 441 VAL A O 1
ATOM 3473 N N . ALA A 1 443 ? 31.550 -35.349 15.712 1.00 29.67 442 ALA A N 1
ATOM 3474 C CA . ALA A 1 443 ? 30.349 -34.597 16.070 1.00 30.33 442 ALA A CA 1
ATOM 3475 C C . ALA A 1 443 ? 29.293 -34.676 14.964 1.00 32.08 442 ALA A C 1
ATOM 3476 O O . ALA A 1 443 ? 28.106 -34.872 15.236 1.00 31.50 442 ALA A O 1
ATOM 3478 N N . LYS A 1 444 ? 29.738 -34.518 13.722 1.00 33.99 443 LYS A N 1
ATOM 3479 C CA . LYS A 1 444 ? 28.837 -34.572 12.565 1.00 36.88 443 LYS A CA 1
ATOM 3480 C C . LYS A 1 444 ? 28.338 -35.996 12.294 1.00 36.81 443 LYS A C 1
ATOM 3481 O O . LYS A 1 444 ? 27.184 -36.186 11.901 1.00 37.07 443 LYS A O 1
ATOM 3487 N N . GLN A 1 445 ? 29.209 -36.982 12.508 1.00 36.75 444 GLN A N 1
ATOM 3488 C CA . GLN A 1 445 ? 28.831 -38.394 12.413 1.00 38.33 444 GLN A CA 1
ATOM 3489 C C . GLN A 1 445 ? 27.776 -38.773 13.459 1.00 39.25 444 GLN A C 1
ATOM 3490 O O . GLN A 1 445 ? 26.801 -39.452 13.136 1.00 38.74 444 GLN A O 1
ATOM 3496 N N . PHE A 1 446 ? 27.976 -38.343 14.706 1.00 38.01 445 PHE A N 1
ATOM 3497 C CA . PHE A 1 446 ? 26.963 -38.532 15.753 1.00 38.68 445 PHE A CA 1
ATOM 3498 C C . PHE A 1 446 ? 25.630 -37.872 15.390 1.00 39.72 445 PHE A C 1
ATOM 3499 O O . PHE A 1 446 ? 24.559 -38.408 15.679 1.00 37.56 445 PHE A O 1
ATOM 3507 N N . LEU A 1 447 ? 25.698 -36.698 14.779 1.00 41.27 446 LEU A N 1
ATOM 3508 C CA . LEU A 1 447 ? 24.487 -35.946 14.460 1.00 44.52 446 LEU A CA 1
ATOM 3509 C C . LEU A 1 447 ? 23.679 -36.673 13.382 1.00 46.17 446 LEU A C 1
ATOM 3510 O O . LEU A 1 447 ? 22.455 -36.754 13.459 1.00 47.73 446 LEU A O 1
ATOM 3515 N N . ALA A 1 448 ? 24.382 -37.226 12.400 1.00 46.06 447 ALA A N 1
ATOM 3516 C CA . ALA A 1 448 ? 23.758 -38.013 11.334 1.00 46.94 447 ALA A CA 1
ATOM 3517 C C . ALA A 1 448 ? 23.265 -39.387 11.804 1.00 47.31 447 ALA A C 1
ATOM 3518 O O . ALA A 1 448 ? 22.434 -40.005 11.138 1.00 46.00 447 ALA A O 1
ATOM 3520 N N . ASN A 1 449 ? 23.787 -39.870 12.932 1.00 47.14 448 ASN A N 1
ATOM 3521 C CA . ASN A 1 449 ? 23.389 -41.170 13.480 1.00 47.16 448 ASN A CA 1
ATOM 3522 C C . ASN A 1 449 ? 23.528 -41.233 15.010 1.00 45.60 448 ASN A C 1
ATOM 3523 O O . ASN A 1 449 ? 24.501 -41.783 15.532 1.00 45.40 448 ASN A O 1
ATOM 3528 N N . PRO A 1 450 ? 22.547 -40.673 15.736 1.00 45.52 449 PRO A N 1
ATOM 3529 C CA . PRO A 1 450 ? 22.560 -40.623 17.202 1.00 45.96 449 PRO A CA 1
ATOM 3530 C C . PRO A 1 450 ? 22.820 -41.949 17.928 1.00 46.38 449 PRO A C 1
ATOM 3531 O O . PRO A 1 450 ? 23.321 -41.932 19.052 1.00 44.99 449 PRO A O 1
ATOM 3535 N N . ASP A 1 451 ? 22.483 -43.074 17.298 1.00 47.25 450 ASP A N 1
ATOM 3536 C CA . ASP A 1 451 ? 22.727 -44.404 17.876 1.00 48.28 450 ASP A CA 1
ATOM 3537 C C . ASP A 1 451 ? 24.202 -44.723 18.118 1.00 47.72 450 ASP A C 1
ATOM 3538 O O . ASP A 1 451 ? 24.524 -45.505 19.009 1.00 46.76 450 ASP A O 1
ATOM 3543 N N . HIS A 1 452 ? 25.094 -44.132 17.327 1.00 47.20 451 HIS A N 1
ATOM 3544 C CA . HIS A 1 452 ? 26.532 -44.365 17.496 1.00 46.19 451 HIS A CA 1
ATOM 3545 C C . HIS A 1 452 ? 27.097 -43.809 18.812 1.00 45.48 451 HIS A C 1
ATOM 3546 O O . HIS A 1 452 ? 28.225 -44.136 19.185 1.00 43.84 451 HIS A O 1
ATOM 3553 N N . VAL A 1 453 ? 26.323 -42.965 19.497 1.00 44.94 452 VAL A N 1
ATOM 3554 C CA . VAL A 1 453 ? 26.680 -42.464 20.833 1.00 45.07 452 VAL A CA 1
ATOM 3555 C C . VAL A 1 453 ? 26.795 -43.611 21.849 1.00 47.56 452 VAL A C 1
ATOM 3556 O O . VAL A 1 453 ? 27.510 -43.495 22.848 1.00 47.23 452 VAL A O 1
ATOM 3560 N N . GLU A 1 454 ? 26.106 -44.721 21.580 1.00 49.70 453 GLU A N 1
ATOM 3561 C CA . GLU A 1 454 ? 26.194 -45.920 22.424 1.00 51.36 453 GLU A CA 1
ATOM 3562 C C . GLU A 1 454 ? 27.629 -46.442 22.573 1.00 49.76 453 GLU A C 1
ATOM 3563 O O . GLU A 1 454 ? 27.955 -47.053 23.590 1.00 47.90 453 GLU A O 1
ATOM 3569 N N . PHE A 1 455 ? 28.477 -46.192 21.573 1.00 49.38 454 PHE A N 1
ATOM 3570 C CA . PHE A 1 455 ? 29.883 -46.620 21.615 1.00 49.70 454 PHE A CA 1
ATOM 3571 C C . PHE A 1 455 ? 30.626 -46.021 22.806 1.00 50.16 454 PHE A C 1
ATOM 3572 O O . PHE A 1 455 ? 31.497 -46.670 23.382 1.00 49.44 454 PHE A O 1
ATOM 3580 N N . ILE A 1 456 ? 30.276 -44.787 23.164 1.00 50.89 455 ILE A N 1
ATOM 3581 C CA . ILE A 1 456 ? 30.923 -44.076 24.275 1.00 52.29 455 ILE A CA 1
ATOM 3582 C C . ILE A 1 456 ? 30.015 -43.925 25.512 1.00 54.25 455 ILE A C 1
ATOM 3583 O O . ILE A 1 456 ? 30.383 -43.246 26.472 1.00 54.30 455 ILE A O 1
ATOM 3588 N N . SER A 1 457 ? 28.848 -44.571 25.508 1.00 56.94 456 SER A N 1
ATOM 3589 C CA . SER A 1 457 ? 27.873 -44.405 26.603 1.00 58.85 456 SER A CA 1
ATOM 3590 C C . SER A 1 457 ? 27.274 -45.719 27.096 1.00 59.39 456 SER A C 1
ATOM 3591 O O . SER A 1 457 ? 26.979 -46.614 26.308 1.00 62.21 456 SER A O 1
ATOM 3594 N N . THR B 1 15 ? 71.702 34.910 72.127 1.00 55.93 14 THR B N 1
ATOM 3595 C CA . THR B 1 15 ? 71.754 33.787 71.140 1.00 54.32 14 THR B CA 1
ATOM 3596 C C . THR B 1 15 ? 70.839 34.063 69.953 1.00 53.28 14 THR B C 1
ATOM 3597 O O . THR B 1 15 ? 69.960 34.921 70.023 1.00 53.60 14 THR B O 1
ATOM 3601 N N . GLU B 1 16 ? 71.057 33.333 68.864 1.00 51.69 15 GLU B N 1
ATOM 3602 C CA . GLU B 1 16 ? 70.205 33.434 67.679 1.00 49.36 15 GLU B CA 1
ATOM 3603 C C . GLU B 1 16 ? 68.758 33.071 68.013 1.00 46.30 15 GLU B C 1
ATOM 3604 O O . GLU B 1 16 ? 67.825 33.729 67.553 1.00 46.56 15 GLU B O 1
ATOM 3610 N N . SER B 1 17 ? 68.588 32.029 68.823 1.00 43.40 16 SER B N 1
ATOM 3611 C CA . SER B 1 17 ? 67.264 31.474 69.122 1.00 41.63 16 SER B CA 1
ATOM 3612 C C . SER B 1 17 ? 66.382 32.439 69.906 1.00 41.53 16 SER B C 1
ATOM 3613 O O . SER B 1 17 ? 65.182 32.554 69.643 1.00 39.35 16 SER B O 1
ATOM 3616 N N . TRP B 1 18 ? 66.981 33.126 70.874 1.00 41.19 17 TRP B N 1
ATOM 3617 C CA . TRP B 1 18 ? 66.256 34.110 71.669 0.50 40.20 17 TRP B CA 1
ATOM 3618 C C . TRP B 1 18 ? 65.737 35.249 70.807 1.00 40.18 17 TRP B C 1
ATOM 3619 O O . TRP B 1 18 ? 64.578 35.634 70.918 1.00 38.39 17 TRP B O 1
ATOM 3630 N N . LYS B 1 19 ? 66.592 35.770 69.935 1.00 41.61 18 LYS B N 1
ATOM 3631 C CA . LYS B 1 19 ? 66.206 36.857 69.040 1.00 41.76 18 LYS B CA 1
ATOM 3632 C C . LYS B 1 19 ? 65.054 36.426 68.133 1.00 39.47 18 LYS B C 1
ATOM 3633 O O . LYS B 1 19 ? 64.137 37.202 67.871 1.00 37.70 18 LYS B O 1
ATOM 3639 N N . LEU B 1 20 ? 65.103 35.184 67.661 1.00 38.88 19 LEU B N 1
ATOM 3640 C CA . LEU B 1 20 ? 64.017 34.634 66.842 1.00 37.75 19 LEU B CA 1
ATOM 3641 C C . LEU B 1 20 ? 62.721 34.513 67.642 1.00 35.58 19 LEU B C 1
ATOM 3642 O O . LEU B 1 20 ? 61.654 34.861 67.150 1.00 33.92 19 LEU B O 1
ATOM 3647 N N . LEU B 1 21 ? 62.827 34.030 68.875 1.00 35.42 20 LEU B N 1
ATOM 3648 C CA . LEU B 1 21 ? 61.661 33.877 69.741 1.00 36.32 20 LEU B CA 1
ATOM 3649 C C . LEU B 1 21 ? 61.021 35.233 70.039 1.00 36.74 20 LEU B C 1
ATOM 3650 O O . LEU B 1 21 ? 59.795 35.364 70.033 1.00 35.81 20 LEU B O 1
ATOM 3655 N N . GLU B 1 22 ? 61.863 36.236 70.279 1.00 37.76 21 GLU B N 1
ATOM 3656 C CA . GLU B 1 22 ? 61.417 37.610 70.522 1.00 39.29 21 GLU B CA 1
ATOM 3657 C C . GLU B 1 22 ? 60.640 38.184 69.345 1.00 37.40 21 GLU B C 1
ATOM 3658 O O . GLU B 1 22 ? 59.570 38.756 69.534 1.00 37.08 21 GLU B O 1
ATOM 3664 N N . SER B 1 23 ? 61.171 38.030 68.134 1.00 35.03 22 SER B N 1
ATOM 3665 C CA . SER B 1 23 ? 60.508 38.570 66.943 1.00 34.43 22 SER B CA 1
ATOM 3666 C C . SER B 1 23 ? 59.188 37.851 66.611 1.00 33.19 22 SER B C 1
ATOM 3667 O O . SER B 1 23 ? 58.403 38.346 65.812 1.00 31.77 22 SER B O 1
ATOM 3670 N N . SER B 1 24 ? 58.952 36.692 67.222 1.00 31.87 23 SER B N 1
ATOM 3671 C CA . SER B 1 24 ? 57.705 35.951 67.016 1.00 31.43 23 SER B CA 1
ATOM 3672 C C . SER B 1 24 ? 56.563 36.443 67.901 1.00 31.66 23 SER B C 1
ATOM 3673 O O . SER B 1 24 ? 55.417 36.041 67.707 1.00 30.85 23 SER B O 1
ATOM 3676 N N . ILE B 1 25 ? 56.871 37.293 68.878 1.00 32.71 24 ILE B N 1
ATOM 3677 C CA . ILE B 1 25 ? 55.864 37.739 69.835 1.00 32.59 24 ILE B CA 1
ATOM 3678 C C . ILE B 1 25 ? 54.777 38.570 69.143 1.00 32.59 24 ILE B C 1
ATOM 3679 O O . ILE B 1 25 ? 55.070 39.446 68.338 1.00 33.52 24 ILE B O 1
ATOM 3684 N N . ILE B 1 26 ? 53.523 38.260 69.448 1.00 32.78 25 ILE B N 1
ATOM 3685 C CA . ILE B 1 26 ? 52.393 39.074 69.018 1.00 33.55 25 ILE B CA 1
ATOM 3686 C C . ILE B 1 26 ? 52.099 40.083 70.125 1.00 34.30 25 ILE B C 1
ATOM 3687 O O . ILE B 1 26 ? 51.997 39.704 71.294 1.00 33.54 25 ILE B O 1
ATOM 3692 N N . TYR B 1 27 ? 51.961 41.355 69.753 1.00 34.66 26 TYR B N 1
ATOM 3693 C CA . TYR B 1 27 ? 51.594 42.410 70.701 1.00 35.22 26 TYR B CA 1
ATOM 3694 C C . TYR B 1 27 ? 50.158 42.856 70.468 1.00 35.55 26 TYR B C 1
ATOM 3695 O O . TYR B 1 27 ? 49.677 42.884 69.334 1.00 34.66 26 TYR B O 1
ATOM 3704 N N . TYR B 1 28 ? 49.481 43.200 71.557 1.00 35.75 27 TYR B N 1
ATOM 3705 C CA . TYR B 1 28 ? 48.072 43.582 71.520 1.00 36.14 27 TYR B CA 1
ATOM 3706 C C . TYR B 1 28 ? 47.847 44.750 72.476 1.00 36.44 27 TYR B C 1
ATOM 3707 O O . TYR B 1 28 ? 48.006 44.606 73.687 1.00 34.21 27 TYR B O 1
ATOM 3716 N N . GLU B 1 29 ? 47.485 45.903 71.915 1.00 38.17 28 GLU B N 1
ATOM 3717 C CA . GLU B 1 29 ? 47.370 47.152 72.670 1.00 38.82 28 GLU B CA 1
ATOM 3718 C C . GLU B 1 29 ? 48.630 47.399 73.498 1.00 38.67 28 GLU B C 1
ATOM 3719 O O . GLU B 1 29 ? 48.553 47.730 74.676 1.00 39.31 28 GLU B O 1
ATOM 3725 N N . GLY B 1 30 ? 49.789 47.206 72.869 1.00 38.80 29 GLY B N 1
ATOM 3726 C CA . GLY B 1 30 ? 51.088 47.445 73.508 1.00 38.09 29 GLY B CA 1
ATOM 3727 C C . GLY B 1 30 ? 51.646 46.353 74.411 1.00 38.80 29 GLY B C 1
ATOM 3728 O O . GLY B 1 30 ? 52.773 46.479 74.892 1.00 38.92 29 GLY B O 1
ATOM 3729 N N . ASN B 1 31 ? 50.876 45.289 74.651 1.00 38.00 30 ASN B N 1
ATOM 3730 C CA . ASN B 1 31 ? 51.304 44.195 75.541 1.00 36.96 30 ASN B CA 1
ATOM 3731 C C . ASN B 1 31 ? 51.513 42.879 74.780 1.00 35.64 30 ASN B C 1
ATOM 3732 O O . ASN B 1 31 ? 50.743 42.571 73.869 1.00 34.58 30 ASN B O 1
ATOM 3737 N N . PRO B 1 32 ? 52.539 42.091 75.165 1.00 34.50 31 PRO B N 1
ATOM 3738 C CA . PRO B 1 32 ? 52.755 40.789 74.533 1.00 33.04 31 PRO B CA 1
ATOM 3739 C C . PRO B 1 32 ? 51.707 39.782 75.010 1.00 32.26 31 PRO B C 1
ATOM 3740 O O . PRO B 1 32 ? 51.446 39.693 76.209 1.00 32.01 31 PRO B O 1
ATOM 3744 N N . ILE B 1 33 ? 51.099 39.050 74.081 1.00 31.35 32 ILE B N 1
ATOM 3745 C CA . ILE B 1 33 ? 50.024 38.108 74.432 1.00 31.29 32 ILE B CA 1
ATOM 3746 C C . ILE B 1 33 ? 50.170 36.700 73.845 1.00 31.00 32 ILE B C 1
ATOM 3747 O O . ILE B 1 33 ? 49.325 35.840 74.085 1.00 30.07 32 ILE B O 1
ATOM 3752 N N . GLY B 1 34 ? 51.236 36.464 73.089 1.00 31.24 33 GLY B N 1
ATOM 3753 C CA . GLY B 1 34 ? 51.447 35.169 72.459 1.00 31.32 33 GLY B CA 1
ATOM 3754 C C . GLY B 1 34 ? 52.563 35.206 71.440 1.00 31.68 33 GLY B C 1
ATOM 3755 O O . GLY B 1 34 ? 53.248 36.217 71.303 1.00 32.28 33 GLY B O 1
ATOM 3756 N N . THR B 1 35 ? 52.732 34.094 70.728 1.00 31.52 34 THR B N 1
ATOM 3757 C CA . THR B 1 35 ? 53.758 33.964 69.696 1.00 31.80 34 THR B CA 1
ATOM 3758 C C . THR B 1 35 ? 53.164 33.332 68.439 1.00 31.05 34 THR B C 1
ATOM 3759 O O . THR B 1 35 ? 52.346 32.424 68.534 1.00 31.30 34 THR B O 1
ATOM 3763 N N . VAL B 1 36 ? 53.581 33.817 67.269 1.00 31.19 35 VAL B N 1
ATOM 3764 C CA . VAL B 1 36 ? 53.136 33.250 65.985 1.00 30.26 35 VAL B CA 1
ATOM 3765 C C . VAL B 1 36 ? 53.668 31.828 65.824 1.00 29.45 35 VAL B C 1
ATOM 3766 O O . VAL B 1 36 ? 54.686 31.473 66.416 1.00 29.59 35 VAL B O 1
ATOM 3770 N N . ALA B 1 37 ? 52.984 31.024 65.021 1.00 28.91 36 ALA B N 1
ATOM 3771 C CA . ALA B 1 37 ? 53.393 29.628 64.806 1.00 29.57 36 ALA B CA 1
ATOM 3772 C C . ALA B 1 37 ? 54.705 29.522 64.026 1.00 29.84 36 ALA B C 1
ATOM 3773 O O . ALA B 1 37 ? 55.556 28.688 64.343 1.00 29.05 36 ALA B O 1
ATOM 3775 N N . ALA B 1 38 ? 54.864 30.367 63.010 1.00 30.27 37 ALA B N 1
ATOM 3776 C CA . ALA B 1 38 ? 56.090 30.378 62.220 1.00 30.54 37 ALA B CA 1
ATOM 3777 C C . ALA B 1 38 ? 56.334 31.737 61.589 1.00 31.54 37 ALA B C 1
ATOM 3778 O O . ALA B 1 38 ? 55.417 32.531 61.437 1.00 31.80 37 ALA B O 1
ATOM 3780 N N . GLN B 1 39 ? 57.583 31.982 61.216 1.00 33.16 38 GLN B N 1
ATOM 3781 C CA . GLN B 1 39 ? 57.960 33.203 60.519 1.00 35.06 38 GLN B CA 1
ATOM 3782 C C . GLN B 1 39 ? 58.649 32.811 59.223 1.00 36.10 38 GLN B C 1
ATOM 3783 O O . GLN B 1 39 ? 59.822 33.108 59.011 1.00 36.67 38 GLN B O 1
ATOM 3789 N N . ASP B 1 40 ? 57.910 32.122 58.365 1.00 38.28 39 ASP B N 1
ATOM 3790 C CA . ASP B 1 40 ? 58.449 31.674 57.097 1.00 39.75 39 ASP B CA 1
ATOM 3791 C C . ASP B 1 40 ? 58.403 32.851 56.135 1.00 42.99 39 ASP B C 1
ATOM 3792 O O . ASP B 1 40 ? 57.339 33.417 55.907 1.00 43.58 39 ASP B O 1
ATOM 3797 N N . PRO B 1 41 ? 59.557 33.229 55.566 1.00 46.70 40 PRO B N 1
ATOM 3798 C CA . PRO B 1 41 ? 59.576 34.390 54.679 1.00 49.77 40 PRO B CA 1
ATOM 3799 C C . PRO B 1 41 ? 58.810 34.223 53.360 1.00 51.88 40 PRO B C 1
ATOM 3800 O O . PRO B 1 41 ? 58.466 35.224 52.736 1.00 53.76 40 PRO B O 1
ATOM 3804 N N . GLU B 1 42 ? 58.529 32.987 52.950 1.00 53.25 41 GLU B N 1
ATOM 3805 C CA . GLU B 1 42 ? 58.110 32.719 51.568 1.00 54.71 41 GLU B CA 1
ATOM 3806 C C . GLU B 1 42 ? 56.742 32.053 51.410 1.00 52.07 41 GLU B C 1
ATOM 3807 O O . GLU B 1 42 ? 55.982 32.421 50.513 1.00 52.49 41 GLU B O 1
ATOM 3813 N N . LEU B 1 43 ? 56.432 31.077 52.262 1.00 48.63 42 LEU B N 1
ATOM 3814 C CA . LEU B 1 43 ? 55.177 30.330 52.145 1.00 46.44 42 LEU B CA 1
ATOM 3815 C C . LEU B 1 43 ? 53.950 31.174 52.474 1.00 44.70 42 LEU B C 1
ATOM 3816 O O . LEU B 1 43 ? 54.048 32.204 53.143 1.00 45.30 42 LEU B O 1
ATOM 3821 N N . ALA B 1 44 ? 52.798 30.714 51.985 1.00 42.24 43 ALA B N 1
ATOM 3822 C CA . ALA B 1 44 ? 51.508 31.335 52.273 1.00 41.03 43 ALA B CA 1
ATOM 3823 C C . ALA B 1 44 ? 51.251 31.328 53.774 1.00 38.65 43 ALA B C 1
ATOM 3824 O O . ALA B 1 44 ? 51.559 30.354 54.455 1.00 37.59 43 ALA B O 1
ATOM 3826 N N . ALA B 1 45 ? 50.682 32.415 54.280 1.00 37.10 44 ALA B N 1
ATOM 3827 C CA . ALA B 1 45 ? 50.464 32.560 55.716 1.00 35.86 44 ALA B CA 1
ATOM 3828 C C . ALA B 1 45 ? 49.585 31.426 56.211 1.00 35.43 44 ALA B C 1
ATOM 3829 O O . ALA B 1 45 ? 49.935 30.733 57.168 1.00 33.71 44 ALA B O 1
ATOM 3831 N N . LEU B 1 46 ? 48.454 31.236 55.536 1.00 33.85 45 LEU B N 1
ATOM 3832 C CA . LEU B 1 46 ? 47.497 30.215 55.915 1.00 33.37 45 LEU B CA 1
ATOM 3833 C C . LEU B 1 46 ? 47.106 30.519 57.369 1.00 31.72 45 LEU B C 1
ATOM 3834 O O . LEU B 1 46 ? 46.693 31.638 57.656 1.00 32.20 45 LEU B O 1
ATOM 3839 N N . ASN B 1 47 ? 47.259 29.570 58.288 1.00 29.82 46 ASN B N 1
ATOM 3840 C CA . ASN B 1 47 ? 47.023 29.852 59.706 1.00 29.19 46 ASN B CA 1
ATOM 3841 C C . ASN B 1 47 ? 48.309 29.892 60.536 1.00 28.70 46 ASN B C 1
ATOM 3842 O O . ASN B 1 47 ? 48.260 29.908 61.765 1.00 29.63 46 ASN B O 1
ATOM 3847 N N . TYR B 1 48 ? 49.453 29.950 59.860 1.00 27.92 47 TYR B N 1
ATOM 3848 C CA . TYR B 1 48 ? 50.755 29.962 60.529 1.00 28.64 47 TYR B CA 1
ATOM 3849 C C . TYR B 1 48 ? 51.149 31.342 61.087 1.00 30.50 47 TYR B C 1
ATOM 3850 O O . TYR B 1 48 ? 52.124 31.460 61.835 1.00 30.37 47 TYR B O 1
ATOM 3859 N N . ASP B 1 49 ? 50.383 32.377 60.744 1.00 31.66 48 ASP B N 1
ATOM 3860 C CA . ASP B 1 49 ? 50.563 33.702 61.356 1.00 32.85 48 ASP B CA 1
ATOM 3861 C C . ASP B 1 49 ? 49.764 33.859 62.661 1.00 32.52 48 ASP B C 1
ATOM 3862 O O . ASP B 1 49 ? 49.645 34.962 63.185 1.00 34.09 48 ASP B O 1
ATOM 3867 N N . GLN B 1 50 ? 49.220 32.757 63.178 1.00 31.53 49 GLN B N 1
ATOM 3868 C CA . GLN B 1 50 ? 48.440 32.779 64.416 1.00 30.52 49 GLN B CA 1
ATOM 3869 C C . GLN B 1 50 ? 49.195 32.157 65.585 1.00 29.16 49 GLN B C 1
ATOM 3870 O O . GLN B 1 50 ? 50.139 31.387 65.399 1.00 29.10 49 GLN B O 1
ATOM 3876 N N . CYS B 1 51 ? 48.765 32.511 66.792 1.00 28.99 50 CYS B N 1
ATOM 3877 C CA . CYS B 1 51 ? 49.242 31.874 68.013 1.00 29.01 50 CYS B CA 1
ATOM 3878 C C . CYS B 1 51 ? 48.328 30.701 68.346 1.00 29.24 50 CYS B C 1
ATOM 3879 O O . CYS B 1 51 ? 47.154 30.908 68.659 1.00 29.98 50 CYS B O 1
ATOM 3882 N N . PHE B 1 52 ? 48.859 29.482 68.256 1.00 28.74 51 PHE B N 1
ATOM 3883 C CA . PHE B 1 52 ? 48.122 28.277 68.644 1.00 28.91 51 PHE B CA 1
ATOM 3884 C C . PHE B 1 52 ? 48.308 28.033 70.129 1.00 28.49 51 PHE B C 1
ATOM 3885 O O . PHE B 1 52 ? 49.409 28.189 70.653 1.00 29.00 51 PHE B O 1
ATOM 3893 N N . LEU B 1 53 ? 47.239 27.626 70.800 1.00 28.01 52 LEU B N 1
ATOM 3894 C CA . LEU B 1 53 ? 47.310 27.361 72.230 1.00 28.30 52 LEU B CA 1
ATOM 3895 C C . LEU B 1 53 ? 48.318 26.257 72.531 1.00 28.78 52 LEU B C 1
ATOM 3896 O O . LEU B 1 53 ? 49.092 26.379 73.480 1.00 29.45 52 LEU B O 1
ATOM 3901 N N . ARG B 1 54 ? 48.325 25.201 71.711 1.00 27.86 53 ARG B N 1
ATOM 3902 C CA . ARG B 1 54 ? 49.274 24.097 71.892 1.00 28.05 53 ARG B CA 1
ATOM 3903 C C . ARG B 1 54 ? 50.717 24.544 71.612 1.00 27.94 53 ARG B C 1
ATOM 3904 O O . ARG B 1 54 ? 51.631 24.166 72.336 1.00 28.49 53 ARG B O 1
ATOM 3912 N N . ASP B 1 55 ? 50.911 25.354 70.572 1.00 27.72 54 ASP B N 1
ATOM 3913 C CA . ASP B 1 55 ? 52.246 25.839 70.212 1.00 28.69 54 ASP B CA 1
ATOM 3914 C C . ASP B 1 55 ? 52.827 26.783 71.263 1.00 28.64 54 ASP B C 1
ATOM 3915 O O . ASP B 1 55 ? 54.031 26.792 71.484 1.00 28.11 54 ASP B O 1
ATOM 3920 N N . PHE B 1 56 ? 51.979 27.576 71.908 1.00 28.84 55 PHE B N 1
ATOM 3921 C CA . PHE B 1 56 ? 52.465 28.568 72.873 1.00 29.66 55 PHE B CA 1
ATOM 3922 C C . PHE B 1 56 ? 53.082 27.958 74.134 1.00 29.46 55 PHE B C 1
ATOM 3923 O O . PHE B 1 56 ? 53.890 28.600 74.803 1.00 30.41 55 PHE B O 1
ATOM 3931 N N . VAL B 1 57 ? 52.719 26.717 74.444 1.00 29.40 56 VAL B N 1
ATOM 3932 C CA . VAL B 1 57 ? 53.167 26.067 75.684 1.00 29.65 56 VAL B CA 1
ATOM 3933 C C . VAL B 1 57 ? 54.699 26.095 75.863 1.00 30.00 56 VAL B C 1
ATOM 3934 O O . VAL B 1 57 ? 55.183 26.579 76.891 1.00 29.67 56 VAL B O 1
ATOM 3938 N N . PRO B 1 58 ? 55.466 25.584 74.878 1.00 30.07 57 PRO B N 1
ATOM 3939 C CA . PRO B 1 58 ? 56.919 25.637 75.039 1.00 30.17 57 PRO B CA 1
ATOM 3940 C C . PRO B 1 58 ? 57.485 27.060 75.038 1.00 30.50 57 PRO B C 1
ATOM 3941 O O . PRO B 1 58 ? 58.455 27.325 75.746 1.00 31.40 57 PRO B O 1
ATOM 3945 N N . SER B 1 59 ? 56.896 27.961 74.256 1.00 30.86 58 SER B N 1
ATOM 3946 C CA . SER B 1 59 ? 57.273 29.368 74.323 1.00 32.23 58 SER B CA 1
ATOM 3947 C C . SER B 1 59 ? 57.078 29.881 75.744 1.00 31.80 58 SER B C 1
ATOM 3948 O O . SER B 1 59 ? 57.995 30.450 76.329 1.00 30.84 58 SER B O 1
ATOM 3951 N N . ALA B 1 60 ? 55.888 29.649 76.294 1.00 31.82 59 ALA B N 1
ATOM 3952 C CA . ALA B 1 60 ? 55.578 30.047 77.670 1.00 32.26 59 ALA B CA 1
ATOM 3953 C C . ALA B 1 60 ? 56.634 29.560 78.665 1.00 31.36 59 ALA B C 1
ATOM 3954 O O . ALA B 1 60 ? 57.089 30.324 79.509 1.00 30.65 59 ALA B O 1
ATOM 3956 N N . PHE B 1 61 ? 57.028 28.298 78.552 1.00 31.73 60 PHE B N 1
ATOM 3957 C CA . PHE B 1 61 ? 58.045 27.732 79.441 1.00 32.55 60 PHE B CA 1
ATOM 3958 C C . PHE B 1 61 ? 59.374 28.477 79.355 1.00 32.83 60 PHE B C 1
ATOM 3959 O O . PHE B 1 61 ? 60.025 28.694 80.380 1.00 31.91 60 PHE B O 1
ATOM 3967 N N . VAL B 1 62 ? 59.776 28.860 78.145 1.00 33.19 61 VAL B N 1
ATOM 3968 C CA . VAL B 1 62 ? 61.000 29.641 77.961 1.00 34.74 61 VAL B CA 1
ATOM 3969 C C . VAL B 1 62 ? 60.899 30.943 78.741 1.00 35.39 61 VAL B C 1
ATOM 3970 O O . VAL B 1 62 ? 61.823 31.316 79.466 1.00 34.07 61 VAL B O 1
ATOM 3974 N N . PHE B 1 63 ? 59.768 31.622 78.589 1.00 35.55 62 PHE B N 1
ATOM 3975 C CA . PHE B 1 63 ? 59.557 32.916 79.232 1.00 36.85 62 PHE B CA 1
ATOM 3976 C C . PHE B 1 63 ? 59.441 32.803 80.751 1.00 38.46 62 PHE B C 1
ATOM 3977 O O . PHE B 1 63 ? 59.974 33.649 81.476 1.00 40.73 62 PHE B O 1
ATOM 3985 N N . LEU B 1 64 ? 58.764 31.759 81.228 1.00 38.79 63 LEU B N 1
ATOM 3986 C CA . LEU B 1 64 ? 58.655 31.502 82.666 1.00 39.50 63 LEU B CA 1
ATOM 3987 C C . LEU B 1 64 ? 60.023 31.267 83.304 1.00 41.13 63 LEU B C 1
ATOM 3988 O O . LEU B 1 64 ? 60.336 31.844 84.341 1.00 41.46 63 LEU B O 1
ATOM 4001 N N . ASP B 1 66 ? 62.938 32.094 82.100 1.00 45.65 65 ASP B N 1
ATOM 4002 C CA . ASP B 1 66 ? 63.756 33.299 81.973 1.00 48.55 65 ASP B CA 1
ATOM 4003 C C . ASP B 1 66 ? 63.377 34.354 83.017 1.00 48.75 65 ASP B C 1
ATOM 4004 O O . ASP B 1 66 ? 64.239 35.073 83.510 1.00 51.24 65 ASP B O 1
ATOM 4009 N N . GLY B 1 67 ? 62.088 34.446 83.334 1.00 48.83 66 GLY B N 1
ATOM 4010 C CA . GLY B 1 67 ? 61.598 35.378 84.345 1.00 48.47 66 GLY B CA 1
ATOM 4011 C C . GLY B 1 67 ? 60.642 36.446 83.842 1.00 50.16 66 GLY B C 1
ATOM 4012 O O . GLY B 1 67 ? 60.018 37.136 84.647 1.00 50.77 66 GLY B O 1
ATOM 4013 N N . GLN B 1 68 ? 60.523 36.604 82.525 1.00 50.77 67 GLN B N 1
ATOM 4014 C CA . GLN B 1 68 ? 59.547 37.555 81.963 1.00 52.33 67 GLN B CA 1
ATOM 4015 C C . GLN B 1 68 ? 58.177 36.886 81.782 1.00 49.86 67 GLN B C 1
ATOM 4016 O O . GLN B 1 68 ? 57.864 36.329 80.731 1.00 52.92 67 GLN B O 1
ATOM 4022 N N . THR B 1 69 ? 57.360 36.964 82.825 1.00 44.47 68 THR B N 1
ATOM 4023 C CA . THR B 1 69 ? 56.131 36.179 82.912 1.00 41.63 68 THR B CA 1
ATOM 4024 C C . THR B 1 69 ? 54.872 36.927 82.469 1.00 39.51 68 THR B C 1
ATOM 4025 O O . THR B 1 69 ? 53.781 36.343 82.445 1.00 38.06 68 THR B O 1
ATOM 4029 N N . ASP B 1 70 ? 55.017 38.203 82.114 1.00 37.37 69 ASP B N 1
ATOM 4030 C CA . ASP B 1 70 ? 53.877 39.023 81.690 1.00 37.37 69 ASP B CA 1
ATOM 4031 C C . ASP B 1 70 ? 53.164 38.425 80.474 1.00 34.42 69 ASP B C 1
ATOM 4032 O O . ASP B 1 70 ? 51.938 38.348 80.449 1.00 33.14 69 ASP B O 1
ATOM 4037 N N . ILE B 1 71 ? 53.941 38.011 79.476 1.00 31.40 70 ILE B N 1
ATOM 4038 C CA . ILE B 1 71 ? 53.386 37.426 78.247 1.00 31.32 70 ILE B CA 1
ATOM 4039 C C . ILE B 1 71 ? 52.486 36.212 78.538 1.00 29.93 70 ILE B C 1
ATOM 4040 O O . ILE B 1 71 ? 51.445 36.043 77.913 1.00 29.17 70 ILE B O 1
ATOM 4045 N N . VAL B 1 72 ? 52.885 35.398 79.509 1.00 29.92 71 VAL B N 1
ATOM 4046 C CA . VAL B 1 72 ? 52.148 34.185 79.871 1.00 30.16 71 VAL B CA 1
ATOM 4047 C C . VAL B 1 72 ? 50.859 34.547 80.607 1.00 29.86 71 VAL B C 1
ATOM 4048 O O . VAL B 1 72 ? 49.790 34.023 80.296 1.00 28.87 71 VAL B O 1
ATOM 4052 N N . ARG B 1 73 ? 50.968 35.449 81.579 1.00 30.44 72 ARG B N 1
ATOM 4053 C CA . ARG B 1 73 ? 49.795 35.971 82.280 1.00 30.79 72 ARG B CA 1
ATOM 4054 C C . ARG B 1 73 ? 48.792 36.587 81.294 1.00 29.93 72 ARG B C 1
ATOM 4055 O O . ARG B 1 73 ? 47.595 36.303 81.357 1.00 27.30 72 ARG B O 1
ATOM 4063 N N . ASN B 1 74 ? 49.293 37.421 80.383 1.00 29.02 73 ASN B N 1
ATOM 4064 C CA . ASN B 1 74 ? 48.444 38.079 79.384 1.00 29.67 73 ASN B CA 1
ATOM 4065 C C . ASN B 1 74 ? 47.773 37.084 78.443 1.00 29.23 73 ASN B C 1
ATOM 4066 O O . ASN B 1 74 ? 46.592 37.213 78.134 1.00 29.18 73 ASN B O 1
ATOM 4071 N N . PHE B 1 75 ? 48.542 36.099 77.993 1.00 28.84 74 PHE B N 1
ATOM 4072 C CA . PHE B 1 75 ? 48.018 35.000 77.185 1.00 28.42 74 PHE B CA 1
ATOM 4073 C C . PHE B 1 75 ? 46.851 34.291 77.880 1.00 27.95 74 PHE B C 1
ATOM 4074 O O . PHE B 1 75 ? 45.781 34.111 77.298 1.00 28.29 74 PHE B O 1
ATOM 4082 N N . LEU B 1 76 ? 47.071 33.879 79.124 1.00 27.67 75 LEU B N 1
ATOM 4083 C CA . LEU B 1 76 ? 46.037 33.202 79.901 1.00 26.93 75 LEU B CA 1
ATOM 4084 C C . LEU B 1 76 ? 44.771 34.057 80.038 1.00 28.13 75 LEU B C 1
ATOM 4085 O O . LEU B 1 76 ? 43.651 33.543 79.936 1.00 26.88 75 LEU B O 1
ATOM 4090 N N . ILE B 1 77 ? 44.950 35.360 80.250 1.00 29.08 76 ILE B N 1
ATOM 4091 C CA . ILE B 1 77 ? 43.815 36.284 80.367 1.00 29.52 76 ILE B CA 1
ATOM 4092 C C . ILE B 1 77 ? 43.071 36.433 79.036 1.00 29.79 76 ILE B C 1
ATOM 4093 O O . ILE B 1 77 ? 41.846 36.344 78.996 1.00 30.27 76 ILE B O 1
ATOM 4098 N N . GLU B 1 78 ? 43.797 36.656 77.947 1.00 30.75 77 GLU B N 1
ATOM 4099 C CA . GLU B 1 78 ? 43.142 36.889 76.657 1.00 31.69 77 GLU B CA 1
ATOM 4100 C C . GLU B 1 78 ? 42.407 35.657 76.131 1.00 30.11 77 GLU B C 1
ATOM 4101 O O . GLU B 1 78 ? 41.316 35.786 75.568 1.00 29.91 77 GLU B O 1
ATOM 4107 N N . THR B 1 79 ? 42.987 34.471 76.322 1.00 28.81 78 THR B N 1
ATOM 4108 C CA . THR B 1 79 ? 42.333 33.223 75.900 1.00 27.72 78 THR B CA 1
ATOM 4109 C C . THR B 1 79 ? 41.079 32.931 76.735 1.00 27.99 78 THR B C 1
ATOM 4110 O O . THR B 1 79 ? 40.090 32.419 76.219 1.00 26.95 78 THR B O 1
ATOM 4114 N N . LEU B 1 80 ? 41.122 33.266 78.022 1.00 28.41 79 LEU B N 1
ATOM 4115 C CA . LEU B 1 80 ? 39.934 33.169 78.871 1.00 29.23 79 LEU B CA 1
ATOM 4116 C C . LEU B 1 80 ? 38.801 34.033 78.323 1.00 29.36 79 LEU B C 1
ATOM 4117 O O . LEU B 1 80 ? 37.671 33.576 78.191 1.00 29.71 79 LEU B O 1
ATOM 4122 N N . THR B 1 81 ? 39.111 35.287 78.015 1.00 29.84 80 THR B N 1
ATOM 4123 C CA . THR B 1 81 ? 38.157 36.178 77.354 1.00 30.54 80 THR B CA 1
ATOM 4124 C C . THR B 1 81 ? 37.617 35.556 76.052 1.00 30.20 80 THR B C 1
ATOM 4125 O O . THR B 1 81 ? 36.412 35.577 75.810 1.00 29.66 80 THR B O 1
ATOM 4129 N N . LEU B 1 82 ? 38.501 34.990 75.231 1.00 30.24 81 LEU B N 1
ATOM 4130 C CA . LEU B 1 82 ? 38.071 34.341 73.979 1.00 30.40 81 LEU B CA 1
ATOM 4131 C C . LEU B 1 82 ? 37.083 33.199 74.219 1.00 30.44 81 LEU B C 1
ATOM 4132 O O . LEU B 1 82 ? 36.138 33.022 73.454 1.00 30.05 81 LEU B O 1
ATOM 4137 N N . GLN B 1 83 ? 37.296 32.437 75.286 1.00 30.81 82 GLN B N 1
ATOM 4138 C CA . GLN B 1 83 ? 36.369 31.375 75.678 1.00 31.41 82 GLN B CA 1
ATOM 4139 C C . GLN B 1 83 ? 34.918 31.864 75.689 1.00 32.94 82 GLN B C 1
ATOM 4140 O O . GLN B 1 83 ? 34.006 31.098 75.397 1.00 32.13 82 GLN B O 1
ATOM 4146 N N . SER B 1 84 ? 34.712 33.138 76.025 1.00 35.89 83 SER B N 1
ATOM 4147 C CA . SER B 1 84 ? 33.363 33.718 76.069 1.00 38.45 83 SER B CA 1
ATOM 4148 C C . SER B 1 84 ? 32.894 34.318 74.735 1.00 41.74 83 SER B C 1
ATOM 4149 O O . SER B 1 84 ? 31.760 34.759 74.630 1.00 43.63 83 SER B O 1
ATOM 4152 N N . HIS B 1 85 ? 33.755 34.322 73.721 1.00 45.51 84 HIS B N 1
ATOM 4153 C CA . HIS B 1 85 ? 33.374 34.794 72.383 1.00 47.89 84 HIS B CA 1
ATOM 4154 C C . HIS B 1 85 ? 32.263 33.925 71.805 1.00 50.58 84 HIS B C 1
ATOM 4155 O O . HIS B 1 85 ? 32.119 32.760 72.184 1.00 49.88 84 HIS B O 1
ATOM 4162 N N . GLU B 1 86 ? 31.481 34.498 70.894 1.00 53.35 85 GLU B N 1
ATOM 4163 C CA . GLU B 1 86 ? 30.446 33.745 70.197 1.00 56.04 85 GLU B CA 1
ATOM 4164 C C . GLU B 1 86 ? 31.094 32.896 69.117 1.00 55.54 85 GLU B C 1
ATOM 4165 O O . GLU B 1 86 ? 31.803 33.407 68.253 1.00 56.20 85 GLU B O 1
ATOM 4171 N N . LYS B 1 87 ? 30.847 31.593 69.201 1.00 55.07 86 LYS B N 1
ATOM 4172 C CA . LYS B 1 87 ? 31.395 30.607 68.280 1.00 55.10 86 LYS B CA 1
ATOM 4173 C C . LYS B 1 87 ? 30.205 29.985 67.573 1.00 55.02 86 LYS B C 1
ATOM 4174 O O . LYS B 1 87 ? 29.244 29.577 68.229 1.00 53.79 86 LYS B O 1
ATOM 4180 N N . GLU B 1 88 ? 30.252 29.908 66.247 1.00 55.31 87 GLU B N 1
ATOM 4181 C CA . GLU B 1 88 ? 29.103 29.402 65.501 1.00 55.52 87 GLU B CA 1
ATOM 4182 C C . GLU B 1 88 ? 29.457 28.891 64.103 1.00 51.53 87 GLU B C 1
ATOM 4183 O O . GLU B 1 88 ? 30.385 29.381 63.458 1.00 48.56 87 GLU B O 1
ATOM 4197 N N . ASP B 1 90 ? 26.669 27.540 61.026 1.00 44.49 89 ASP B N 1
ATOM 4198 C CA . ASP B 1 90 ? 25.309 27.148 60.639 1.00 45.67 89 ASP B CA 1
ATOM 4199 C C . ASP B 1 90 ? 24.366 26.985 61.847 1.00 47.69 89 ASP B C 1
ATOM 4200 O O . ASP B 1 90 ? 23.676 25.973 61.977 1.00 48.48 89 ASP B O 1
ATOM 4205 N N . CYS B 1 91 ? 24.375 27.969 62.744 1.00 50.20 90 CYS B N 1
ATOM 4206 C CA . CYS B 1 91 ? 23.451 28.032 63.895 1.00 51.93 90 CYS B CA 1
ATOM 4207 C C . CYS B 1 91 ? 23.742 27.067 65.043 1.00 51.47 90 CYS B C 1
ATOM 4208 O O . CYS B 1 91 ? 23.007 27.061 66.029 1.00 51.36 90 CYS B O 1
ATOM 4211 N N . PHE B 1 92 ? 24.786 26.251 64.936 1.00 48.67 91 PHE B N 1
ATOM 4212 C CA . PHE B 1 92 ? 25.123 25.345 66.031 1.00 47.61 91 PHE B CA 1
ATOM 4213 C C . PHE B 1 92 ? 26.242 25.912 66.897 1.00 48.13 91 PHE B C 1
ATOM 4214 O O . PHE B 1 92 ? 27.241 26.424 66.383 1.00 48.79 91 PHE B O 1
ATOM 4222 N N . GLN B 1 93 ? 26.058 25.798 68.212 1.00 48.55 92 GLN B N 1
ATOM 4223 C CA . GLN B 1 93 ? 27.046 26.219 69.198 1.00 47.49 92 GLN B CA 1
ATOM 4224 C C . GLN B 1 93 ? 27.671 24.996 69.858 1.00 45.75 92 GLN B C 1
ATOM 4225 O O . GLN B 1 93 ? 26.957 24.073 70.248 1.00 45.36 92 GLN B O 1
ATOM 4231 N N . PRO B 1 94 ? 29.007 24.974 69.984 1.00 43.90 93 PRO B N 1
ATOM 4232 C CA . PRO B 1 94 ? 29.609 23.974 70.862 1.00 43.32 93 PRO B CA 1
ATOM 4233 C C . PRO B 1 94 ? 29.434 24.351 72.343 1.00 44.01 93 PRO B C 1
ATOM 4234 O O . PRO B 1 94 ? 28.839 25.390 72.662 1.00 42.87 93 PRO B O 1
ATOM 4238 N N . GLY B 1 95 ? 29.944 23.504 73.232 1.00 42.20 94 GLY B N 1
ATOM 4239 C CA . GLY B 1 95 ? 29.955 23.803 74.661 1.00 41.65 94 GLY B CA 1
ATOM 4240 C C . GLY B 1 95 ? 30.705 25.095 74.928 1.00 40.51 94 GLY B C 1
ATOM 4241 O O . GLY B 1 95 ? 31.674 25.418 74.230 1.00 40.97 94 GLY B O 1
ATOM 4242 N N . ALA B 1 96 ? 30.257 25.832 75.939 1.00 39.43 95 ALA B N 1
ATOM 4243 C CA . ALA B 1 96 ? 30.770 27.179 76.215 1.00 39.36 95 ALA B CA 1
ATOM 4244 C C . ALA B 1 96 ? 32.238 27.202 76.650 1.00 37.37 95 ALA B C 1
ATOM 4245 O O . ALA B 1 96 ? 32.904 28.227 76.521 1.00 38.81 95 ALA B O 1
ATOM 4247 N N . GLY B 1 97 ? 32.735 26.078 77.157 1.00 36.31 96 GLY B N 1
ATOM 4248 C CA . GLY B 1 97 ? 34.107 25.986 77.651 1.00 35.39 96 GLY B CA 1
ATOM 4249 C C . GLY B 1 97 ? 35.190 25.829 76.597 1.00 34.38 96 GLY B C 1
ATOM 4250 O O . GLY B 1 97 ? 36.380 25.909 76.917 1.00 34.16 96 GLY B O 1
ATOM 4251 N N . LEU B 1 98 ? 34.789 25.604 75.346 1.00 33.48 97 LEU B N 1
ATOM 4252 C CA . LEU B 1 98 ? 35.740 25.329 74.266 1.00 32.96 97 LEU B CA 1
ATOM 4253 C C . LEU B 1 98 ? 36.764 26.449 74.105 1.00 31.98 97 LEU B C 1
ATOM 4254 O O . LEU B 1 98 ? 36.403 27.612 73.946 1.00 32.09 97 LEU B O 1
ATOM 4267 N N . PRO B 1 100 ? 39.937 28.122 71.902 1.00 28.96 99 PRO B N 1
ATOM 4268 C CA . PRO B 1 100 ? 40.282 28.157 70.480 1.00 28.23 99 PRO B CA 1
ATOM 4269 C C . PRO B 1 100 ? 41.530 27.353 70.125 1.00 27.86 99 PRO B C 1
ATOM 4270 O O . PRO B 1 100 ? 42.390 27.109 70.978 1.00 28.09 99 PRO B O 1
ATOM 4274 N N . ALA B 1 101 ? 41.603 26.944 68.864 1.00 27.06 100 ALA B N 1
ATOM 4275 C CA . ALA B 1 101 ? 42.806 26.370 68.293 1.00 26.73 100 ALA B CA 1
ATOM 4276 C C . ALA B 1 101 ? 43.906 27.412 68.287 1.00 27.34 100 ALA B C 1
ATOM 4277 O O . ALA B 1 101 ? 45.058 27.124 68.641 1.00 25.57 100 ALA B O 1
ATOM 4279 N N . SER B 1 102 ? 43.531 28.620 67.863 1.00 26.61 101 SER B N 1
ATOM 4280 C CA . SER B 1 102 ? 44.476 29.702 67.656 1.00 26.88 101 SER B CA 1
ATOM 4281 C C . SER B 1 102 ? 43.779 31.056 67.600 1.00 26.78 101 SER B C 1
ATOM 4282 O O . SER B 1 102 ? 42.549 31.139 67.529 1.00 26.05 101 SER B O 1
ATOM 4285 N N . PHE B 1 103 ? 44.584 32.111 67.625 1.00 27.73 102 PHE B N 1
ATOM 4286 C CA . PHE B 1 103 ? 44.084 33.475 67.503 1.00 28.87 102 PHE B CA 1
ATOM 4287 C C . PHE B 1 103 ? 45.120 34.401 66.883 1.00 29.67 102 PHE B C 1
ATOM 4288 O O . PHE B 1 103 ? 46.311 34.094 66.857 1.00 28.38 102 PHE B O 1
ATOM 4296 N N . LYS B 1 104 ? 44.651 35.539 66.388 1.00 31.27 103 LYS B N 1
ATOM 4297 C CA . LYS B 1 104 ? 45.542 36.612 65.965 1.00 33.62 103 LYS B CA 1
ATOM 4298 C C . LYS B 1 104 ? 44.904 37.975 66.180 1.00 34.18 103 LYS B C 1
ATOM 4299 O O . LYS B 1 104 ? 43.711 38.097 66.472 1.00 33.12 103 LYS B O 1
ATOM 4305 N N . VAL B 1 105 ? 45.730 38.997 66.018 1.00 36.58 104 VAL B N 1
ATOM 4306 C CA . VAL B 1 105 ? 45.316 40.374 66.192 1.00 38.49 104 VAL B CA 1
ATOM 4307 C C . VAL B 1 105 ? 45.003 40.998 64.852 1.00 40.45 104 VAL B C 1
ATOM 4308 O O . VAL B 1 105 ? 45.772 40.881 63.900 1.00 38.54 104 VAL B O 1
ATOM 4312 N N . GLU B 1 106 ? 43.869 41.677 64.800 1.00 44.87 105 GLU B N 1
ATOM 4313 C CA . GLU B 1 106 ? 43.471 42.400 63.611 1.00 48.89 105 GLU B CA 1
ATOM 4314 C C . GLU B 1 106 ? 43.058 43.795 64.016 1.00 51.01 105 GLU B C 1
ATOM 4315 O O . GLU B 1 106 ? 42.772 44.048 65.187 1.00 49.80 105 GLU B O 1
ATOM 4321 N N . SER B 1 107 ? 43.050 44.709 63.056 1.00 54.26 106 SER B N 1
ATOM 4322 C CA . SER B 1 107 ? 42.680 46.080 63.358 1.00 56.15 106 SER B CA 1
ATOM 4323 C C . SER B 1 107 ? 41.734 46.680 62.332 1.00 56.41 106 SER B C 1
ATOM 4324 O O . SER B 1 107 ? 41.810 46.391 61.139 1.00 56.90 106 SER B O 1
ATOM 4327 N N . ASP B 1 108 ? 40.825 47.502 62.836 1.00 56.60 107 ASP B N 1
ATOM 4328 C CA . ASP B 1 108 ? 39.937 48.297 62.015 1.00 54.51 107 ASP B CA 1
ATOM 4329 C C . ASP B 1 108 ? 40.405 49.717 62.239 1.00 60.26 107 ASP B C 1
ATOM 4330 O O . ASP B 1 108 ? 40.128 50.311 63.290 1.00 62.48 107 ASP B O 1
ATOM 4335 N N . GLY B 1 109 ? 41.124 50.261 61.265 1.00 63.86 108 GLY B N 1
ATOM 4336 C CA . GLY B 1 109 ? 41.714 51.577 61.432 1.00 65.30 108 GLY B CA 1
ATOM 4337 C C . GLY B 1 109 ? 42.637 51.534 62.637 1.00 64.68 108 GLY B C 1
ATOM 4338 O O . GLY B 1 109 ? 43.511 50.670 62.723 1.00 67.38 108 GLY B O 1
ATOM 4339 N N . SER B 1 110 ? 42.427 52.451 63.577 1.00 62.00 109 SER B N 1
ATOM 4340 C CA . SER B 1 110 ? 43.216 52.488 64.811 1.00 58.74 109 SER B CA 1
ATOM 4341 C C . SER B 1 110 ? 42.915 51.313 65.753 1.00 61.53 109 SER B C 1
ATOM 4342 O O . SER B 1 110 ? 43.828 50.758 66.367 1.00 64.93 109 SER B O 1
ATOM 4345 N N . LYS B 1 111 ? 41.640 50.943 65.861 1.00 61.74 110 LYS B N 1
ATOM 4346 C CA . LYS B 1 111 ? 41.205 49.912 66.814 1.00 60.79 110 LYS B CA 1
ATOM 4347 C C . LYS B 1 111 ? 41.732 48.508 66.511 1.00 57.74 110 LYS B C 1
ATOM 4348 O O . LYS B 1 111 ? 41.707 48.057 65.368 1.00 58.54 110 LYS B O 1
ATOM 4354 N N . GLU B 1 112 ? 42.170 47.829 67.572 1.00 52.75 111 GLU B N 1
ATOM 4355 C CA . GLU B 1 112 ? 42.684 46.460 67.509 1.00 48.13 111 GLU B CA 1
ATOM 4356 C C . GLU B 1 112 ? 41.702 45.511 68.181 1.00 45.16 111 GLU B C 1
ATOM 4357 O O . GLU B 1 112 ? 41.013 45.891 69.126 1.00 44.78 111 GLU B O 1
ATOM 4363 N N . TYR B 1 113 ? 41.650 44.275 67.698 1.00 43.27 112 TYR B N 1
ATOM 4364 C CA . TYR B 1 113 ? 40.805 43.249 68.310 1.00 42.39 112 TYR B CA 1
ATOM 4365 C C . TYR B 1 113 ? 41.318 41.850 67.969 1.00 40.04 112 TYR B C 1
ATOM 4366 O O . TYR B 1 113 ? 42.050 41.664 66.993 1.00 38.64 112 TYR B O 1
ATOM 4375 N N . LEU B 1 114 ? 40.942 40.879 68.795 1.00 38.57 113 LEU B N 1
ATOM 4376 C CA . LEU B 1 114 ? 41.396 39.503 68.632 1.00 37.86 113 LEU B CA 1
ATOM 4377 C C . LEU B 1 114 ? 40.401 38.718 67.796 1.00 36.26 113 LEU B C 1
ATOM 4378 O O . LEU B 1 114 ? 39.197 38.855 67.971 1.00 34.93 113 LEU B O 1
ATOM 4383 N N . VAL B 1 115 ? 40.927 37.907 66.882 1.00 35.42 114 VAL B N 1
ATOM 4384 C CA . VAL B 1 115 ? 40.130 36.988 66.080 1.00 36.20 114 VAL B CA 1
ATOM 4385 C C . VAL B 1 115 ? 40.646 35.571 66.333 1.00 35.42 114 VAL B C 1
ATOM 4386 O O . VAL B 1 115 ? 41.856 35.331 66.320 1.00 34.22 114 VAL B O 1
ATOM 4390 N N . ALA B 1 116 ? 39.720 34.644 66.555 1.00 33.23 115 ALA B N 1
ATOM 4391 C CA . ALA B 1 116 ? 40.066 33.289 66.965 1.00 33.12 115 ALA B CA 1
ATOM 4392 C C . ALA B 1 116 ? 39.447 32.233 66.058 1.00 32.08 115 ALA B C 1
ATOM 4393 O O . ALA B 1 116 ? 38.376 32.430 65.485 1.00 31.51 115 ALA B O 1
ATOM 4395 N N . ASP B 1 117 ? 40.138 31.103 65.953 1.00 31.65 116 ASP B N 1
ATOM 4396 C CA . ASP B 1 117 ? 39.625 29.930 65.259 1.00 30.37 116 ASP B CA 1
ATOM 4397 C C . ASP B 1 117 ? 39.298 28.850 66.287 1.00 30.44 116 ASP B C 1
ATOM 4398 O O . ASP B 1 117 ? 40.200 28.282 66.911 1.00 28.97 116 ASP B O 1
ATOM 4403 N N . PHE B 1 118 ? 38.002 28.584 66.453 1.00 30.16 117 PHE B N 1
ATOM 4404 C CA . PHE B 1 118 ? 37.509 27.553 67.370 1.00 31.08 117 PHE B CA 1
ATOM 4405 C C . PHE B 1 118 ? 37.204 26.229 66.662 1.00 30.89 117 PHE B C 1
ATOM 4406 O O . PHE B 1 118 ? 36.607 25.336 67.251 1.00 31.21 117 PHE B O 1
ATOM 4414 N N . GLY B 1 119 ? 37.619 26.107 65.408 1.00 30.75 118 GLY B N 1
ATOM 4415 C CA . GLY B 1 119 ? 37.206 24.991 64.558 1.00 30.48 118 GLY B CA 1
ATOM 4416 C C . GLY B 1 119 ? 36.308 25.435 63.413 1.00 29.97 118 GLY B C 1
ATOM 4417 O O . GLY B 1 119 ? 36.159 24.708 62.434 1.00 29.04 118 GLY B O 1
ATOM 4418 N N . GLU B 1 120 ? 35.704 26.621 63.530 1.00 29.87 119 GLU B N 1
ATOM 4419 C CA . GLU B 1 120 ? 34.818 27.142 62.474 1.00 30.38 119 GLU B CA 1
ATOM 4420 C C . GLU B 1 120 ? 35.584 27.699 61.263 1.00 29.60 119 GLU B C 1
ATOM 4421 O O . GLU B 1 120 ? 35.017 27.836 60.184 1.00 28.28 119 GLU B O 1
ATOM 4427 N N . LYS B 1 121 ? 36.861 28.031 61.444 1.00 29.35 120 LYS B N 1
ATOM 4428 C CA . LYS B 1 121 ? 37.730 28.408 60.322 1.00 29.38 120 LYS B CA 1
ATOM 4429 C C . LYS B 1 121 ? 38.692 27.291 59.929 1.00 28.41 120 LYS B C 1
ATOM 4430 O O . LYS B 1 121 ? 39.168 27.251 58.795 1.00 27.61 120 LYS B O 1
ATOM 4436 N N . ALA B 1 122 ? 38.957 26.387 60.870 1.00 27.16 121 ALA B N 1
ATOM 4437 C CA . ALA B 1 122 ? 39.963 25.338 60.708 1.00 26.47 121 ALA B CA 1
ATOM 4438 C C . ALA B 1 122 ? 39.780 24.517 59.438 1.00 25.12 121 ALA B C 1
ATOM 4439 O O . ALA B 1 122 ? 38.651 24.251 58.998 1.00 24.52 121 ALA B O 1
ATOM 4441 N N . ILE B 1 123 ? 40.905 24.109 58.869 1.00 24.38 122 ILE B N 1
ATOM 4442 C CA . ILE B 1 123 ? 40.906 23.169 57.762 1.00 24.62 122 ILE B CA 1
ATOM 4443 C C . ILE B 1 123 ? 40.243 21.891 58.270 1.00 24.10 122 ILE B C 1
ATOM 4444 O O . ILE B 1 123 ? 40.545 21.413 59.370 1.00 22.73 122 ILE B O 1
ATOM 4449 N N . ALA B 1 124 ? 39.287 21.395 57.491 1.00 24.07 123 ALA B N 1
ATOM 4450 C CA . ALA B 1 124 ? 38.530 20.185 57.817 1.00 24.55 123 ALA B CA 1
ATOM 4451 C C . ALA B 1 124 ? 37.629 20.312 59.048 1.00 24.96 123 ALA B C 1
ATOM 4452 O O . ALA B 1 124 ? 37.070 19.321 59.509 1.00 26.44 123 ALA B O 1
ATOM 4454 N N . ARG B 1 125 ? 37.470 21.529 59.560 1.00 25.61 124 ARG B N 1
ATOM 4455 C CA . ARG B 1 125 ? 36.653 21.798 60.751 1.00 26.01 124 ARG B CA 1
ATOM 4456 C C . ARG B 1 125 ? 37.002 20.910 61.956 1.00 26.68 124 ARG B C 1
ATOM 4457 O O . ARG B 1 125 ? 36.120 20.491 62.713 1.00 26.63 124 ARG B O 1
ATOM 4465 N N . VAL B 1 126 ? 38.294 20.634 62.128 1.00 25.58 125 VAL B N 1
ATOM 4466 C CA . VAL B 1 126 ? 38.760 19.800 63.235 1.00 25.82 125 VAL B CA 1
ATOM 4467 C C . VAL B 1 126 ? 38.595 20.535 64.571 1.00 25.67 125 VAL B C 1
ATOM 4468 O O . VAL B 1 126 ? 38.828 21.744 64.645 1.00 25.01 125 VAL B O 1
ATOM 4472 N N . PRO B 1 127 ? 38.180 19.812 65.626 1.00 25.70 126 PRO B N 1
ATOM 4473 C CA . PRO B 1 127 ? 38.004 20.468 66.914 1.00 25.84 126 PRO B CA 1
ATOM 4474 C C . PRO B 1 127 ? 39.303 20.469 67.717 1.00 26.28 126 PRO B C 1
ATOM 4475 O O . PRO B 1 127 ? 39.952 19.430 67.814 1.00 26.73 126 PRO B O 1
ATOM 4479 N N . PRO B 1 128 ? 39.682 21.625 68.295 1.00 27.01 127 PRO B N 1
ATOM 4480 C CA . PRO B 1 128 ? 40.898 21.706 69.089 1.00 27.74 127 PRO B CA 1
ATOM 4481 C C . PRO B 1 128 ? 40.673 21.200 70.511 1.00 28.24 127 PRO B C 1
ATOM 4482 O O . PRO B 1 128 ? 40.741 21.970 71.472 1.00 28.79 127 PRO B O 1
ATOM 4486 N N . VAL B 1 129 ? 40.419 19.902 70.646 1.00 27.89 128 VAL B N 1
ATOM 4487 C CA . VAL B 1 129 ? 40.088 19.333 71.952 1.00 28.03 128 VAL B CA 1
ATOM 4488 C C . VAL B 1 129 ? 41.262 19.488 72.933 1.00 28.56 128 VAL B C 1
ATOM 4489 O O . VAL B 1 129 ? 41.050 19.763 74.116 1.00 28.66 128 VAL B O 1
ATOM 4493 N N . ASP B 1 130 ? 42.490 19.360 72.435 1.00 28.13 129 ASP B N 1
ATOM 4494 C CA . ASP B 1 130 ? 43.677 19.467 73.289 1.00 28.40 129 ASP B CA 1
ATOM 4495 C C . ASP B 1 130 ? 43.920 20.874 73.846 1.00 29.73 129 ASP B C 1
ATOM 4496 O O . ASP B 1 130 ? 44.561 21.019 74.884 1.00 29.66 129 ASP B O 1
ATOM 4501 N N . SER B 1 131 ? 43.421 21.900 73.156 1.00 30.71 130 SER B N 1
ATOM 4502 C CA . SER B 1 131 ? 43.674 23.292 73.535 1.00 31.91 130 SER B CA 1
ATOM 4503 C C . SER B 1 131 ? 43.179 23.647 74.934 1.00 32.67 130 SER B C 1
ATOM 4504 O O . SER B 1 131 ? 43.858 24.363 75.668 1.00 31.98 130 SER B O 1
ATOM 4507 N N . CYS B 1 132 ? 41.994 23.166 75.295 1.00 33.87 131 CYS B N 1
ATOM 4508 C CA . CYS B 1 132 ? 41.431 23.472 76.604 1.00 35.67 131 CYS B CA 1
ATOM 4509 C C . CYS B 1 132 ? 42.210 22.763 77.716 1.00 34.70 131 CYS B C 1
ATOM 4510 O O . CYS B 1 132 ? 42.340 23.282 78.818 1.00 33.62 131 CYS B O 1
ATOM 4521 N N . TRP B 1 134 ? 45.497 21.937 77.422 1.00 28.68 133 TRP B N 1
ATOM 4522 C CA . TRP B 1 134 ? 46.762 22.680 77.473 1.00 28.48 133 TRP B CA 1
ATOM 4523 C C . TRP B 1 134 ? 46.638 24.002 78.245 1.00 27.60 133 TRP B C 1
ATOM 4524 O O . TRP B 1 134 ? 47.571 24.412 78.926 1.00 26.54 133 TRP B O 1
ATOM 4535 N N . TRP B 1 135 ? 45.483 24.654 78.139 1.00 27.23 134 TRP B N 1
ATOM 4536 C CA . TRP B 1 135 ? 45.241 25.909 78.854 1.00 27.02 134 TRP B CA 1
ATOM 4537 C C . TRP B 1 135 ? 45.287 25.697 80.380 1.00 27.50 134 TRP B C 1
ATOM 4538 O O . TRP B 1 135 ? 45.940 26.450 81.104 1.00 27.39 134 TRP B O 1
ATOM 4549 N N . ILE B 1 136 ? 44.595 24.665 80.849 1.00 27.38 135 ILE B N 1
ATOM 4550 C CA . ILE B 1 136 ? 44.589 24.312 82.268 1.00 27.89 135 ILE B CA 1
ATOM 4551 C C . ILE B 1 136 ? 45.995 23.962 82.754 1.00 27.87 135 ILE B C 1
ATOM 4552 O O . ILE B 1 136 ? 46.407 24.392 83.829 1.00 26.94 135 ILE B O 1
ATOM 4557 N N . LEU B 1 137 ? 46.724 23.185 81.959 1.00 28.05 136 LEU B N 1
ATOM 4558 C CA . LEU B 1 137 ? 48.090 22.794 82.311 1.00 28.07 136 LEU B CA 1
ATOM 4559 C C . LEU B 1 137 ? 49.035 23.988 82.363 1.00 28.22 136 LEU B C 1
ATOM 4560 O O . LEU B 1 137 ? 49.920 24.045 83.209 1.00 26.25 136 LEU B O 1
ATOM 4565 N N . LEU B 1 138 ? 48.837 24.946 81.464 1.00 29.55 137 LEU B N 1
ATOM 4566 C CA . LEU B 1 138 ? 49.672 26.139 81.434 1.00 30.40 137 LEU B CA 1
ATOM 4567 C C . LEU B 1 138 ? 49.360 27.062 82.607 1.00 30.20 137 LEU B C 1
ATOM 4568 O O . LEU B 1 138 ? 50.259 27.678 83.170 1.00 30.95 137 LEU B O 1
ATOM 4573 N N . LEU B 1 139 ? 48.086 27.152 82.966 1.00 30.30 138 LEU B N 1
ATOM 4574 C CA . LEU B 1 139 ? 47.668 27.925 84.135 1.00 30.94 138 LEU B CA 1
ATOM 4575 C C . LEU B 1 139 ? 48.323 27.376 85.415 1.00 31.70 138 LEU B C 1
ATOM 4576 O O . LEU B 1 139 ? 48.834 28.142 86.228 1.00 30.98 138 LEU B O 1
ATOM 4581 N N . ARG B 1 140 ? 48.331 26.051 85.566 1.00 33.08 139 ARG B N 1
ATOM 4582 C CA . ARG B 1 140 ? 49.031 25.394 86.676 1.00 34.76 139 ARG B CA 1
ATOM 4583 C C . ARG B 1 140 ? 50.547 25.618 86.612 1.00 33.06 139 ARG B C 1
ATOM 4584 O O . ARG B 1 140 ? 51.177 25.889 87.626 1.00 31.08 139 ARG B O 1
ATOM 4592 N N . ALA B 1 141 ? 51.129 25.486 85.425 1.00 31.80 140 ALA B N 1
ATOM 4593 C CA . ALA B 1 141 ? 52.562 25.727 85.250 1.00 31.00 140 ALA B CA 1
ATOM 4594 C C . ALA B 1 141 ? 52.929 27.172 85.608 1.00 31.57 140 ALA B C 1
ATOM 4595 O O . ALA B 1 141 ? 53.982 27.432 86.197 1.00 30.47 140 ALA B O 1
ATOM 4597 N N . TYR B 1 142 ? 52.053 28.099 85.234 1.00 30.92 141 TYR B N 1
ATOM 4598 C CA . TYR B 1 142 ? 52.233 29.513 85.536 1.00 31.04 141 TYR B CA 1
ATOM 4599 C C . TYR B 1 142 ? 52.286 29.727 87.051 1.00 32.17 141 TYR B C 1
ATOM 4600 O O . TYR B 1 142 ? 53.208 30.356 87.569 1.00 31.79 141 TYR B O 1
ATOM 4609 N N . GLU B 1 143 ? 51.309 29.167 87.754 1.00 32.84 142 GLU B N 1
ATOM 4610 C CA . GLU B 1 143 ? 51.215 29.336 89.197 1.00 35.16 142 GLU B CA 1
ATOM 4611 C C . GLU B 1 143 ? 52.416 28.735 89.933 1.00 34.29 142 GLU B C 1
ATOM 4612 O O . GLU B 1 143 ? 53.031 29.400 90.763 1.00 32.58 142 GLU B O 1
ATOM 4618 N N . LYS B 1 144 ? 52.750 27.489 89.617 1.00 34.02 143 LYS B N 1
ATOM 4619 C CA . LYS B 1 144 ? 53.905 26.823 90.229 1.00 36.35 143 LYS B CA 1
ATOM 4620 C C . LYS B 1 144 ? 55.223 27.563 89.982 1.00 35.66 143 LYS B C 1
ATOM 4621 O O . LYS B 1 144 ? 56.059 27.651 90.875 1.00 36.68 143 LYS B O 1
ATOM 4627 N N . ALA B 1 145 ? 55.393 28.095 88.775 1.00 34.97 144 ALA B N 1
ATOM 4628 C CA . ALA B 1 145 ? 56.654 28.719 88.363 1.00 34.22 144 ALA B CA 1
ATOM 4629 C C . ALA B 1 145 ? 56.828 30.146 88.885 1.00 34.43 144 ALA B C 1
ATOM 4630 O O . ALA B 1 145 ? 57.952 30.579 89.126 1.00 34.03 144 ALA B O 1
ATOM 4632 N N . THR B 1 146 ? 55.723 30.873 89.040 1.00 33.61 145 THR B N 1
ATOM 4633 C CA . THR B 1 146 ? 55.774 32.280 89.444 1.00 32.97 145 THR B CA 1
ATOM 4634 C C . THR B 1 146 ? 55.433 32.469 90.922 1.00 33.68 145 THR B C 1
ATOM 4635 O O . THR B 1 146 ? 56.010 33.315 91.590 1.00 34.37 145 THR B O 1
ATOM 4639 N N . GLY B 1 147 ? 54.486 31.689 91.419 1.00 33.27 146 GLY B N 1
ATOM 4640 C CA . GLY B 1 147 ? 54.014 31.835 92.782 1.00 34.07 146 GLY B CA 1
ATOM 4641 C C . GLY B 1 147 ? 52.878 32.836 92.855 1.00 34.04 146 GLY B C 1
ATOM 4642 O O . GLY B 1 147 ? 52.433 33.200 93.936 1.00 33.43 146 GLY B O 1
ATOM 4643 N N . ASP B 1 148 ? 52.403 33.284 91.698 1.00 34.31 147 ASP B N 1
ATOM 4644 C CA . ASP B 1 148 ? 51.274 34.191 91.647 1.00 35.14 147 ASP B CA 1
ATOM 4645 C C . ASP B 1 148 ? 49.996 33.370 91.732 1.00 35.60 147 ASP B C 1
ATOM 4646 O O . ASP B 1 148 ? 49.528 32.811 90.735 1.00 35.12 147 ASP B O 1
ATOM 4651 N N . LEU B 1 149 ? 49.440 33.306 92.935 1.00 35.35 148 LEU B N 1
ATOM 4652 C CA . LEU B 1 149 ? 48.224 32.549 93.185 1.00 35.78 148 LEU B CA 1
ATOM 4653 C C . LEU B 1 149 ? 46.983 33.402 92.962 1.00 35.79 148 LEU B C 1
ATOM 4654 O O . LEU B 1 149 ? 45.872 32.893 93.022 1.00 35.00 148 LEU B O 1
ATOM 4659 N N . THR B 1 150 ? 47.162 34.695 92.707 1.00 35.16 149 THR B N 1
ATOM 4660 C CA . THR B 1 150 ? 46.011 35.591 92.584 1.00 35.80 149 THR B CA 1
ATOM 4661 C C . THR B 1 150 ? 45.233 35.315 91.296 1.00 35.10 149 THR B C 1
ATOM 4662 O O . THR B 1 150 ? 44.014 35.440 91.271 1.00 36.53 149 THR B O 1
ATOM 4666 N N . LEU B 1 151 ? 45.935 34.908 90.243 1.00 34.92 150 LEU B N 1
ATOM 4667 C CA . LEU B 1 151 ? 45.314 34.763 88.918 1.00 34.97 150 LEU B CA 1
ATOM 4668 C C . LEU B 1 151 ? 44.222 33.689 88.873 1.00 34.43 150 LEU B C 1
ATOM 4669 O O . LEU B 1 151 ? 43.075 33.978 88.531 1.00 34.58 150 LEU B O 1
ATOM 4674 N N . ALA B 1 152 ? 44.587 32.458 89.222 1.00 34.75 151 ALA B N 1
ATOM 4675 C CA . ALA B 1 152 ? 43.673 31.311 89.143 1.00 35.67 151 ALA B CA 1
ATOM 4676 C C . ALA B 1 152 ? 42.494 31.428 90.107 1.00 36.33 151 ALA B C 1
ATOM 4677 O O . ALA B 1 152 ? 41.425 30.864 89.866 1.00 35.33 151 ALA B O 1
ATOM 4679 N N . ARG B 1 153 ? 42.710 32.149 91.204 1.00 38.26 152 ARG B N 1
ATOM 4680 C CA . ARG B 1 153 ? 41.677 32.387 92.206 1.00 40.30 152 ARG B CA 1
ATOM 4681 C C . ARG B 1 153 ? 40.540 33.276 91.715 1.00 39.64 152 ARG B C 1
ATOM 4682 O O . ARG B 1 153 ? 39.423 33.161 92.208 1.00 39.13 152 ARG B O 1
ATOM 4690 N N . GLU B 1 154 ? 40.828 34.181 90.779 1.00 39.94 153 GLU B N 1
ATOM 4691 C CA . GLU B 1 154 ? 39.814 35.111 90.277 1.00 40.55 153 GLU B CA 1
ATOM 4692 C C . GLU B 1 154 ? 38.542 34.365 89.857 1.00 39.85 153 GLU B C 1
ATOM 4693 O O . GLU B 1 154 ? 38.624 33.293 89.258 1.00 40.08 153 GLU B O 1
ATOM 4699 N N . PRO B 1 155 ? 37.360 34.915 90.193 1.00 38.78 154 PRO B N 1
ATOM 4700 C CA . PRO B 1 155 ? 36.105 34.254 89.819 1.00 38.19 154 PRO B CA 1
ATOM 4701 C C . PRO B 1 155 ? 36.018 33.886 88.337 1.00 37.29 154 PRO B C 1
ATOM 4702 O O . PRO B 1 155 ? 35.578 32.788 88.007 1.00 36.75 154 PRO B O 1
ATOM 4706 N N . LYS B 1 156 ? 36.455 34.783 87.459 1.00 37.63 155 LYS B N 1
ATOM 4707 C CA . LYS B 1 156 ? 36.433 34.520 86.012 1.00 38.65 155 LYS B CA 1
ATOM 4708 C C . LYS B 1 156 ? 37.227 33.270 85.631 1.00 35.20 155 LYS B C 1
ATOM 4709 O O . LYS B 1 156 ? 36.782 32.476 84.805 1.00 35.55 155 LYS B O 1
ATOM 4715 N N . PHE B 1 157 ? 38.399 33.104 86.231 1.00 32.16 156 PHE B N 1
ATOM 4716 C CA . PHE B 1 157 ? 39.230 31.925 85.975 1.00 30.97 156 PHE B CA 1
ATOM 4717 C C . PHE B 1 157 ? 38.609 30.644 86.526 1.00 29.94 156 PHE B C 1
ATOM 4718 O O . PHE B 1 157 ? 38.635 29.608 85.860 1.00 28.89 156 PHE B O 1
ATOM 4726 N N . GLN B 1 158 ? 38.043 30.719 87.728 1.00 29.64 157 GLN B N 1
ATOM 4727 C CA . GLN B 1 158 ? 37.304 29.592 88.306 1.00 29.35 157 GLN B CA 1
ATOM 4728 C C . GLN B 1 158 ? 36.152 29.161 87.391 1.00 29.93 157 GLN B C 1
ATOM 4729 O O . GLN B 1 158 ? 35.975 27.968 87.119 1.00 29.99 157 GLN B O 1
ATOM 4735 N N . ALA B 1 159 ? 35.381 30.135 86.917 1.00 30.49 158 ALA B N 1
ATOM 4736 C CA . ALA B 1 159 ? 34.274 29.878 85.988 1.00 31.35 158 ALA B CA 1
ATOM 4737 C C . ALA B 1 159 ? 34.770 29.233 84.691 1.00 31.42 158 ALA B C 1
ATOM 4738 O O . ALA B 1 159 ? 34.148 28.320 84.162 1.00 30.97 158 ALA B O 1
ATOM 4740 N N . GLY B 1 160 ? 35.912 29.706 84.204 1.00 32.60 159 GLY B N 1
ATOM 4741 C CA . GLY B 1 160 ? 36.503 29.210 82.965 1.00 32.12 159 GLY B CA 1
ATOM 4742 C C . GLY B 1 160 ? 36.972 27.769 83.066 1.00 32.56 159 GLY B C 1
ATOM 4743 O O . GLY B 1 160 ? 36.763 26.973 82.140 1.00 31.73 159 GLY B O 1
ATOM 4744 N N . ILE B 1 161 ? 37.616 27.432 84.183 1.00 31.51 160 ILE B N 1
ATOM 4745 C CA . ILE B 1 161 ? 38.040 26.053 84.429 1.00 31.78 160 ILE B CA 1
ATOM 4746 C C . ILE B 1 161 ? 36.824 25.128 84.450 1.00 31.23 160 ILE B C 1
ATOM 4747 O O . ILE B 1 161 ? 36.845 24.046 83.871 1.00 30.66 160 ILE B O 1
ATOM 4752 N N . LYS B 1 162 ? 35.766 25.567 85.118 1.00 31.12 161 LYS B N 1
ATOM 4753 C CA . LYS B 1 162 ? 34.566 24.751 85.281 1.00 31.11 161 LYS B CA 1
ATOM 4754 C C . LYS B 1 162 ? 33.851 24.479 83.965 1.00 30.71 161 LYS B C 1
ATOM 4755 O O . LYS B 1 162 ? 33.357 23.378 83.747 1.00 30.15 161 LYS B O 1
ATOM 4761 N N . LEU B 1 163 ? 33.798 25.479 83.093 1.00 30.52 162 LEU B N 1
ATOM 4762 C CA . LEU B 1 163 ? 33.194 25.298 81.775 1.00 31.17 162 LEU B CA 1
ATOM 4763 C C . LEU B 1 163 ? 33.926 24.206 80.991 1.00 30.71 162 LEU B C 1
ATOM 4764 O O . LEU B 1 163 ? 33.293 23.390 80.329 1.00 30.79 162 LEU B O 1
ATOM 4769 N N . ILE B 1 164 ? 35.254 24.193 81.080 1.00 29.93 163 ILE B N 1
ATOM 4770 C CA . ILE B 1 164 ? 36.063 23.150 80.447 1.00 29.72 163 ILE B CA 1
ATOM 4771 C C . ILE B 1 164 ? 35.749 21.770 81.027 1.00 30.67 163 ILE B C 1
ATOM 4772 O O . ILE B 1 164 ? 35.681 20.785 80.287 1.00 30.39 163 ILE B O 1
ATOM 4777 N N . LEU B 1 165 ? 35.582 21.702 82.347 1.00 31.42 164 LEU B N 1
ATOM 4778 C CA . LEU B 1 165 ? 35.246 20.446 83.017 1.00 32.67 164 LEU B CA 1
ATOM 4779 C C . LEU B 1 165 ? 33.837 19.985 82.640 1.00 33.67 164 LEU B C 1
ATOM 4780 O O . LEU B 1 165 ? 33.618 18.797 82.422 1.00 35.28 164 LEU B O 1
ATOM 4785 N N . ASP B 1 166 ? 32.893 20.922 82.549 1.00 35.26 165 ASP B N 1
ATOM 4786 C CA . ASP B 1 166 ? 31.539 20.622 82.048 1.00 36.94 165 ASP B CA 1
ATOM 4787 C C . ASP B 1 166 ? 31.605 19.897 80.708 1.00 37.47 165 ASP B C 1
ATOM 4788 O O . ASP B 1 166 ? 30.844 18.972 80.457 1.00 38.49 165 ASP B O 1
ATOM 4793 N N . LEU B 1 167 ? 32.523 20.330 79.852 1.00 38.98 166 LEU B N 1
ATOM 4794 C CA . LEU B 1 167 ? 32.650 19.773 78.510 1.00 39.01 166 LEU B CA 1
ATOM 4795 C C . LEU B 1 167 ? 33.365 18.421 78.552 1.00 39.34 166 LEU B C 1
ATOM 4796 O O . LEU B 1 167 ? 32.910 17.456 77.945 1.00 37.26 166 LEU B O 1
ATOM 4801 N N . CYS B 1 168 ? 34.476 18.359 79.279 1.00 39.67 167 CYS B N 1
ATOM 4802 C CA . CYS B 1 168 ? 35.245 17.122 79.421 1.00 40.91 167 CYS B CA 1
ATOM 4803 C C . CYS B 1 168 ? 34.477 16.007 80.141 1.00 40.75 167 CYS B C 1
ATOM 4804 O O . CYS B 1 168 ? 34.607 14.837 79.783 1.00 40.83 167 CYS B O 1
ATOM 4807 N N . LEU B 1 169 ? 33.694 16.371 81.155 1.00 41.01 168 LEU B N 1
ATOM 4808 C CA . LEU B 1 169 ? 33.014 15.387 82.012 1.00 41.50 168 LEU B CA 1
ATOM 4809 C C . LEU B 1 169 ? 31.537 15.200 81.679 1.00 42.48 168 LEU B C 1
ATOM 4810 O O . LEU B 1 169 ? 30.808 14.579 82.446 1.00 41.56 168 LEU B O 1
ATOM 4815 N N . ALA B 1 170 ? 31.093 15.738 80.547 1.00 44.98 169 ALA B N 1
ATOM 4816 C CA . ALA B 1 170 ? 29.697 15.584 80.134 1.00 45.80 169 ALA B CA 1
ATOM 4817 C C . ALA B 1 170 ? 29.395 14.108 79.891 1.00 45.92 169 ALA B C 1
ATOM 4818 O O . ALA B 1 170 ? 30.216 13.392 79.319 1.00 41.77 169 ALA B O 1
ATOM 4820 N N . HIS B 1 171 ? 28.218 13.667 80.329 1.00 49.07 170 HIS B N 1
ATOM 4821 C CA . HIS B 1 171 ? 27.828 12.259 80.225 1.00 51.64 170 HIS B CA 1
ATOM 4822 C C . HIS B 1 171 ? 27.886 11.740 78.794 1.00 51.10 170 HIS B C 1
ATOM 4823 O O . HIS B 1 171 ? 27.512 12.443 77.857 1.00 53.28 170 HIS B O 1
ATOM 4830 N N . ARG B 1 172 ? 28.355 10.504 78.644 1.00 50.00 171 ARG B N 1
ATOM 4831 C CA . ARG B 1 172 ? 28.407 9.839 77.343 1.00 48.90 171 ARG B CA 1
ATOM 4832 C C . ARG B 1 172 ? 27.740 8.457 77.377 1.00 47.29 171 ARG B C 1
ATOM 4833 O O . ARG B 1 172 ? 27.333 7.967 78.435 1.00 45.16 171 ARG B O 1
ATOM 4841 N N . PHE B 1 173 ? 27.622 7.844 76.204 1.00 44.75 172 PHE B N 1
ATOM 4842 C CA . PHE B 1 173 ? 26.934 6.558 76.046 1.00 45.41 172 PHE B CA 1
ATOM 4843 C C . PHE B 1 173 ? 27.773 5.331 76.417 1.00 45.54 172 PHE B C 1
ATOM 4844 O O . PHE B 1 173 ? 27.224 4.288 76.773 1.00 43.12 172 PHE B O 1
ATOM 4852 N N . SER B 1 174 ? 29.096 5.458 76.325 1.00 47.43 173 SER B N 1
ATOM 4853 C CA . SER B 1 174 ? 30.005 4.323 76.529 1.00 48.19 173 SER B CA 1
ATOM 4854 C C . SER B 1 174 ? 30.260 3.990 77.995 1.00 48.51 173 SER B C 1
ATOM 4855 O O . SER B 1 174 ? 30.179 4.847 78.871 1.00 48.58 173 SER B O 1
ATOM 4866 N N . TYR B 1 176 ? 33.173 2.966 79.278 1.00 50.83 175 TYR B N 1
ATOM 4867 C CA . TYR B 1 176 ? 34.517 3.392 79.754 1.00 49.99 175 TYR B CA 1
ATOM 4868 C C . TYR B 1 176 ? 34.647 4.910 79.990 1.00 45.69 175 TYR B C 1
ATOM 4869 O O . TYR B 1 176 ? 33.868 5.692 79.424 1.00 46.65 175 TYR B O 1
ATOM 4878 N N . PRO B 1 177 ? 35.641 5.339 80.818 1.00 40.99 176 PRO B N 1
ATOM 4879 C CA . PRO B 1 177 ? 35.694 6.766 81.134 1.00 38.37 176 PRO B CA 1
ATOM 4880 C C . PRO B 1 177 ? 36.564 7.621 80.204 1.00 36.17 176 PRO B C 1
ATOM 4881 O O . PRO B 1 177 ? 36.767 8.809 80.481 1.00 35.48 176 PRO B O 1
ATOM 4885 N N . THR B 1 178 ? 37.094 7.041 79.132 1.00 34.63 177 THR B N 1
ATOM 4886 C CA . THR B 1 178 ? 37.883 7.823 78.171 1.00 34.20 177 THR B CA 1
ATOM 4887 C C . THR B 1 178 ? 37.000 8.829 77.428 1.00 33.45 177 THR B C 1
ATOM 4888 O O . THR B 1 178 ? 35.773 8.739 77.458 1.00 32.87 177 THR B O 1
ATOM 4900 N N . LEU B 1 180 ? 35.656 10.574 74.018 1.00 29.38 179 LEU B N 1
ATOM 4901 C CA . LEU B 1 180 ? 35.373 10.307 72.608 1.00 28.07 179 LEU B CA 1
ATOM 4902 C C . LEU B 1 180 ? 35.573 11.562 71.761 1.00 26.83 179 LEU B C 1
ATOM 4903 O O . LEU B 1 180 ? 35.044 12.616 72.078 1.00 25.57 179 LEU B O 1
ATOM 4908 N N . VAL B 1 181 ? 36.330 11.441 70.677 1.00 26.40 180 VAL B N 1
ATOM 4909 C CA . VAL B 1 181 ? 36.598 12.575 69.799 1.00 26.41 180 VAL B CA 1
ATOM 4910 C C . VAL B 1 181 ? 36.508 12.164 68.335 1.00 26.47 180 VAL B C 1
ATOM 4911 O O . VAL B 1 181 ? 36.680 10.993 68.003 1.00 25.38 180 VAL B O 1
ATOM 4915 N N . PRO B 1 182 ? 36.247 13.137 67.445 1.00 26.93 181 PRO B N 1
ATOM 4916 C CA . PRO B 1 182 ? 36.442 12.845 66.032 1.00 26.17 181 PRO B CA 1
ATOM 4917 C C . PRO B 1 182 ? 37.924 12.741 65.708 1.00 25.40 181 PRO B C 1
ATOM 4918 O O . PRO B 1 182 ? 38.770 12.940 66.583 1.00 24.57 181 PRO B O 1
ATOM 4922 N N . ASP B 1 183 ? 38.223 12.414 64.459 1.00 25.15 182 ASP B N 1
ATOM 4923 C CA . ASP B 1 183 ? 39.599 12.355 63.988 1.00 25.47 182 ASP B CA 1
ATOM 4924 C C . ASP B 1 183 ? 40.187 13.772 63.999 1.00 25.73 182 ASP B C 1
ATOM 4925 O O . ASP B 1 183 ? 39.448 14.760 63.917 1.00 26.72 182 ASP B O 1
ATOM 4930 N N . GLY B 1 184 ? 41.507 13.859 64.130 1.00 25.34 183 GLY B N 1
ATOM 4931 C CA . GLY B 1 184 ? 42.229 15.124 64.058 1.00 24.51 183 GLY B CA 1
ATOM 4932 C C . GLY B 1 184 ? 41.970 16.102 65.195 1.00 24.34 183 GLY B C 1
ATOM 4933 O O . GLY B 1 184 ? 41.966 17.314 64.979 1.00 24.24 183 GLY B O 1
ATOM 4934 N N . ALA B 1 185 ? 41.785 15.582 66.405 1.00 23.64 184 ALA B N 1
ATOM 4935 C CA . ALA B 1 185 ? 41.371 16.394 67.559 1.00 23.66 184 ALA B CA 1
ATOM 4936 C C . ALA B 1 185 ? 42.504 16.887 68.482 1.00 23.90 184 ALA B C 1
ATOM 4937 O O . ALA B 1 185 ? 42.228 17.417 69.560 1.00 24.62 184 ALA B O 1
ATOM 4939 N N . PHE B 1 186 ? 43.761 16.727 68.080 1.00 23.33 185 PHE B N 1
ATOM 4940 C CA . PHE B 1 186 ? 44.886 17.155 68.930 1.00 23.30 185 PHE B CA 1
ATOM 4941 C C . PHE B 1 186 ? 46.051 17.683 68.094 1.00 24.46 185 PHE B C 1
ATOM 4942 O O . PHE B 1 186 ? 45.828 18.297 67.042 1.00 25.12 185 PHE B O 1
ATOM 4958 N N . ILE B 1 188 ? 47.913 16.161 66.287 1.00 24.99 187 ILE B N 1
ATOM 4959 C CA . ILE B 1 188 ? 47.571 15.596 64.997 1.00 24.69 187 ILE B CA 1
ATOM 4960 C C . ILE B 1 188 ? 46.194 16.174 64.698 1.00 24.41 187 ILE B C 1
ATOM 4961 O O . ILE B 1 188 ? 45.198 15.739 65.269 1.00 24.00 187 ILE B O 1
ATOM 4966 N N . ASP B 1 189 ? 46.170 17.204 63.855 1.00 24.48 188 ASP B N 1
ATOM 4967 C CA . ASP B 1 189 ? 44.947 17.961 63.569 1.00 25.17 188 ASP B CA 1
ATOM 4968 C C . ASP B 1 189 ? 44.426 17.735 62.139 1.00 24.70 188 ASP B C 1
ATOM 4969 O O . ASP B 1 189 ? 43.782 18.605 61.556 1.00 23.77 188 ASP B O 1
ATOM 4974 N N . ARG B 1 190 ? 44.715 16.556 61.603 1.00 24.03 189 ARG B N 1
ATOM 4975 C CA . ARG B 1 190 ? 44.230 16.124 60.298 1.00 24.27 189 ARG B CA 1
ATOM 4976 C C . ARG B 1 190 ? 43.826 14.652 60.413 1.00 24.67 189 ARG B C 1
ATOM 4977 O O . ARG B 1 190 ? 44.112 13.995 61.417 1.00 24.44 189 ARG B O 1
ATOM 4985 N N . ARG B 1 191 ? 43.155 14.141 59.389 1.00 24.90 190 ARG B N 1
ATOM 4986 C CA . ARG B 1 191 ? 42.580 12.798 59.442 1.00 25.02 190 ARG B CA 1
ATOM 4987 C C . ARG B 1 191 ? 43.664 11.716 59.370 1.00 25.11 190 ARG B C 1
ATOM 4988 O O . ARG B 1 191 ? 44.244 11.479 58.314 1.00 23.71 190 ARG B O 1
ATOM 5004 N N . GLY B 1 193 ? 43.367 8.527 61.447 1.00 24.26 192 GLY B N 1
ATOM 5005 C CA . GLY B 1 193 ? 42.908 7.359 62.198 1.00 23.59 192 GLY B CA 1
ATOM 5006 C C . GLY B 1 193 ? 43.112 7.488 63.703 1.00 23.84 192 GLY B C 1
ATOM 5007 O O . GLY B 1 193 ? 43.312 6.488 64.406 1.00 24.13 192 GLY B O 1
ATOM 5008 N N . VAL B 1 194 ? 43.065 8.721 64.197 1.00 23.02 193 VAL B N 1
ATOM 5009 C CA . VAL B 1 194 ? 43.198 8.991 65.627 1.00 23.50 193 VAL B CA 1
ATOM 5010 C C . VAL B 1 194 ? 41.859 9.437 66.223 1.00 23.57 193 VAL B C 1
ATOM 5011 O O . VAL B 1 194 ? 41.811 10.081 67.260 1.00 23.67 193 VAL B O 1
ATOM 5015 N N . TYR B 1 195 ? 40.777 9.069 65.545 1.00 24.14 194 TYR B N 1
ATOM 5016 C CA . TYR B 1 195 ? 39.416 9.219 66.062 1.00 24.72 194 TYR B CA 1
ATOM 5017 C C . TYR B 1 195 ? 39.171 8.269 67.234 1.00 25.44 194 TYR B C 1
ATOM 5018 O O . TYR B 1 195 ? 39.987 7.400 67.522 1.00 25.54 194 TYR B O 1
ATOM 5027 N N . GLU B 1 196 ? 38.006 8.418 67.863 1.00 26.67 195 GLU B N 1
ATOM 5028 C CA . GLU B 1 196 ? 37.552 7.579 68.982 1.00 27.21 195 GLU B CA 1
ATOM 5029 C C . GLU B 1 196 ? 38.291 7.914 70.299 1.00 26.88 195 GLU B C 1
ATOM 5030 O O . GLU B 1 196 ? 37.942 8.897 70.954 1.00 26.73 195 GLU B O 1
ATOM 5036 N N . HIS B 1 197 ? 39.311 7.143 70.679 1.00 26.26 196 HIS B N 1
ATOM 5037 C CA . HIS B 1 197 ? 39.927 7.285 72.014 1.00 25.65 196 HIS B CA 1
ATOM 5038 C C . HIS B 1 197 ? 41.445 7.361 71.946 1.00 25.20 196 HIS B C 1
ATOM 5039 O O . HIS B 1 197 ? 42.138 6.527 72.534 1.00 25.44 196 HIS B O 1
ATOM 5046 N N . PRO B 1 198 ? 41.970 8.366 71.230 1.00 24.73 197 PRO B N 1
ATOM 5047 C CA . PRO B 1 198 ? 43.410 8.481 71.052 1.00 24.85 197 PRO B CA 1
ATOM 5048 C C . PRO B 1 198 ? 44.143 8.746 72.371 1.00 24.99 197 PRO B C 1
ATOM 5049 O O . PRO B 1 198 ? 43.659 9.505 73.210 1.00 24.35 197 PRO B O 1
ATOM 5053 N N . LEU B 1 199 ? 45.308 8.119 72.525 1.00 25.59 198 LEU B N 1
ATOM 5054 C CA . LEU B 1 199 ? 46.101 8.215 73.751 1.00 25.36 198 LEU B CA 1
ATOM 5055 C C . LEU B 1 199 ? 46.378 9.659 74.168 1.00 25.25 198 LEU B C 1
ATOM 5056 O O . LEU B 1 199 ? 46.179 10.017 75.327 1.00 23.98 198 LEU B O 1
ATOM 5061 N N . GLU B 1 200 ? 46.837 10.482 73.229 1.00 26.39 199 GLU B N 1
ATOM 5062 C CA . GLU B 1 200 ? 47.183 11.870 73.547 1.00 27.72 199 GLU B CA 1
ATOM 5063 C C . GLU B 1 200 ? 46.059 12.593 74.294 1.00 27.15 199 GLU B C 1
ATOM 5064 O O . GLU B 1 200 ? 46.313 13.250 75.299 1.00 26.73 199 GLU B O 1
ATOM 5070 N N . ILE B 1 201 ? 44.825 12.455 73.813 1.00 26.07 200 ILE B N 1
ATOM 5071 C CA . ILE B 1 201 ? 43.672 13.092 74.449 1.00 25.69 200 ILE B CA 1
ATOM 5072 C C . ILE B 1 201 ? 43.449 12.565 75.860 1.00 25.17 200 ILE B C 1
ATOM 5073 O O . ILE B 1 201 ? 43.189 13.337 76.779 1.00 24.63 200 ILE B O 1
ATOM 5078 N N . GLN B 1 202 ? 43.556 11.255 76.026 1.00 24.73 201 GLN B N 1
ATOM 5079 C CA . GLN B 1 202 ? 43.335 10.631 77.328 1.00 24.90 201 GLN B CA 1
ATOM 5080 C C . GLN B 1 202 ? 44.402 11.061 78.338 1.00 25.01 201 GLN B C 1
ATOM 5081 O O . GLN B 1 202 ? 44.078 11.368 79.487 1.00 25.24 201 GLN B O 1
ATOM 5087 N N . VAL B 1 203 ? 45.660 11.109 77.903 1.00 24.74 202 VAL B N 1
ATOM 5088 C CA . VAL B 1 203 ? 46.765 11.519 78.777 1.00 24.79 202 VAL B CA 1
ATOM 5089 C C . VAL B 1 203 ? 46.662 13.006 79.141 1.00 25.17 202 VAL B C 1
ATOM 5090 O O . VAL B 1 203 ? 46.825 13.374 80.304 1.00 24.80 202 VAL B O 1
ATOM 5094 N N . LEU B 1 204 ? 46.387 13.853 78.153 1.00 25.05 203 LEU B N 1
ATOM 5095 C CA . LEU B 1 204 ? 46.190 15.284 78.409 1.00 25.98 203 LEU B CA 1
ATOM 5096 C C . LEU B 1 204 ? 44.989 15.532 79.323 1.00 25.87 203 LEU B C 1
ATOM 5097 O O . LEU B 1 204 ? 45.021 16.421 80.168 1.00 25.42 203 LEU B O 1
ATOM 5102 N N . PHE B 1 205 ? 43.951 14.726 79.140 1.00 26.29 204 PHE B N 1
ATOM 5103 C CA . PHE B 1 205 ? 42.744 14.770 79.957 1.00 27.78 204 PHE B CA 1
ATOM 5104 C C . PHE B 1 205 ? 43.074 14.437 81.412 1.00 28.00 204 PHE B C 1
ATOM 5105 O O . PHE B 1 205 ? 42.679 15.144 82.334 1.00 27.43 204 PHE B O 1
ATOM 5113 N N . TYR B 1 206 ? 43.808 13.350 81.596 1.00 28.31 205 TYR B N 1
ATOM 5114 C CA . TYR B 1 206 ? 44.280 12.941 82.913 1.00 28.56 205 TYR B CA 1
ATOM 5115 C C . TYR B 1 206 ? 45.107 14.060 83.562 1.00 27.68 205 TYR B C 1
ATOM 5116 O O . TYR B 1 206 ? 44.871 14.424 84.715 1.00 26.51 205 TYR B O 1
ATOM 5125 N N . ALA B 1 207 ? 46.063 14.603 82.815 1.00 27.11 206 ALA B N 1
ATOM 5126 C CA . ALA B 1 207 ? 46.945 15.651 83.335 1.00 27.40 206 ALA B CA 1
ATOM 5127 C C . ALA B 1 207 ? 46.168 16.915 83.681 1.00 27.67 206 ALA B C 1
ATOM 5128 O O . ALA B 1 207 ? 46.414 17.530 84.721 1.00 28.48 206 ALA B O 1
ATOM 5130 N N . ALA B 1 208 ? 45.227 17.285 82.814 1.00 26.80 207 ALA B N 1
ATOM 5131 C CA . ALA B 1 208 ? 44.377 18.459 83.030 1.00 27.14 207 ALA B CA 1
ATOM 5132 C C . ALA B 1 208 ? 43.526 18.288 84.281 1.00 27.33 207 ALA B C 1
ATOM 5133 O O . ALA B 1 208 ? 43.326 19.238 85.030 1.00 26.19 207 ALA B O 1
ATOM 5135 N N . LEU B 1 209 ? 43.015 17.078 84.486 1.00 27.85 208 LEU B N 1
ATOM 5136 C CA . LEU B 1 209 ? 42.249 16.764 85.694 1.00 29.16 208 LEU B CA 1
ATOM 5137 C C . LEU B 1 209 ? 43.095 16.898 86.964 1.00 30.07 208 LEU B C 1
ATOM 5138 O O . LEU B 1 209 ? 42.619 17.415 87.978 1.00 30.52 208 LEU B O 1
ATOM 5143 N N . ARG B 1 210 ? 44.342 16.439 86.903 1.00 31.02 209 ARG B N 1
ATOM 5144 C CA . ARG B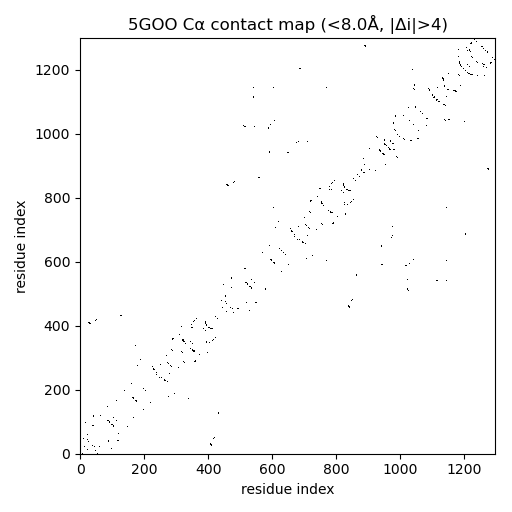 1 210 ? 45.256 16.562 88.037 1.00 32.95 209 ARG B CA 1
ATOM 5145 C C . ARG B 1 210 ? 45.546 18.016 88.380 1.00 32.52 209 ARG B C 1
ATOM 5146 O O . ARG B 1 210 ? 45.615 18.383 89.555 1.00 31.95 209 ARG B O 1
ATOM 5154 N N . ALA B 1 211 ? 45.725 18.835 87.351 1.00 30.89 210 ALA B N 1
ATOM 5155 C CA . ALA B 1 211 ? 45.921 20.272 87.526 1.00 31.07 210 ALA B CA 1
ATOM 5156 C C . ALA B 1 211 ? 44.669 20.952 88.074 1.00 31.51 210 ALA B C 1
ATOM 5157 O O . ALA B 1 211 ? 44.764 21.797 88.961 1.00 31.59 210 ALA B O 1
ATOM 5159 N N . ALA B 1 212 ? 43.507 20.582 87.538 1.00 32.22 211 ALA B N 1
ATOM 5160 C CA . ALA B 1 212 ? 42.225 21.150 87.976 1.00 33.13 211 ALA B CA 1
ATOM 5161 C C . ALA B 1 212 ? 41.991 20.891 89.461 1.00 34.62 211 ALA B C 1
ATOM 5162 O O . ALA B 1 212 ? 41.437 21.733 90.170 1.00 33.83 211 ALA B O 1
ATOM 5164 N N . ARG B 1 213 ? 42.418 19.713 89.912 1.00 36.47 212 ARG B N 1
ATOM 5165 C CA . ARG B 1 213 ? 42.366 19.334 91.324 1.00 38.11 212 ARG B CA 1
ATOM 5166 C C . ARG B 1 213 ? 43.093 20.340 92.229 1.00 37.53 212 ARG B C 1
ATOM 5167 O O . ARG B 1 213 ? 42.652 20.595 93.344 1.00 35.35 212 ARG B O 1
ATOM 5175 N N . GLU B 1 214 ? 44.198 20.905 91.742 1.00 37.79 213 GLU B N 1
ATOM 5176 C CA . GLU B 1 214 ? 44.959 21.916 92.490 1.00 38.80 213 GLU B CA 1
ATOM 5177 C C . GLU B 1 214 ? 44.405 23.332 92.319 1.00 36.36 213 GLU B C 1
ATOM 5178 O O . GLU B 1 214 ? 44.552 24.164 93.211 1.00 35.97 213 GLU B O 1
ATOM 5184 N N . LEU B 1 215 ? 43.783 23.601 91.173 1.00 33.87 214 LEU B N 1
ATOM 5185 C CA . LEU B 1 215 ? 43.376 24.965 90.806 1.00 33.30 214 LEU B CA 1
ATOM 5186 C C . LEU B 1 215 ? 41.977 25.365 91.290 1.00 33.17 214 LEU B C 1
ATOM 5187 O O . LEU B 1 215 ? 41.713 26.544 91.494 1.00 32.93 214 LEU B O 1
ATOM 5192 N N . LEU B 1 216 ? 41.079 24.398 91.444 1.00 33.44 215 LEU B N 1
ATOM 5193 C CA . LEU B 1 216 ? 39.704 24.687 91.856 1.00 34.36 215 LEU B CA 1
ATOM 5194 C C . LEU B 1 216 ? 39.600 25.097 93.326 1.00 35.66 215 LEU B C 1
ATOM 5195 O O . LEU B 1 216 ? 40.088 24.391 94.208 1.00 34.73 215 LEU B O 1
ATOM 5200 N N . LEU B 1 217 ? 38.939 26.223 93.578 1.00 35.85 216 LEU B N 1
ATOM 5201 C CA . LEU B 1 217 ? 38.543 26.599 94.932 1.00 37.31 216 LEU B CA 1
ATOM 5202 C C . LEU B 1 217 ? 37.333 25.753 95.331 1.00 38.53 216 LEU B C 1
ATOM 5203 O O . LEU B 1 217 ? 36.501 25.440 94.488 1.00 36.40 216 LEU B O 1
ATOM 5208 N N . PRO B 1 218 ? 37.237 25.369 96.614 1.00 41.43 217 PRO B N 1
ATOM 5209 C CA . PRO B 1 218 ? 36.062 24.629 97.109 1.00 43.81 217 PRO B CA 1
ATOM 5210 C C . PRO B 1 218 ? 34.771 25.442 97.183 1.00 45.16 217 PRO B C 1
ATOM 5211 O O . PRO B 1 218 ? 33.687 24.854 97.204 1.00 45.90 217 PRO B O 1
ATOM 5215 N N . ASP B 1 219 ? 34.897 26.767 97.242 1.00 47.69 218 ASP B N 1
ATOM 5216 C CA . ASP B 1 219 ? 33.754 27.678 97.381 1.00 50.09 218 ASP B CA 1
ATOM 5217 C C . ASP B 1 219 ? 32.596 27.305 96.462 1.00 48.36 218 ASP B C 1
ATOM 5218 O O . ASP B 1 219 ? 32.803 26.960 95.296 1.00 47.20 218 ASP B O 1
ATOM 5223 N N . GLY B 1 220 ? 31.383 27.385 97.003 1.00 46.42 219 GLY B N 1
ATOM 5224 C CA . GLY B 1 220 ? 30.165 27.115 96.244 1.00 45.88 219 GLY B CA 1
ATOM 5225 C C . GLY B 1 220 ? 30.110 25.687 95.735 1.00 44.29 219 GLY B C 1
ATOM 5226 O O . GLY B 1 220 ? 30.170 24.737 96.516 1.00 44.34 219 GLY B O 1
ATOM 5227 N N . ASP B 1 221 ? 30.014 25.543 94.416 1.00 42.56 220 ASP B N 1
ATOM 5228 C CA . ASP B 1 221 ? 29.969 24.225 93.777 1.00 42.26 220 ASP B CA 1
ATOM 5229 C C . ASP B 1 221 ? 31.361 23.639 93.486 1.00 41.05 220 ASP B C 1
ATOM 5230 O O . ASP B 1 221 ? 31.469 22.556 92.913 1.00 39.82 220 ASP B O 1
ATOM 5235 N N . GLY B 1 222 ? 32.413 24.353 93.880 1.00 40.25 221 GLY B N 1
ATOM 5236 C CA . GLY B 1 222 ? 33.789 23.882 93.700 1.00 41.24 221 GLY B CA 1
ATOM 5237 C C . GLY B 1 222 ? 34.011 22.481 94.249 1.00 41.74 221 GLY B C 1
ATOM 5238 O O . GLY B 1 222 ? 34.645 21.638 93.612 1.00 40.15 221 GLY B O 1
ATOM 5239 N N . GLU B 1 223 ? 33.464 22.232 95.431 1.00 42.60 222 GLU B N 1
ATOM 5240 C CA . GLU B 1 223 ? 33.529 20.912 96.050 1.00 44.36 222 GLU B CA 1
ATOM 5241 C C . GLU B 1 223 ? 32.944 19.822 95.142 1.00 42.95 222 GLU B C 1
ATOM 5242 O O . GLU B 1 223 ? 33.532 18.751 95.004 1.00 40.88 222 GLU B O 1
ATOM 5248 N N . GLN B 1 224 ? 31.798 20.106 94.521 1.00 43.50 223 GLN B N 1
ATOM 5249 C CA . GLN B 1 224 ? 31.149 19.152 93.605 1.00 43.95 223 GLN B CA 1
ATOM 5250 C C . GLN B 1 224 ? 32.076 18.817 92.442 1.00 40.01 223 GLN B C 1
ATOM 5251 O O . GLN B 1 224 ? 32.233 17.659 92.073 1.00 38.65 223 GLN B O 1
ATOM 5257 N N . TYR B 1 225 ? 32.670 19.851 91.858 1.00 37.31 224 TYR B N 1
ATOM 5258 C CA . TYR B 1 225 ? 33.611 19.676 90.758 1.00 35.87 224 TYR B CA 1
ATOM 5259 C C . TYR B 1 225 ? 34.821 18.846 91.192 1.00 34.87 224 TYR B C 1
ATOM 5260 O O . TYR B 1 225 ? 35.210 17.917 90.493 1.00 33.00 224 TYR B O 1
ATOM 5269 N N . LEU B 1 226 ? 35.396 19.173 92.348 1.00 34.14 225 LEU B N 1
ATOM 5270 C CA . LEU B 1 226 ? 36.546 18.427 92.878 1.00 33.99 225 LEU B CA 1
ATOM 5271 C C . LEU B 1 226 ? 36.227 16.944 93.073 1.00 33.86 225 LEU B C 1
ATOM 5272 O O . LEU B 1 226 ? 37.061 16.080 92.800 1.00 32.70 225 LEU B O 1
ATOM 5277 N N . ASN B 1 227 ? 35.017 16.652 93.539 1.00 36.01 226 ASN B N 1
ATOM 5278 C CA . ASN B 1 227 ? 34.579 15.263 93.713 1.00 37.07 226 ASN B CA 1
ATOM 5279 C C . ASN B 1 227 ? 34.513 14.505 92.383 1.00 37.89 226 ASN B C 1
ATOM 5280 O O . ASN B 1 227 ? 35.039 13.396 92.265 1.00 37.55 226 ASN B O 1
ATOM 5285 N N . LYS B 1 228 ? 33.878 15.109 91.384 1.00 38.65 227 LYS B N 1
ATOM 5286 C CA . LYS B 1 228 ? 33.801 14.505 90.050 1.00 39.11 227 LYS B CA 1
ATOM 5287 C C . LYS B 1 228 ? 35.209 14.304 89.460 1.00 37.40 227 LYS B C 1
ATOM 5288 O O . LYS B 1 228 ? 35.519 13.234 88.930 1.00 36.57 227 LYS B O 1
ATOM 5294 N N . VAL B 1 229 ? 36.064 15.317 89.589 1.00 35.32 228 VAL B N 1
ATOM 5295 C CA . VAL B 1 229 ? 37.458 15.223 89.126 1.00 35.82 228 VAL B CA 1
ATOM 5296 C C . VAL B 1 229 ? 38.193 14.043 89.772 1.00 37.12 228 VAL B C 1
ATOM 5297 O O . VAL B 1 229 ? 38.786 13.220 89.067 1.00 35.84 228 VAL B O 1
ATOM 5301 N N . HIS B 1 230 ? 38.149 13.966 91.102 1.00 37.62 229 HIS B N 1
ATOM 5302 C CA . HIS B 1 230 ? 38.772 12.854 91.832 1.00 40.29 229 HIS B CA 1
ATOM 5303 C C . HIS B 1 230 ? 38.290 11.501 91.311 1.00 38.70 229 HIS B C 1
ATOM 5304 O O . HIS B 1 230 ? 39.095 10.623 91.019 1.00 38.72 229 HIS B O 1
ATOM 5311 N N . GLY B 1 231 ? 36.975 11.351 91.193 1.00 36.65 230 GLY B N 1
ATOM 5312 C CA . GLY B 1 231 ? 36.377 10.121 90.674 1.00 36.49 230 GLY B CA 1
ATOM 5313 C C . GLY B 1 231 ? 36.857 9.737 89.281 1.00 35.96 230 GLY B C 1
ATOM 5314 O O . GLY B 1 231 ? 37.223 8.585 89.038 1.00 35.43 230 GLY B O 1
ATOM 5315 N N . ARG B 1 232 ? 36.860 10.700 88.362 1.00 35.06 231 ARG B N 1
ATOM 5316 C CA . ARG B 1 232 ? 37.291 10.427 86.989 1.00 34.52 231 ARG B CA 1
ATOM 5317 C C . ARG B 1 232 ? 38.781 10.086 86.908 1.00 33.51 231 ARG B C 1
ATOM 5318 O O . ARG B 1 232 ? 39.167 9.208 86.142 1.00 32.56 231 ARG B O 1
ATOM 5326 N N . LEU B 1 233 ? 39.604 10.777 87.692 1.00 33.61 232 LEU B N 1
ATOM 5327 C CA . LEU B 1 233 ? 41.045 10.514 87.724 1.00 34.56 232 LEU B CA 1
ATOM 5328 C C . LEU B 1 233 ? 41.351 9.047 88.008 1.00 35.52 232 LEU B C 1
ATOM 5329 O O . LEU B 1 233 ? 42.238 8.458 87.385 1.00 34.65 232 LEU B O 1
ATOM 5334 N N . GLY B 1 234 ? 40.621 8.478 88.965 1.00 35.74 233 GLY B N 1
ATOM 5335 C CA . GLY B 1 234 ? 40.816 7.089 89.372 1.00 36.15 233 GLY B CA 1
ATOM 5336 C C . GLY B 1 234 ? 40.452 6.131 88.260 1.00 35.33 233 GLY B C 1
ATOM 5337 O O . GLY B 1 234 ? 41.278 5.333 87.827 1.00 35.24 233 GLY B O 1
ATOM 5338 N N . ALA B 1 235 ? 39.210 6.224 87.793 1.00 34.95 234 ALA B N 1
ATOM 5339 C CA . ALA B 1 235 ? 38.729 5.396 86.688 1.00 34.24 234 ALA B CA 1
ATOM 5340 C C . ALA B 1 235 ? 39.620 5.519 85.446 1.00 33.40 234 ALA B C 1
ATOM 5341 O O . ALA B 1 235 ? 39.940 4.520 84.803 1.00 32.05 234 ALA B O 1
ATOM 5343 N N . LEU B 1 236 ? 40.025 6.741 85.125 1.00 32.71 235 LEU B N 1
ATOM 5344 C CA . LEU B 1 236 ? 40.810 6.994 83.918 1.00 33.78 235 LEU B CA 1
ATOM 5345 C C . LEU B 1 236 ? 42.198 6.340 83.989 1.00 33.67 235 LEU B C 1
ATOM 5346 O O . LEU B 1 236 ? 42.620 5.690 83.039 1.00 32.72 235 LEU B O 1
ATOM 5351 N N . GLN B 1 237 ? 42.891 6.497 85.116 1.00 33.89 236 GLN B N 1
ATOM 5352 C CA . GLN B 1 237 ? 44.212 5.884 85.297 1.00 35.30 236 GLN B CA 1
ATOM 5353 C C . GLN B 1 237 ? 44.145 4.362 85.211 1.00 34.89 236 GLN B C 1
ATOM 5354 O O . GLN B 1 237 ? 44.982 3.732 84.561 1.00 34.46 236 GLN B O 1
ATOM 5360 N N . TYR B 1 238 ? 43.152 3.781 85.876 1.00 34.81 237 TYR B N 1
ATOM 5361 C CA . TYR B 1 238 ? 42.940 2.343 85.824 1.00 35.07 237 TYR B CA 1
ATOM 5362 C C . TYR B 1 238 ? 42.699 1.877 84.382 1.00 34.24 237 TYR B C 1
ATOM 5363 O O . TYR B 1 238 ? 43.394 0.990 83.886 1.00 33.42 237 TYR B O 1
ATOM 5372 N N . HIS B 1 239 ? 41.720 2.480 83.716 1.00 32.69 238 HIS B N 1
ATOM 5373 C CA . HIS B 1 239 ? 41.388 2.109 82.331 1.00 32.07 238 HIS B CA 1
ATOM 5374 C C . HIS B 1 239 ? 42.609 2.154 81.418 1.00 31.26 238 HIS B C 1
ATOM 5375 O O . HIS B 1 239 ? 42.906 1.194 80.718 1.00 30.31 238 HIS B O 1
ATOM 5382 N N . ILE B 1 240 ? 43.317 3.276 81.437 1.00 32.20 239 ILE B N 1
ATOM 5383 C CA . ILE B 1 240 ? 44.454 3.471 80.543 1.00 32.73 239 ILE B CA 1
ATOM 5384 C C . ILE B 1 240 ? 45.559 2.445 80.818 1.00 34.04 239 ILE B C 1
ATOM 5385 O O . ILE B 1 240 ? 46.018 1.759 79.904 1.00 34.20 239 ILE B O 1
ATOM 5390 N N . ARG B 1 241 ? 45.966 2.333 82.077 1.00 35.21 240 ARG B N 1
ATOM 5391 C CA . ARG B 1 241 ? 47.063 1.435 82.453 1.00 36.33 240 ARG B CA 1
ATOM 5392 C C . ARG B 1 241 ? 46.742 -0.022 82.133 1.00 36.46 240 ARG B C 1
ATOM 5393 O O . ARG B 1 241 ? 47.598 -0.760 81.650 1.00 35.82 240 ARG B O 1
ATOM 5401 N N . ASN B 1 242 ? 45.504 -0.429 82.388 1.00 36.69 241 ASN B N 1
ATOM 5402 C CA . ASN B 1 242 ? 45.130 -1.835 82.247 1.00 38.35 241 ASN B CA 1
ATOM 5403 C C . ASN B 1 242 ? 44.753 -2.265 80.828 1.00 37.48 241 ASN B C 1
ATOM 5404 O O . ASN B 1 242 ? 44.884 -3.439 80.492 1.00 37.24 241 ASN B O 1
ATOM 5409 N N . TYR B 1 243 ? 44.306 -1.327 79.994 1.00 34.99 242 TYR B N 1
ATOM 5410 C CA . TYR B 1 243 ? 43.900 -1.664 78.630 1.00 33.02 242 TYR B CA 1
ATOM 5411 C C . TYR B 1 243 ? 44.790 -1.134 77.520 1.00 30.66 242 TYR B C 1
ATOM 5412 O O . TYR B 1 243 ? 44.825 -1.719 76.449 1.00 30.71 242 TYR B O 1
ATOM 5421 N N . TYR B 1 244 ? 45.497 -0.034 77.752 1.00 28.92 243 TYR B N 1
ATOM 5422 C CA . TYR B 1 244 ? 46.358 0.539 76.719 1.00 28.27 243 TYR B CA 1
ATOM 5423 C C . TYR B 1 244 ? 47.783 0.006 76.791 1.00 28.18 243 TYR B C 1
ATOM 5424 O O . TYR B 1 244 ? 48.508 0.086 75.804 1.00 28.80 243 TYR B O 1
ATOM 5433 N N . TRP B 1 245 ? 48.189 -0.521 77.946 1.00 27.64 244 TRP B N 1
ATOM 5434 C CA . TRP B 1 245 ? 49.584 -0.932 78.133 1.00 27.57 244 TRP B CA 1
ATOM 5435 C C . TRP B 1 245 ? 49.932 -2.118 77.238 1.00 26.64 244 TRP B C 1
ATOM 5436 O O . TRP B 1 245 ? 49.217 -3.122 77.199 1.00 26.16 244 TRP B O 1
ATOM 5447 N N . VAL B 1 246 ? 51.022 -1.961 76.501 1.00 26.76 245 VAL B N 1
ATOM 5448 C CA . VAL B 1 246 ? 51.535 -2.991 75.613 1.00 28.11 245 VAL B CA 1
ATOM 5449 C C . VAL B 1 246 ? 52.942 -3.362 76.053 1.00 28.70 245 VAL B C 1
ATOM 5450 O O . VAL B 1 246 ? 53.819 -2.500 76.142 1.00 27.87 245 VAL B O 1
ATOM 5454 N N . ASP B 1 247 ? 53.130 -4.644 76.348 1.00 29.76 246 ASP B N 1
ATOM 5455 C CA . ASP B 1 247 ? 54.464 -5.252 76.446 1.00 30.62 246 ASP B CA 1
ATOM 5456 C C . ASP B 1 247 ? 54.364 -6.700 75.974 1.00 30.63 246 ASP B C 1
ATOM 5457 O O . ASP B 1 247 ? 53.267 -7.177 75.653 1.00 27.83 246 ASP B O 1
ATOM 5462 N N . LEU B 1 248 ? 55.502 -7.389 75.928 1.00 31.86 247 LEU B N 1
ATOM 5463 C CA . LEU B 1 248 ? 55.551 -8.765 75.429 1.00 33.34 247 LEU B CA 1
ATOM 5464 C C . LEU B 1 248 ? 54.573 -9.666 76.157 1.00 31.72 247 LEU B C 1
ATOM 5465 O O . LEU B 1 248 ? 53.855 -10.425 75.525 1.00 29.99 247 LEU B O 1
ATOM 5470 N N . LYS B 1 249 ? 54.543 -9.570 77.483 1.00 33.02 248 LYS B N 1
ATOM 5471 C CA . LYS B 1 249 ? 53.655 -10.409 78.284 1.00 33.71 248 LYS B CA 1
ATOM 5472 C C . LYS B 1 249 ? 52.196 -10.135 77.927 1.00 33.15 248 LYS B C 1
ATOM 5473 O O . LYS B 1 249 ? 51.413 -11.059 77.735 1.00 31.37 248 LYS B O 1
ATOM 5479 N N . ARG B 1 250 ? 51.839 -8.858 77.840 1.00 33.47 249 ARG B N 1
ATOM 5480 C CA . ARG B 1 250 ? 50.480 -8.474 77.467 1.00 33.89 249 ARG B CA 1
ATOM 5481 C C . ARG B 1 250 ? 50.145 -8.932 76.040 1.00 31.61 249 ARG B C 1
ATOM 5482 O O . ARG B 1 250 ? 49.043 -9.412 75.787 1.00 28.86 249 ARG B O 1
ATOM 5490 N N . LEU B 1 251 ? 51.091 -8.778 75.119 1.00 30.49 250 LEU B N 1
ATOM 5491 C CA . LEU B 1 251 ? 50.879 -9.207 73.735 1.00 31.69 250 LEU B CA 1
ATOM 5492 C C . LEU B 1 251 ? 50.615 -10.715 73.634 1.00 31.49 250 LEU B C 1
ATOM 5493 O O . LEU B 1 251 ? 49.761 -11.146 72.865 1.00 29.91 250 LEU B O 1
ATOM 5498 N N . ARG B 1 252 ? 51.332 -11.506 74.428 1.00 31.29 251 ARG B N 1
ATOM 5499 C CA . ARG B 1 252 ? 51.083 -12.946 74.490 1.00 31.99 251 ARG B CA 1
ATOM 5500 C C . ARG B 1 252 ? 49.661 -13.260 74.942 1.00 32.00 251 ARG B C 1
ATOM 5501 O O . ARG B 1 252 ? 49.036 -14.183 74.421 1.00 31.20 251 ARG B O 1
ATOM 5509 N N . GLU B 1 253 ? 49.160 -12.491 75.908 1.00 31.40 252 GLU B N 1
ATOM 5510 C CA . GLU B 1 253 ? 47.783 -12.644 76.379 1.00 32.07 252 GLU B CA 1
ATOM 5511 C C . GLU B 1 253 ? 46.797 -12.333 75.256 1.00 30.65 252 GLU B C 1
ATOM 5512 O O . GLU B 1 253 ? 45.969 -13.164 74.895 1.00 29.59 252 GLU B O 1
ATOM 5518 N N . ILE B 1 254 ? 46.917 -11.130 74.706 1.00 29.71 253 ILE B N 1
ATOM 5519 C CA . ILE B 1 254 ? 46.009 -10.642 73.666 1.00 30.16 253 ILE B CA 1
ATOM 5520 C C . ILE B 1 254 ? 46.019 -11.570 72.441 1.00 28.98 253 ILE B C 1
ATOM 5521 O O . ILE B 1 254 ? 44.969 -11.915 71.906 1.00 27.64 253 ILE B O 1
ATOM 5526 N N . TYR B 1 255 ? 47.209 -11.983 72.026 1.00 28.33 254 TYR B N 1
ATOM 5527 C CA . TYR B 1 255 ? 47.360 -12.889 70.888 1.00 29.20 254 TYR B CA 1
ATOM 5528 C C . TYR B 1 255 ? 46.575 -14.192 71.070 1.00 29.54 254 TYR B C 1
ATOM 5529 O O . TYR B 1 255 ? 46.066 -14.747 70.096 1.00 29.30 254 TYR B O 1
ATOM 5538 N N . ARG B 1 256 ? 46.453 -14.657 72.314 1.00 29.37 255 ARG B N 1
ATOM 5539 C CA . ARG B 1 256 ? 45.716 -15.894 72.617 1.00 30.52 255 ARG B CA 1
ATOM 5540 C C . ARG B 1 256 ? 44.223 -15.694 72.930 1.00 31.61 255 ARG B C 1
ATOM 5541 O O . ARG B 1 256 ? 43.510 -16.665 73.199 1.00 29.80 255 ARG B O 1
ATOM 5549 N N . TYR B 1 257 ? 43.753 -14.448 72.884 1.00 34.07 256 TYR B N 1
ATOM 5550 C CA . TYR B 1 257 ? 42.333 -14.150 73.100 1.00 36.68 256 TYR B CA 1
ATOM 5551 C C . TYR B 1 257 ? 41.442 -14.882 72.109 1.00 37.09 256 TYR B C 1
ATOM 5552 O O . TYR B 1 257 ? 41.775 -15.006 70.931 1.00 37.96 256 TYR B O 1
ATOM 5561 N N . LYS B 1 258 ? 40.303 -15.352 72.600 1.00 39.48 257 LYS B N 1
ATOM 5562 C CA . LYS B 1 258 ? 39.260 -15.925 71.759 1.00 40.43 257 LYS B CA 1
ATOM 5563 C C . LYS B 1 258 ? 38.332 -14.819 71.266 1.00 39.79 257 LYS B C 1
ATOM 5564 O O . LYS B 1 258 ? 38.023 -13.877 72.003 1.00 37.47 257 LYS B O 1
ATOM 5570 N N . GLY B 1 259 ? 37.870 -14.957 70.029 1.00 37.71 258 GLY B N 1
ATOM 5571 C CA . GLY B 1 259 ? 36.970 -13.981 69.429 1.00 37.31 258 GLY B CA 1
ATOM 5572 C C . GLY B 1 259 ? 35.515 -14.192 69.807 1.00 36.30 258 GLY B C 1
ATOM 5573 O O . GLY B 1 259 ? 35.114 -15.290 70.198 1.00 34.80 258 GLY B O 1
ATOM 5574 N N . ASN B 1 260 ? 34.732 -13.123 69.684 1.00 36.31 259 ASN B N 1
ATOM 5575 C CA . ASN B 1 260 ? 33.276 -13.163 69.878 1.00 36.48 259 ASN B CA 1
ATOM 5576 C C . ASN B 1 260 ? 32.822 -13.637 71.261 1.00 37.66 259 ASN B C 1
ATOM 5577 O O . ASN B 1 260 ? 31.848 -14.377 71.392 1.00 38.18 259 ASN B O 1
ATOM 5582 N N . GLU B 1 261 ? 33.522 -13.180 72.290 1.00 39.20 260 GLU B N 1
ATOM 5583 C CA . GLU B 1 261 ? 33.113 -13.432 73.667 1.00 41.15 260 GLU B CA 1
ATOM 5584 C C . GLU B 1 261 ? 31.996 -12.473 74.076 1.00 40.48 260 GLU B C 1
ATOM 5585 O O . GLU B 1 261 ? 32.139 -11.258 73.940 1.00 40.44 260 GLU B O 1
ATOM 5591 N N . PHE B 1 262 ? 30.892 -13.028 74.572 1.00 40.15 261 PHE B N 1
ATOM 5592 C CA . PHE B 1 262 ? 29.782 -12.237 75.112 1.00 41.40 261 PHE B CA 1
ATOM 5593 C C . PHE B 1 262 ? 29.645 -12.459 76.613 1.00 41.52 261 PHE B C 1
ATOM 5594 O O . PHE B 1 262 ? 29.640 -13.598 77.073 1.00 40.13 261 PHE B O 1
ATOM 5602 N N . GLY B 1 263 ? 29.503 -11.368 77.361 1.00 41.26 262 GLY B N 1
ATOM 5603 C CA . GLY B 1 263 ? 29.324 -11.431 78.813 1.00 42.64 262 GLY B CA 1
ATOM 5604 C C . GLY B 1 263 ? 30.160 -10.401 79.547 1.00 43.36 262 GLY B C 1
ATOM 5605 O O . GLY B 1 263 ? 31.100 -9.833 78.985 1.00 43.20 262 GLY B O 1
ATOM 5606 N N . LYS B 1 264 ? 29.805 -10.153 80.804 1.00 44.98 263 LYS B N 1
ATOM 5607 C CA . LYS B 1 264 ? 30.548 -9.221 81.660 1.00 46.99 263 LYS B CA 1
ATOM 5608 C C . LYS B 1 264 ? 31.955 -9.726 81.957 1.00 46.50 263 LYS B C 1
ATOM 5609 O O . LYS B 1 264 ? 32.929 -8.977 81.875 1.00 45.49 263 LYS B O 1
ATOM 5615 N N . GLU B 1 265 ? 32.040 -11.002 82.316 1.00 47.95 264 GLU B N 1
ATOM 5616 C CA . GLU B 1 265 ? 33.301 -11.622 82.747 1.00 49.40 264 GLU B CA 1
ATOM 5617 C C . GLU B 1 265 ? 34.018 -12.315 81.594 1.00 47.52 264 GLU B C 1
ATOM 5618 O O . GLU B 1 265 ? 34.081 -13.541 81.545 1.00 48.33 264 GLU B O 1
ATOM 5624 N N . ILE B 1 266 ? 34.569 -11.528 80.678 1.00 45.94 265 ILE B N 1
ATOM 5625 C CA . ILE B 1 266 ? 35.306 -12.073 79.540 1.00 42.94 265 ILE B CA 1
ATOM 5626 C C . ILE B 1 266 ? 36.675 -11.411 79.457 1.00 41.27 265 ILE B C 1
ATOM 5627 O O . ILE B 1 266 ? 36.862 -10.286 79.935 1.00 40.44 265 ILE B O 1
ATOM 5632 N N . ALA B 1 267 ? 37.632 -12.122 78.869 1.00 38.47 266 ALA B N 1
ATOM 5633 C CA . ALA B 1 267 ? 38.989 -11.607 78.742 1.00 36.91 266 ALA B CA 1
ATOM 5634 C C . ALA B 1 267 ? 39.085 -10.586 77.608 1.00 35.79 266 ALA B C 1
ATOM 5635 O O . ALA B 1 267 ? 39.645 -9.508 77.793 1.00 35.89 266 ALA B O 1
ATOM 5637 N N . ASN B 1 268 ? 38.533 -10.940 76.447 1.00 34.53 267 ASN B N 1
ATOM 5638 C CA . ASN B 1 268 ? 38.602 -10.127 75.230 1.00 32.79 267 ASN B CA 1
ATOM 5639 C C . ASN B 1 268 ? 37.379 -9.201 75.130 1.00 33.38 267 ASN B C 1
ATOM 5640 O O . ASN B 1 268 ? 36.479 -9.412 74.311 1.00 30.83 267 ASN B O 1
ATOM 5645 N N . LYS B 1 269 ? 37.370 -8.164 75.962 1.00 33.88 268 LYS B N 1
ATOM 5646 C CA . LYS B 1 269 ? 36.205 -7.287 76.092 1.00 34.93 268 LYS B CA 1
ATOM 5647 C C . LYS B 1 269 ? 35.907 -6.502 74.809 1.00 33.26 268 LYS B C 1
ATOM 5648 O O . LYS B 1 269 ? 34.749 -6.353 74.422 1.00 33.20 268 LYS B O 1
ATOM 5654 N N . PHE B 1 270 ? 36.957 -6.032 74.145 1.00 31.56 269 PHE B N 1
ATOM 5655 C CA . PHE B 1 270 ? 36.810 -5.213 72.937 1.00 31.76 269 PHE B CA 1
ATOM 5656 C C . PHE B 1 270 ? 36.862 -6.021 71.639 1.00 29.93 269 PHE B C 1
ATOM 5657 O O . PHE B 1 270 ? 36.898 -5.451 70.545 1.00 28.03 269 PHE B O 1
ATOM 5665 N N . ASN B 1 271 ? 36.840 -7.344 71.776 1.00 28.85 270 ASN B N 1
ATOM 5666 C CA . ASN B 1 271 ? 36.761 -8.266 70.650 1.00 28.64 270 ASN B CA 1
ATOM 5667 C C . ASN B 1 271 ? 37.836 -8.012 69.610 1.00 28.57 270 ASN B C 1
ATOM 5668 O O . ASN B 1 271 ? 37.547 -7.838 68.429 1.00 29.02 270 ASN B O 1
ATOM 5673 N N . ILE B 1 272 ? 39.082 -7.990 70.067 1.00 29.58 271 ILE B N 1
ATOM 5674 C CA . ILE B 1 272 ? 40.227 -7.890 69.170 1.00 30.44 271 ILE B CA 1
ATOM 5675 C C . ILE B 1 272 ? 40.462 -9.259 68.551 1.00 30.56 271 ILE B C 1
ATOM 5676 O O . ILE B 1 272 ? 40.496 -10.263 69.262 1.00 30.54 271 ILE B O 1
ATOM 5681 N N . PHE B 1 273 ? 40.603 -9.297 67.228 1.00 31.36 272 PHE B N 1
ATOM 5682 C CA . PHE B 1 273 ? 40.957 -10.525 66.518 1.00 32.05 272 PHE B CA 1
ATOM 5683 C C . PHE B 1 273 ? 42.473 -10.580 66.323 1.00 33.70 272 PHE B C 1
ATOM 5684 O O . PHE B 1 273 ? 43.051 -9.732 65.639 1.00 34.32 272 PHE B O 1
ATOM 5692 N N . SER B 1 274 ? 43.108 -11.578 66.939 1.00 33.75 273 SER B N 1
ATOM 5693 C CA . SER B 1 274 ? 44.574 -11.633 67.017 1.00 35.02 273 SER B CA 1
ATOM 5694 C C . SER B 1 274 ? 45.255 -11.773 65.655 1.00 35.07 273 SER B C 1
ATOM 5695 O O . SER B 1 274 ? 46.398 -11.342 65.484 1.00 36.26 273 SER B O 1
ATOM 5698 N N . GLN B 1 275 ? 44.554 -12.366 64.694 1.00 35.49 274 GLN B N 1
ATOM 5699 C CA . GLN B 1 275 ? 45.055 -12.444 63.316 1.00 35.54 274 GLN B CA 1
ATOM 5700 C C . GLN B 1 275 ? 45.271 -11.057 62.677 1.00 34.92 274 GLN B C 1
ATOM 5701 O O . GLN B 1 275 ? 46.052 -10.927 61.742 1.00 35.05 274 GLN B O 1
ATOM 5707 N N . SER B 1 276 ? 44.589 -10.031 63.188 1.00 35.49 275 SER B N 1
ATOM 5708 C CA . SER B 1 276 ? 44.772 -8.649 62.709 1.00 35.11 275 SER B CA 1
ATOM 5709 C C . SER B 1 276 ? 45.935 -7.905 63.371 1.00 36.14 275 SER B C 1
ATOM 5710 O O . SER B 1 276 ? 46.297 -6.815 62.928 1.00 37.86 275 SER B O 1
ATOM 5713 N N . ILE B 1 277 ? 46.509 -8.463 64.434 1.00 37.19 276 ILE B N 1
ATOM 5714 C CA . ILE B 1 277 ? 47.650 -7.815 65.094 1.00 36.92 276 ILE B CA 1
ATOM 5715 C C . ILE B 1 277 ? 48.810 -7.743 64.099 1.00 36.69 276 ILE B C 1
ATOM 5716 O O . ILE B 1 277 ? 49.247 -8.771 63.597 1.00 35.59 276 ILE B O 1
ATOM 5721 N N . PRO B 1 278 ? 49.306 -6.529 63.809 1.00 38.13 277 PRO B N 1
ATOM 5722 C CA . PRO B 1 278 ? 50.352 -6.395 62.788 1.00 38.78 277 PRO B CA 1
ATOM 5723 C C . PRO B 1 278 ? 51.655 -7.135 63.127 1.00 39.42 277 PRO B C 1
ATOM 5724 O O . PRO B 1 278 ? 52.016 -7.269 64.295 1.00 39.83 277 PRO B O 1
ATOM 5728 N N . ASP B 1 279 ? 52.336 -7.613 62.093 1.00 41.97 278 ASP B N 1
ATOM 5729 C CA . ASP B 1 279 ? 53.575 -8.384 62.251 1.00 43.55 278 ASP B CA 1
ATOM 5730 C C . ASP B 1 279 ? 54.689 -7.582 62.916 1.00 40.73 278 ASP B C 1
ATOM 5731 O O . ASP B 1 279 ? 55.468 -8.136 63.690 1.00 41.44 278 ASP B O 1
ATOM 5736 N N . TRP B 1 280 ? 54.758 -6.286 62.609 1.00 36.72 279 TRP B N 1
ATOM 5737 C CA . TRP B 1 280 ? 55.859 -5.439 63.071 1.00 34.43 279 TRP B CA 1
ATOM 5738 C C . TRP B 1 280 ? 55.925 -5.329 64.603 1.00 34.09 279 TRP B C 1
ATOM 5739 O O . TRP B 1 280 ? 57.009 -5.196 65.160 1.00 31.44 279 TRP B O 1
ATOM 5750 N N . VAL B 1 281 ? 54.775 -5.412 65.272 1.00 35.52 280 VAL B N 1
ATOM 5751 C CA . VAL B 1 281 ? 54.702 -5.161 66.717 1.00 36.92 280 VAL B CA 1
ATOM 5752 C C . VAL B 1 281 ? 55.559 -6.150 67.504 1.00 37.04 280 VAL B C 1
ATOM 5753 O O . VAL B 1 281 ? 56.355 -5.758 68.352 1.00 34.62 280 VAL B O 1
ATOM 5757 N N . ILE B 1 282 ? 55.392 -7.430 67.196 1.00 39.19 281 ILE B N 1
ATOM 5758 C CA . ILE B 1 282 ? 56.031 -8.510 67.951 1.00 41.41 281 ILE B CA 1
ATOM 5759 C C . ILE B 1 282 ? 57.558 -8.462 67.843 1.00 41.06 281 ILE B C 1
ATOM 5760 O O . ILE B 1 282 ? 58.259 -8.720 68.820 1.00 43.35 281 ILE B O 1
ATOM 5765 N N . GLU B 1 283 ? 58.065 -8.117 66.666 1.00 41.35 282 GLU B N 1
ATOM 5766 C CA . GLU B 1 283 ? 59.513 -8.020 66.442 1.00 42.90 282 GLU B CA 1
ATOM 5767 C C . GLU B 1 283 ? 60.120 -6.719 66.977 1.00 41.28 282 GLU B C 1
ATOM 5768 O O . GLU B 1 283 ? 61.306 -6.665 67.300 1.00 41.28 282 GLU B O 1
ATOM 5774 N N . TRP B 1 284 ? 59.305 -5.675 67.070 1.00 39.09 283 TRP B N 1
ATOM 5775 C CA . TRP B 1 284 ? 59.791 -4.331 67.388 1.00 37.01 283 TRP B CA 1
ATOM 5776 C C . TRP B 1 284 ? 60.111 -4.144 68.877 1.00 37.97 283 TRP B C 1
ATOM 5777 O O . TRP B 1 284 ? 61.113 -3.517 69.232 1.00 37.03 283 TRP B O 1
ATOM 5788 N N . LEU B 1 285 ? 59.270 -4.694 69.744 1.00 39.30 284 LEU B N 1
ATOM 5789 C CA . LEU B 1 285 ? 59.450 -4.551 71.192 1.00 41.15 284 LEU B CA 1
ATOM 5790 C C . LEU B 1 285 ? 60.645 -5.322 71.731 1.00 42.06 284 LEU B C 1
ATOM 5791 O O . LEU B 1 285 ? 60.744 -6.526 71.507 1.00 41.88 284 LEU B O 1
ATOM 5796 N N . PRO B 1 286 ? 61.543 -4.642 72.471 1.00 43.27 285 PRO B N 1
ATOM 5797 C CA . PRO B 1 286 ? 62.548 -5.400 73.215 1.00 43.97 285 PRO B CA 1
ATOM 5798 C C . PRO B 1 286 ? 61.961 -6.068 74.451 1.00 43.93 285 PRO B C 1
ATOM 5799 O O . PRO B 1 286 ? 60.853 -5.736 74.876 1.00 43.78 285 PRO B O 1
ATOM 5803 N N . GLU B 1 287 ? 62.725 -6.998 75.015 1.00 45.39 286 GLU B N 1
ATOM 5804 C CA . GLU B 1 287 ? 62.338 -7.739 76.217 1.00 46.24 286 GLU B CA 1
ATOM 5805 C C . GLU B 1 287 ? 61.850 -6.830 77.341 1.00 42.84 286 GLU B C 1
ATOM 5806 O O . GLU B 1 287 ? 60.786 -7.044 77.906 1.00 42.07 286 GLU B O 1
ATOM 5812 N N . LYS B 1 288 ? 62.642 -5.814 77.650 1.00 43.07 287 LYS B N 1
ATOM 5813 C CA . LYS B 1 288 ? 62.381 -4.943 78.794 1.00 43.70 287 LYS B CA 1
ATOM 5814 C C . LYS B 1 288 ? 61.679 -3.649 78.376 1.00 39.78 287 LYS B C 1
ATOM 5815 O O . LYS B 1 288 ? 61.685 -2.669 79.114 1.00 39.40 287 LYS B O 1
ATOM 5821 N N . GLY B 1 289 ? 61.067 -3.660 77.195 1.00 36.70 288 GLY B N 1
ATOM 5822 C CA . GLY B 1 289 ? 60.411 -2.478 76.649 1.00 34.76 288 GLY B CA 1
ATOM 5823 C C . GLY B 1 289 ? 58.904 -2.561 76.761 1.00 32.38 288 GLY B C 1
ATOM 5824 O O . GLY B 1 289 ? 58.351 -3.617 77.048 1.00 32.64 288 GLY B O 1
ATOM 5825 N N . GLY B 1 290 ? 58.244 -1.432 76.540 1.00 29.97 289 GLY B N 1
ATOM 5826 C CA . GLY B 1 290 ? 56.787 -1.379 76.571 1.00 28.94 289 GLY B CA 1
ATOM 5827 C C . GLY B 1 290 ? 56.275 0.016 76.282 1.00 27.49 289 GLY B C 1
ATOM 5828 O O . GLY B 1 290 ? 57.040 0.975 76.287 1.00 27.27 289 GLY B O 1
ATOM 5829 N N . TYR B 1 291 ? 54.976 0.127 76.028 1.00 26.02 290 TYR B N 1
ATOM 5830 C CA . TYR B 1 291 ? 54.370 1.428 75.754 1.00 25.65 290 TYR B CA 1
ATOM 5831 C C . TYR B 1 291 ? 52.858 1.393 75.881 1.00 25.54 290 TYR B C 1
ATOM 5832 O O . TYR B 1 291 ? 52.253 0.326 75.960 1.00 24.70 290 TYR B O 1
ATOM 5841 N N . LEU B 1 292 ? 52.269 2.584 75.915 1.00 25.57 291 LEU B N 1
ATOM 5842 C CA . LEU B 1 292 ? 50.827 2.736 75.871 1.00 26.37 291 LEU B CA 1
ATOM 5843 C C . LEU B 1 292 ? 50.387 2.812 74.415 1.00 26.15 291 LEU B C 1
ATOM 5844 O O . LEU B 1 292 ? 50.925 3.608 73.642 1.00 25.84 291 LEU B O 1
ATOM 5849 N N . ALA B 1 293 ? 49.429 1.961 74.049 1.00 25.71 292 ALA B N 1
ATOM 5850 C CA . ALA B 1 293 ? 48.888 1.912 72.688 1.00 25.62 292 ALA B CA 1
ATOM 5851 C C . ALA B 1 293 ? 48.233 3.237 72.284 1.00 25.53 292 ALA B C 1
ATOM 5852 O O . ALA B 1 293 ? 47.847 4.049 73.131 1.00 25.91 292 ALA B O 1
ATOM 5854 N N . GLY B 1 294 ? 48.128 3.447 70.979 1.00 24.97 293 GLY B N 1
ATOM 5855 C CA . GLY B 1 294 ? 47.670 4.714 70.434 1.00 24.95 293 GLY B CA 1
ATOM 5856 C C . GLY B 1 294 ? 46.178 4.931 70.553 1.00 23.99 293 GLY B C 1
ATOM 5857 O O . GLY B 1 294 ? 45.714 6.064 70.578 1.00 24.09 293 GLY B O 1
ATOM 5858 N N . ASN B 1 295 ? 45.426 3.843 70.625 1.00 24.40 294 ASN B N 1
ATOM 5859 C CA . ASN B 1 295 ? 43.969 3.920 70.625 1.00 24.52 294 ASN B CA 1
ATOM 5860 C C . ASN B 1 295 ? 43.338 2.606 71.062 1.00 25.65 294 ASN B C 1
ATOM 5861 O O . ASN B 1 295 ? 43.961 1.539 70.996 1.00 25.72 294 ASN B O 1
ATOM 5866 N N . LEU B 1 296 ? 42.088 2.701 71.493 1.00 26.22 295 LEU B N 1
ATOM 5867 C CA . LEU B 1 296 ? 41.304 1.538 71.866 1.00 27.32 295 LEU B CA 1
ATOM 5868 C C . LEU B 1 296 ? 39.822 1.834 71.670 1.00 27.28 295 LEU B C 1
ATOM 5869 O O . LEU B 1 296 ? 39.346 2.913 72.007 1.00 27.95 295 LEU B O 1
ATOM 5874 N N . GLY B 1 297 ? 39.099 0.866 71.130 1.00 27.40 296 GLY B N 1
ATOM 5875 C CA . GLY B 1 297 ? 37.657 0.993 70.944 1.00 27.87 296 GLY B CA 1
ATOM 5876 C C . GLY B 1 297 ? 37.059 -0.320 70.477 1.00 28.05 296 GLY B C 1
ATOM 5877 O O . GLY B 1 297 ? 37.767 -1.327 70.396 1.00 27.93 296 GLY B O 1
ATOM 5878 N N . PRO B 1 298 ? 35.756 -0.319 70.149 1.00 27.83 297 PRO B N 1
ATOM 5879 C CA . PRO B 1 298 ? 35.112 -1.552 69.706 1.00 28.07 297 PRO B CA 1
ATOM 5880 C C . PRO B 1 298 ? 35.847 -2.209 68.534 1.00 27.99 297 PRO B C 1
ATOM 5881 O O . PRO B 1 298 ? 35.996 -1.607 67.466 1.00 27.56 297 PRO B O 1
ATOM 5885 N N . GLY B 1 299 ? 36.326 -3.428 68.761 1.00 27.86 298 GLY B N 1
ATOM 5886 C CA . GLY B 1 299 ? 37.005 -4.200 67.731 1.00 27.77 298 GLY B CA 1
ATOM 5887 C C . GLY B 1 299 ? 38.337 -3.611 67.313 1.00 28.48 298 GLY B C 1
ATOM 5888 O O . GLY B 1 299 ? 38.854 -3.953 66.247 1.00 29.94 298 GLY B O 1
ATOM 5889 N N . ARG B 1 300 ? 38.903 -2.739 68.144 1.00 28.09 299 ARG B N 1
ATOM 5890 C CA . ARG B 1 300 ? 40.043 -1.939 67.717 1.00 28.55 299 ARG B CA 1
ATOM 5891 C C . ARG B 1 300 ? 41.091 -1.681 68.794 1.00 27.85 299 ARG B C 1
ATOM 5892 O O . ARG B 1 300 ? 40.782 -1.252 69.900 1.00 27.13 299 ARG B O 1
ATOM 5908 N N . ASP B 1 302 ? 44.874 0.249 68.374 1.00 27.48 301 ASP B N 1
ATOM 5909 C CA . ASP B 1 302 ? 45.857 0.859 67.484 1.00 27.25 301 ASP B CA 1
ATOM 5910 C C . ASP B 1 302 ? 47.221 0.705 68.136 1.00 26.78 301 ASP B C 1
ATOM 5911 O O . ASP B 1 302 ? 47.525 1.363 69.135 1.00 26.21 301 ASP B O 1
ATOM 5916 N N . PHE B 1 303 ? 48.039 -0.170 67.563 1.00 25.49 302 PHE B N 1
ATOM 5917 C CA . PHE B 1 303 ? 49.343 -0.500 68.130 1.00 25.78 302 PHE B CA 1
ATOM 5918 C C . PHE B 1 303 ? 50.447 0.494 67.778 1.00 25.57 302 PHE B C 1
ATOM 5919 O O . PHE B 1 303 ? 51.579 0.338 68.238 1.00 24.76 302 PHE B O 1
ATOM 5927 N N . ARG B 1 304 ? 50.133 1.515 66.979 1.00 25.54 303 ARG B N 1
ATOM 5928 C CA . ARG B 1 304 ? 51.107 2.567 66.703 1.00 25.21 303 ARG B CA 1
ATOM 5929 C C . ARG B 1 304 ? 51.589 3.190 68.010 1.00 24.44 303 ARG B C 1
ATOM 5930 O O . ARG B 1 304 ? 50.805 3.415 68.932 1.00 23.23 303 ARG B O 1
ATOM 5938 N N . PHE B 1 305 ? 52.890 3.448 68.076 1.00 24.40 304 PHE B N 1
ATOM 5939 C CA . PHE B 1 305 ? 53.488 4.179 69.183 1.00 24.53 304 PHE B CA 1
ATOM 5940 C C . PHE B 1 305 ? 53.347 5.678 68.929 1.00 24.29 304 PHE B C 1
ATOM 5941 O O . PHE B 1 305 ? 53.818 6.163 67.905 1.00 24.21 304 PHE B O 1
ATOM 5949 N N . PHE B 1 306 ? 52.716 6.395 69.860 1.00 24.43 305 PHE B N 1
ATOM 5950 C CA . PHE B 1 306 ? 52.590 7.858 69.795 1.00 24.99 305 PHE B CA 1
ATOM 5951 C C . PHE B 1 306 ? 53.436 8.519 70.878 1.00 26.27 305 PHE B C 1
ATOM 5952 O O . PHE B 1 306 ? 53.196 8.328 72.075 1.00 25.06 305 PHE B O 1
ATOM 5960 N N . ALA B 1 307 ? 54.407 9.317 70.441 1.00 27.26 306 ALA B N 1
ATOM 5961 C CA . ALA B 1 307 ? 55.428 9.865 71.325 1.00 28.69 306 ALA B CA 1
ATOM 5962 C C . ALA B 1 307 ? 54.889 10.834 72.379 1.00 28.23 306 ALA B C 1
ATOM 5963 O O . ALA B 1 307 ? 55.231 10.706 73.552 1.00 27.99 306 ALA B O 1
ATOM 5965 N N . LEU B 1 308 ? 54.055 11.792 71.975 1.00 28.81 307 LEU B N 1
ATOM 5966 C CA . LEU B 1 308 ? 53.579 12.814 72.916 1.00 28.79 307 LEU B CA 1
ATOM 5967 C C . LEU B 1 308 ? 52.773 12.166 74.031 1.00 28.39 307 LEU B C 1
ATOM 5968 O O . LEU B 1 308 ? 53.032 12.415 75.210 1.00 27.35 307 LEU B O 1
ATOM 5973 N N . GLY B 1 309 ? 51.812 11.326 73.653 1.00 27.54 308 GLY B N 1
ATOM 5974 C CA . GLY B 1 309 ? 51.027 10.567 74.617 1.00 27.27 308 GLY B CA 1
ATOM 5975 C C . GLY B 1 309 ? 51.895 9.797 75.605 1.00 27.36 308 GLY B C 1
ATOM 5976 O O . GLY B 1 309 ? 51.709 9.895 76.817 1.00 26.90 308 GLY B O 1
ATOM 5977 N N . ASN B 1 310 ? 52.855 9.038 75.092 1.00 26.79 309 ASN B N 1
ATOM 5978 C CA . ASN B 1 310 ? 53.726 8.251 75.962 1.00 28.13 309 ASN B CA 1
ATOM 5979 C C . ASN B 1 310 ? 54.631 9.095 76.875 1.00 28.41 309 ASN B C 1
ATOM 5980 O O . ASN B 1 310 ? 54.774 8.789 78.057 1.00 29.15 309 ASN B O 1
ATOM 5985 N N . LEU B 1 311 ? 55.204 10.171 76.343 1.00 28.36 310 LEU B N 1
ATOM 5986 C CA . LEU B 1 311 ? 56.060 11.040 77.145 1.00 28.61 310 LEU B CA 1
ATOM 5987 C C . LEU B 1 311 ? 55.270 11.811 78.210 1.00 29.70 310 LEU B C 1
ATOM 5988 O O . LEU B 1 311 ? 55.724 11.918 79.350 1.00 28.83 310 LEU B O 1
ATOM 6001 N N . ALA B 1 313 ? 52.482 10.799 79.544 1.00 28.80 312 ALA B N 1
ATOM 6002 C CA . ALA B 1 313 ? 52.067 9.799 80.537 1.00 28.79 312 ALA B CA 1
ATOM 6003 C C . ALA B 1 313 ? 53.129 9.644 81.633 1.00 29.45 312 ALA B C 1
ATOM 6004 O O . ALA B 1 313 ? 52.801 9.473 82.806 1.00 29.79 312 ALA B O 1
ATOM 6006 N N . ILE B 1 314 ? 54.397 9.721 81.240 1.00 29.53 313 ILE B N 1
ATOM 6007 C CA . ILE B 1 314 ? 55.508 9.674 82.188 1.00 30.45 313 ILE B CA 1
ATOM 6008 C C . ILE B 1 314 ? 55.478 10.923 83.063 1.00 31.15 313 ILE B C 1
ATOM 6009 O O . ILE B 1 314 ? 55.496 10.826 84.287 1.00 31.58 313 ILE B O 1
ATOM 6014 N N . LEU B 1 315 ? 55.400 12.087 82.425 1.00 31.32 314 LEU B N 1
ATOM 6015 C CA . LEU B 1 315 ? 55.461 13.364 83.133 1.00 31.74 314 LEU B CA 1
ATOM 6016 C C . LEU B 1 315 ? 54.285 13.624 84.074 1.00 33.10 314 LEU B C 1
ATOM 6017 O O . LEU B 1 315 ? 54.474 14.193 85.144 1.00 33.62 314 LEU B O 1
ATOM 6022 N N . ALA B 1 316 ? 53.083 13.213 83.676 1.00 32.42 315 ALA B N 1
ATOM 6023 C CA . ALA B 1 316 ? 51.887 13.402 84.493 0.50 33.11 315 ALA B CA 1
ATOM 6024 C C . ALA B 1 316 ? 51.737 12.350 85.594 1.00 33.92 315 ALA B C 1
ATOM 6025 O O . ALA B 1 316 ? 50.804 12.423 86.391 1.00 35.12 315 ALA B O 1
ATOM 6027 N N . GLY B 1 317 ? 52.630 11.363 85.629 1.00 34.27 316 GLY B N 1
ATOM 6028 C CA . GLY B 1 317 ? 52.538 10.275 86.606 1.00 34.62 316 GLY B CA 1
ATOM 6029 C C . GLY B 1 317 ? 51.429 9.277 86.314 1.00 34.85 316 GLY B C 1
ATOM 6030 O O . GLY B 1 317 ? 51.016 8.527 87.194 1.00 34.17 316 GLY B O 1
ATOM 6031 N N . LEU B 1 318 ? 50.948 9.259 85.074 1.00 35.10 317 LEU B N 1
ATOM 6032 C CA . LEU B 1 318 ? 49.885 8.339 84.673 1.00 35.55 317 LEU B CA 1
ATOM 6033 C C . LEU B 1 318 ? 50.436 6.924 84.568 1.00 35.36 317 LEU B C 1
ATOM 6034 O O . LEU B 1 318 ? 49.838 5.978 85.070 1.00 35.45 317 LEU B O 1
ATOM 6039 N N . ALA B 1 319 ? 51.570 6.787 83.894 1.00 34.66 318 ALA B N 1
ATOM 6040 C CA . ALA B 1 319 ? 52.292 5.519 83.872 1.00 35.13 318 ALA B CA 1
ATOM 6041 C C . ALA B 1 319 ? 53.023 5.340 85.202 1.00 34.68 318 ALA B C 1
ATOM 6042 O O . ALA B 1 319 ? 53.456 6.314 85.806 1.00 35.56 318 ALA B O 1
ATOM 6044 N N . SER B 1 320 ? 53.156 4.095 85.645 1.00 34.68 319 SER B N 1
ATOM 6045 C CA . SER B 1 320 ? 53.921 3.775 86.852 1.00 34.99 319 SER B CA 1
ATOM 6046 C C . SER B 1 320 ? 55.412 4.008 86.625 1.00 36.33 319 SER B C 1
ATOM 6047 O O . SER B 1 320 ? 55.858 4.256 85.501 1.00 34.77 319 SER B O 1
ATOM 6050 N N . GLU B 1 321 ? 56.184 3.914 87.699 1.00 37.78 320 GLU B N 1
ATOM 6051 C CA . GLU B 1 321 ? 57.630 4.077 87.608 1.00 39.35 320 GLU B CA 1
ATOM 6052 C C . GLU B 1 321 ? 58.242 3.020 86.677 1.00 38.05 320 GLU B C 1
ATOM 6053 O O . GLU B 1 321 ? 59.082 3.347 85.838 1.00 37.42 320 GLU B O 1
ATOM 6059 N N . GLU B 1 322 ? 57.811 1.767 86.812 1.00 37.66 321 GLU B N 1
ATOM 6060 C CA . GLU B 1 322 ? 58.304 0.689 85.946 1.00 39.25 321 GLU B CA 1
ATOM 6061 C C . GLU B 1 322 ? 57.899 0.909 84.486 1.00 37.05 321 GLU B C 1
ATOM 6062 O O . GLU B 1 322 ? 58.709 0.748 83.577 1.00 37.25 321 GLU B O 1
ATOM 6068 N N . GLU B 1 323 ? 56.635 1.256 84.276 1.00 35.09 322 GLU B N 1
ATOM 6069 C CA . GLU B 1 323 ? 56.127 1.554 82.937 1.00 33.97 322 GLU B CA 1
ATOM 6070 C C . GLU B 1 323 ? 56.920 2.691 82.292 1.00 32.33 322 GLU B C 1
ATOM 6071 O O . GLU B 1 323 ? 57.278 2.623 81.116 1.00 30.77 322 GLU B O 1
ATOM 6077 N N . SER B 1 324 ? 57.221 3.715 83.086 1.00 32.46 323 SER B N 1
ATOM 6078 C CA . SER B 1 324 ? 58.036 4.837 82.628 1.00 32.52 323 SER B CA 1
ATOM 6079 C C . SER B 1 324 ? 59.437 4.385 82.203 1.00 32.31 323 SER B C 1
ATOM 6080 O O . SER B 1 324 ? 59.939 4.824 81.167 1.00 31.83 323 SER B O 1
ATOM 6083 N N . GLN B 1 325 ? 60.052 3.506 82.995 1.00 32.37 324 GLN B N 1
ATOM 6084 C CA . GLN B 1 325 ? 61.372 2.952 82.664 1.00 32.43 324 GLN B CA 1
ATOM 6085 C C . GLN B 1 325 ? 61.311 2.106 81.391 1.00 32.08 324 GLN B C 1
ATOM 6086 O O . GLN B 1 325 ? 62.235 2.132 80.583 1.00 31.46 324 GLN B O 1
ATOM 6092 N N . ARG B 1 326 ? 60.225 1.357 81.221 1.00 33.16 325 ARG B N 1
ATOM 6093 C CA . ARG B 1 326 ? 60.064 0.486 80.049 1.00 34.39 325 ARG B CA 1
ATOM 6094 C C . ARG B 1 326 ? 59.801 1.273 78.752 1.00 32.57 325 ARG B C 1
ATOM 6095 O O . ARG B 1 326 ? 60.253 0.873 77.679 1.00 30.58 325 ARG B O 1
ATOM 6103 N N . ILE B 1 327 ? 59.093 2.398 78.859 1.00 31.84 326 ILE B N 1
ATOM 6104 C CA . ILE B 1 327 ? 58.966 3.337 77.732 1.00 30.79 326 ILE B CA 1
ATOM 6105 C C . ILE B 1 327 ? 60.341 3.871 77.344 1.00 31.34 326 ILE B C 1
ATOM 6106 O O . ILE B 1 327 ? 60.691 3.889 76.171 1.00 30.60 326 ILE B O 1
ATOM 6119 N N . ASN B 1 329 ? 63.200 2.433 77.950 1.00 33.81 328 ASN B N 1
ATOM 6120 C CA . ASN B 1 329 ? 63.935 1.291 77.389 1.00 33.80 328 ASN B CA 1
ATOM 6121 C C . ASN B 1 329 ? 63.614 1.104 75.908 1.00 32.88 328 ASN B C 1
ATOM 6122 O O . ASN B 1 329 ? 64.482 0.742 75.105 1.00 31.57 328 ASN B O 1
ATOM 6127 N N . LEU B 1 330 ? 62.353 1.345 75.556 1.00 31.90 329 LEU B N 1
ATOM 6128 C CA . LEU B 1 330 ? 61.920 1.251 74.169 1.00 31.48 329 LEU B CA 1
ATOM 6129 C C . LEU B 1 330 ? 62.656 2.278 73.308 1.00 30.34 329 LEU B C 1
ATOM 6130 O O . LEU B 1 330 ? 63.161 1.936 72.247 1.00 30.24 329 LEU B O 1
ATOM 6135 N N . PHE B 1 331 ? 62.733 3.519 73.785 1.00 30.12 330 PHE B N 1
ATOM 6136 C CA . PHE B 1 331 ? 63.472 4.587 73.096 1.00 30.40 330 PHE B CA 1
ATOM 6137 C C . PHE B 1 331 ? 64.952 4.237 72.892 1.00 32.16 330 PHE B C 1
ATOM 6138 O O . PHE B 1 331 ? 65.519 4.488 71.826 1.00 33.50 330 PHE B O 1
ATOM 6146 N N . ALA B 1 332 ? 65.577 3.664 73.914 1.00 33.12 331 ALA B N 1
ATOM 6147 C CA . ALA B 1 332 ? 66.992 3.285 73.831 1.00 35.23 331 ALA B CA 1
ATOM 6148 C C . ALA B 1 332 ? 67.214 2.177 72.797 1.00 35.51 331 ALA B C 1
ATOM 6149 O O . ALA B 1 332 ? 68.106 2.269 71.954 1.00 36.29 331 ALA B O 1
ATOM 6151 N N . HIS B 1 333 ? 66.392 1.137 72.873 1.00 35.72 332 HIS B N 1
ATOM 6152 C CA . HIS B 1 333 ? 66.475 0.000 71.956 1.00 36.93 332 HIS B CA 1
ATOM 6153 C C . HIS B 1 333 ? 66.086 0.347 70.507 1.00 35.90 332 HIS B C 1
ATOM 6154 O O . HIS B 1 333 ? 66.677 -0.179 69.559 1.00 33.95 332 HIS B O 1
ATOM 6161 N N . ARG B 1 334 ? 65.088 1.218 70.346 1.00 34.52 333 ARG B N 1
ATOM 6162 C CA . ARG B 1 334 ? 64.600 1.625 69.017 1.00 33.42 333 ARG B CA 1
ATOM 6163 C C . ARG B 1 334 ? 64.903 3.093 68.729 1.00 32.63 333 ARG B C 1
ATOM 6164 O O . ARG B 1 334 ? 64.067 3.828 68.192 1.00 30.51 333 ARG B O 1
ATOM 6172 N N . TRP B 1 335 ? 66.123 3.498 69.068 1.00 31.27 334 TRP B N 1
ATOM 6173 C CA . TRP B 1 335 ? 66.568 4.877 68.919 1.00 31.54 334 TRP B CA 1
ATOM 6174 C C . TRP B 1 335 ? 66.530 5.374 67.472 1.00 32.10 334 TRP B C 1
ATOM 6175 O O . TRP B 1 335 ? 66.116 6.501 67.217 1.00 30.72 334 TRP B O 1
ATOM 6186 N N . GLU B 1 336 ? 66.966 4.538 66.532 1.00 33.39 335 GLU B N 1
ATOM 6187 C CA . GLU B 1 336 ? 66.981 4.925 65.117 1.00 34.91 335 GLU B CA 1
ATOM 6188 C C . GLU B 1 336 ? 65.553 5.190 64.604 1.00 33.34 335 GLU B C 1
ATOM 6189 O O . GLU B 1 336 ? 65.317 6.146 63.869 1.00 32.38 335 GLU B O 1
ATOM 6195 N N . ASP B 1 337 ? 64.610 4.358 65.031 1.00 31.80 336 ASP B N 1
ATOM 6196 C CA . ASP B 1 337 ? 63.199 4.527 64.677 1.00 31.41 336 ASP B CA 1
ATOM 6197 C C . ASP B 1 337 ? 62.573 5.786 65.289 1.00 30.99 336 ASP B C 1
ATOM 6198 O O . ASP B 1 337 ? 61.903 6.540 64.599 1.00 31.01 336 ASP B O 1
ATOM 6203 N N . LEU B 1 338 ? 62.803 6.016 66.577 1.00 30.58 337 LEU B N 1
ATOM 6204 C CA . LEU B 1 338 ? 62.064 7.044 67.317 1.00 29.85 337 LEU B CA 1
ATOM 6205 C C . LEU B 1 338 ? 62.782 8.387 67.456 1.00 29.91 337 LEU B C 1
ATOM 6206 O O . LEU B 1 338 ? 62.141 9.404 67.716 1.00 30.06 337 LEU B O 1
ATOM 6211 N N . ILE B 1 339 ? 64.100 8.388 67.296 1.00 29.42 338 ILE B N 1
ATOM 6212 C CA . ILE B 1 339 ? 64.887 9.619 67.332 1.00 29.83 338 ILE B CA 1
ATOM 6213 C C . ILE B 1 339 ? 65.588 9.829 65.996 1.00 29.38 338 ILE B C 1
ATOM 6214 O O . ILE B 1 339 ? 65.428 10.863 65.363 1.00 29.37 338 ILE B O 1
ATOM 6219 N N . GLY B 1 340 ? 66.384 8.848 65.585 1.00 29.83 339 GLY B N 1
ATOM 6220 C CA . GLY B 1 340 ? 67.078 8.908 64.304 1.00 29.85 339 GLY B CA 1
ATOM 6221 C C . GLY B 1 340 ? 67.909 10.172 64.188 1.00 29.75 339 GLY B C 1
ATOM 6222 O O . GLY B 1 340 ? 68.647 10.520 65.114 1.00 29.06 339 GLY B O 1
ATOM 6223 N N . TYR B 1 341 ? 67.761 10.871 63.066 1.00 29.29 340 TYR B N 1
ATOM 6224 C CA . TYR B 1 341 ? 68.484 12.122 62.819 1.00 29.93 340 TYR B CA 1
ATOM 6225 C C . TYR B 1 341 ? 67.776 13.382 63.342 1.00 28.49 340 TYR B C 1
ATOM 6226 O O . TYR B 1 341 ? 68.321 14.486 63.235 1.00 28.64 340 TYR B O 1
ATOM 6243 N N . PRO B 1 343 ? 65.139 14.188 66.829 1.00 26.26 342 PRO B N 1
ATOM 6244 C CA . PRO B 1 343 ? 64.039 13.869 67.739 1.00 26.03 342 PRO B CA 1
ATOM 6245 C C . PRO B 1 343 ? 62.858 14.823 67.546 1.00 25.21 342 PRO B C 1
ATOM 6246 O O . PRO B 1 343 ? 63.082 15.988 67.213 1.00 26.39 342 PRO B O 1
ATOM 6250 N N . VAL B 1 344 ? 61.617 14.376 67.731 1.00 25.41 343 VAL B N 1
ATOM 6251 C CA . VAL B 1 344 ? 61.242 12.993 68.041 1.00 24.81 343 VAL B CA 1
ATOM 6252 C C . VAL B 1 344 ? 60.220 12.557 67.001 1.00 25.23 343 VAL B C 1
ATOM 6253 O O . VAL B 1 344 ? 59.425 13.380 66.541 1.00 25.08 343 VAL B O 1
ATOM 6257 N N . LYS B 1 345 ? 60.212 11.271 66.650 1.00 26.05 344 LYS B N 1
ATOM 6258 C CA . LYS B 1 345 ? 59.174 10.747 65.754 1.00 26.96 344 LYS B CA 1
ATOM 6259 C C . LYS B 1 345 ? 57.806 10.828 66.427 1.00 25.70 344 LYS B C 1
ATOM 6260 O O . LYS B 1 345 ? 57.613 10.288 67.507 1.00 25.48 344 LYS B O 1
ATOM 6266 N N . ILE B 1 346 ? 56.872 11.517 65.776 1.00 25.24 345 ILE B N 1
ATOM 6267 C CA . ILE B 1 346 ? 55.537 11.753 66.334 1.00 25.20 345 ILE B CA 1
ATOM 6268 C C . ILE B 1 346 ? 54.748 10.464 66.549 1.00 25.79 345 ILE B C 1
ATOM 6269 O O . ILE B 1 346 ? 54.032 10.328 67.540 1.00 25.16 345 ILE B O 1
ATOM 6274 N N . CYS B 1 347 ? 54.870 9.529 65.609 1.00 27.07 346 CYS B N 1
ATOM 6275 C CA . CYS B 1 347 ? 54.310 8.195 65.790 1.00 28.11 346 CYS B CA 1
ATOM 6276 C C . CYS B 1 347 ? 54.946 7.191 64.843 1.00 27.55 346 CYS B C 1
ATOM 6277 O O . CYS B 1 347 ? 55.494 7.561 63.805 1.00 26.90 346 CYS B O 1
ATOM 6280 N N . TYR B 1 348 ? 54.863 5.920 65.226 1.00 27.51 347 TYR B N 1
ATOM 6281 C CA . TYR B 1 348 ? 55.541 4.839 64.526 1.00 27.07 347 TYR B CA 1
ATOM 6282 C C . TYR B 1 348 ? 54.679 3.582 64.517 1.00 26.67 347 TYR B C 1
ATOM 6283 O O . TYR B 1 348 ? 54.091 3.237 65.550 1.00 26.28 347 TYR B O 1
ATOM 6292 N N . PRO B 1 349 ? 54.593 2.887 63.361 1.00 26.26 348 PRO B N 1
ATOM 6293 C CA . PRO B 1 349 ? 55.149 3.226 62.053 1.00 26.72 348 PRO B CA 1
ATOM 6294 C C . PRO B 1 349 ? 54.200 4.093 61.225 1.00 26.73 348 PRO B C 1
ATOM 6295 O O . PRO B 1 349 ? 53.091 4.394 61.661 1.00 27.04 348 PRO B O 1
ATOM 6299 N N . ALA B 1 350 ? 54.656 4.478 60.037 1.00 27.75 349 ALA B N 1
ATOM 6300 C CA . ALA B 1 350 ? 53.853 5.237 59.084 1.00 27.97 349 ALA B CA 1
ATOM 6301 C C . ALA B 1 350 ? 52.779 4.360 58.439 1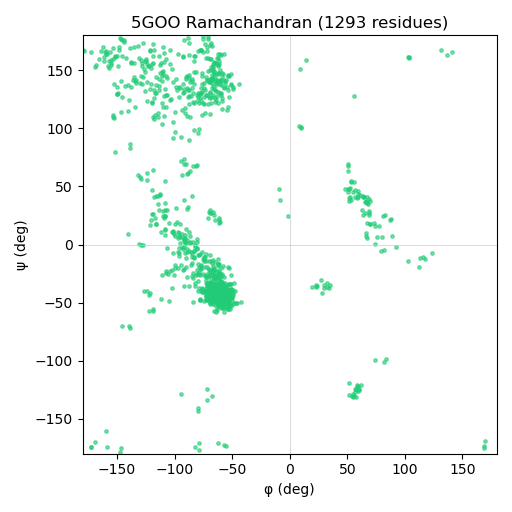.00 28.90 349 ALA B C 1
ATOM 6302 O O . ALA B 1 350 ? 53.002 3.178 58.177 1.00 28.49 349 ALA B O 1
ATOM 6304 N N . LEU B 1 351 ? 51.617 4.950 58.177 1.00 29.25 350 LEU B N 1
ATOM 6305 C CA . LEU B 1 351 ? 50.613 4.317 57.329 1.00 29.86 350 LEU B CA 1
ATOM 6306 C C . LEU B 1 351 ? 51.132 4.389 55.897 1.00 29.70 350 LEU B C 1
ATOM 6307 O O . LEU B 1 351 ? 51.521 5.461 55.438 1.00 27.79 350 LEU B O 1
ATOM 6312 N N . GLN B 1 352 ? 51.146 3.255 55.203 1.00 30.26 351 GLN B N 1
ATOM 6313 C CA . GLN B 1 352 ? 51.708 3.187 53.855 1.00 32.55 351 GLN B CA 1
ATOM 6314 C C . GLN B 1 352 ? 50.730 2.639 52.830 1.00 31.80 351 GLN B C 1
ATOM 6315 O O . GLN B 1 352 ? 49.764 1.970 53.176 1.00 30.48 351 GLN B O 1
ATOM 6321 N N . GLY B 1 353 ? 51.009 2.933 51.564 1.00 32.84 352 GLY B N 1
ATOM 6322 C CA . GLY B 1 353 ? 50.240 2.400 50.440 1.00 33.42 352 GLY B CA 1
ATOM 6323 C C . GLY B 1 353 ? 48.744 2.601 50.589 1.00 34.56 352 GLY B C 1
ATOM 6324 O O . GLY B 1 353 ? 48.281 3.704 50.882 1.00 34.31 352 GLY B O 1
ATOM 6325 N N . LEU B 1 354 ? 47.993 1.520 50.412 1.00 34.97 353 LEU B N 1
ATOM 6326 C CA . LEU B 1 354 ? 46.534 1.563 50.473 1.00 36.13 353 LEU B CA 1
ATOM 6327 C C . LEU B 1 354 ? 46.020 1.915 51.873 1.00 34.57 353 LEU B C 1
ATOM 6328 O O . LEU B 1 354 ? 44.908 2.432 52.030 1.00 32.14 353 LEU B O 1
ATOM 6333 N N . GLU B 1 355 ? 46.824 1.633 52.891 1.00 33.48 354 GLU B N 1
ATOM 6334 C CA . GLU B 1 355 ? 46.469 2.021 54.254 1.00 33.77 354 GLU B CA 1
ATOM 6335 C C . GLU B 1 355 ? 46.441 3.547 54.373 1.00 31.27 354 GLU B C 1
ATOM 6336 O O . GLU B 1 355 ? 45.536 4.111 54.984 1.00 30.90 354 GLU B O 1
ATOM 6342 N N . TRP B 1 356 ? 47.425 4.206 53.765 1.00 29.73 355 TRP B N 1
ATOM 6343 C CA . TRP B 1 356 ? 47.457 5.668 53.713 1.00 28.35 355 TRP B CA 1
ATOM 6344 C C . TRP B 1 356 ? 46.211 6.209 53.007 1.00 27.98 355 TRP B C 1
ATOM 6345 O O . TRP B 1 356 ? 45.581 7.143 53.495 1.00 26.44 355 TRP B O 1
ATOM 6356 N N . GLN B 1 357 ? 45.860 5.608 51.873 1.00 28.02 356 GLN B N 1
ATOM 6357 C CA . GLN B 1 357 ? 44.687 6.023 51.101 1.00 28.83 356 GLN B CA 1
ATOM 6358 C C . GLN B 1 357 ? 43.402 5.932 51.919 1.00 27.90 356 GLN B C 1
ATOM 6359 O O . GLN B 1 357 ? 42.644 6.897 52.013 1.00 26.77 356 GLN B O 1
ATOM 6365 N N . ILE B 1 358 ? 43.184 4.767 52.515 1.00 27.75 357 ILE B N 1
ATOM 6366 C CA . ILE B 1 358 ? 41.968 4.468 53.265 1.00 27.77 357 ILE B CA 1
ATOM 6367 C C . ILE B 1 358 ? 41.840 5.287 54.552 1.00 27.50 357 ILE B C 1
ATOM 6368 O O . ILE B 1 358 ? 40.775 5.822 54.847 1.00 28.42 357 ILE B O 1
ATOM 6373 N N . VAL B 1 359 ? 42.917 5.368 55.321 1.00 26.78 358 VAL B N 1
ATOM 6374 C CA . VAL B 1 359 ? 42.868 5.998 56.643 1.00 26.29 358 VAL B CA 1
ATOM 6375 C C . VAL B 1 359 ? 42.911 7.529 56.553 1.00 25.29 358 VAL B C 1
ATOM 6376 O O . VAL B 1 359 ? 42.194 8.205 57.289 1.00 26.18 358 VAL B O 1
ATOM 6380 N N . THR B 1 360 ? 43.724 8.081 55.655 1.00 24.93 359 THR B N 1
ATOM 6381 C CA . THR B 1 360 ? 43.857 9.551 55.546 1.00 23.80 359 THR B CA 1
ATOM 6382 C C . THR B 1 360 ? 42.973 10.178 54.476 1.00 24.14 359 THR B C 1
ATOM 6383 O O . THR B 1 360 ? 42.903 11.403 54.374 1.00 23.66 359 THR B O 1
ATOM 6387 N N . GLY B 1 361 ? 42.319 9.347 53.673 1.00 24.91 360 GLY B N 1
ATOM 6388 C CA . GLY B 1 361 ? 41.576 9.823 52.507 1.00 25.35 360 GLY B CA 1
ATOM 6389 C C . GLY B 1 361 ? 42.502 10.418 51.461 1.00 25.95 360 GLY B C 1
ATOM 6390 O O . GLY B 1 361 ? 42.165 11.423 50.823 1.00 26.08 360 GLY B O 1
ATOM 6391 N N . CYS B 1 362 ? 43.674 9.799 51.302 1.00 25.81 361 CYS B N 1
ATOM 6392 C CA . CYS B 1 362 ? 44.706 10.256 50.366 1.00 26.12 361 CYS B CA 1
ATOM 6393 C C . CYS B 1 362 ? 45.170 11.683 50.670 1.00 25.11 361 CYS B C 1
ATOM 6394 O O . CYS B 1 362 ? 45.334 12.496 49.767 1.00 25.03 361 CYS B O 1
ATOM 6397 N N . ASP B 1 363 ? 45.376 11.983 51.945 1.00 24.85 362 ASP B N 1
ATOM 6398 C CA . ASP B 1 363 ? 45.817 13.315 52.354 1.00 25.00 362 ASP B CA 1
ATOM 6399 C C . ASP B 1 363 ? 47.270 13.560 51.908 1.00 24.86 362 ASP B C 1
ATOM 6400 O O . ASP B 1 363 ? 48.182 12.926 52.426 1.00 24.61 362 ASP B O 1
ATOM 6405 N N . PRO B 1 364 ? 47.485 14.491 50.953 1.00 25.57 363 PRO B N 1
ATOM 6406 C CA . PRO B 1 364 ? 48.834 14.736 50.426 1.00 25.97 363 PRO B CA 1
ATOM 6407 C C . PRO B 1 364 ? 49.835 15.322 51.426 1.00 25.83 363 PRO B C 1
ATOM 6408 O O . PRO B 1 364 ? 51.048 15.179 51.220 1.00 26.10 363 PRO B O 1
ATOM 6412 N N . LYS B 1 365 ? 49.357 15.964 52.490 1.00 24.63 364 LYS B N 1
ATOM 6413 C CA . LYS B 1 365 ? 50.273 16.460 53.517 1.00 24.72 364 LYS B CA 1
ATOM 6414 C C . LYS B 1 365 ? 50.776 15.353 54.441 1.00 23.10 364 LYS B C 1
ATOM 6415 O O . LYS B 1 365 ? 51.814 15.509 55.075 1.00 22.84 364 LYS B O 1
ATOM 6421 N N . ASN B 1 366 ? 50.052 14.240 54.502 1.00 22.41 365 ASN B N 1
ATOM 6422 C CA . ASN B 1 366 ? 50.423 13.118 55.364 1.00 21.95 365 ASN B CA 1
ATOM 6423 C C . ASN B 1 366 ? 50.806 11.844 54.605 1.00 22.32 365 ASN B C 1
ATOM 6424 O O . ASN B 1 366 ? 50.445 10.739 55.013 1.00 21.77 365 ASN B O 1
ATOM 6429 N N . ILE B 1 367 ? 51.567 12.000 53.523 1.00 22.83 366 ILE B N 1
ATOM 6430 C CA . ILE B 1 367 ? 52.150 10.846 52.830 1.00 23.97 366 ILE B CA 1
ATOM 6431 C C . ILE B 1 367 ? 53.073 10.089 53.793 1.00 24.68 366 ILE B C 1
ATOM 6432 O O . ILE B 1 367 ? 53.442 10.627 54.834 1.00 24.97 366 ILE B O 1
ATOM 6437 N N . PRO B 1 368 ? 53.438 8.838 53.460 1.00 25.45 367 PRO B N 1
ATOM 6438 C CA . PRO B 1 368 ? 54.201 8.037 54.420 1.00 25.57 367 PRO B CA 1
ATOM 6439 C C . PRO B 1 368 ? 55.518 8.687 54.875 1.00 25.14 367 PRO B C 1
ATOM 6440 O O . PRO B 1 368 ? 56.263 9.238 54.058 1.00 24.09 367 PRO B O 1
ATOM 6444 N N . TRP B 1 369 ? 55.755 8.623 56.186 1.00 24.88 368 TRP B N 1
ATOM 6445 C CA . TRP B 1 369 ? 56.928 9.197 56.855 1.00 24.55 368 TRP B CA 1
ATOM 6446 C C . TRP B 1 369 ? 57.000 10.719 56.709 1.00 24.88 368 TRP B C 1
ATOM 6447 O O . TRP B 1 369 ? 58.093 11.304 56.725 1.00 23.67 368 TRP B O 1
ATOM 6458 N N . SER B 1 370 ? 55.834 11.358 56.590 1.00 24.42 369 SER B N 1
ATOM 6459 C CA . SER B 1 370 ? 55.769 12.818 56.506 1.00 24.01 369 SER B CA 1
ATOM 6460 C C . SER B 1 370 ? 54.764 13.408 57.484 1.00 23.74 369 SER B C 1
ATOM 6461 O O . SER B 1 370 ? 53.674 12.862 57.677 1.00 24.48 369 SER B O 1
ATOM 6464 N N . TYR B 1 371 ? 55.157 14.520 58.104 1.00 23.25 370 TYR B N 1
ATOM 6465 C CA . TYR B 1 371 ? 54.269 15.330 58.938 1.00 23.22 370 TYR B CA 1
ATOM 6466 C C . TYR B 1 371 ? 53.701 14.482 60.085 1.00 22.74 370 TYR B C 1
ATOM 6467 O O . TYR B 1 371 ? 54.471 13.936 60.865 1.00 22.06 370 TYR B O 1
ATOM 6476 N N . HIS B 1 372 ? 52.380 14.344 60.176 1.00 23.03 371 HIS B N 1
ATOM 6477 C CA . HIS B 1 372 ? 51.765 13.545 61.231 1.00 23.28 371 HIS B CA 1
ATOM 6478 C C . HIS B 1 372 ? 51.978 12.056 61.020 1.00 23.34 371 HIS B C 1
ATOM 6479 O O . HIS B 1 372 ? 51.971 11.289 61.986 1.00 22.39 371 HIS B O 1
ATOM 6486 N N . ASN B 1 373 ? 52.132 11.649 59.759 1.00 23.40 372 ASN B N 1
ATOM 6487 C CA . ASN B 1 373 ? 52.212 10.232 59.407 1.00 23.36 372 ASN B CA 1
ATOM 6488 C C . ASN B 1 373 ? 53.649 9.708 59.519 1.00 23.45 372 ASN B C 1
ATOM 6489 O O . ASN B 1 373 ? 54.265 9.300 58.531 1.00 23.11 372 ASN B O 1
ATOM 6494 N N . GLY B 1 374 ? 54.173 9.730 60.740 1.00 23.16 373 GLY B N 1
ATOM 6495 C CA . GLY B 1 374 ? 55.527 9.246 61.008 1.00 23.54 373 GLY B CA 1
ATOM 6496 C C . GLY B 1 374 ? 56.647 10.209 60.687 1.00 23.49 373 GLY B C 1
ATOM 6497 O O . GLY B 1 374 ? 57.770 9.782 60.428 1.00 24.42 373 GLY B O 1
ATOM 6498 N N . GLY B 1 375 ? 56.353 11.508 60.690 1.00 23.29 374 GLY B N 1
ATOM 6499 C CA . GLY B 1 375 ? 57.396 12.536 60.598 1.00 23.11 374 GLY B CA 1
ATOM 6500 C C . GLY B 1 375 ? 58.119 12.736 61.931 1.00 23.61 374 GLY B C 1
ATOM 6501 O O . GLY B 1 375 ? 57.668 12.250 62.969 1.00 22.91 374 GLY B O 1
ATOM 6502 N N . ASN B 1 376 ? 59.241 13.453 61.898 1.00 23.97 375 ASN B N 1
ATOM 6503 C CA . ASN B 1 376 ? 59.994 13.790 63.118 1.00 25.10 375 ASN B CA 1
ATOM 6504 C C . ASN B 1 376 ? 59.830 15.264 63.506 1.00 25.07 375 ASN B C 1
ATOM 6505 O O . ASN B 1 376 ? 60.024 16.161 62.686 1.00 24.54 375 ASN B O 1
ATOM 6510 N N . TRP B 1 377 ? 59.473 15.500 64.762 1.00 25.22 376 TRP B N 1
ATOM 6511 C CA . TRP B 1 377 ? 59.081 16.832 65.219 1.00 26.28 376 TRP B CA 1
ATOM 6512 C C . TRP B 1 377 ? 60.006 17.348 66.320 1.00 26.03 376 TRP B C 1
ATOM 6513 O O . TRP B 1 377 ? 59.969 16.836 67.439 1.00 25.84 376 TRP B O 1
ATOM 6524 N N . PRO B 1 378 ? 60.832 18.364 66.005 1.00 26.51 377 PRO B N 1
ATOM 6525 C CA . PRO B 1 378 ? 61.766 18.970 66.966 1.00 26.68 377 PRO B CA 1
ATOM 6526 C C . PRO B 1 378 ? 61.130 19.445 68.277 1.00 27.10 377 PRO B C 1
ATOM 6527 O O . PRO B 1 378 ? 61.732 19.278 69.330 1.00 27.38 377 PRO B O 1
ATOM 6531 N N . VAL B 1 379 ? 59.925 20.008 68.221 1.00 27.24 378 VAL B N 1
ATOM 6532 C CA . VAL B 1 379 ? 59.250 20.474 69.436 1.00 27.88 378 VAL B CA 1
ATOM 6533 C C . VAL B 1 379 ? 59.216 19.402 70.530 1.00 27.65 378 VAL B C 1
ATOM 6534 O O . VAL B 1 379 ? 59.413 19.708 71.702 1.00 27.87 378 VAL B O 1
ATOM 6538 N N . LEU B 1 380 ? 58.992 18.150 70.139 1.00 28.38 379 LEU B N 1
ATOM 6539 C CA . LEU B 1 380 ? 58.857 17.044 71.100 1.00 28.55 379 LEU B CA 1
ATOM 6540 C C . LEU B 1 380 ? 60.116 16.791 71.947 1.00 28.32 379 LEU B C 1
ATOM 6541 O O . LEU B 1 380 ? 60.045 16.130 72.985 1.00 27.22 379 LEU B O 1
ATOM 6546 N N . LEU B 1 381 ? 61.253 17.324 71.505 1.00 28.96 380 LEU B N 1
ATOM 6547 C CA . LEU B 1 381 ? 62.495 17.250 72.268 1.00 30.33 380 LEU B CA 1
ATOM 6548 C C . LEU B 1 381 ? 62.339 17.741 73.718 1.00 31.01 380 LEU B C 1
ATOM 6549 O O . LEU B 1 381 ? 63.002 17.220 74.611 1.00 30.80 380 LEU B O 1
ATOM 6554 N N . TRP B 1 382 ? 61.478 18.733 73.956 1.00 31.13 381 TRP B N 1
ATOM 6555 C CA . TRP B 1 382 ? 61.326 19.265 75.315 1.00 31.34 381 TRP B CA 1
ATOM 6556 C C . TRP B 1 382 ? 60.632 18.275 76.247 1.00 31.64 381 TRP B C 1
ATOM 6557 O O . TRP B 1 382 ? 61.006 18.157 77.413 1.00 31.78 381 TRP B O 1
ATOM 6568 N N . LEU B 1 383 ? 59.649 17.549 75.726 1.00 31.14 382 LEU B N 1
ATOM 6569 C CA . LEU B 1 383 ? 58.988 16.492 76.482 1.00 32.31 382 LEU B CA 1
ATOM 6570 C C . LEU B 1 383 ? 59.904 15.293 76.680 1.00 31.57 382 LEU B C 1
ATOM 6571 O O . LEU B 1 383 ? 59.924 14.689 77.753 1.00 31.78 382 LEU B O 1
ATOM 6576 N N . PHE B 1 384 ? 60.652 14.939 75.642 1.00 30.36 383 PHE B N 1
ATOM 6577 C CA . PHE B 1 384 ? 61.593 13.837 75.749 1.00 30.67 383 PHE B CA 1
ATOM 6578 C C . PHE B 1 384 ? 62.671 14.125 76.799 1.00 29.79 383 PHE B C 1
ATOM 6579 O O . PHE B 1 384 ? 63.033 13.242 77.573 1.00 29.16 383 PHE B O 1
ATOM 6587 N N . THR B 1 385 ? 63.190 15.347 76.798 1.00 28.78 384 THR B N 1
ATOM 6588 C CA . THR B 1 385 ? 64.211 15.746 77.768 1.00 30.08 384 THR B CA 1
ATOM 6589 C C . THR B 1 385 ? 63.646 15.727 79.194 1.00 30.52 384 THR B C 1
ATOM 6590 O O . THR B 1 385 ? 64.283 15.204 80.101 1.00 31.99 384 THR B O 1
ATOM 6594 N N . ALA B 1 386 ? 62.444 16.269 79.376 1.00 30.57 385 ALA B N 1
ATOM 6595 C CA . ALA B 1 386 ? 61.766 16.238 80.673 1.00 31.44 385 ALA B CA 1
ATOM 6596 C C . ALA B 1 386 ? 61.561 14.813 81.182 1.00 32.28 385 ALA B C 1
ATOM 6597 O O . ALA B 1 386 ? 61.850 14.511 82.341 1.00 30.87 385 ALA B O 1
ATOM 6599 N N . ALA B 1 387 ? 61.039 13.948 80.315 1.00 32.81 386 ALA B N 1
ATOM 6600 C CA . ALA B 1 387 ? 60.775 12.551 80.673 1.00 32.87 386 ALA B CA 1
ATOM 6601 C C . ALA B 1 387 ? 62.058 11.799 80.990 1.00 33.30 386 ALA B C 1
ATOM 6602 O O . ALA B 1 387 ? 62.085 10.965 81.893 1.00 32.84 386 ALA B O 1
ATOM 6604 N N . ALA B 1 388 ? 63.115 12.091 80.237 1.00 33.72 387 ALA B N 1
ATOM 6605 C CA . ALA B 1 388 ? 64.407 11.446 80.447 1.00 34.55 387 ALA B CA 1
ATOM 6606 C C . ALA B 1 388 ? 64.994 11.835 81.806 1.00 34.91 387 ALA B C 1
ATOM 6607 O O . ALA B 1 388 ? 65.471 10.979 82.549 1.00 35.04 387 ALA B O 1
ATOM 6609 N N . LEU B 1 389 ? 64.948 13.125 82.126 1.00 35.32 388 LEU B N 1
ATOM 6610 C CA . LEU B 1 389 ? 65.411 13.617 83.431 1.00 35.68 388 LEU B CA 1
ATOM 6611 C C . LEU B 1 389 ? 64.658 12.939 84.569 1.00 36.11 388 LEU B C 1
ATOM 6612 O O . LEU B 1 389 ? 65.271 12.438 85.513 1.00 34.88 388 LEU B O 1
ATOM 6617 N N . LYS B 1 390 ? 63.333 12.909 84.451 1.00 35.60 389 LYS B N 1
ATOM 6618 C CA . LYS B 1 390 ? 62.464 12.327 85.473 1.00 37.00 389 LYS B CA 1
ATOM 6619 C C . LYS B 1 390 ? 62.742 10.842 85.720 1.00 36.94 389 LYS B C 1
ATOM 6620 O O . LYS B 1 390 ? 62.618 10.365 86.843 1.00 37.53 389 LYS B O 1
ATOM 6626 N N . THR B 1 391 ? 63.106 10.117 84.667 1.00 36.78 390 THR B N 1
ATOM 6627 C CA . THR B 1 391 ? 63.365 8.677 84.763 1.00 36.60 390 THR B CA 1
ATOM 6628 C C . THR B 1 391 ? 64.840 8.360 85.022 1.00 36.58 390 THR B C 1
ATOM 6629 O O . THR B 1 391 ? 65.204 7.199 85.188 1.00 37.06 390 THR B O 1
ATOM 6633 N N . GLY B 1 392 ? 65.682 9.391 85.049 1.00 38.19 391 GLY B N 1
ATOM 6634 C CA . GLY B 1 392 ? 67.115 9.230 85.333 1.00 38.38 391 GLY B CA 1
ATOM 6635 C C . GLY B 1 392 ? 67.948 8.816 84.131 1.00 39.55 391 GLY B C 1
ATOM 6636 O O . GLY B 1 392 ? 69.010 8.219 84.287 1.00 39.38 391 GLY B O 1
ATOM 6637 N N . LYS B 1 393 ? 67.471 9.145 82.932 1.00 39.92 392 LYS B N 1
ATOM 6638 C CA . LYS B 1 393 ? 68.149 8.790 81.688 1.00 40.09 392 LYS B CA 1
ATOM 6639 C C . LYS B 1 393 ? 68.755 10.047 81.074 1.00 40.49 392 LYS B C 1
ATOM 6640 O O . LYS B 1 393 ? 68.515 10.372 79.910 1.00 39.08 392 LYS B O 1
ATOM 6646 N N . VAL B 1 394 ? 69.567 10.730 81.875 1.00 40.14 393 VAL B N 1
ATOM 6647 C CA . VAL B 1 394 ? 70.164 12.012 81.505 1.00 40.54 393 VAL B CA 1
ATOM 6648 C C . VAL B 1 394 ? 70.948 11.898 80.191 1.00 39.29 393 VAL B C 1
ATOM 6649 O O . VAL B 1 394 ? 70.923 12.810 79.366 1.00 38.02 393 VAL B O 1
ATOM 6653 N N . GLU B 1 395 ? 71.645 10.781 80.010 1.00 38.61 394 GLU B N 1
ATOM 6654 C CA . GLU B 1 395 ? 72.479 10.557 78.815 1.00 40.15 394 GLU B CA 1
ATOM 6655 C C . GLU B 1 395 ? 71.678 10.524 77.494 1.00 37.18 394 GLU B C 1
ATOM 6656 O O . GLU B 1 395 ? 72.168 10.950 76.456 1.00 35.79 394 GLU B O 1
ATOM 6662 N N . LEU B 1 396 ? 70.454 10.015 77.537 1.00 37.00 395 LEU B N 1
ATOM 6663 C CA . LEU B 1 396 ? 69.577 10.041 76.357 1.00 35.73 395 LEU B CA 1
ATOM 6664 C C . LEU B 1 396 ? 69.176 11.474 76.004 1.00 35.47 395 LEU B C 1
ATOM 6665 O O . LEU B 1 396 ? 69.095 11.841 74.825 1.00 33.96 395 LEU B O 1
ATOM 6670 N N . ALA B 1 397 ? 68.931 12.282 77.033 1.00 35.12 396 ALA B N 1
ATOM 6671 C CA . ALA B 1 397 ? 68.627 13.700 76.845 1.00 34.62 396 ALA B CA 1
ATOM 6672 C C . ALA B 1 397 ? 69.784 14.421 76.163 1.00 35.07 396 ALA B C 1
ATOM 6673 O O . ALA B 1 397 ? 69.568 15.156 75.202 1.00 34.42 39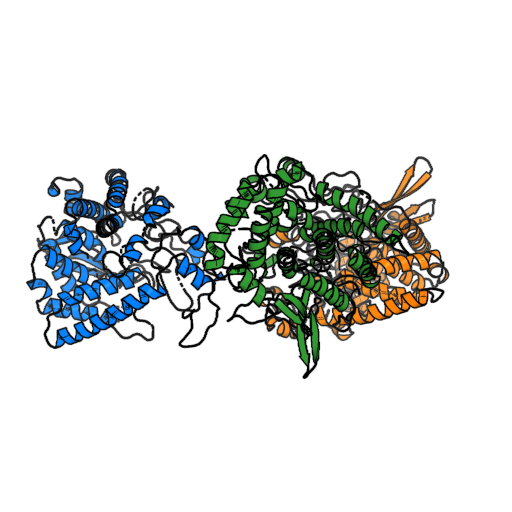6 ALA B O 1
ATOM 6675 N N . HIS B 1 398 ? 71.003 14.204 76.665 1.00 35.90 397 HIS B N 1
ATOM 6676 C CA . HIS B 1 398 ? 72.211 14.795 76.080 1.00 36.62 397 HIS B CA 1
ATOM 6677 C C . HIS B 1 398 ? 72.318 14.434 74.604 1.00 35.17 397 HIS B C 1
ATOM 6678 O O . HIS B 1 398 ? 72.545 15.296 73.765 1.00 33.85 397 HIS B O 1
ATOM 6685 N N . GLU B 1 399 ? 72.160 13.149 74.302 1.00 35.11 398 GLU B N 1
ATOM 6686 C CA . GLU B 1 399 ? 72.289 12.667 72.930 1.00 36.01 398 GLU B CA 1
ATOM 6687 C C . GLU B 1 399 ? 71.232 13.289 72.013 1.00 34.04 398 GLU B C 1
ATOM 6688 O O . GLU B 1 399 ? 71.564 13.792 70.950 1.00 33.65 398 GLU B O 1
ATOM 6694 N N . ALA B 1 400 ? 69.969 13.267 72.428 1.00 33.40 399 ALA B N 1
ATOM 6695 C CA . ALA B 1 400 ? 68.881 13.820 71.606 1.00 32.78 399 ALA B CA 1
ATOM 6696 C C . ALA B 1 400 ? 69.087 15.315 71.342 1.00 32.98 399 ALA B C 1
ATOM 6697 O O . ALA B 1 400 ? 68.945 15.789 70.212 1.00 31.05 399 ALA B O 1
ATOM 6699 N N . ILE B 1 401 ? 69.438 16.048 72.393 1.00 32.36 400 ILE B N 1
ATOM 6700 C CA . ILE B 1 401 ? 69.753 17.468 72.269 1.00 32.28 400 ILE B CA 1
ATOM 6701 C C . ILE B 1 401 ? 70.919 17.703 71.311 1.00 31.73 400 ILE B C 1
ATOM 6702 O O . ILE B 1 401 ? 70.880 18.634 70.504 1.00 31.36 400 ILE B O 1
ATOM 6707 N N . ALA B 1 402 ? 71.952 16.870 71.393 1.00 31.68 401 ALA B N 1
ATOM 6708 C CA . ALA B 1 402 ? 73.091 17.003 70.481 1.00 32.47 401 ALA B CA 1
ATOM 6709 C C . ALA B 1 402 ? 72.668 16.765 69.021 1.00 32.56 401 ALA B C 1
ATOM 6710 O O . ALA B 1 402 ? 73.134 17.451 68.112 1.00 31.09 401 ALA B O 1
ATOM 6712 N N . ILE B 1 403 ? 71.783 15.795 68.798 1.00 33.38 402 ILE B N 1
ATOM 6713 C CA . ILE B 1 403 ? 71.290 15.528 67.441 1.00 33.37 402 ILE B CA 1
ATOM 6714 C C . ILE B 1 403 ? 70.567 16.760 66.902 1.00 33.44 402 ILE B C 1
ATOM 6715 O O . ILE B 1 403 ? 70.908 17.256 65.832 1.00 33.20 402 ILE B O 1
ATOM 6720 N N . ALA B 1 404 ? 69.597 17.272 67.655 1.00 34.06 403 ALA B N 1
ATOM 6721 C CA . ALA B 1 404 ? 68.810 18.417 67.196 1.00 35.41 403 ALA B CA 1
ATOM 6722 C C . ALA B 1 404 ? 69.652 19.677 66.974 1.00 36.29 403 ALA B C 1
ATOM 6723 O O . ALA B 1 404 ? 69.518 20.349 65.950 1.00 36.24 403 ALA B O 1
ATOM 6725 N N . GLU B 1 405 ? 70.530 19.982 67.921 1.00 37.48 404 GLU B N 1
ATOM 6726 C CA . GLU B 1 405 ? 71.325 21.215 67.861 1.00 38.44 404 GLU B CA 1
ATOM 6727 C C . GLU B 1 405 ? 72.292 21.214 66.669 1.00 36.99 404 GLU B C 1
ATOM 6728 O O . GLU B 1 405 ? 72.622 22.266 66.128 1.00 36.51 404 GLU B O 1
ATOM 6734 N N . GLY B 1 406 ? 72.716 20.025 66.253 1.00 35.88 405 GLY B N 1
ATOM 6735 C CA . GLY B 1 406 ? 73.564 19.867 65.074 1.00 35.44 405 GLY B CA 1
ATOM 6736 C C . GLY B 1 406 ? 72.901 20.197 63.743 1.00 35.09 405 GLY B C 1
ATOM 6737 O O . GLY B 1 406 ? 73.596 20.381 62.752 1.00 34.74 405 GLY B O 1
ATOM 6738 N N . ARG B 1 407 ? 71.569 20.273 63.712 1.00 34.50 406 ARG B N 1
ATOM 6739 C CA . ARG B 1 407 ? 70.832 20.521 62.461 1.00 34.08 406 ARG B CA 1
ATOM 6740 C C . ARG B 1 407 ? 69.921 21.756 62.467 1.00 33.34 406 ARG B C 1
ATOM 6741 O O . ARG B 1 407 ? 69.891 22.499 61.489 1.00 34.00 406 ARG B O 1
ATOM 6749 N N . LEU B 1 408 ? 69.173 21.972 63.550 1.00 32.48 407 LEU B N 1
ATOM 6750 C CA . LEU B 1 408 ? 68.075 22.960 63.535 1.00 32.38 407 LEU B CA 1
ATOM 6751 C C . LEU B 1 408 ? 68.485 24.357 63.076 1.00 31.83 407 LEU B C 1
ATOM 6752 O O . LEU B 1 408 ? 67.824 24.953 62.226 1.00 30.48 407 LEU B O 1
ATOM 6757 N N . SER B 1 409 ? 69.577 24.872 63.623 1.00 32.79 408 SER B N 1
ATOM 6758 C CA . SER B 1 409 ? 70.030 26.221 63.267 1.00 33.34 408 SER B CA 1
ATOM 6759 C C . SER B 1 409 ? 70.418 26.308 61.786 1.00 32.87 408 SER B C 1
ATOM 6760 O O . SER B 1 409 ? 69.979 27.210 61.076 1.00 32.69 408 SER B O 1
ATOM 6763 N N . ASN B 1 410 ? 71.220 25.355 61.326 1.00 33.77 409 ASN B N 1
ATOM 6764 C CA . ASN B 1 410 ? 71.604 25.283 59.909 1.00 34.41 409 ASN B CA 1
ATOM 6765 C C . ASN B 1 410 ? 70.411 25.167 58.960 1.00 33.56 409 ASN B C 1
ATOM 6766 O O . ASN B 1 410 ? 70.448 25.709 57.856 1.00 31.64 409 ASN B O 1
ATOM 6771 N N . ASP B 1 411 ? 69.362 24.468 59.401 1.00 32.24 410 ASP B N 1
ATOM 6772 C CA . ASP B 1 411 ? 68.149 24.255 58.599 1.00 32.24 410 ASP B CA 1
ATOM 6773 C C . ASP B 1 411 ? 67.084 25.337 58.803 1.00 32.31 410 ASP B C 1
ATOM 6774 O O . ASP B 1 411 ? 66.006 25.254 58.221 1.00 32.08 410 ASP B O 1
ATOM 6779 N N . LYS B 1 412 ? 67.387 26.333 59.632 1.00 33.05 411 LYS B N 1
ATOM 6780 C CA . LYS B 1 412 ? 66.473 27.444 59.940 1.00 32.41 411 LYS B CA 1
ATOM 6781 C C . LYS B 1 412 ? 65.199 26.977 60.650 1.00 31.70 411 LYS B C 1
ATOM 6782 O O . LYS B 1 412 ? 64.092 27.440 60.349 1.00 30.45 411 LYS B O 1
ATOM 6788 N N . PHE B 1 413 ? 65.388 26.053 61.590 1.00 30.33 412 PHE B N 1
ATOM 6789 C CA . PHE B 1 413 ? 64.341 25.582 62.496 1.00 29.42 412 PHE B CA 1
ATOM 6790 C C . PHE B 1 413 ? 63.062 25.155 61.782 1.00 28.05 412 PHE B C 1
ATOM 6791 O O . PHE B 1 413 ? 62.038 25.822 61.891 1.00 27.97 412 PHE B O 1
ATOM 6799 N N . PRO B 1 414 ? 63.128 24.035 61.040 1.00 26.99 413 PRO B N 1
ATOM 6800 C CA . PRO B 1 414 ? 61.941 23.542 60.356 1.00 26.65 413 PRO B CA 1
ATOM 6801 C C . PRO B 1 414 ? 60.877 23.055 61.328 1.00 24.83 413 PRO B C 1
ATOM 6802 O O . PRO B 1 414 ? 61.191 22.601 62.426 1.00 23.72 413 PRO B O 1
ATOM 6806 N N . GLU B 1 415 ? 59.628 23.184 60.904 1.00 24.60 414 GLU B N 1
ATOM 6807 C CA . GLU B 1 415 ? 58.466 22.712 61.638 1.00 24.00 414 GLU B CA 1
ATOM 6808 C C . GLU B 1 415 ? 58.549 21.212 61.899 1.00 23.85 414 GLU B C 1
ATOM 6809 O O . GLU B 1 415 ? 58.174 20.734 62.969 1.00 23.76 414 GLU B O 1
ATOM 6815 N N . TYR B 1 416 ? 59.019 20.472 60.903 1.00 23.62 415 TYR B N 1
ATOM 6816 C CA . TYR B 1 416 ? 59.111 19.014 61.002 1.00 23.59 415 TYR B CA 1
ATOM 6817 C C . TYR B 1 416 ? 60.088 18.435 59.996 1.00 23.16 415 TYR B C 1
ATOM 6818 O O . TYR B 1 416 ? 60.513 19.116 59.054 1.00 22.95 415 TYR B O 1
ATOM 6827 N N . TYR B 1 417 ? 60.449 17.178 60.227 1.00 23.46 416 TYR B N 1
ATOM 6828 C CA . TYR B 1 417 ? 61.365 16.431 59.363 1.00 24.14 416 TYR B CA 1
ATOM 6829 C C . TYR B 1 417 ? 60.683 15.148 58.882 1.00 23.80 416 TYR B C 1
ATOM 6830 O O . TYR B 1 417 ? 59.793 14.631 59.551 1.00 23.53 416 TYR B O 1
ATOM 6839 N N . ASP B 1 418 ? 61.116 14.646 57.728 1.00 23.57 417 ASP B N 1
ATOM 6840 C CA . ASP B 1 418 ? 60.507 13.474 57.091 1.00 23.58 417 ASP B CA 1
ATOM 6841 C C . ASP B 1 418 ? 61.482 12.308 56.875 1.00 24.64 417 ASP B C 1
ATOM 6842 O O . ASP B 1 418 ? 62.712 12.458 56.985 1.00 24.75 417 ASP B O 1
ATOM 6847 N N . GLY B 1 419 ? 60.902 11.150 56.561 1.00 25.53 418 GLY B N 1
ATOM 6848 C CA . GLY B 1 419 ? 61.649 9.917 56.312 1.00 26.02 418 GLY B CA 1
ATOM 6849 C C . GLY B 1 419 ? 61.582 8.967 57.489 1.00 26.93 418 GLY B C 1
ATOM 6850 O O . GLY B 1 419 ? 61.250 9.379 58.610 1.00 26.59 418 GLY B O 1
ATOM 6851 N N . ASN B 1 420 ? 61.880 7.694 57.234 1.00 28.07 419 ASN B N 1
ATOM 6852 C CA . ASN B 1 420 ? 61.949 6.683 58.296 1.00 30.43 419 ASN B CA 1
ATOM 6853 C C . ASN B 1 420 ? 62.796 7.158 59.475 1.00 29.08 419 ASN B C 1
ATOM 6854 O O . ASN B 1 420 ? 62.424 6.959 60.613 1.00 28.73 419 ASN B O 1
ATOM 6859 N N . ASN B 1 421 ? 63.927 7.795 59.192 1.00 30.20 420 ASN B N 1
ATOM 6860 C CA . ASN B 1 421 ? 64.835 8.250 60.255 1.00 31.10 420 ASN B CA 1
ATOM 6861 C C . ASN B 1 421 ? 65.052 9.762 60.276 1.00 30.03 420 ASN B C 1
ATOM 6862 O O . ASN B 1 421 ? 66.079 10.247 60.753 1.00 30.22 420 ASN B O 1
ATOM 6867 N N . GLY B 1 422 ? 64.072 10.501 59.773 1.00 28.53 421 GLY B N 1
ATOM 6868 C CA . GLY B 1 422 ? 64.073 11.960 59.858 1.00 28.25 421 GLY B CA 1
ATOM 6869 C C . GLY B 1 422 ? 65.170 12.689 59.103 1.00 28.57 421 GLY B C 1
ATOM 6870 O O . GLY B 1 422 ? 65.539 13.806 59.476 1.00 27.80 421 GLY B O 1
ATOM 6871 N N . ARG B 1 423 ? 65.671 12.077 58.032 1.00 28.59 422 ARG B N 1
ATOM 6872 C CA . ARG B 1 423 ? 66.769 12.646 57.244 1.00 29.53 422 ARG B CA 1
ATOM 6873 C C . ARG B 1 423 ? 66.381 13.848 56.395 1.00 28.71 422 ARG B C 1
ATOM 6874 O O . ARG B 1 423 ? 67.218 14.715 56.128 1.00 28.42 422 ARG B O 1
ATOM 6882 N N . LEU B 1 424 ? 65.131 13.878 55.946 1.00 27.50 423 LEU B N 1
ATOM 6883 C CA . LEU B 1 424 ? 64.637 14.957 55.104 1.00 27.20 423 LEU B CA 1
ATOM 6884 C C . LEU B 1 424 ? 64.074 16.106 55.926 1.00 27.08 423 LEU B C 1
ATOM 6885 O O . LEU B 1 424 ? 63.460 15.890 56.972 1.00 27.54 423 LEU B O 1
ATOM 6890 N N . ILE B 1 425 ? 64.257 17.326 55.435 1.00 26.51 424 ILE B N 1
ATOM 6891 C CA . ILE B 1 425 ? 63.488 18.451 55.949 1.00 26.68 424 ILE B CA 1
ATOM 6892 C C . ILE B 1 425 ? 62.049 18.238 55.467 1.00 26.50 424 ILE B C 1
ATOM 6893 O O . ILE B 1 425 ? 61.822 17.772 54.347 1.00 25.49 424 ILE B O 1
ATOM 6898 N N . GLY B 1 426 ? 61.083 18.548 56.329 1.00 26.57 425 GLY B N 1
ATOM 6899 C CA . GLY B 1 426 ? 59.678 18.283 56.049 1.00 26.30 425 GLY B CA 1
ATOM 6900 C C . GLY B 1 426 ? 59.225 18.779 54.683 1.00 27.04 425 GLY B C 1
ATOM 6901 O O . GLY B 1 426 ? 59.506 19.919 54.300 1.00 26.88 425 GLY B O 1
ATOM 6902 N N . LYS B 1 427 ? 58.506 17.923 53.961 1.00 28.00 426 LYS B N 1
ATOM 6903 C CA . LYS B 1 427 ? 58.040 18.216 52.595 1.00 29.05 426 LYS B CA 1
ATOM 6904 C C . LYS B 1 427 ? 57.437 19.619 52.457 1.00 28.69 426 LYS B C 1
ATOM 6905 O O . LYS B 1 427 ? 57.807 20.362 51.553 1.00 27.51 426 LYS B O 1
ATOM 6911 N N . GLU B 1 428 ? 56.515 19.963 53.357 1.00 28.83 427 GLU B N 1
ATOM 6912 C CA . GLU B 1 428 ? 55.880 21.298 53.380 1.00 30.06 427 GLU B CA 1
ATOM 6913 C C . GLU B 1 428 ? 56.194 22.075 54.669 1.00 28.91 427 GLU B C 1
ATOM 6914 O O . GLU B 1 428 ? 55.453 22.979 55.049 1.00 29.04 427 GLU B O 1
ATOM 6920 N N . ALA B 1 429 ? 57.293 21.729 55.332 1.00 27.39 428 ALA B N 1
ATOM 6921 C CA . ALA B 1 429 ? 57.654 22.367 56.592 1.00 26.97 428 ALA B CA 1
ATOM 6922 C C . ALA B 1 429 ? 57.853 23.869 56.422 1.00 26.06 428 ALA B C 1
ATOM 6923 O O . ALA B 1 429 ? 58.567 24.306 55.528 1.00 25.38 428 ALA B O 1
ATOM 6925 N N . ARG B 1 430 ? 57.185 24.654 57.262 1.00 26.80 429 ARG B N 1
ATOM 6926 C CA . ARG B 1 430 ? 57.524 26.068 57.410 1.00 27.00 429 ARG B CA 1
ATOM 6927 C C . ARG B 1 430 ? 58.919 26.143 58.028 1.00 26.59 429 ARG B C 1
ATOM 6928 O O . ARG B 1 430 ? 59.309 25.245 58.773 1.00 25.29 429 ARG B O 1
ATOM 6936 N N . ILE B 1 431 ? 59.673 27.190 57.710 1.00 26.77 430 ILE B N 1
ATOM 6937 C CA . ILE B 1 431 ? 60.918 27.458 58.444 1.00 27.96 430 ILE B CA 1
ATOM 6938 C C . ILE B 1 431 ? 60.656 28.503 59.526 1.00 28.13 430 ILE B C 1
ATOM 6939 O O . ILE B 1 431 ? 59.640 29.197 59.498 1.00 29.40 430 ILE B O 1
ATOM 6944 N N . TYR B 1 432 ? 61.581 28.598 60.477 1.00 28.30 431 TYR B N 1
ATOM 6945 C CA . TYR B 1 432 ? 61.417 29.438 61.661 1.00 28.03 431 TYR B CA 1
ATOM 6946 C C . TYR B 1 432 ? 60.098 29.119 62.357 1.00 27.11 431 TYR B C 1
ATOM 6947 O O . TYR B 1 432 ? 59.321 30.016 62.669 1.00 26.37 431 TYR B O 1
ATOM 6956 N N . GLN B 1 433 ? 59.849 27.828 62.567 1.00 26.47 432 GLN B N 1
ATOM 6957 C CA . GLN B 1 433 ? 58.691 27.380 63.331 1.00 26.54 432 GLN B CA 1
ATOM 6958 C C . GLN B 1 433 ? 59.009 27.640 64.801 1.00 26.55 432 GLN B C 1
ATOM 6959 O O . GLN B 1 433 ? 60.003 27.135 65.327 1.00 26.93 432 GLN B O 1
ATOM 6965 N N . THR B 1 434 ? 58.163 28.428 65.455 1.00 26.60 433 THR B N 1
ATOM 6966 C CA . THR B 1 434 ? 58.436 28.904 66.811 1.00 27.23 433 THR B CA 1
ATOM 6967 C C . THR B 1 434 ? 58.657 27.774 67.828 1.00 26.76 433 THR B C 1
ATOM 6968 O O . THR B 1 434 ? 59.641 27.800 68.564 1.00 26.05 433 THR B O 1
ATOM 6972 N N . TRP B 1 435 ? 57.785 26.768 67.854 1.00 27.03 434 TRP B N 1
ATOM 6973 C CA . TRP B 1 435 ? 57.931 25.702 68.869 1.00 27.23 434 TRP B CA 1
ATOM 6974 C C . TRP B 1 435 ? 59.110 24.746 68.611 1.00 27.36 434 TRP B C 1
ATOM 6975 O O . TRP B 1 435 ? 59.526 24.020 69.510 1.00 27.48 434 TRP B O 1
ATOM 6986 N N . SER B 1 436 ? 59.672 24.777 67.408 1.00 27.23 435 SER B N 1
ATOM 6987 C CA . SER B 1 436 ? 60.947 24.104 67.157 1.00 27.76 435 SER B CA 1
ATOM 6988 C C . SER B 1 436 ? 62.084 24.860 67.858 1.00 27.52 435 SER B C 1
ATOM 6989 O O . SER B 1 436 ? 62.982 24.253 68.418 1.00 28.22 435 SER B O 1
ATOM 6992 N N . ILE B 1 437 ? 62.029 26.187 67.831 1.00 28.78 436 ILE B N 1
ATOM 6993 C CA . ILE B 1 437 ? 63.029 27.026 68.501 1.00 28.89 436 ILE B CA 1
ATOM 6994 C C . ILE B 1 437 ? 62.850 26.931 70.018 1.00 28.85 436 ILE B C 1
ATOM 6995 O O . ILE B 1 437 ? 63.813 26.729 70.756 1.00 27.52 436 ILE B O 1
ATOM 7000 N N . ALA B 1 438 ? 61.606 27.073 70.465 1.00 28.76 437 ALA B N 1
ATOM 7001 C CA . ALA B 1 438 ? 61.280 27.019 71.886 1.00 29.23 437 ALA B CA 1
ATOM 7002 C C . ALA B 1 438 ? 61.540 25.632 72.470 1.00 30.12 437 ALA B C 1
ATOM 7003 O O . ALA B 1 438 ? 61.962 25.513 73.620 1.00 30.66 437 ALA B O 1
ATOM 7005 N N . GLY B 1 439 ? 61.303 24.594 71.671 1.00 29.27 438 GLY B N 1
ATOM 7006 C CA . GLY B 1 439 ? 61.538 23.217 72.100 1.00 29.38 438 GLY B CA 1
ATOM 7007 C C . GLY B 1 439 ? 62.987 22.948 72.476 1.00 29.48 438 GLY B C 1
ATOM 7008 O O . GLY B 1 439 ? 63.273 22.352 73.513 1.00 28.83 438 GLY B O 1
ATOM 7009 N N . LEU B 1 440 ? 63.905 23.390 71.627 1.00 30.23 439 LEU B N 1
ATOM 7010 C CA . LEU B 1 440 ? 65.328 23.229 71.888 1.00 30.23 439 LEU B CA 1
ATOM 7011 C C . LEU B 1 440 ? 65.759 24.039 73.119 1.00 30.73 439 LEU B C 1
ATOM 7012 O O . LEU B 1 440 ? 66.422 23.517 74.006 1.00 30.98 439 LEU B O 1
ATOM 7017 N N . LEU B 1 441 ? 65.365 25.306 73.169 1.00 31.65 440 LEU B N 1
ATOM 7018 C CA . LEU B 1 441 ? 65.672 26.161 74.322 1.00 32.48 440 LEU B CA 1
ATOM 7019 C C . LEU B 1 441 ? 65.175 25.571 75.636 1.00 32.11 440 LEU B C 1
ATOM 7020 O O . LEU B 1 441 ? 65.907 25.551 76.623 1.00 31.02 440 LEU B O 1
ATOM 7025 N N . VAL B 1 442 ? 63.928 25.103 75.641 1.00 31.21 441 VAL B N 1
ATOM 7026 C CA . VAL B 1 442 ? 63.328 24.512 76.834 1.00 31.00 441 VAL B CA 1
ATOM 7027 C C . VAL B 1 442 ? 64.106 23.279 77.284 1.00 30.51 441 VAL B C 1
ATOM 7028 O O . VAL B 1 442 ? 64.357 23.105 78.479 1.00 30.07 441 VAL B O 1
ATOM 7032 N N . ALA B 1 443 ? 64.488 22.437 76.328 1.00 30.66 442 ALA B N 1
ATOM 7033 C CA . ALA B 1 443 ? 65.235 21.216 76.628 1.00 31.07 442 ALA B CA 1
ATOM 7034 C C . ALA B 1 443 ? 66.566 21.527 77.305 1.00 32.38 442 ALA B C 1
ATOM 7035 O O . ALA B 1 443 ? 66.942 20.878 78.277 1.00 31.76 442 ALA B O 1
ATOM 7037 N N . LYS B 1 444 ? 67.265 22.530 76.793 1.00 35.09 443 LYS B N 1
ATOM 7038 C CA . LYS B 1 444 ? 68.551 22.939 77.358 1.00 37.81 443 LYS B CA 1
ATOM 7039 C C . LYS B 1 444 ? 68.389 23.604 78.730 1.00 38.74 443 LYS B C 1
ATOM 7040 O O . LYS B 1 444 ? 69.214 23.400 79.620 1.00 38.83 443 LYS B O 1
ATOM 7046 N N . GLN B 1 445 ? 67.322 24.385 78.895 1.00 39.64 444 GLN B N 1
ATOM 7047 C CA . GLN B 1 445 ? 66.979 24.981 80.193 1.00 40.62 444 GLN B CA 1
ATOM 7048 C C . GLN B 1 445 ? 66.700 23.907 81.253 1.00 40.55 444 GLN B C 1
ATOM 7049 O O . GLN B 1 445 ? 67.198 24.004 82.377 1.00 39.75 444 GLN B O 1
ATOM 7055 N N . PHE B 1 446 ? 65.899 22.901 80.896 1.00 39.80 445 PHE B N 1
ATOM 7056 C CA . PHE B 1 446 ? 65.643 21.752 81.777 1.00 40.94 445 PHE B CA 1
ATOM 7057 C C . PHE B 1 446 ? 66.933 21.032 82.145 1.00 42.46 445 PHE B C 1
ATOM 7058 O O . PHE B 1 446 ? 67.133 20.635 83.289 1.00 43.27 445 PHE B O 1
ATOM 7066 N N . LEU B 1 447 ? 67.780 20.823 81.147 1.00 43.52 446 LEU B N 1
ATOM 7067 C CA . LEU B 1 447 ? 69.053 20.142 81.347 1.00 46.67 446 LEU B CA 1
ATOM 7068 C C . LEU B 1 447 ? 69.906 20.888 82.371 1.00 48.08 446 LEU B C 1
ATOM 7069 O O . LEU B 1 447 ? 70.473 20.282 83.274 1.00 51.33 446 LEU B O 1
ATOM 7074 N N . ALA B 1 448 ? 69.969 22.208 82.233 1.00 49.81 447 ALA B N 1
ATOM 7075 C CA . ALA B 1 448 ? 70.721 23.053 83.161 1.00 51.14 447 ALA B CA 1
ATOM 7076 C C . ALA B 1 448 ? 70.118 23.057 84.573 1.00 52.28 447 ALA B C 1
ATOM 7077 O O . ALA B 1 448 ? 70.854 23.061 85.558 1.00 52.68 447 ALA B O 1
ATOM 7079 N N . ASN B 1 449 ? 68.788 23.052 84.667 1.00 52.22 448 ASN B N 1
ATOM 7080 C CA . ASN B 1 449 ? 68.107 23.015 85.965 1.00 51.43 448 ASN B CA 1
ATOM 7081 C C . ASN B 1 449 ? 66.889 22.077 85.985 1.00 49.23 448 ASN B C 1
ATOM 7082 O O . ASN B 1 449 ? 65.748 22.528 85.850 1.00 47.16 448 ASN B O 1
ATOM 7087 N N . PRO B 1 450 ? 67.131 20.765 86.188 1.00 48.59 449 PRO B N 1
ATOM 7088 C CA . PRO B 1 450 ? 66.092 19.721 86.183 1.00 48.80 449 PRO B CA 1
ATOM 7089 C C . PRO B 1 450 ? 64.900 19.969 87.108 1.00 50.59 449 PRO B C 1
ATOM 7090 O O . PRO B 1 450 ? 63.841 19.372 86.914 1.00 48.85 449 PRO B O 1
ATOM 7094 N N . ASP B 1 451 ? 65.074 20.827 88.109 1.00 52.77 450 ASP B N 1
ATOM 7095 C CA . ASP B 1 451 ? 63.994 21.157 89.040 1.00 54.59 450 ASP B CA 1
ATOM 7096 C C . ASP B 1 451 ? 62.820 21.849 88.342 1.00 53.33 450 ASP B C 1
ATOM 7097 O O . ASP B 1 451 ? 61.675 21.721 88.775 1.00 51.10 450 ASP B O 1
ATOM 7102 N N . HIS B 1 452 ? 63.105 22.561 87.252 1.00 52.29 451 HIS B N 1
ATOM 7103 C CA . HIS B 1 452 ? 62.052 23.196 86.453 1.00 51.90 451 HIS B CA 1
ATOM 7104 C C . HIS B 1 452 ? 61.103 22.199 85.774 1.00 50.07 451 HIS B C 1
ATOM 7105 O O . HIS B 1 452 ? 60.028 22.588 85.322 1.00 49.09 451 HIS B O 1
ATOM 7112 N N . VAL B 1 453 ? 61.489 20.924 85.703 1.00 48.71 452 VAL B N 1
ATOM 7113 C CA . VAL B 1 453 ? 60.600 19.884 85.167 1.00 48.12 452 VAL B CA 1
ATOM 7114 C C . VAL B 1 453 ? 59.300 19.811 85.984 1.00 49.02 452 VAL B C 1
ATOM 7115 O O . VAL B 1 453 ? 58.254 19.401 85.472 1.00 47.67 452 VAL B O 1
ATOM 7119 N N . GLU B 1 454 ? 59.373 20.239 87.243 1.00 51.64 453 GLU B N 1
ATOM 7120 C CA . GLU B 1 454 ? 58.210 20.267 88.141 1.00 54.52 453 GLU B CA 1
ATOM 7121 C C . GLU B 1 454 ? 56.999 21.007 87.557 1.00 53.58 453 GLU B C 1
ATOM 7122 O O . GLU B 1 454 ? 55.858 20.615 87.812 1.00 54.39 453 GLU B O 1
ATOM 7128 N N . PHE B 1 455 ? 57.244 22.057 86.772 1.00 51.46 454 PHE B N 1
ATOM 7129 C CA . PHE B 1 455 ? 56.158 22.891 86.234 1.00 51.99 454 PHE B CA 1
ATOM 7130 C C . PHE B 1 455 ? 55.207 22.125 85.310 1.00 51.37 454 PHE B C 1
ATOM 7131 O O . PHE B 1 455 ? 54.056 22.528 85.139 1.00 49.65 454 PHE B O 1
ATOM 7139 N N . ILE B 1 456 ? 55.692 21.039 84.712 1.00 50.58 455 ILE B N 1
ATOM 7140 C CA . ILE B 1 456 ? 54.863 20.179 83.859 1.00 50.88 455 ILE B CA 1
ATOM 7141 C C . ILE B 1 456 ? 54.725 18.767 84.455 1.00 51.45 455 ILE B C 1
ATOM 7142 O O . ILE B 1 456 ? 54.339 17.822 83.768 1.00 50.73 455 ILE B O 1
ATOM 7147 N N . SER B 1 457 ? 55.031 18.641 85.744 1.00 52.82 456 SER B N 1
ATOM 7148 C CA . SER B 1 457 ? 54.919 17.368 86.454 1.00 54.37 456 SER B CA 1
ATOM 7149 C C . SER B 1 457 ? 54.606 17.598 87.926 1.00 55.12 456 SER B C 1
ATOM 7150 O O . SER B 1 457 ? 53.584 17.131 88.425 1.00 57.35 456 SER B O 1
ATOM 7153 N N . ARG C 1 13 ? -3.862 -13.592 61.564 1.00 75.29 12 ARG C N 1
ATOM 7154 C CA . ARG C 1 13 ? -3.931 -14.394 62.832 1.00 75.91 12 ARG C CA 1
ATOM 7155 C C . ARG C 1 13 ? -3.794 -15.904 62.613 1.00 75.52 12 ARG C C 1
ATOM 7156 O O . ARG C 1 13 ? -3.174 -16.596 63.423 1.00 77.30 12 ARG C O 1
ATOM 7164 N N . GLU C 1 14 ? -4.388 -16.411 61.536 1.00 73.26 13 GLU C N 1
ATOM 7165 C CA . GLU C 1 14 ? -4.319 -17.840 61.199 1.00 71.97 13 GLU C CA 1
ATOM 7166 C C . GLU C 1 14 ? -3.084 -18.213 60.367 1.00 68.43 13 GLU C C 1
ATOM 7167 O O . GLU C 1 14 ? -2.908 -19.377 60.003 1.00 67.74 13 GLU C O 1
ATOM 7173 N N . THR C 1 15 ? -2.234 -17.230 60.078 1.00 65.00 14 THR C N 1
ATOM 7174 C CA . THR C 1 15 ? -1.029 -17.442 59.274 1.00 61.34 14 THR C CA 1
ATOM 7175 C C . THR C 1 15 ? 0.054 -18.201 60.041 1.00 58.25 14 THR C C 1
ATOM 7176 O O . THR C 1 15 ? 0.035 -18.262 61.272 1.00 57.66 14 THR C O 1
ATOM 7180 N N . GLU C 1 16 ? 0.994 -18.780 59.298 1.00 56.14 15 GLU C N 1
ATOM 7181 C CA . GLU C 1 16 ? 2.185 -19.409 59.883 1.00 53.98 15 GLU C CA 1
ATOM 7182 C C . GLU C 1 16 ? 3.028 -18.381 60.649 1.00 50.52 15 GLU C C 1
ATOM 7183 O O . GLU C 1 16 ? 3.484 -18.642 61.765 1.00 47.74 15 GLU C O 1
ATOM 7189 N N . SER C 1 17 ? 3.236 -17.224 60.028 1.00 47.60 16 SER C N 1
ATOM 7190 C CA . SER C 1 17 ? 4.087 -16.167 60.585 1.00 46.80 16 SER C CA 1
ATOM 7191 C C . SER C 1 17 ? 3.581 -15.648 61.926 1.00 46.40 16 SER C C 1
ATOM 7192 O O . SER C 1 17 ? 4.362 -15.457 62.860 1.00 45.01 16 SER C O 1
ATOM 7195 N N . TRP C 1 18 ? 2.276 -15.407 62.010 1.00 46.34 17 TRP C N 1
ATOM 7196 C CA . TRP C 1 18 ? 1.673 -14.932 63.252 0.50 46.27 17 TRP C CA 1
ATOM 7197 C C . TRP C 1 18 ? 1.950 -15.897 64.408 1.00 45.67 17 TRP C C 1
ATOM 7198 O O . TRP C 1 18 ? 2.288 -15.471 65.513 1.00 43.96 17 TRP C O 1
ATOM 7209 N N . LYS C 1 19 ? 1.810 -17.193 64.144 1.00 46.63 18 LYS C N 1
ATOM 7210 C CA . LYS C 1 19 ? 2.055 -18.217 65.164 1.00 47.43 18 LYS C CA 1
ATOM 7211 C C . LYS C 1 19 ? 3.522 -18.289 65.582 1.00 45.35 18 LYS C C 1
ATOM 7212 O O . LYS C 1 19 ? 3.829 -18.564 66.746 1.00 44.47 18 LYS C O 1
ATOM 7218 N N . LEU C 1 20 ? 4.429 -18.044 64.641 1.00 43.75 19 LEU C N 1
ATOM 7219 C CA . LEU C 1 20 ? 5.851 -17.961 64.970 1.00 41.74 19 LEU C CA 1
ATOM 7220 C C . LEU C 1 20 ? 6.120 -16.748 65.869 1.00 40.20 19 LEU C C 1
ATOM 7221 O O . LEU C 1 20 ? 6.886 -16.836 66.826 1.00 38.48 19 LEU C O 1
ATOM 7226 N N . LEU C 1 21 ? 5.470 -15.629 65.564 1.00 40.18 20 LEU C N 1
ATOM 7227 C CA . LEU C 1 21 ? 5.602 -14.414 66.368 1.00 40.89 20 LEU C CA 1
ATOM 7228 C C . LEU C 1 21 ? 5.078 -14.616 67.795 1.00 42.40 20 LEU C C 1
ATOM 7229 O O . LEU C 1 21 ? 5.684 -14.153 68.762 1.00 40.80 20 LEU C O 1
ATOM 7234 N N . GLU C 1 22 ? 3.957 -15.323 67.924 1.00 45.66 21 GLU C N 1
ATOM 7235 C CA . GLU C 1 22 ? 3.374 -15.612 69.241 1.00 46.84 21 GLU C CA 1
ATOM 7236 C C . GLU C 1 22 ? 4.302 -16.432 70.135 1.00 44.52 21 GLU C C 1
ATOM 7237 O O . GLU C 1 22 ? 4.406 -16.179 71.334 1.00 43.89 21 GLU C O 1
ATOM 7243 N N . SER C 1 23 ? 4.973 -17.413 69.547 1.00 43.57 22 SER C N 1
ATOM 7244 C CA . SER C 1 23 ? 5.899 -18.263 70.296 1.00 42.96 22 SER C CA 1
ATOM 7245 C C . SER C 1 23 ? 7.150 -17.498 70.736 1.00 41.73 22 SER C C 1
ATOM 7246 O O . SER C 1 23 ? 7.796 -17.877 71.710 1.00 41.16 22 SER C O 1
ATOM 7249 N N . SER C 1 24 ? 7.478 -16.419 70.023 1.00 40.57 23 SER C N 1
ATOM 7250 C CA . SER C 1 24 ? 8.650 -15.598 70.345 1.00 39.61 23 SER C CA 1
ATOM 7251 C C . SER C 1 24 ? 8.449 -14.705 71.573 1.00 38.93 23 SER C C 1
ATOM 7252 O O . SER C 1 24 ? 9.414 -14.153 72.098 1.00 37.35 23 SER C O 1
ATOM 7255 N N . ILE C 1 25 ? 7.204 -14.573 72.030 1.00 39.15 24 ILE C N 1
ATOM 7256 C CA . ILE C 1 25 ? 6.866 -13.656 73.124 1.00 40.31 24 ILE C CA 1
ATOM 7257 C C . ILE C 1 25 ? 7.501 -14.079 74.447 1.00 41.27 24 ILE C C 1
ATOM 7258 O O . ILE C 1 25 ? 7.453 -15.248 74.824 1.00 41.67 24 ILE C O 1
ATOM 7263 N N . ILE C 1 26 ? 8.095 -13.111 75.140 1.00 43.20 25 ILE C N 1
ATOM 7264 C CA . ILE C 1 26 ? 8.658 -13.324 76.471 1.00 44.57 25 ILE C CA 1
ATOM 7265 C C . ILE C 1 26 ? 7.645 -12.891 77.531 1.00 45.72 25 ILE C C 1
ATOM 7266 O O . ILE C 1 26 ? 7.027 -11.829 77.408 1.00 45.88 25 ILE C O 1
ATOM 7271 N N . TYR C 1 27 ? 7.492 -13.713 78.570 1.00 45.56 26 TYR C N 1
ATOM 7272 C CA . TYR C 1 27 ? 6.562 -13.436 79.666 1.00 45.47 26 TYR C CA 1
ATOM 7273 C C . TYR C 1 27 ? 7.297 -13.129 80.958 1.00 46.21 26 TYR C C 1
ATOM 7274 O O . TYR C 1 27 ? 8.388 -13.639 81.206 1.00 44.61 26 TYR C O 1
ATOM 7283 N N . TYR C 1 28 ? 6.684 -12.275 81.770 1.00 48.20 27 TYR C N 1
ATOM 7284 C CA . TYR C 1 28 ? 7.267 -11.828 83.029 1.00 50.07 27 TYR C CA 1
ATOM 7285 C C . TYR C 1 28 ? 6.146 -11.596 84.029 1.00 50.77 27 TYR C C 1
ATOM 7286 O O . TYR C 1 28 ? 5.319 -10.698 83.844 1.00 51.32 27 TYR C O 1
ATOM 7295 N N . GLU C 1 29 ? 6.123 -12.419 85.075 1.00 52.28 28 GLU C N 1
ATOM 7296 C CA . GLU C 1 29 ? 5.055 -12.398 86.079 1.00 52.40 28 GLU C CA 1
ATOM 7297 C C . GLU C 1 29 ? 3.674 -12.501 85.417 1.00 50.78 28 GLU C C 1
ATOM 7298 O O . GLU C 1 29 ? 2.729 -11.812 85.801 1.00 49.55 28 GLU C O 1
ATOM 7304 N N . GLY C 1 30 ? 3.584 -13.362 84.406 1.00 49.55 29 GLY C N 1
ATOM 7305 C CA . GLY C 1 30 ? 2.332 -13.613 83.689 1.00 49.55 29 GLY C CA 1
ATOM 7306 C C . GLY C 1 30 ? 1.936 -12.597 82.624 1.00 49.77 29 GLY C C 1
ATOM 7307 O O . GLY C 1 30 ? 0.840 -12.689 82.064 1.00 50.02 29 GLY C O 1
ATOM 7308 N N . ASN C 1 31 ? 2.814 -11.636 82.338 1.00 48.64 30 ASN C N 1
ATOM 7309 C CA . ASN C 1 31 ? 2.518 -10.561 81.379 1.00 47.36 30 ASN C CA 1
ATOM 7310 C C . ASN C 1 31 ? 3.511 -10.535 80.212 1.00 44.41 30 ASN C C 1
ATOM 7311 O O . ASN C 1 31 ? 4.711 -10.699 80.424 1.00 43.35 30 ASN C O 1
ATOM 7316 N N . PRO C 1 32 ? 3.014 -10.329 78.977 1.00 42.93 31 PRO C N 1
ATOM 7317 C CA . PRO C 1 32 ? 3.908 -10.258 77.818 1.00 42.74 31 PRO C CA 1
ATOM 7318 C C . PRO C 1 32 ? 4.658 -8.929 77.782 1.00 42.30 31 PRO C C 1
ATOM 7319 O O . PRO C 1 32 ? 4.028 -7.874 77.853 1.00 42.44 31 PRO C O 1
ATOM 7323 N N . ILE C 1 33 ? 5.986 -8.981 77.694 1.00 41.66 32 ILE C N 1
ATOM 7324 C CA . ILE C 1 33 ? 6.812 -7.765 77.764 1.00 41.67 32 ILE C CA 1
ATOM 7325 C C . ILE C 1 33 ? 7.815 -7.580 76.615 1.00 41.02 32 ILE C C 1
ATOM 7326 O O . ILE C 1 33 ? 8.539 -6.586 76.583 1.00 40.37 32 ILE C O 1
ATOM 7331 N N . GLY C 1 34 ? 7.856 -8.523 75.679 1.00 40.30 33 GLY C N 1
ATOM 7332 C CA . GLY C 1 34 ? 8.765 -8.427 74.542 1.00 39.01 33 GLY C CA 1
ATOM 7333 C C . GLY C 1 34 ? 8.829 -9.706 73.736 1.00 38.56 33 GLY C C 1
ATOM 7334 O O . GLY C 1 34 ? 8.015 -10.612 73.928 1.00 37.93 33 GLY C O 1
ATOM 7335 N N . THR C 1 35 ? 9.806 -9.767 72.833 1.00 37.03 34 THR C N 1
ATOM 7336 C CA . THR C 1 35 ? 10.029 -10.931 71.978 1.00 36.14 34 THR C CA 1
ATOM 7337 C C . THR C 1 35 ? 11.518 -11.271 71.896 1.00 35.96 34 THR C C 1
ATOM 7338 O O . THR C 1 35 ? 12.361 -10.373 71.842 1.00 34.20 34 THR C O 1
ATOM 7342 N N . VAL C 1 36 ? 11.839 -12.564 71.888 1.00 35.44 35 VAL C N 1
ATOM 7343 C CA . VAL C 1 36 ? 13.224 -13.007 71.670 1.00 35.94 35 VAL C CA 1
ATOM 7344 C C . VAL C 1 36 ? 13.677 -12.632 70.260 1.00 35.11 35 VAL C C 1
ATOM 7345 O O . VAL C 1 36 ? 12.853 -12.471 69.357 1.00 35.48 35 VAL C O 1
ATOM 7349 N N . ALA C 1 37 ? 14.984 -12.507 70.076 1.00 34.50 36 ALA C N 1
ATOM 7350 C CA . ALA C 1 37 ? 15.548 -12.149 68.771 1.00 34.58 36 ALA C CA 1
ATOM 7351 C C . ALA C 1 37 ? 15.375 -13.265 67.742 1.00 34.75 36 ALA C C 1
ATOM 7352 O O . ALA C 1 37 ? 15.079 -13.004 66.576 1.00 33.56 36 ALA C O 1
ATOM 7354 N N . ALA C 1 38 ? 15.568 -14.505 68.179 1.00 35.53 37 ALA C N 1
ATOM 7355 C CA . ALA C 1 38 ? 15.489 -15.661 67.285 1.00 36.59 37 ALA C CA 1
ATOM 7356 C C . ALA C 1 38 ? 15.135 -16.931 68.046 1.00 37.94 37 ALA C C 1
ATOM 7357 O O . ALA C 1 38 ? 15.342 -17.018 69.252 1.00 37.36 37 ALA C O 1
ATOM 7359 N N . GLN C 1 39 ? 14.615 -17.914 67.320 1.00 39.67 38 GLN C N 1
ATOM 7360 C CA . GLN C 1 39 ? 14.326 -19.232 67.886 1.00 41.90 38 GLN C CA 1
ATOM 7361 C C . GLN C 1 39 ? 15.042 -20.303 67.079 1.00 42.08 38 GLN C C 1
ATOM 7362 O O . GLN C 1 39 ? 14.429 -21.241 66.568 1.00 41.69 38 GLN C O 1
ATOM 7368 N N . ASP C 1 40 ? 16.350 -20.135 66.965 1.00 44.40 39 ASP C N 1
ATOM 7369 C CA . ASP C 1 40 ? 17.190 -21.078 66.258 1.00 46.73 39 ASP C CA 1
ATOM 7370 C C . ASP C 1 40 ? 17.431 -22.265 67.184 1.00 50.23 39 ASP C C 1
ATOM 7371 O O . ASP C 1 40 ? 17.956 -22.091 68.283 1.00 49.86 39 ASP C O 1
ATOM 7376 N N . PRO C 1 41 ? 17.048 -23.475 66.747 1.00 54.57 40 PRO C N 1
ATOM 7377 C CA . PRO C 1 41 ? 17.134 -24.642 67.623 1.00 57.26 40 PRO C CA 1
ATOM 7378 C C . PRO C 1 41 ? 18.550 -25.175 67.858 1.00 59.29 40 PRO C C 1
ATOM 7379 O O . PRO C 1 41 ? 18.769 -25.884 68.836 1.00 59.94 40 PRO C O 1
ATOM 7383 N N . GLU C 1 42 ? 19.495 -24.831 66.986 1.00 61.78 41 GLU C N 1
ATOM 7384 C CA . GLU C 1 42 ? 20.811 -25.479 66.981 1.00 63.94 41 GLU C CA 1
ATOM 7385 C C . GLU C 1 42 ? 21.973 -24.581 67.399 1.00 62.74 41 GLU C C 1
ATOM 7386 O O . GLU C 1 42 ? 22.811 -24.994 68.203 1.00 64.52 41 GLU C O 1
ATOM 7392 N N . LEU C 1 43 ? 22.035 -23.370 66.848 1.00 59.94 42 LEU C N 1
ATOM 7393 C CA . LEU C 1 43 ? 23.149 -22.458 67.123 1.00 57.35 42 LEU C CA 1
ATOM 7394 C C . LEU C 1 43 ? 23.224 -22.076 68.597 1.00 56.18 42 LEU C C 1
ATOM 7395 O O . LEU C 1 43 ? 22.241 -22.202 69.336 1.00 56.77 42 LEU C O 1
ATOM 7400 N N . ALA C 1 44 ? 24.400 -21.607 69.009 1.00 54.03 43 ALA C N 1
ATOM 7401 C CA . ALA C 1 44 ? 24.615 -21.127 70.374 1.00 52.11 43 ALA C CA 1
ATOM 7402 C C . ALA C 1 44 ? 23.658 -19.976 70.660 1.00 51.99 43 ALA C C 1
ATOM 7403 O O . ALA C 1 44 ? 23.454 -19.108 69.809 1.00 53.54 43 ALA C O 1
ATOM 7405 N N . ALA C 1 45 ? 23.066 -19.983 71.849 1.00 50.43 44 ALA C N 1
ATOM 7406 C CA . ALA C 1 45 ? 22.120 -18.938 72.247 1.00 50.08 44 ALA C CA 1
ATOM 7407 C C . ALA C 1 45 ? 22.762 -17.551 72.148 1.00 48.95 44 ALA C C 1
ATOM 7408 O O . ALA C 1 45 ? 22.146 -16.609 71.642 1.00 46.98 44 ALA C O 1
ATOM 7410 N N . LEU C 1 46 ? 24.005 -17.452 72.620 1.00 47.38 45 LEU C N 1
ATOM 7411 C CA . LEU C 1 46 ? 24.765 -16.200 72.616 1.00 46.03 45 LEU C CA 1
ATOM 7412 C C . LEU C 1 46 ? 23.900 -15.099 73.256 1.00 44.83 45 LEU C C 1
ATOM 7413 O O . LEU C 1 46 ? 23.521 -15.234 74.419 1.00 45.18 45 LEU C O 1
ATOM 7418 N N . ASN C 1 47 ? 23.577 -14.033 72.523 1.00 41.94 46 ASN C N 1
ATOM 7419 C CA . ASN C 1 47 ? 22.621 -13.028 73.012 1.00 39.88 46 ASN C CA 1
ATOM 7420 C C . ASN C 1 47 ? 21.308 -13.023 72.217 1.00 38.66 46 ASN C C 1
ATOM 7421 O O . ASN C 1 47 ? 20.471 -12.143 72.405 1.00 38.85 46 ASN C O 1
ATOM 7426 N N . TYR C 1 48 ? 21.118 -14.032 71.366 1.00 37.63 47 TYR C N 1
ATOM 7427 C CA . TYR C 1 48 ? 19.908 -14.152 70.539 1.00 36.44 47 TYR C CA 1
ATOM 7428 C C . TYR C 1 48 ? 18.655 -14.637 71.286 1.00 37.17 47 TYR C C 1
ATOM 7429 O O . TYR C 1 48 ? 17.558 -14.647 70.719 1.00 36.42 47 TYR C O 1
ATOM 7438 N N . ASP C 1 49 ? 18.805 -15.031 72.548 1.00 37.42 48 ASP C N 1
ATOM 7439 C CA . ASP C 1 49 ? 17.638 -15.360 73.380 1.00 39.08 48 ASP C CA 1
ATOM 7440 C C . ASP C 1 49 ? 17.119 -14.140 74.149 1.00 38.68 48 ASP C C 1
ATOM 7441 O O . ASP C 1 49 ? 16.244 -14.266 75.002 1.00 40.37 48 ASP C O 1
ATOM 7446 N N . GLN C 1 50 ? 17.656 -12.961 73.833 1.00 38.43 49 GLN C N 1
ATOM 7447 C CA . GLN C 1 50 ? 17.265 -11.721 74.495 1.00 37.33 49 GLN C CA 1
ATOM 7448 C C . GLN C 1 50 ? 16.356 -10.889 73.600 1.00 36.87 49 GLN C C 1
ATOM 7449 O O . GLN C 1 50 ? 16.377 -11.029 72.373 1.00 38.10 49 GLN C O 1
ATOM 7455 N N . CYS C 1 51 ? 15.543 -10.046 74.230 1.00 35.36 50 CYS C N 1
ATOM 7456 C CA . CYS C 1 51 ? 14.747 -9.056 73.529 1.00 34.62 50 CYS C CA 1
ATOM 7457 C C . CYS C 1 51 ? 15.597 -7.811 73.335 1.00 34.13 50 CYS C C 1
ATOM 7458 O O . CYS C 1 51 ? 15.926 -7.117 74.300 1.00 33.72 50 CYS C O 1
ATOM 7461 N N . PHE C 1 52 ? 15.976 -7.554 72.089 1.00 33.22 51 PHE C N 1
ATOM 7462 C CA . PHE C 1 52 ? 16.677 -6.327 71.738 1.00 32.93 51 PHE C CA 1
ATOM 7463 C C . PHE C 1 52 ? 15.647 -5.236 71.543 1.00 32.62 51 PHE C C 1
ATOM 7464 O O . PHE C 1 52 ? 14.604 -5.475 70.934 1.00 33.50 51 PHE C O 1
ATOM 7472 N N . LEU C 1 53 ? 15.944 -4.044 72.047 1.00 31.82 52 LEU C N 1
ATOM 7473 C CA . LEU C 1 53 ? 15.040 -2.913 71.893 1.00 32.06 52 LEU C CA 1
ATOM 7474 C C . LEU C 1 53 ? 14.822 -2.567 70.416 1.00 31.34 52 LEU C C 1
ATOM 7475 O O . LEU C 1 53 ? 13.702 -2.254 70.020 1.00 30.40 52 LEU C O 1
ATOM 7480 N N . ARG C 1 54 ? 15.873 -2.651 69.597 1.00 30.13 53 ARG C N 1
ATOM 7481 C CA . ARG C 1 54 ? 15.720 -2.375 68.163 1.00 29.26 53 ARG C CA 1
ATOM 7482 C C . ARG C 1 54 ? 14.877 -3.440 67.464 1.00 28.85 53 ARG C C 1
ATOM 7483 O O . ARG C 1 54 ? 14.025 -3.111 66.644 1.00 28.40 53 ARG C O 1
ATOM 7491 N N . ASP C 1 55 ? 15.100 -4.708 67.803 1.00 28.96 54 ASP C N 1
ATOM 7492 C CA . ASP C 1 55 ? 14.336 -5.808 67.207 1.00 29.91 54 ASP C CA 1
ATOM 7493 C C . ASP C 1 55 ? 12.845 -5.756 67.539 1.00 30.01 54 ASP C C 1
ATOM 7494 O O . ASP C 1 55 ? 12.018 -6.139 66.723 1.00 28.81 54 ASP C O 1
ATOM 7499 N N . PHE C 1 56 ? 12.503 -5.284 68.732 1.00 30.49 55 PHE C N 1
ATOM 7500 C CA . PHE C 1 56 ? 11.101 -5.281 69.154 1.00 31.08 55 PHE C CA 1
ATOM 7501 C C . PHE C 1 56 ? 10.208 -4.357 68.320 1.00 30.60 55 PHE C C 1
ATOM 7502 O O . PHE C 1 56 ? 9.019 -4.608 68.196 1.00 29.86 55 PHE C O 1
ATOM 7510 N N . VAL C 1 57 ? 10.790 -3.316 67.730 1.00 31.10 56 VAL C N 1
ATOM 7511 C CA . VAL C 1 57 ? 10.016 -2.281 67.030 1.00 31.19 56 VAL C CA 1
ATOM 7512 C C . VAL C 1 57 ? 9.034 -2.856 65.988 1.00 31.33 56 VAL C C 1
ATOM 7513 O O . VAL C 1 57 ? 7.841 -2.568 66.056 1.00 30.55 56 VAL C O 1
ATOM 7517 N N . PRO C 1 58 ? 9.525 -3.657 65.019 1.00 32.23 57 PRO C N 1
ATOM 7518 C CA . PRO C 1 58 ? 8.583 -4.286 64.085 1.00 31.63 57 PRO C CA 1
ATOM 7519 C C . PRO C 1 58 ? 7.594 -5.254 64.748 1.00 32.14 57 PRO C C 1
ATOM 7520 O O . PRO C 1 58 ? 6.459 -5.371 64.289 1.00 33.24 57 PRO C O 1
ATOM 7524 N N . SER C 1 59 ? 8.014 -5.949 65.802 1.00 32.35 58 SER C N 1
ATOM 7525 C CA . SER C 1 59 ? 7.085 -6.790 66.567 1.00 33.02 58 SER C CA 1
ATOM 7526 C C . SER C 1 59 ? 5.954 -5.934 67.127 1.00 32.85 58 SER C C 1
ATOM 7527 O O . SER C 1 59 ? 4.779 -6.272 66.989 1.00 33.24 58 SER C O 1
ATOM 7530 N N . ALA C 1 60 ? 6.326 -4.820 67.746 1.00 32.19 59 ALA C N 1
ATOM 7531 C CA . ALA C 1 60 ? 5.367 -3.882 68.320 1.00 33.20 59 ALA C CA 1
ATOM 7532 C C . ALA C 1 60 ? 4.358 -3.384 67.287 1.00 34.28 59 ALA C C 1
ATOM 7533 O O . ALA C 1 60 ? 3.162 -3.314 67.575 1.00 33.20 59 ALA C O 1
ATOM 7535 N N . PHE C 1 61 ? 4.837 -3.053 66.089 1.00 34.87 60 PHE C N 1
ATOM 7536 C CA . PHE C 1 61 ? 3.957 -2.561 65.029 1.00 36.33 60 PHE C CA 1
ATOM 7537 C C . PHE C 1 61 ? 2.926 -3.602 64.610 1.00 37.36 60 PHE C C 1
ATOM 7538 O O . PHE C 1 61 ? 1.781 -3.251 64.327 1.00 37.48 60 PHE C O 1
ATOM 7546 N N . VAL C 1 62 ? 3.327 -4.872 64.562 1.00 37.43 61 VAL C N 1
ATOM 7547 C CA . VAL C 1 62 ? 2.381 -5.954 64.278 1.00 38.68 61 VAL C CA 1
ATOM 7548 C C . VAL C 1 62 ? 1.312 -6.018 65.372 1.00 39.49 61 VAL C C 1
ATOM 7549 O O . VAL C 1 62 ? 0.123 -6.128 65.081 1.00 38.73 61 VAL C O 1
ATOM 7553 N N . PHE C 1 63 ? 1.748 -5.951 66.626 1.00 40.95 62 PHE C N 1
ATOM 7554 C CA . PHE C 1 63 ? 0.834 -6.038 67.761 1.00 42.99 62 PHE C CA 1
ATOM 7555 C C . PHE C 1 63 ? -0.125 -4.854 67.841 1.00 44.17 62 PHE C C 1
ATOM 7556 O O . PHE C 1 63 ? -1.309 -5.037 68.119 1.00 44.83 62 PHE C O 1
ATOM 7564 N N . LEU C 1 64 ? 0.383 -3.649 67.590 1.00 45.95 63 LEU C N 1
ATOM 7565 C CA . LEU C 1 64 ? -0.445 -2.441 67.619 1.00 47.12 63 LEU C CA 1
ATOM 7566 C C . LEU C 1 64 ? -1.515 -2.461 66.522 1.00 48.88 63 LEU C C 1
ATOM 7567 O O . LEU C 1 64 ? -2.681 -2.151 66.775 1.00 48.53 63 LEU C O 1
ATOM 7580 N N . ASP C 1 66 ? -2.664 -5.064 64.962 1.00 56.28 65 ASP C N 1
ATOM 7581 C CA . ASP C 1 66 ? -3.586 -6.152 65.270 1.00 58.91 65 ASP C CA 1
ATOM 7582 C C . ASP C 1 66 ? -4.629 -5.717 66.299 1.00 60.18 65 ASP C C 1
ATOM 7583 O O . ASP C 1 66 ? -5.806 -6.051 66.174 1.00 62.12 65 ASP C O 1
ATOM 7588 N N . GLY C 1 67 ? -4.184 -4.985 67.317 1.00 60.11 66 GLY C N 1
ATOM 7589 C CA . GLY C 1 67 ? -5.077 -4.473 68.358 1.00 59.29 66 GLY C CA 1
ATOM 7590 C C . GLY C 1 67 ? -4.722 -4.875 69.780 1.00 58.73 66 GLY C C 1
ATOM 7591 O O . GLY C 1 67 ? -5.335 -4.383 70.725 1.00 57.89 66 GLY C O 1
ATOM 7592 N N . GLN C 1 68 ? -3.746 -5.766 69.941 1.00 59.77 67 GLN C N 1
ATOM 7593 C CA . GLN C 1 68 ? -3.288 -6.180 71.278 1.00 60.28 67 GLN C CA 1
ATOM 7594 C C . GLN C 1 68 ? -2.082 -5.351 71.729 1.00 58.37 67 GLN C C 1
ATOM 7595 O O . GLN C 1 68 ? -0.930 -5.689 71.454 1.00 60.19 67 GLN C O 1
ATOM 7601 N N . THR C 1 69 ? -2.366 -4.269 72.446 1.00 55.01 68 THR C N 1
ATOM 7602 C CA . THR C 1 69 ? -1.368 -3.245 72.742 1.00 52.15 68 THR C CA 1
ATOM 7603 C C . THR C 1 69 ? -0.714 -3.389 74.115 1.00 49.47 68 THR C C 1
ATOM 7604 O O . THR C 1 69 ? 0.220 -2.652 74.432 1.00 47.30 68 THR C O 1
ATOM 7608 N N . ASP C 1 70 ? -1.202 -4.327 74.922 1.00 48.22 69 ASP C N 1
ATOM 7609 C CA . ASP C 1 70 ? -0.684 -4.531 76.279 1.00 47.73 69 ASP C CA 1
ATOM 7610 C C . ASP C 1 70 ? 0.812 -4.835 76.266 1.00 44.98 69 ASP C C 1
ATOM 7611 O O . ASP C 1 70 ? 1.568 -4.268 77.054 1.00 44.55 69 ASP C O 1
ATOM 7616 N N . ILE C 1 71 ? 1.227 -5.731 75.372 1.00 42.13 70 ILE C N 1
ATOM 7617 C CA . ILE C 1 71 ? 2.645 -6.105 75.240 1.00 42.71 70 ILE C CA 1
ATOM 7618 C C . ILE C 1 71 ? 3.555 -4.882 75.016 1.00 40.21 70 ILE C C 1
ATOM 7619 O O . ILE C 1 71 ? 4.632 -4.780 75.608 1.00 38.04 70 ILE C O 1
ATOM 7624 N N . VAL C 1 72 ? 3.094 -3.945 74.195 1.00 39.62 71 VAL C N 1
ATOM 7625 C CA . VAL C 1 72 ? 3.881 -2.755 73.867 1.00 38.97 71 VAL C CA 1
ATOM 7626 C C . VAL C 1 72 ? 3.914 -1.807 75.063 1.00 38.05 71 VAL C C 1
ATOM 7627 O O . VAL C 1 72 ? 4.971 -1.284 75.416 1.00 37.04 71 VAL C O 1
ATOM 7631 N N . ARG C 1 73 ? 2.758 -1.600 75.689 1.00 38.46 72 ARG C N 1
ATOM 7632 C CA . ARG C 1 73 ? 2.677 -0.811 76.923 1.00 38.78 72 ARG C CA 1
ATOM 7633 C C . ARG C 1 73 ? 3.594 -1.385 78.000 1.00 36.86 72 ARG C C 1
ATOM 7634 O O . ARG C 1 73 ? 4.329 -0.647 78.659 1.00 37.17 72 ARG C O 1
ATOM 7642 N N . ASN C 1 74 ? 3.541 -2.703 78.163 1.00 36.10 73 ASN C N 1
ATOM 7643 C CA . ASN C 1 74 ? 4.386 -3.426 79.123 1.00 36.31 73 ASN C CA 1
ATOM 7644 C C . ASN C 1 74 ? 5.886 -3.308 78.813 1.00 35.62 73 ASN C C 1
ATOM 7645 O O . ASN C 1 74 ? 6.705 -3.079 79.706 1.00 34.93 73 ASN C O 1
ATOM 7650 N N . PHE C 1 75 ? 6.229 -3.491 77.543 1.00 34.98 74 PHE C N 1
ATOM 7651 C CA . PHE C 1 75 ? 7.607 -3.313 77.060 1.00 34.29 74 PHE C CA 1
ATOM 7652 C C . PHE C 1 75 ? 8.143 -1.932 77.428 1.00 33.40 74 PHE C C 1
ATOM 7653 O O . PHE C 1 75 ? 9.242 -1.802 77.966 1.00 32.58 74 PHE C O 1
ATOM 7661 N N . LEU C 1 76 ? 7.350 -0.903 77.149 1.00 34.97 75 LEU C N 1
ATOM 7662 C CA . LEU C 1 76 ? 7.750 0.481 77.427 1.00 35.39 75 LEU C CA 1
ATOM 7663 C C . LEU C 1 76 ? 7.969 0.728 78.922 1.00 35.55 75 LEU C C 1
ATOM 7664 O O . LEU C 1 76 ? 8.927 1.399 79.313 1.00 35.24 75 LEU C O 1
ATOM 7669 N N . ILE C 1 77 ? 7.092 0.168 79.751 1.00 36.34 76 ILE C N 1
ATOM 7670 C CA . ILE C 1 77 ? 7.198 0.326 81.207 1.00 36.59 76 ILE C CA 1
ATOM 7671 C C . ILE C 1 77 ? 8.449 -0.353 81.761 1.00 36.44 76 ILE C C 1
ATOM 7672 O O . ILE C 1 77 ? 9.188 0.244 82.547 1.00 37.12 76 ILE C O 1
ATOM 7677 N N . GLU C 1 78 ? 8.682 -1.598 81.357 1.00 36.55 77 GLU C N 1
ATOM 7678 C CA . GLU C 1 78 ? 9.797 -2.376 81.905 1.00 36.64 77 GLU C CA 1
ATOM 7679 C C . GLU C 1 78 ? 11.153 -1.842 81.448 1.00 35.80 77 GLU C C 1
ATOM 7680 O O . GLU C 1 78 ? 12.105 -1.822 82.226 1.00 35.08 77 GLU C O 1
ATOM 7686 N N . THR C 1 79 ? 11.238 -1.405 80.194 1.00 35.68 78 THR C N 1
ATOM 7687 C CA . THR C 1 79 ? 12.476 -0.815 79.677 1.00 34.56 78 THR C CA 1
ATOM 7688 C C . THR C 1 79 ? 12.771 0.530 80.355 1.00 35.03 78 THR C C 1
ATOM 7689 O O . THR C 1 79 ? 13.930 0.863 80.609 1.00 33.86 78 THR C O 1
ATOM 7693 N N . LEU C 1 80 ? 11.723 1.284 80.678 1.00 35.52 79 LEU C N 1
ATOM 7694 C CA . LEU C 1 80 ? 11.882 2.504 81.482 1.00 36.96 79 LEU C CA 1
ATOM 7695 C C . LEU C 1 80 ? 12.460 2.181 82.866 1.00 36.72 79 LEU C C 1
ATOM 7696 O O . LEU C 1 80 ? 13.327 2.899 83.370 1.00 36.64 79 LEU C O 1
ATOM 7701 N N . THR C 1 81 ? 11.988 1.097 83.474 1.00 36.58 80 THR C N 1
ATOM 7702 C CA . THR C 1 81 ? 12.535 0.652 84.765 1.00 37.32 80 THR C CA 1
ATOM 7703 C C . THR C 1 81 ? 14.004 0.242 84.642 1.00 36.98 80 THR C C 1
ATOM 7704 O O . THR C 1 81 ? 14.816 0.575 85.516 1.00 35.64 80 THR C O 1
ATOM 7708 N N . LEU C 1 82 ? 14.340 -0.466 83.563 1.00 36.35 81 LEU C N 1
ATOM 7709 C CA . LEU C 1 82 ? 15.732 -0.856 83.302 1.00 37.98 81 LEU C CA 1
ATOM 7710 C C . LEU C 1 82 ? 16.657 0.355 83.189 1.00 38.21 81 LEU C C 1
ATOM 7711 O O . LEU C 1 82 ? 17.816 0.286 83.568 1.00 37.74 81 LEU C O 1
ATOM 7716 N N . GLN C 1 83 ? 16.140 1.466 82.678 1.00 39.37 82 GLN C N 1
ATOM 7717 C CA . GLN C 1 83 ? 16.930 2.696 82.575 1.00 40.77 82 GLN C CA 1
ATOM 7718 C C . GLN C 1 83 ? 17.512 3.135 83.924 1.00 42.98 82 GLN C C 1
ATOM 7719 O O . GLN C 1 83 ? 18.646 3.610 83.981 1.00 41.77 82 GLN C O 1
ATOM 7725 N N . SER C 1 84 ? 16.739 2.964 84.998 1.00 46.57 83 SER C N 1
ATOM 7726 C CA . SER C 1 84 ? 17.177 3.340 86.352 1.00 50.63 83 SER C CA 1
ATOM 7727 C C . SER C 1 84 ? 18.112 2.314 87.003 1.00 54.55 83 SER C C 1
ATOM 7728 O O . SER C 1 84 ? 18.789 2.633 87.980 1.00 55.70 83 SER C O 1
ATOM 7731 N N . HIS C 1 85 ? 18.146 1.091 86.472 1.00 60.61 84 HIS C N 1
ATOM 7732 C CA . HIS C 1 85 ? 19.104 0.072 86.926 1.00 66.10 84 HIS C CA 1
ATOM 7733 C C . HIS C 1 85 ? 20.534 0.579 86.775 1.00 69.42 84 HIS C C 1
ATOM 7734 O O . HIS C 1 85 ? 20.788 1.557 86.068 1.00 71.27 84 HIS C O 1
ATOM 7741 N N . GLU C 1 86 ? 21.469 -0.091 87.438 1.00 73.25 85 GLU C N 1
ATOM 7742 C CA . GLU C 1 86 ? 22.863 0.347 87.418 1.00 75.75 85 GLU C CA 1
ATOM 7743 C C . GLU C 1 86 ? 23.702 -0.422 86.413 1.00 73.73 85 GLU C C 1
ATOM 7744 O O . GLU C 1 86 ? 23.528 -1.626 86.215 1.00 73.19 85 GLU C O 1
ATOM 7750 N N . LYS C 1 87 ? 24.606 0.311 85.775 1.00 72.31 86 LYS C N 1
ATOM 7751 C CA . LYS C 1 87 ? 25.487 -0.231 84.761 1.00 71.32 86 LYS C CA 1
ATOM 7752 C C . LYS C 1 87 ? 26.910 0.098 85.162 1.00 71.22 86 LYS C C 1
ATOM 7753 O O . LYS C 1 87 ? 27.217 1.239 85.513 1.00 72.03 86 LYS C O 1
ATOM 7759 N N . GLU C 1 88 ? 27.776 -0.907 85.117 1.00 69.28 87 GLU C N 1
ATOM 7760 C CA . GLU C 1 88 ? 29.178 -0.709 85.457 1.00 68.35 87 GLU C CA 1
ATOM 7761 C C . GLU C 1 88 ? 30.097 -1.606 84.635 1.00 65.19 87 GLU C C 1
ATOM 7762 O O . GLU C 1 88 ? 29.764 -2.749 84.317 1.00 63.51 87 GLU C O 1
ATOM 7776 N N . ASP C 1 90 ? 34.316 -2.117 84.959 1.00 63.63 89 ASP C N 1
ATOM 7777 C CA . ASP C 1 90 ? 35.503 -1.707 85.705 1.00 63.45 89 ASP C CA 1
ATOM 7778 C C . ASP C 1 90 ? 35.097 -0.694 86.758 1.00 64.98 89 ASP C C 1
ATOM 7779 O O . ASP C 1 90 ? 35.898 0.125 87.205 1.00 63.44 89 ASP C O 1
ATOM 7784 N N . CYS C 1 91 ? 33.825 -0.785 87.135 1.00 67.39 90 CYS C N 1
ATOM 7785 C CA . CYS C 1 91 ? 33.242 0.012 88.191 1.00 69.52 90 CYS C CA 1
ATOM 7786 C C . CYS C 1 91 ? 33.127 1.514 87.870 1.00 67.43 90 CYS C C 1
ATOM 7787 O O . CYS C 1 91 ? 33.249 2.357 88.762 1.00 65.29 90 CYS C O 1
ATOM 7790 N N . PHE C 1 92 ? 32.865 1.834 86.604 1.00 65.43 91 PHE C N 1
ATOM 7791 C CA . PHE C 1 92 ? 32.626 3.220 86.182 1.00 64.21 91 PHE C CA 1
ATOM 7792 C C . PHE C 1 92 ? 31.199 3.343 85.658 1.00 66.16 91 PHE C C 1
ATOM 7793 O O . PHE C 1 92 ? 30.682 2.417 85.028 1.00 66.45 91 PHE C O 1
ATOM 7801 N N . GLN C 1 93 ? 30.578 4.493 85.924 1.00 68.33 92 GLN C N 1
ATOM 7802 C CA . GLN C 1 93 ? 29.184 4.750 85.548 1.00 68.58 92 GLN C CA 1
ATOM 7803 C C . GLN C 1 93 ? 29.065 5.662 84.325 1.00 66.56 92 GLN C C 1
ATOM 7804 O O . GLN C 1 93 ? 29.595 6.774 84.325 1.00 66.22 92 GLN C O 1
ATOM 7810 N N . PRO C 1 94 ? 28.363 5.199 83.278 1.00 65.11 93 PRO C N 1
ATOM 7811 C CA . PRO C 1 94 ? 27.957 6.116 82.220 1.00 64.44 93 PRO C CA 1
ATOM 7812 C C . PRO C 1 94 ? 26.730 6.925 82.652 1.00 63.78 93 PRO C C 1
ATOM 7813 O O . PRO C 1 94 ? 26.336 6.882 83.822 1.00 62.89 93 PRO C O 1
ATOM 7817 N N . GLY C 1 95 ? 26.139 7.659 81.716 1.00 62.24 94 GLY C N 1
ATOM 7818 C CA . GLY C 1 95 ? 24.931 8.428 81.996 1.00 61.32 94 GLY C CA 1
ATOM 7819 C C . GLY C 1 95 ? 23.754 7.555 82.394 1.00 58.97 94 GLY C C 1
ATOM 7820 O O . GLY C 1 95 ? 23.605 6.433 81.906 1.00 58.11 94 GLY C O 1
ATOM 7821 N N . ALA C 1 96 ? 22.915 8.085 83.281 1.00 56.80 95 ALA C N 1
ATOM 7822 C CA . ALA C 1 96 ? 21.756 7.359 83.805 1.00 53.96 95 ALA C CA 1
ATOM 7823 C C . ALA C 1 96 ? 20.687 7.090 82.744 1.00 51.27 95 ALA C C 1
ATOM 7824 O O . ALA C 1 96 ? 19.860 6.196 82.908 1.00 52.46 95 ALA C O 1
ATOM 7826 N N . GLY C 1 97 ? 20.705 7.862 81.663 1.00 48.31 96 GLY C N 1
ATOM 7827 C CA . GLY C 1 97 ? 19.664 7.784 80.637 1.00 45.66 96 GLY C CA 1
ATOM 7828 C C . GLY C 1 97 ? 19.826 6.693 79.599 1.00 42.58 96 GLY C C 1
ATOM 7829 O O . GLY C 1 97 ? 18.944 6.509 78.767 1.00 41.46 96 GLY C O 1
ATOM 7830 N N . LEU C 1 98 ? 20.943 5.971 79.640 1.00 41.72 97 LEU C N 1
ATOM 7831 C CA . LEU C 1 98 ? 21.226 4.924 78.656 1.00 41.03 97 LEU C CA 1
ATOM 7832 C C . LEU C 1 98 ? 20.185 3.803 78.713 1.00 39.14 97 LEU C C 1
ATOM 7833 O O . LEU C 1 98 ? 19.914 3.251 79.782 1.00 36.86 97 LEU C O 1
ATOM 7846 N N . PRO C 1 100 ? 19.074 -0.063 77.413 1.00 36.74 99 PRO C N 1
ATOM 7847 C CA . PRO C 1 100 ? 19.878 -1.249 77.121 1.00 35.89 99 PRO C CA 1
ATOM 7848 C C . PRO C 1 100 ? 19.753 -1.728 75.673 1.00 34.93 99 PRO C C 1
ATOM 7849 O O . PRO C 1 100 ? 18.760 -1.447 74.997 1.00 33.58 99 PRO C O 1
ATOM 7853 N N . ALA C 1 101 ? 20.774 -2.443 75.212 1.00 33.89 100 ALA C N 1
ATOM 7854 C CA . ALA C 1 101 ? 20.739 -3.102 73.914 1.00 32.92 100 ALA C CA 1
ATOM 7855 C C . ALA C 1 101 ? 19.650 -4.156 73.926 1.00 32.25 100 ALA C C 1
ATOM 7856 O O . ALA C 1 101 ? 18.862 -4.264 72.986 1.00 30.41 100 ALA C O 1
ATOM 7858 N N . SER C 1 102 ? 19.620 -4.923 75.013 1.00 32.34 101 SER C N 1
ATOM 7859 C CA . SER C 1 102 ? 18.730 -6.062 75.131 1.00 33.14 101 SER C CA 1
ATOM 7860 C C . SER C 1 102 ? 18.508 -6.450 76.583 1.00 33.84 101 SER C C 1
ATOM 7861 O O . SER C 1 102 ? 19.264 -6.045 77.471 1.00 33.85 101 SER C O 1
ATOM 7864 N N . PHE C 1 103 ? 17.465 -7.245 76.802 1.00 34.63 102 PHE C N 1
ATOM 7865 C CA . PHE C 1 103 ? 17.168 -7.804 78.116 1.00 35.63 102 PHE C CA 1
ATOM 7866 C C . PHE C 1 103 ? 16.560 -9.197 77.987 1.00 35.85 102 PHE C C 1
ATOM 7867 O O . PHE C 1 103 ? 16.092 -9.585 76.917 1.00 34.76 102 PHE C O 1
ATOM 7875 N N . LYS C 1 104 ? 16.593 -9.944 79.085 1.00 37.26 103 LYS C N 1
ATOM 7876 C CA . LYS C 1 104 ? 15.895 -11.225 79.182 1.00 39.63 103 LYS C CA 1
ATOM 7877 C C . LYS C 1 104 ? 15.435 -11.492 80.615 1.00 41.70 103 LYS C C 1
ATOM 7878 O O . LYS C 1 104 ? 15.866 -10.817 81.559 1.00 41.99 103 LYS C O 1
ATOM 7884 N N . VAL C 1 105 ? 14.567 -12.487 80.762 1.00 42.13 104 VAL C N 1
ATOM 7885 C CA . VAL C 1 105 ? 14.049 -12.878 82.073 1.00 45.63 104 VAL C CA 1
ATOM 7886 C C . VAL C 1 105 ? 14.854 -14.042 82.640 1.00 47.72 104 VAL C C 1
ATOM 7887 O O . VAL C 1 105 ? 15.029 -15.060 81.975 1.00 47.93 104 VAL C O 1
ATOM 7891 N N . GLU C 1 106 ? 15.341 -13.879 83.866 1.00 51.84 105 GLU C N 1
ATOM 7892 C CA . GLU C 1 106 ? 15.949 -14.976 84.616 1.00 56.53 105 GLU C CA 1
ATOM 7893 C C . GLU C 1 106 ? 15.152 -15.209 85.892 1.00 59.99 105 GLU C C 1
ATOM 7894 O O . GLU C 1 106 ? 14.238 -14.443 86.207 1.00 60.17 105 GLU C O 1
ATOM 7900 N N . SER C 1 107 ? 15.479 -16.276 86.611 1.00 64.53 106 SER C N 1
ATOM 7901 C CA . SER C 1 107 ? 14.793 -16.573 87.863 1.00 66.26 106 SER C CA 1
ATOM 7902 C C . SER C 1 107 ? 15.746 -17.202 88.864 1.00 64.70 106 SER C C 1
ATOM 7903 O O . SER C 1 107 ? 16.429 -18.178 88.554 1.00 64.45 106 SER C O 1
ATOM 7906 N N . ASP C 1 108 ? 15.796 -16.621 90.058 1.00 62.46 107 ASP C N 1
ATOM 7907 C CA . ASP C 1 108 ? 16.569 -17.188 91.144 1.00 59.23 107 ASP C CA 1
ATOM 7908 C C . ASP C 1 108 ? 15.550 -17.867 92.021 1.00 64.37 107 ASP C C 1
ATOM 7909 O O . ASP C 1 108 ? 14.785 -17.202 92.727 1.00 66.54 107 ASP C O 1
ATOM 7914 N N . GLY C 1 109 ? 15.523 -19.192 91.954 1.00 69.18 108 GLY C N 1
ATOM 7915 C CA . GLY C 1 109 ? 14.521 -19.959 92.667 1.00 70.51 108 GLY C CA 1
ATOM 7916 C C . GLY C 1 109 ? 13.134 -19.527 92.229 1.00 70.54 108 GLY C C 1
ATOM 7917 O O . GLY C 1 109 ? 12.808 -19.552 91.043 1.00 72.41 108 GLY C O 1
ATOM 7918 N N . SER C 1 110 ? 12.339 -19.096 93.203 1.00 67.47 109 SER C N 1
ATOM 7919 C CA . SER C 1 110 ? 10.938 -18.717 92.994 1.00 63.21 109 SER C CA 1
ATOM 7920 C C . SER C 1 110 ? 10.690 -17.449 92.164 1.00 68.25 109 SER C C 1
ATOM 7921 O O . SER C 1 110 ? 9.744 -17.410 91.373 1.00 71.25 109 SER C O 1
ATOM 7924 N N . LYS C 1 111 ? 11.518 -16.422 92.347 1.00 70.81 110 LYS C N 1
ATOM 7925 C CA . LYS C 1 111 ? 11.256 -15.106 91.744 1.00 71.28 110 LYS C CA 1
ATOM 7926 C C . LYS C 1 111 ? 11.954 -14.831 90.399 1.00 68.10 110 LYS C C 1
ATOM 7927 O O . LYS C 1 111 ? 13.152 -15.084 90.228 1.00 67.54 110 LYS C O 1
ATOM 7933 N N . GLU C 1 112 ? 11.163 -14.282 89.475 1.00 63.76 111 GLU C N 1
ATOM 7934 C CA . GLU C 1 112 ? 11.620 -13.809 88.168 1.00 61.90 111 GLU C CA 1
ATOM 7935 C C . GLU C 1 112 ? 12.154 -12.381 88.266 1.00 59.99 111 GLU C C 1
ATOM 7936 O O . GLU C 1 112 ? 11.604 -11.547 88.989 1.00 59.11 111 GLU C O 1
ATOM 7942 N N . TYR C 1 113 ? 13.211 -12.106 87.507 1.00 56.76 112 TYR C N 1
ATOM 7943 C CA . TYR C 1 113 ? 13.781 -10.765 87.405 1.00 53.89 112 TYR C CA 1
ATOM 7944 C C . TYR C 1 113 ? 14.395 -10.550 86.016 1.00 51.32 112 TYR C C 1
ATOM 7945 O O . TYR C 1 113 ? 14.797 -11.502 85.349 1.00 49.18 112 TYR C O 1
ATOM 7954 N N . LEU C 1 114 ? 14.448 -9.291 85.591 1.00 49.19 113 LEU C N 1
ATOM 7955 C CA . LEU C 1 114 ? 14.985 -8.932 84.282 1.00 47.64 113 LEU C CA 1
ATOM 7956 C C . LEU C 1 114 ? 16.472 -8.622 84.374 1.00 45.33 113 LEU C C 1
ATOM 7957 O O . LEU C 1 114 ? 16.905 -7.902 85.273 1.00 43.59 113 LEU C O 1
ATOM 7962 N N . VAL C 1 115 ? 17.239 -9.179 83.438 1.00 43.37 114 VAL C N 1
ATOM 7963 C CA . VAL C 1 115 ? 18.671 -8.905 83.304 1.00 42.93 114 VAL C CA 1
ATOM 7964 C C . VAL C 1 115 ? 18.899 -8.236 81.951 1.00 41.70 114 VAL C C 1
ATOM 7965 O O . VAL C 1 115 ? 18.326 -8.655 80.945 1.00 41.64 114 VAL C O 1
ATOM 7969 N N . ALA C 1 116 ? 19.743 -7.207 81.930 1.00 39.72 115 ALA C N 1
ATOM 7970 C CA . ALA C 1 116 ? 19.930 -6.380 80.739 1.00 38.36 115 ALA C CA 1
ATOM 7971 C C . ALA C 1 116 ? 21.394 -6.225 80.333 1.00 37.57 115 ALA C C 1
ATOM 7972 O O . ALA C 1 116 ? 22.298 -6.365 81.154 1.00 36.02 115 ALA C O 1
ATOM 7974 N N . ASP C 1 117 ? 21.600 -5.930 79.050 1.00 37.16 116 ASP C N 1
ATOM 7975 C CA . ASP C 1 117 ? 22.914 -5.581 78.510 1.00 36.43 116 ASP C CA 1
ATOM 7976 C C . ASP C 1 117 ? 22.890 -4.130 78.036 1.00 36.66 116 ASP C C 1
ATOM 7977 O O . ASP C 1 117 ? 22.195 -3.798 77.073 1.00 36.17 116 ASP C O 1
ATOM 7982 N N . PHE C 1 118 ? 23.655 -3.276 78.716 1.00 36.15 117 PHE C N 1
ATOM 7983 C CA . PHE C 1 118 ? 23.760 -1.859 78.362 1.00 36.30 117 PHE C CA 1
ATOM 7984 C C . PHE C 1 118 ? 25.043 -1.563 77.579 1.00 36.09 117 PHE C C 1
ATOM 7985 O O . PHE C 1 118 ? 25.378 -0.398 77.348 1.00 34.39 117 PHE C O 1
ATOM 7993 N N . GLY C 1 119 ? 25.752 -2.612 77.171 1.00 35.50 118 GLY C N 1
ATOM 7994 C CA . GLY C 1 119 ? 27.052 -2.469 76.518 1.00 36.02 118 GLY C CA 1
ATOM 7995 C C . GLY C 1 119 ? 28.200 -3.013 77.351 1.00 36.96 118 GLY C C 1
ATOM 7996 O O . GLY C 1 119 ? 29.311 -3.164 76.849 1.00 37.19 118 GLY C O 1
ATOM 7997 N N . GLU C 1 120 ? 27.935 -3.315 78.620 1.00 37.65 119 GLU C N 1
ATOM 7998 C CA . GLU C 1 120 ? 28.970 -3.847 79.512 1.00 38.13 119 GLU C CA 1
ATOM 7999 C C . GLU C 1 120 ? 29.091 -5.375 79.390 1.00 37.73 119 GLU C C 1
ATOM 8000 O O . GLU C 1 120 ? 30.094 -5.945 79.807 1.00 37.97 119 GLU C O 1
ATOM 8006 N N . LYS C 1 121 ? 28.072 -6.021 78.825 1.00 36.51 120 LYS C N 1
ATOM 8007 C CA . LYS C 1 121 ? 28.148 -7.445 78.455 1.00 36.23 120 LYS C CA 1
ATOM 8008 C C . LYS C 1 121 ? 28.412 -7.607 76.962 1.00 34.92 120 LYS C C 1
ATOM 8009 O O . LYS C 1 121 ? 28.966 -8.616 76.530 1.00 35.39 120 LYS C O 1
ATOM 8015 N N . ALA C 1 122 ? 28.011 -6.602 76.188 1.00 33.52 121 ALA C N 1
ATOM 8016 C CA . ALA C 1 122 ? 28.059 -6.646 74.725 1.00 32.78 121 ALA C CA 1
ATOM 8017 C C . ALA C 1 122 ? 29.415 -7.069 74.153 1.00 32.04 121 ALA C C 1
ATOM 8018 O O . ALA C 1 122 ? 30.477 -6.762 74.714 1.00 30.35 121 ALA C O 1
ATOM 8020 N N . ILE C 1 123 ? 29.364 -7.770 73.023 1.00 31.78 122 ILE C N 1
ATOM 8021 C CA . ILE C 1 123 ? 30.577 -8.127 72.297 1.00 32.01 122 ILE C CA 1
ATOM 8022 C C . ILE C 1 123 ? 31.201 -6.818 71.825 1.00 31.12 122 ILE C C 1
ATOM 8023 O O . ILE C 1 123 ? 30.501 -5.953 71.303 1.00 30.23 122 ILE C O 1
ATOM 8028 N N . ALA C 1 124 ? 32.505 -6.674 72.060 1.00 31.21 123 ALA C N 1
ATOM 8029 C CA . ALA C 1 124 ? 33.271 -5.454 71.739 1.00 31.52 123 ALA C CA 1
ATOM 8030 C C . ALA C 1 124 ? 32.892 -4.222 72.578 1.00 31.70 123 ALA C C 1
ATOM 8031 O O . ALA C 1 124 ? 33.400 -3.122 72.333 1.00 30.34 123 ALA C O 1
ATOM 8033 N N . ARG C 1 125 ? 32.020 -4.413 73.567 1.00 32.15 124 ARG C N 1
ATOM 8034 C CA . ARG C 1 125 ? 31.514 -3.324 74.414 1.00 33.17 124 ARG C CA 1
ATOM 8035 C C . ARG C 1 125 ? 30.920 -2.161 73.610 1.00 32.99 124 ARG C C 1
ATOM 8036 O O . ARG C 1 125 ? 31.102 -0.995 73.964 1.00 31.80 124 ARG C O 1
ATOM 8044 N N . VAL C 1 126 ? 30.222 -2.488 72.525 1.00 32.63 125 VAL C N 1
ATOM 8045 C CA . VAL C 1 126 ? 29.565 -1.471 71.706 1.00 32.30 125 VAL C CA 1
ATOM 8046 C C . VAL C 1 126 ? 28.414 -0.812 72.474 1.00 32.26 125 VAL C C 1
ATOM 8047 O O . VAL C 1 126 ? 27.677 -1.494 73.183 1.00 32.03 125 VAL C O 1
ATOM 8051 N N . PRO C 1 127 ? 28.272 0.521 72.349 1.00 32.89 126 PRO C N 1
ATOM 8052 C CA . PRO C 1 127 ? 27.180 1.223 73.017 1.00 32.10 126 PRO C CA 1
ATOM 8053 C C . PRO C 1 127 ? 25.895 1.166 72.194 1.00 31.50 126 PRO C C 1
ATOM 8054 O O . PRO C 1 127 ? 25.926 1.465 71.003 1.00 30.93 126 PRO C O 1
ATOM 8058 N N . PRO C 1 128 ? 24.767 0.792 72.819 1.00 31.93 127 PRO C N 1
ATOM 8059 C CA . PRO C 1 128 ? 23.497 0.712 72.088 1.00 32.15 127 PRO C CA 1
ATOM 8060 C C . PRO C 1 128 ? 22.843 2.088 71.935 1.00 31.83 127 PRO C C 1
ATOM 8061 O O . PRO C 1 128 ? 21.792 2.351 72.509 1.00 31.86 127 PRO C O 1
ATOM 8065 N N . VAL C 1 129 ? 23.463 2.949 71.143 1.00 31.78 128 VAL C N 1
ATOM 8066 C CA . VAL C 1 129 ? 23.027 4.336 71.032 1.00 31.68 128 VAL C CA 1
ATOM 8067 C C . VAL C 1 129 ? 21.635 4.454 70.400 1.00 31.92 128 VAL C C 1
ATOM 8068 O O . VAL C 1 129 ? 20.794 5.222 70.880 1.00 32.48 128 VAL C O 1
ATOM 8072 N N . ASP C 1 130 ? 21.382 3.673 69.356 1.00 31.55 129 ASP C N 1
ATOM 8073 C CA . ASP C 1 130 ? 20.075 3.689 68.689 1.00 31.69 129 ASP C CA 1
ATOM 8074 C C . ASP C 1 130 ? 18.899 3.237 69.566 1.00 32.77 129 ASP C C 1
ATOM 8075 O O . ASP C 1 130 ? 17.759 3.600 69.290 1.00 32.16 129 ASP C O 1
ATOM 8080 N N . SER C 1 131 ? 19.174 2.457 70.611 1.00 34.54 130 SER C N 1
ATOM 8081 C CA . SER C 1 131 ? 18.117 1.876 71.442 1.00 35.78 130 SER C CA 1
ATOM 8082 C C . SER C 1 131 ? 17.266 2.918 72.150 1.00 37.17 130 SER C C 1
ATOM 8083 O O . SER C 1 131 ? 16.041 2.799 72.181 1.00 37.47 130 SER C O 1
ATOM 8086 N N . CYS C 1 132 ? 17.906 3.926 72.731 1.00 39.17 131 CYS C N 1
ATOM 8087 C CA . CYS C 1 132 ? 17.164 4.969 73.439 1.00 41.17 131 CYS C CA 1
ATOM 8088 C C . CYS C 1 132 ? 16.317 5.794 72.475 1.00 39.56 131 CYS C C 1
ATOM 8089 O O . CYS C 1 132 ? 15.228 6.241 72.829 1.00 38.82 131 CYS C O 1
ATOM 8100 N N . TRP C 1 134 ? 15.057 4.593 69.545 1.00 33.47 133 TRP C N 1
ATOM 8101 C CA . TRP C 1 134 ? 13.947 3.714 69.154 1.00 32.89 133 TRP C CA 1
ATOM 8102 C C . TRP C 1 134 ? 12.859 3.678 70.232 1.00 31.64 133 TRP C C 1
ATOM 8103 O O . TRP C 1 134 ? 11.671 3.620 69.921 1.00 31.42 133 TRP C O 1
ATOM 8114 N N . TRP C 1 135 ? 13.285 3.717 71.493 1.00 31.24 134 TRP C N 1
ATOM 8115 C CA . TRP C 1 135 ? 12.358 3.751 72.627 1.00 32.32 134 TRP C CA 1
ATOM 8116 C C . TRP C 1 135 ? 11.423 4.966 72.549 1.00 31.81 134 TRP C C 1
ATOM 8117 O O . TRP C 1 135 ? 10.208 4.830 72.680 1.00 31.32 134 TRP C O 1
ATOM 8128 N N . ILE C 1 136 ? 11.992 6.146 72.323 1.00 32.88 135 ILE C N 1
ATOM 8129 C CA . ILE C 1 136 ? 11.193 7.363 72.135 1.00 32.86 135 ILE C CA 1
ATOM 8130 C C . ILE C 1 136 ? 10.228 7.201 70.956 1.00 33.24 135 ILE C C 1
ATOM 8131 O O . ILE C 1 136 ? 9.041 7.540 71.059 1.00 31.81 135 ILE C O 1
ATOM 8136 N N . LEU C 1 137 ? 10.736 6.674 69.845 1.00 32.89 136 LEU C N 1
ATOM 8137 C CA . LEU C 1 137 ? 9.929 6.500 68.642 1.00 32.40 136 LEU C CA 1
ATOM 8138 C C . LEU C 1 137 ? 8.791 5.516 68.853 1.00 33.08 136 LEU C C 1
ATOM 8139 O O . LEU C 1 137 ? 7.701 5.703 68.316 1.00 31.23 136 LEU C O 1
ATOM 8144 N N . LEU C 1 138 ? 9.046 4.466 69.629 1.00 33.36 137 LEU C N 1
ATOM 8145 C CA . LEU C 1 138 ? 8.017 3.478 69.909 1.00 33.83 137 LEU C CA 1
ATOM 8146 C C . LEU C 1 138 ? 6.942 4.045 70.830 1.00 33.68 137 LEU C C 1
ATOM 8147 O O . LEU C 1 138 ? 5.758 3.773 70.644 1.00 33.90 137 LEU C O 1
ATOM 8152 N N . LEU C 1 139 ? 7.363 4.828 71.818 1.00 34.64 138 LEU C N 1
ATOM 8153 C CA . LEU C 1 139 ? 6.436 5.532 72.704 1.00 36.14 138 LEU C CA 1
ATOM 8154 C C . LEU C 1 139 ? 5.475 6.412 71.891 1.00 37.14 138 LEU C C 1
ATOM 8155 O O . LEU C 1 139 ? 4.267 6.399 72.125 1.00 37.69 138 LEU C O 1
ATOM 8160 N N . ARG C 1 140 ? 6.020 7.149 70.924 1.00 38.71 139 ARG C N 1
ATOM 8161 C CA . ARG C 1 140 ? 5.224 7.976 70.014 1.00 40.47 139 ARG C CA 1
ATOM 8162 C C . ARG C 1 140 ? 4.308 7.124 69.144 1.00 39.45 139 ARG C C 1
ATOM 8163 O O . ARG C 1 140 ? 3.137 7.452 68.975 1.00 39.24 139 ARG C O 1
ATOM 8171 N N . ALA C 1 141 ? 4.845 6.034 68.597 1.00 38.59 140 ALA C N 1
ATOM 8172 C CA . ALA C 1 141 ? 4.050 5.093 67.799 1.00 39.08 140 ALA C CA 1
ATOM 8173 C C . ALA C 1 141 ? 2.889 4.523 68.609 1.00 38.90 140 ALA C C 1
ATOM 8174 O O . ALA C 1 141 ? 1.772 4.390 68.101 1.00 38.27 140 ALA C O 1
ATOM 8176 N N . TYR C 1 142 ? 3.170 4.184 69.865 1.00 40.10 141 TYR C N 1
ATOM 8177 C CA . TYR C 1 142 ? 2.150 3.694 70.794 1.00 41.89 141 TYR C CA 1
ATOM 8178 C C . TYR C 1 142 ? 1.013 4.703 70.949 1.00 42.65 141 TYR C C 1
ATOM 8179 O O . TYR C 1 142 ? -0.156 4.360 70.752 1.00 40.49 141 TYR C O 1
ATOM 8188 N N . GLU C 1 143 ? 1.367 5.942 71.295 1.00 44.35 142 GLU C N 1
ATOM 8189 C CA . GLU C 1 143 ? 0.384 7.022 71.463 1.00 45.65 142 GLU C CA 1
ATOM 8190 C C . GLU C 1 143 ? -0.543 7.140 70.267 1.00 46.20 142 GLU C C 1
ATOM 8191 O O . GLU C 1 143 ? -1.763 7.149 70.415 1.00 45.68 142 GLU C O 1
ATOM 8197 N N . LYS C 1 144 ? 0.053 7.245 69.086 1.00 46.16 143 LYS C N 1
ATOM 8198 C CA . LYS C 1 144 ? -0.700 7.465 67.853 1.00 47.34 143 LYS C CA 1
ATOM 8199 C C . LYS C 1 144 ? -1.567 6.267 67.471 1.00 47.13 143 LYS C C 1
ATOM 8200 O O . LYS C 1 144 ? -2.662 6.438 66.945 1.00 47.97 143 LYS C O 1
ATOM 8206 N N . ALA C 1 145 ? -1.076 5.063 67.741 1.00 46.45 144 ALA C N 1
ATOM 8207 C CA . ALA C 1 145 ? -1.806 3.840 67.414 1.00 46.25 144 ALA C CA 1
ATOM 8208 C C . ALA C 1 145 ? -3.001 3.618 68.341 1.00 46.60 144 ALA C C 1
ATOM 8209 O O . ALA C 1 145 ? -4.086 3.280 67.879 1.00 45.87 144 ALA C O 1
ATOM 8211 N N . THR C 1 146 ? -2.800 3.812 69.642 1.00 47.38 145 THR C N 1
ATOM 8212 C CA . THR C 1 146 ? -3.848 3.549 70.637 1.00 48.00 145 THR C CA 1
ATOM 8213 C C . THR C 1 146 ? -4.713 4.767 70.961 1.00 49.52 145 THR C C 1
ATOM 8214 O O . THR C 1 146 ? -5.907 4.631 71.217 1.00 50.00 145 THR C O 1
ATOM 8218 N N . GLY C 1 147 ? -4.099 5.948 70.970 1.00 50.12 146 GLY C N 1
ATOM 8219 C CA . GLY C 1 147 ? -4.761 7.169 71.434 1.00 49.38 146 GLY C CA 1
ATOM 8220 C C . GLY C 1 147 ? -4.510 7.431 72.911 1.00 49.94 146 GLY C C 1
ATOM 8221 O O . GLY C 1 147 ? -4.955 8.443 73.450 1.00 51.04 146 GLY C O 1
ATOM 8222 N N . ASP C 1 148 ? -3.784 6.523 73.561 1.00 50.02 147 ASP C N 1
ATOM 8223 C CA . ASP C 1 148 ? -3.473 6.627 74.987 1.00 49.15 147 ASP C CA 1
ATOM 8224 C C . ASP C 1 148 ? -2.332 7.623 75.210 1.00 49.94 147 ASP C C 1
ATOM 8225 O O . ASP C 1 148 ? -1.156 7.284 75.047 1.00 50.88 147 ASP C O 1
ATOM 8230 N N . LEU C 1 149 ? -2.692 8.845 75.596 1.00 49.04 148 LEU C N 1
ATOM 8231 C CA . LEU C 1 149 ? -1.722 9.917 75.804 1.00 48.25 148 LEU C CA 1
ATOM 8232 C C . LEU C 1 149 ? -1.202 9.975 77.235 1.00 48.03 148 LEU C C 1
ATOM 8233 O O . LEU C 1 149 ? -0.223 10.668 77.511 1.00 49.38 148 LEU C O 1
ATOM 8238 N N . THR C 1 150 ? -1.845 9.241 78.137 1.00 48.40 149 THR C N 1
ATOM 8239 C CA . THR C 1 150 ? -1.554 9.349 79.571 1.00 47.87 149 THR C CA 1
ATOM 8240 C C . THR C 1 150 ? -0.217 8.728 79.963 1.00 46.55 149 THR C C 1
ATOM 8241 O O . THR C 1 150 ? 0.449 9.215 80.878 1.00 45.19 149 THR C O 1
ATOM 8245 N N . LEU C 1 151 ? 0.169 7.658 79.272 1.00 45.89 150 LEU C N 1
ATOM 8246 C CA . LEU C 1 151 ? 1.393 6.924 79.605 1.00 44.52 150 LEU C CA 1
ATOM 8247 C C . LEU C 1 151 ? 2.623 7.826 79.548 1.00 43.22 150 LEU C C 1
ATOM 8248 O O . LEU C 1 151 ? 3.388 7.911 80.511 1.00 42.28 150 LEU C O 1
ATOM 8253 N N . ALA C 1 152 ? 2.798 8.509 78.422 1.00 43.88 151 ALA C N 1
ATOM 8254 C CA . ALA C 1 152 ? 3.969 9.370 78.216 1.00 45.08 151 ALA C CA 1
ATOM 8255 C C . ALA C 1 152 ? 4.001 10.569 79.171 1.00 45.63 151 ALA C C 1
ATOM 8256 O O . ALA C 1 152 ? 5.073 11.078 79.493 1.00 45.51 151 ALA C O 1
ATOM 8258 N N . ARG C 1 153 ? 2.828 11.012 79.618 1.00 47.17 152 ARG C N 1
ATOM 8259 C CA . ARG C 1 153 ? 2.715 12.200 80.472 1.00 47.98 152 ARG C CA 1
ATOM 8260 C C . ARG C 1 153 ? 2.916 11.905 81.959 1.00 46.72 152 ARG C C 1
ATOM 8261 O O . ARG C 1 153 ? 3.006 12.829 82.767 1.00 46.37 152 ARG C O 1
ATOM 8269 N N . GLU C 1 154 ? 3.004 10.625 82.316 1.00 45.40 153 GLU C N 1
ATOM 8270 C CA . GLU C 1 154 ? 3.334 10.238 83.684 1.00 45.46 153 GLU C CA 1
ATOM 8271 C C . GLU C 1 154 ? 4.735 10.732 84.033 1.00 45.16 153 GLU C C 1
ATOM 8272 O O . GLU C 1 154 ? 5.630 10.694 83.183 1.00 45.32 153 GLU C O 1
ATOM 8278 N N . PRO C 1 155 ? 4.931 11.201 85.281 1.00 44.61 154 PRO C N 1
ATOM 8279 C CA . PRO C 1 155 ? 6.228 11.712 85.730 1.00 44.88 154 PRO C CA 1
ATOM 8280 C C . PRO C 1 155 ? 7.418 10.796 85.430 1.00 45.09 154 PRO C C 1
ATOM 8281 O O . PRO C 1 155 ? 8.493 11.293 85.088 1.00 44.31 154 PRO C O 1
ATOM 8285 N N . LYS C 1 156 ? 7.226 9.483 85.574 1.00 46.13 155 LYS C N 1
ATOM 8286 C CA . LYS C 1 156 ? 8.276 8.491 85.294 1.00 46.41 155 LYS C CA 1
ATOM 8287 C C . LYS C 1 156 ? 8.790 8.631 83.859 1.00 43.00 155 LYS C C 1
ATOM 8288 O O . LYS C 1 156 ? 9.994 8.684 83.609 1.00 40.68 155 LYS C O 1
ATOM 8294 N N . PHE C 1 157 ? 7.846 8.655 82.928 1.00 40.48 156 PHE C N 1
ATOM 8295 C CA . PHE C 1 157 ? 8.149 8.682 81.502 1.00 39.98 156 PHE C CA 1
ATOM 8296 C C . PHE C 1 157 ? 8.787 10.006 81.101 1.00 38.95 156 PHE C C 1
ATOM 8297 O O . PHE C 1 157 ? 9.787 10.022 80.381 1.00 38.40 156 PHE C O 1
ATOM 8305 N N . GLN C 1 158 ? 8.225 11.108 81.595 1.00 38.24 157 GLN C N 1
ATOM 8306 C CA . GLN C 1 158 ? 8.791 12.443 81.370 1.00 37.20 157 GLN C CA 1
ATOM 8307 C C . GLN C 1 158 ? 10.256 12.489 81.775 1.00 36.92 157 GLN C C 1
ATOM 8308 O O . GLN C 1 158 ? 11.098 12.980 81.021 1.00 36.67 157 GLN C O 1
ATOM 8314 N N . ALA C 1 159 ? 10.548 11.972 82.966 1.00 36.07 158 ALA C N 1
ATOM 8315 C CA . ALA C 1 159 ? 11.920 11.906 83.464 1.00 36.03 158 ALA C CA 1
ATOM 8316 C C . ALA C 1 159 ? 12.812 11.052 82.556 1.00 35.78 158 ALA C C 1
ATOM 8317 O O . ALA C 1 159 ? 13.952 11.416 82.281 1.00 36.31 158 ALA C O 1
ATOM 8319 N N . GLY C 1 160 ? 12.286 9.926 82.088 1.00 35.28 159 GLY C N 1
ATOM 8320 C CA . GLY C 1 160 ? 13.052 9.016 81.231 1.00 36.15 159 GLY C CA 1
ATOM 8321 C C . GLY C 1 160 ? 13.428 9.635 79.894 1.00 35.53 159 GLY C C 1
ATOM 8322 O O . GLY C 1 160 ? 14.566 9.513 79.438 1.00 33.97 159 GLY C O 1
ATOM 8323 N N . ILE C 1 161 ? 12.462 10.306 79.276 1.00 35.42 160 ILE C N 1
ATOM 8324 C CA . ILE C 1 161 ? 12.692 11.062 78.043 1.00 36.28 160 ILE C CA 1
ATOM 8325 C C . ILE C 1 161 ? 13.818 12.076 78.252 1.00 35.15 160 ILE C C 1
ATOM 8326 O O . ILE C 1 161 ? 14.748 12.165 77.449 1.00 33.21 160 ILE C O 1
ATOM 8331 N N . LYS C 1 162 ? 13.737 12.815 79.353 1.00 34.84 161 LYS C N 1
ATOM 8332 C CA . LYS C 1 162 ? 14.699 13.874 79.643 1.00 34.54 161 LYS C CA 1
ATOM 8333 C C . LYS C 1 162 ? 16.116 13.346 79.843 1.00 34.01 161 LYS C C 1
ATOM 8334 O O . LYS C 1 162 ? 17.083 13.997 79.444 1.00 33.14 161 LYS C O 1
ATOM 8340 N N . LEU C 1 163 ? 16.235 12.171 80.456 1.00 33.22 162 LEU C N 1
ATOM 8341 C CA . LEU C 1 163 ? 17.544 11.540 80.640 1.00 33.02 162 LEU C CA 1
ATOM 8342 C C . LEU C 1 163 ? 18.143 11.120 79.295 1.00 32.90 162 LEU C C 1
ATOM 8343 O O . LEU C 1 163 ? 19.344 11.256 79.077 1.00 33.37 162 LEU C O 1
ATOM 8348 N N . ILE C 1 164 ? 17.307 10.621 78.394 1.00 32.83 163 ILE C N 1
ATOM 8349 C CA . ILE C 1 164 ? 17.756 10.328 77.029 1.00 34.11 163 ILE C CA 1
ATOM 8350 C C . ILE C 1 164 ? 18.268 11.598 76.350 1.00 34.30 163 ILE C C 1
ATOM 8351 O O . ILE C 1 164 ? 19.358 11.607 75.771 1.00 33.08 163 ILE C O 1
ATOM 8356 N N . LEU C 1 165 ? 17.486 12.671 76.441 1.00 34.70 164 LEU C N 1
ATOM 8357 C CA . LEU C 1 165 ? 17.862 13.946 75.830 1.00 34.67 164 LEU C CA 1
ATOM 8358 C C . LEU C 1 165 ? 19.165 14.507 76.402 1.00 35.59 164 LEU C C 1
ATOM 8359 O O . LEU C 1 165 ? 19.965 15.077 75.661 1.00 35.63 164 LEU C O 1
ATOM 8364 N N . ASP C 1 166 ? 19.392 14.329 77.704 1.00 36.34 165 ASP C N 1
ATOM 8365 C CA . ASP C 1 166 ? 20.652 14.757 78.329 1.00 37.03 165 ASP C CA 1
ATOM 8366 C C . ASP C 1 166 ? 21.879 14.167 77.630 1.00 36.44 165 ASP C C 1
ATOM 8367 O O . ASP C 1 166 ? 22.868 14.859 77.415 1.00 37.30 165 ASP C O 1
ATOM 8372 N N . LEU C 1 167 ? 21.814 12.887 77.286 1.00 37.12 166 LEU C N 1
ATOM 8373 C CA . LEU C 1 167 ? 22.923 12.217 76.606 1.00 37.57 166 LEU C CA 1
ATOM 8374 C C . LEU C 1 167 ? 23.017 12.642 75.154 1.00 37.36 166 LEU C C 1
ATOM 8375 O O . LEU C 1 167 ? 24.099 12.972 74.664 1.00 36.46 166 LEU C O 1
ATOM 8380 N N . CYS C 1 168 ? 21.875 12.610 74.473 1.00 36.12 167 CYS C N 1
ATOM 8381 C CA . CYS C 1 168 ? 21.790 12.973 73.056 1.00 37.39 167 CYS C CA 1
ATOM 8382 C C . CYS C 1 168 ? 22.277 14.393 72.797 1.00 36.86 167 CYS C C 1
ATOM 8383 O O . CYS C 1 168 ? 23.040 14.637 71.857 1.00 36.16 167 CYS C O 1
ATOM 8386 N N . LEU C 1 169 ? 21.835 15.318 73.646 1.00 36.77 168 LEU C N 1
ATOM 8387 C CA . LEU C 1 169 ? 22.127 16.744 73.487 1.00 37.98 168 LEU C CA 1
ATOM 8388 C C . LEU C 1 169 ? 23.335 17.198 74.299 1.00 38.81 168 LEU C C 1
ATOM 8389 O O . LEU C 1 169 ? 23.503 18.393 74.537 1.00 38.90 168 LEU C O 1
ATOM 8394 N N . ALA C 1 170 ? 24.169 16.251 74.725 1.00 40.00 169 ALA C N 1
ATOM 8395 C CA . ALA C 1 170 ? 25.359 16.567 75.506 1.00 41.41 169 ALA C CA 1
ATOM 8396 C C . ALA C 1 170 ? 26.259 17.497 74.713 1.00 41.98 169 ALA C C 1
ATOM 8397 O O . ALA C 1 170 ? 26.365 17.376 73.497 1.00 43.04 169 ALA C O 1
ATOM 8399 N N . HIS C 1 171 ? 26.906 18.423 75.404 1.00 43.80 170 HIS C N 1
ATOM 8400 C CA . HIS C 1 171 ? 27.731 19.421 74.735 1.00 44.74 170 HIS C CA 1
ATOM 8401 C C . HIS C 1 171 ? 28.920 18.815 74.004 1.00 42.83 170 HIS C C 1
ATOM 8402 O O . HIS C 1 171 ? 29.535 17.856 74.469 1.00 42.36 170 HIS C O 1
ATOM 8409 N N . ARG C 1 172 ? 29.214 19.386 72.843 1.00 40.60 171 ARG C N 1
ATOM 8410 C CA . ARG C 1 172 ? 30.281 18.900 71.983 1.00 39.79 171 ARG C CA 1
ATOM 8411 C C . ARG C 1 172 ? 31.433 19.893 71.894 1.00 37.98 171 ARG C C 1
ATOM 8412 O O . ARG C 1 172 ? 31.244 21.096 72.076 1.00 37.68 171 ARG C O 1
ATOM 8420 N N . PHE C 1 173 ? 32.622 19.373 71.605 1.00 35.50 172 PHE C N 1
ATOM 8421 C CA . PHE C 1 173 ? 33.788 20.203 71.292 1.00 35.51 172 PHE C CA 1
ATOM 8422 C C . PHE C 1 173 ? 33.739 20.746 69.865 1.00 35.12 172 PHE C C 1
ATOM 8423 O O . PHE C 1 173 ? 34.331 21.783 69.566 1.00 33.53 172 PHE C O 1
ATOM 8431 N N . SER C 1 174 ? 33.055 20.033 68.982 1.00 35.81 173 SER C N 1
ATOM 8432 C CA . SER C 1 174 ? 33.097 20.360 67.565 1.00 37.21 173 SER C CA 1
ATOM 8433 C C . SER C 1 174 ? 31.933 21.253 67.157 1.00 38.08 173 SER C C 1
ATOM 8434 O O . SER C 1 174 ? 30.963 21.438 67.904 1.00 35.64 173 SER C O 1
ATOM 8445 N N . TYR C 1 176 ? 30.010 20.573 64.697 1.00 42.76 175 TYR C N 1
ATOM 8446 C CA . TYR C 1 176 ? 29.039 19.710 64.018 1.00 41.88 175 TYR C CA 1
ATOM 8447 C C . TYR C 1 176 ? 27.842 19.484 64.945 1.00 37.67 175 TYR C C 1
ATOM 8448 O O . TYR C 1 176 ? 28.041 19.051 66.074 1.00 35.80 175 TYR C O 1
ATOM 8457 N N . PRO C 1 177 ? 26.598 19.737 64.470 1.00 34.88 176 PRO C N 1
ATOM 8458 C CA . PRO C 1 177 ? 25.406 19.468 65.284 1.00 33.02 176 PRO C CA 1
ATOM 8459 C C . PRO C 1 177 ? 24.985 17.995 65.273 1.00 31.06 176 PRO C C 1
ATOM 8460 O O . PRO C 1 177 ? 23.971 17.630 65.868 1.00 30.14 176 PRO C O 1
ATOM 8464 N N . THR C 1 178 ? 25.757 17.165 64.582 1.00 29.50 177 THR C N 1
ATOM 8465 C CA . THR C 1 178 ? 25.535 15.727 64.557 1.00 28.88 177 THR C CA 1
ATOM 8466 C C . THR C 1 178 ? 25.919 15.105 65.901 1.00 28.98 177 THR C C 1
ATOM 8467 O O . THR C 1 178 ? 26.569 15.741 66.720 1.00 29.80 177 THR C O 1
ATOM 8479 N N . LEU C 1 180 ? 28.073 12.411 67.980 1.00 26.16 179 LEU C N 1
ATOM 8480 C CA . LEU C 1 180 ? 29.344 11.683 67.885 1.00 25.02 179 LEU C CA 1
ATOM 8481 C C . LEU C 1 180 ? 29.241 10.314 68.561 1.00 24.45 179 LEU C C 1
ATOM 8482 O O . LEU C 1 180 ? 28.783 10.221 69.683 1.00 24.89 179 LEU C O 1
ATOM 8487 N N . VAL C 1 181 ? 29.661 9.259 67.868 1.00 24.33 180 VAL C N 1
ATOM 8488 C CA . VAL C 1 181 ? 29.649 7.894 68.417 1.00 24.38 180 VAL C CA 1
ATOM 8489 C C . VAL C 1 181 ? 30.931 7.129 68.069 1.00 24.65 180 VAL C C 1
ATOM 8490 O O . VAL C 1 181 ? 31.614 7.457 67.095 1.00 23.13 180 VAL C O 1
ATOM 8494 N N . PRO C 1 182 ? 31.257 6.095 68.865 1.00 25.66 181 PRO C N 1
ATOM 8495 C CA . PRO C 1 182 ? 32.284 5.147 68.440 1.00 26.04 181 PRO C CA 1
ATOM 8496 C C . PRO C 1 182 ? 31.730 4.224 67.369 1.00 25.97 181 PRO C C 1
ATOM 8497 O O . PRO C 1 182 ? 30.547 4.317 67.025 1.00 25.11 181 PRO C O 1
ATOM 8501 N N . ASP C 1 183 ? 32.576 3.344 66.845 1.00 25.65 182 ASP C N 1
ATOM 8502 C CA . ASP C 1 183 ? 32.141 2.388 65.822 1.00 25.58 182 ASP C CA 1
ATOM 8503 C C . ASP C 1 183 ? 31.104 1.428 66.405 1.00 25.25 182 ASP C C 1
ATOM 8504 O O . ASP C 1 183 ? 31.036 1.237 67.617 1.00 25.51 182 ASP C O 1
ATOM 8509 N N . GLY C 1 184 ? 30.280 0.862 65.532 1.00 25.48 183 GLY C N 1
ATOM 8510 C CA . GLY C 1 184 ? 29.294 -0.143 65.904 1.00 25.73 183 GLY C CA 1
ATOM 8511 C C . GLY C 1 184 ? 28.235 0.290 66.909 1.00 26.94 183 GLY C C 1
ATOM 8512 O O . GLY C 1 184 ? 27.897 -0.477 67.804 1.00 26.84 183 GLY C O 1
ATOM 8513 N N . ALA C 1 185 ? 27.686 1.496 66.751 1.00 27.11 184 ALA C N 1
ATOM 8514 C CA . ALA C 1 185 ? 26.769 2.059 67.756 1.00 27.17 184 ALA C CA 1
ATOM 8515 C C . ALA C 1 185 ? 25.280 1.986 67.398 1.00 27.48 184 ALA C C 1
ATOM 8516 O O . ALA C 1 185 ? 24.454 2.591 68.079 1.00 28.84 184 ALA C O 1
ATOM 8518 N N . PHE C 1 186 ? 24.924 1.245 66.355 1.00 27.17 185 PHE C N 1
ATOM 8519 C CA . PHE C 1 186 ? 23.517 1.101 65.982 1.00 27.02 185 PHE C CA 1
ATOM 8520 C C . PHE C 1 186 ? 23.200 -0.337 65.550 1.00 28.33 185 PHE C C 1
ATOM 8521 O O . PHE C 1 186 ? 23.751 -1.287 66.115 1.00 29.01 185 PHE C O 1
ATOM 8537 N N . ILE C 1 188 ? 24.107 -1.746 63.004 1.00 26.32 187 ILE C N 1
ATOM 8538 C CA . ILE C 1 188 ? 25.443 -2.254 62.756 1.00 25.52 187 ILE C CA 1
ATOM 8539 C C . ILE C 1 188 ? 26.145 -2.093 64.088 1.00 25.02 187 ILE C C 1
ATOM 8540 O O . ILE C 1 188 ? 26.518 -0.981 64.467 1.00 24.70 187 ILE C O 1
ATOM 8545 N N . ASP C 1 189 ? 26.269 -3.201 64.812 1.00 24.94 188 ASP C N 1
ATOM 8546 C CA . ASP C 1 189 ? 26.834 -3.194 66.156 1.00 24.84 188 ASP C CA 1
ATOM 8547 C C . ASP C 1 189 ? 28.235 -3.823 66.211 1.00 24.67 188 ASP C C 1
ATOM 8548 O O . ASP C 1 189 ? 28.670 -4.282 67.265 1.00 24.60 188 ASP C O 1
ATOM 8553 N N . ARG C 1 190 ? 28.934 -3.810 65.079 1.00 23.64 189 ARG C N 1
ATOM 8554 C CA . ARG C 1 190 ? 30.319 -4.268 65.017 1.00 24.25 189 ARG C CA 1
ATOM 8555 C C . ARG C 1 190 ? 31.177 -3.239 64.288 1.00 24.46 189 ARG C C 1
ATOM 8556 O O . ARG C 1 190 ? 30.660 -2.281 63.713 1.00 24.01 189 ARG C O 1
ATOM 8564 N N . ARG C 1 191 ? 32.490 -3.434 64.324 1.00 24.72 190 ARG C N 1
ATOM 8565 C CA . ARG C 1 191 ? 33.420 -2.481 63.730 1.00 25.87 190 ARG C CA 1
ATOM 8566 C C . ARG C 1 191 ? 33.293 -2.482 62.210 1.00 25.87 190 ARG C C 1
ATOM 8567 O O . ARG C 1 191 ? 33.715 -3.418 61.547 1.00 27.08 190 ARG C O 1
ATOM 8583 N N . GLY C 1 193 ? 33.591 0.689 60.208 1.00 25.20 192 GLY C N 1
ATOM 8584 C CA . GLY C 1 193 ? 33.867 2.053 59.765 1.00 25.40 192 GLY C CA 1
ATOM 8585 C C . GLY C 1 193 ? 32.652 2.973 59.825 1.00 25.39 192 GLY C C 1
ATOM 8586 O O . GLY C 1 193 ? 32.532 3.881 59.005 1.00 26.84 192 GLY C O 1
ATOM 8587 N N . VAL C 1 194 ? 31.753 2.731 60.785 1.00 24.71 193 VAL C N 1
ATOM 8588 C CA . VAL C 1 194 ? 30.577 3.588 61.000 1.00 24.38 193 VAL C CA 1
ATOM 8589 C C . VAL C 1 194 ? 30.700 4.417 62.284 1.00 24.68 193 VAL C C 1
ATOM 8590 O O . VAL C 1 194 ? 29.703 4.836 62.878 1.00 25.00 193 VAL C O 1
ATOM 8594 N N . TYR C 1 195 ? 31.945 4.645 62.689 1.00 23.67 194 TYR C N 1
ATOM 8595 C CA . TYR C 1 195 ? 32.288 5.555 63.772 1.00 24.11 194 TYR C CA 1
ATOM 8596 C C . TYR C 1 195 ? 32.081 7.019 63.353 1.00 23.30 194 TYR C C 1
ATOM 8597 O O . TYR C 1 195 ? 31.948 7.328 62.179 1.00 22.91 194 TYR C O 1
ATOM 8606 N N . GLU C 1 196 ? 32.101 7.903 64.339 1.00 23.60 195 GLU C N 1
ATOM 8607 C CA . GLU C 1 196 ? 32.048 9.360 64.147 1.00 25.11 195 GLU C CA 1
ATOM 8608 C C . GLU C 1 196 ? 30.593 9.852 63.984 1.00 23.81 195 GLU C C 1
ATOM 8609 O O . GLU C 1 196 ? 29.894 9.991 64.979 1.00 23.09 195 GLU C O 1
ATOM 8615 N N . HIS C 1 197 ? 30.131 10.074 62.754 1.00 23.96 196 HIS C N 1
ATOM 8616 C CA . HIS C 1 197 ? 28.807 10.672 62.510 1.00 23.37 196 HIS C CA 1
ATOM 8617 C C . HIS C 1 197 ? 27.971 9.877 61.506 1.00 23.07 196 HIS C C 1
ATOM 8618 O O . HIS C 1 197 ? 27.560 10.425 60.475 1.00 22.28 196 HIS C O 1
ATOM 8625 N N . PRO C 1 198 ? 27.712 8.591 61.798 1.00 22.25 197 PRO C N 1
ATOM 8626 C CA . PRO C 1 198 ? 26.991 7.737 60.869 1.00 22.54 197 PRO C CA 1
ATOM 8627 C C . PRO C 1 198 ? 25.564 8.229 60.636 1.00 22.86 197 PRO C C 1
ATOM 8628 O O . PRO C 1 198 ? 24.893 8.641 61.575 1.00 22.07 197 PRO C O 1
ATOM 8632 N N . LEU C 1 199 ? 25.126 8.160 59.386 1.00 23.49 198 LEU C N 1
ATOM 8633 C CA . LEU C 1 199 ? 23.808 8.634 58.979 1.00 24.41 198 LEU C CA 1
ATOM 8634 C C . LEU C 1 199 ? 22.683 8.097 59.866 1.00 24.69 198 LEU C C 1
ATOM 8635 O O . LEU C 1 199 ? 21.834 8.853 60.318 1.00 24.78 198 LEU C O 1
ATOM 8640 N N . GLU C 1 200 ? 22.692 6.793 60.116 1.00 25.34 199 GLU C N 1
ATOM 8641 C CA . GLU C 1 200 ? 21.604 6.153 60.861 1.00 26.05 199 GLU C CA 1
ATOM 8642 C C . GLU C 1 200 ? 21.377 6.804 62.215 1.00 25.32 199 GLU C C 1
ATOM 8643 O O . GLU C 1 200 ? 20.240 7.037 62.607 1.00 24.18 199 GLU C O 1
ATOM 8649 N N . ILE C 1 201 ? 22.469 7.069 62.928 1.00 25.30 200 ILE C N 1
ATOM 8650 C CA . ILE C 1 201 ? 22.414 7.757 64.212 1.00 24.99 200 ILE C CA 1
ATOM 8651 C C . ILE C 1 201 ? 21.812 9.162 64.071 1.00 24.88 200 ILE C C 1
ATOM 8652 O O . ILE C 1 201 ? 21.026 9.585 64.918 1.00 24.49 200 ILE C O 1
ATOM 8657 N N . GLN C 1 202 ? 22.178 9.876 63.010 1.00 24.48 201 GLN C N 1
ATOM 8658 C CA . GLN C 1 202 ? 21.716 11.252 62.817 1.00 24.94 201 GLN C CA 1
ATOM 8659 C C . GLN C 1 202 ? 20.227 11.306 62.452 1.00 25.56 201 GLN C C 1
ATOM 8660 O O . GLN C 1 202 ? 19.487 12.169 62.929 1.00 24.98 201 GLN C O 1
ATOM 8666 N N . VAL C 1 203 ? 19.798 10.374 61.610 1.00 26.11 202 VAL C N 1
ATOM 8667 C CA . VAL C 1 203 ? 18.399 10.287 61.199 1.00 26.74 202 VAL C CA 1
ATOM 8668 C C . VAL C 1 203 ? 17.499 9.870 62.372 1.00 27.26 202 VAL C C 1
ATOM 8669 O O . VAL C 1 203 ? 16.406 10.413 62.539 1.00 25.76 202 VAL C O 1
ATOM 8673 N N . LEU C 1 204 ? 17.951 8.905 63.169 1.00 27.81 203 LEU C N 1
ATOM 8674 C CA . LEU C 1 204 ? 17.201 8.477 64.358 1.00 28.53 203 LEU C CA 1
ATOM 8675 C C . LEU C 1 204 ? 17.200 9.560 65.442 1.00 28.17 203 LEU C C 1
ATOM 8676 O O . LEU C 1 204 ? 16.228 9.706 66.182 1.00 27.00 203 LEU C O 1
ATOM 8681 N N . PHE C 1 205 ? 18.304 10.295 65.526 1.00 27.61 204 PHE C N 1
ATOM 8682 C CA . PHE C 1 205 ? 18.432 11.458 66.408 1.00 27.79 204 PHE C CA 1
ATOM 8683 C C . PHE C 1 205 ? 17.398 12.525 66.014 1.00 27.75 204 PHE C C 1
ATOM 8684 O O . PHE C 1 205 ? 16.679 13.046 66.866 1.00 27.12 204 PHE C O 1
ATOM 8692 N N . TYR C 1 206 ? 17.308 12.809 64.718 1.00 26.60 205 TYR C N 1
ATOM 8693 C CA . TYR C 1 206 ? 16.348 13.776 64.198 1.00 26.93 205 TYR C CA 1
ATOM 8694 C C . TYR C 1 206 ? 14.907 13.336 64.481 1.00 27.15 205 TYR C C 1
ATOM 8695 O O . TYR C 1 206 ? 14.095 14.126 64.964 1.00 26.60 205 TYR C O 1
ATOM 8704 N N . ALA C 1 207 ? 14.604 12.079 64.175 1.00 26.82 206 ALA C N 1
ATOM 8705 C CA . ALA C 1 207 ? 13.268 11.525 64.403 1.00 27.69 206 ALA C CA 1
ATOM 8706 C C . ALA C 1 207 ? 12.869 11.530 65.883 1.00 28.27 206 ALA C C 1
ATOM 8707 O O . ALA C 1 207 ? 11.721 11.834 66.218 1.00 28.44 206 ALA C O 1
ATOM 8709 N N . ALA C 1 208 ? 13.813 11.190 66.759 1.00 27.73 207 ALA C N 1
ATOM 8710 C CA . ALA C 1 208 ? 13.554 11.173 68.196 1.00 28.70 207 ALA C CA 1
ATOM 8711 C C . ALA C 1 208 ? 13.304 12.586 68.743 1.00 29.74 207 ALA C C 1
ATOM 8712 O O . ALA C 1 208 ? 12.444 12.771 69.599 1.00 29.25 207 ALA C O 1
ATOM 8714 N N . LEU C 1 209 ? 14.061 13.569 68.256 1.00 29.80 208 LEU C N 1
ATOM 8715 C CA . LEU C 1 209 ? 13.840 14.969 68.635 1.00 30.52 208 LEU C CA 1
ATOM 8716 C C . LEU C 1 209 ? 12.447 15.437 68.201 1.00 31.20 208 LEU C C 1
ATOM 8717 O O . LEU C 1 209 ? 11.727 16.063 68.985 1.00 30.02 208 LEU C O 1
ATOM 8722 N N . ARG C 1 210 ? 12.075 15.125 66.962 1.00 32.27 209 ARG C N 1
ATOM 8723 C CA . ARG C 1 210 ? 10.721 15.396 66.465 1.00 34.57 209 ARG C CA 1
ATOM 8724 C C . ARG C 1 210 ? 9.673 14.786 67.397 1.00 34.35 209 ARG C C 1
ATOM 8725 O O . ARG C 1 210 ? 8.665 15.418 67.713 1.00 33.59 209 ARG C O 1
ATOM 8733 N N . ALA C 1 211 ? 9.925 13.556 67.835 1.00 33.61 210 ALA C N 1
ATOM 8734 C CA . ALA C 1 211 ? 8.990 12.839 68.703 1.00 34.10 210 ALA C CA 1
ATOM 8735 C C . ALA C 1 211 ? 8.944 13.447 70.110 1.00 34.85 210 ALA C C 1
ATOM 8736 O O . ALA C 1 211 ? 7.869 13.643 70.673 1.00 33.88 210 ALA C O 1
ATOM 8738 N N . ALA C 1 212 ? 10.115 13.742 70.667 1.00 35.13 211 ALA C N 1
ATOM 8739 C CA . ALA C 1 212 ? 10.218 14.340 72.001 1.00 36.12 211 ALA C CA 1
ATOM 8740 C C . ALA C 1 212 ? 9.447 15.660 72.087 1.00 37.96 211 ALA C C 1
ATOM 8741 O O . ALA C 1 212 ? 8.828 15.971 73.102 1.00 36.11 211 ALA C O 1
ATOM 8743 N N . ARG C 1 213 ? 9.496 16.421 71.001 1.00 39.79 212 ARG C N 1
ATOM 8744 C CA . ARG C 1 213 ? 8.768 17.678 70.870 1.00 43.18 212 ARG C CA 1
ATOM 8745 C C . ARG C 1 213 ? 7.255 17.476 71.052 1.00 42.65 212 ARG C C 1
ATOM 8746 O O . ARG C 1 213 ? 6.574 18.351 71.579 1.00 42.94 212 ARG C O 1
ATOM 8754 N N . GLU C 1 214 ? 6.752 16.323 70.613 1.00 42.84 213 GLU C N 1
ATOM 8755 C CA . GLU C 1 214 ? 5.349 15.914 70.798 1.00 45.08 213 GLU C CA 1
ATOM 8756 C C . GLU C 1 214 ? 5.093 15.382 72.208 1.00 44.21 213 GLU C C 1
ATOM 8757 O O . GLU C 1 214 ? 4.029 15.610 72.778 1.00 43.53 213 GLU C O 1
ATOM 8763 N N . LEU C 1 215 ? 6.065 14.654 72.751 1.00 41.95 214 LEU C N 1
ATOM 8764 C CA . LEU C 1 215 ? 5.898 13.920 74.007 1.00 42.21 214 LEU C CA 1
ATOM 8765 C C . LEU C 1 215 ? 6.151 14.732 75.278 1.00 42.37 214 LEU C C 1
ATOM 8766 O O . LEU C 1 215 ? 5.602 14.407 76.333 1.00 42.21 214 LEU C O 1
ATOM 8771 N N . LEU C 1 216 ? 6.988 15.764 75.192 1.00 42.93 215 LEU C N 1
ATOM 8772 C CA . LEU C 1 216 ? 7.376 16.526 76.383 1.00 44.68 215 LEU C CA 1
ATOM 8773 C C . LEU C 1 216 ? 6.272 17.472 76.850 1.00 45.82 215 LEU C C 1
ATOM 8774 O O . LEU C 1 216 ? 5.616 18.120 76.040 1.00 44.67 215 LEU C O 1
ATOM 8779 N N . LEU C 1 217 ? 6.076 17.535 78.164 1.00 48.21 216 LEU C N 1
ATOM 8780 C CA . LEU C 1 217 ? 5.256 18.575 78.784 1.00 50.65 216 LEU C CA 1
ATOM 8781 C C . LEU C 1 217 ? 6.148 19.783 79.070 1.00 51.36 216 LEU C C 1
ATOM 8782 O O . LEU C 1 217 ? 7.323 19.613 79.394 1.00 49.88 216 LEU C O 1
ATOM 8787 N N . PRO C 1 218 ? 5.601 21.010 78.955 1.00 55.83 217 PRO C N 1
ATOM 8788 C CA . PRO C 1 218 ? 6.388 22.213 79.283 1.00 57.19 217 PRO C CA 1
ATOM 8789 C C . PRO C 1 218 ? 6.600 22.436 80.790 1.00 58.46 217 PRO C C 1
ATOM 8790 O O . PRO C 1 218 ? 7.404 23.284 81.178 1.00 58.83 217 PRO C O 1
ATOM 8794 N N . ASP C 1 219 ? 5.887 21.670 81.614 1.00 61.17 218 ASP C N 1
ATOM 8795 C CA . ASP C 1 219 ? 5.964 21.769 83.078 1.00 62.88 218 ASP C CA 1
ATOM 8796 C C . ASP C 1 219 ? 7.389 21.661 83.620 1.00 63.64 218 ASP C C 1
ATOM 8797 O O . ASP C 1 219 ? 8.215 20.914 83.089 1.00 64.54 218 ASP C O 1
ATOM 8802 N N . GLY C 1 220 ? 7.655 22.403 84.692 1.00 62.74 219 GLY C N 1
ATOM 8803 C CA . GLY C 1 220 ? 8.964 22.402 85.345 1.00 61.71 219 GLY C CA 1
ATOM 8804 C C . GLY C 1 220 ? 10.072 22.851 84.409 1.00 59.60 219 GLY C C 1
ATOM 8805 O O . GLY C 1 220 ? 9.997 23.929 83.814 1.00 59.29 219 GLY C O 1
ATOM 8806 N N . ASP C 1 221 ? 11.097 22.014 84.270 1.00 56.24 220 ASP C N 1
ATOM 8807 C CA . ASP C 1 221 ? 12.185 22.279 83.329 1.00 53.86 220 ASP C CA 1
ATOM 8808 C C . ASP C 1 221 ? 11.884 21.762 81.911 1.00 51.27 220 ASP C C 1
ATOM 8809 O O . ASP C 1 221 ? 12.756 21.792 81.045 1.00 49.23 220 ASP C O 1
ATOM 8814 N N . GLY C 1 222 ? 10.658 21.293 81.684 1.00 49.05 221 GLY C N 1
ATOM 8815 C CA . GLY C 1 222 ? 10.230 20.808 80.370 1.00 49.58 221 GLY C CA 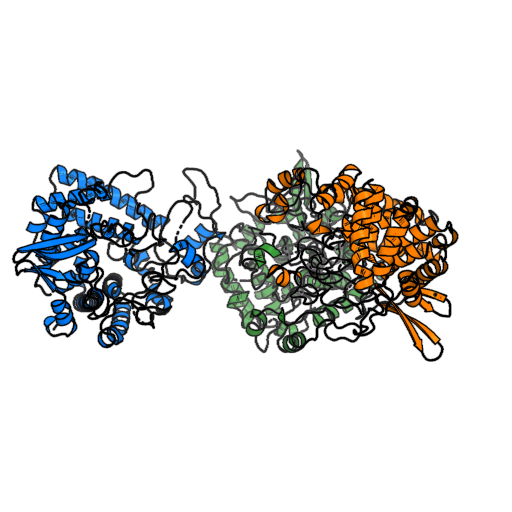1
ATOM 8816 C C . GLY C 1 222 ? 10.407 21.833 79.262 1.00 51.54 221 GLY C C 1
ATOM 8817 O O . GLY C 1 222 ? 10.862 21.503 78.162 1.00 49.09 221 GLY C O 1
ATOM 8818 N N . GLU C 1 223 ? 10.049 23.080 79.561 1.00 51.51 222 GLU C N 1
ATOM 8819 C CA . GLU C 1 223 ? 10.254 24.199 78.643 1.00 53.03 222 GLU C CA 1
ATOM 8820 C C . GLU C 1 223 ? 11.730 24.326 78.271 1.00 50.41 222 GLU C C 1
ATOM 8821 O O . GLU C 1 223 ? 12.062 24.615 77.124 1.00 48.99 222 GLU C O 1
ATOM 8827 N N . GLN C 1 224 ? 12.609 24.082 79.241 1.00 47.95 223 GLN C N 1
ATOM 8828 C CA . GLN C 1 224 ? 14.058 24.112 79.003 1.00 48.03 223 GLN C CA 1
ATOM 8829 C C . GLN C 1 224 ? 14.469 23.029 78.011 1.00 44.33 223 GLN C C 1
ATOM 8830 O O . GLN C 1 224 ? 15.282 23.277 77.129 1.00 43.60 223 GLN C O 1
ATOM 8836 N N . TYR C 1 225 ? 13.903 21.833 78.166 1.00 41.03 224 TYR C N 1
ATOM 8837 C CA . TYR C 1 225 ? 14.197 20.717 77.262 1.00 40.19 224 TYR C CA 1
ATOM 8838 C C . TYR C 1 225 ? 13.705 20.987 75.838 1.00 38.46 224 TYR C C 1
ATOM 8839 O O . TYR C 1 225 ? 14.412 20.712 74.873 1.00 35.98 224 TYR C O 1
ATOM 8848 N N . LEU C 1 226 ? 12.510 21.556 75.720 1.00 37.39 225 LEU C N 1
ATOM 8849 C CA . LEU C 1 226 ? 11.950 21.874 74.413 1.00 37.45 225 LEU C CA 1
ATOM 8850 C C . LEU C 1 226 ? 12.811 22.882 73.663 1.00 36.21 225 LEU C C 1
ATOM 8851 O O . LEU C 1 226 ? 13.016 22.731 72.459 1.00 34.14 225 LEU C O 1
ATOM 8856 N N . ASN C 1 227 ? 13.306 23.900 74.373 1.00 35.76 226 ASN C N 1
ATOM 8857 C CA . ASN C 1 227 ? 14.258 24.866 73.812 1.00 37.13 226 ASN C CA 1
ATOM 8858 C C . ASN C 1 227 ? 15.476 24.172 73.226 1.00 35.79 226 ASN C C 1
ATOM 8859 O O . ASN C 1 227 ? 15.872 24.458 72.104 1.00 34.16 226 ASN C O 1
ATOM 8864 N N . LYS C 1 228 ? 16.075 23.280 74.011 1.00 37.79 227 LYS C N 1
ATOM 8865 C CA . LYS C 1 228 ? 17.258 22.536 73.582 1.00 39.08 227 LYS C CA 1
ATOM 8866 C C . LYS C 1 228 ? 16.920 21.679 72.362 1.00 36.63 227 LYS C C 1
ATOM 8867 O O . LYS C 1 228 ? 17.689 21.624 71.413 1.00 36.91 227 LYS C O 1
ATOM 8873 N N . VAL C 1 229 ? 15.756 21.039 72.384 1.00 34.55 228 VAL C N 1
ATOM 8874 C CA . VAL C 1 229 ? 15.309 20.213 71.261 1.00 34.96 228 VAL C CA 1
ATOM 8875 C C . VAL C 1 229 ? 15.203 20.997 69.949 1.00 35.84 228 VAL C C 1
ATOM 8876 O O . VAL C 1 229 ? 15.737 20.560 68.928 1.00 33.85 228 VAL C O 1
ATOM 8880 N N . HIS C 1 230 ? 14.524 22.145 69.983 1.00 36.39 229 HIS C N 1
ATOM 8881 C CA . HIS C 1 230 ? 14.210 22.905 68.761 1.00 37.35 229 HIS C CA 1
ATOM 8882 C C . HIS C 1 230 ? 15.431 23.517 68.091 1.00 38.20 229 HIS C C 1
ATOM 8883 O O . HIS C 1 230 ? 15.505 23.576 66.860 1.00 40.16 229 HIS C O 1
ATOM 8890 N N . GLY C 1 231 ? 16.367 23.991 68.901 1.00 38.00 230 GLY C N 1
ATOM 8891 C CA . GLY C 1 231 ? 17.625 24.522 68.390 1.00 38.95 230 GLY C CA 1
ATOM 8892 C C . GLY C 1 231 ? 18.416 23.475 67.626 1.00 39.08 230 GLY C C 1
ATOM 8893 O O . GLY C 1 231 ? 18.821 23.710 66.477 1.00 39.28 230 GLY C O 1
ATOM 8894 N N . ARG C 1 232 ? 18.622 22.315 68.253 1.00 37.24 231 ARG C N 1
ATOM 8895 C CA . ARG C 1 232 ? 19.343 21.215 67.601 1.00 35.76 231 ARG C CA 1
ATOM 8896 C C . ARG C 1 232 ? 18.617 20.707 66.362 1.00 34.56 231 ARG C C 1
ATOM 8897 O O . ARG C 1 232 ? 19.252 20.402 65.357 1.00 33.42 231 ARG C O 1
ATOM 8905 N N . LEU C 1 233 ? 17.293 20.614 66.455 1.00 33.88 232 LEU C N 1
ATOM 8906 C CA . LEU C 1 233 ? 16.452 20.091 65.378 1.00 34.20 232 LEU C CA 1
ATOM 8907 C C . LEU C 1 233 ? 16.716 20.787 64.031 1.00 32.56 232 LEU C C 1
ATOM 8908 O O . LEU C 1 233 ? 16.981 20.129 63.025 1.00 32.08 232 LEU C O 1
ATOM 8913 N N . GLY C 1 234 ? 16.656 22.112 64.026 1.00 29.79 233 GLY C N 1
ATOM 8914 C CA . GLY C 1 234 ? 16.890 22.888 62.812 1.00 29.31 233 GLY C CA 1
ATOM 8915 C C . GLY C 1 234 ? 18.320 22.770 62.298 1.00 28.45 233 GLY C C 1
ATOM 8916 O O . GLY C 1 234 ? 18.545 22.518 61.110 1.00 27.79 233 GLY C O 1
ATOM 8917 N N . ALA C 1 235 ? 19.284 22.946 63.196 1.00 26.74 234 ALA C N 1
ATOM 8918 C CA . ALA C 1 235 ? 20.705 22.852 62.835 1.00 26.71 234 ALA C CA 1
ATOM 8919 C C . ALA C 1 235 ? 21.033 21.481 62.249 1.00 25.96 234 ALA C C 1
ATOM 8920 O O . ALA C 1 235 ? 21.721 21.388 61.234 1.00 25.96 234 ALA C O 1
ATOM 8922 N N . LEU C 1 236 ? 20.510 20.427 62.876 1.00 25.10 235 LEU C N 1
ATOM 8923 C CA . LEU C 1 236 ? 20.765 19.052 62.438 1.00 25.11 235 LEU C CA 1
ATOM 8924 C C . LEU C 1 236 ? 20.202 18.787 61.041 1.00 25.15 235 LEU C C 1
ATOM 8925 O O . LEU C 1 236 ? 20.900 18.249 60.178 1.00 25.22 235 LEU C O 1
ATOM 8930 N N . GLN C 1 237 ? 18.945 19.158 60.822 1.00 25.02 236 GLN C N 1
ATOM 8931 C CA . GLN C 1 237 ? 18.327 18.998 59.504 1.00 25.27 236 GLN C CA 1
ATOM 8932 C C . GLN C 1 237 ? 19.096 19.746 58.415 1.00 24.52 236 GLN C C 1
ATOM 8933 O O . GLN C 1 237 ? 19.307 19.210 57.340 1.00 24.69 236 GLN C O 1
ATOM 8939 N N . TYR C 1 238 ? 19.491 20.984 58.696 1.00 24.49 237 TYR C N 1
ATOM 8940 C CA . TYR C 1 238 ? 20.280 21.776 57.754 1.00 25.20 237 TYR C CA 1
ATOM 8941 C C . TYR C 1 238 ? 21.592 21.066 57.423 1.00 24.31 237 TYR C C 1
ATOM 8942 O O . TYR C 1 238 ? 21.961 20.933 56.267 1.00 23.02 237 TYR C O 1
ATOM 8951 N N . HIS C 1 239 ? 22.288 20.624 58.458 1.00 23.73 238 HIS C N 1
ATOM 8952 C CA . HIS C 1 239 ? 23.596 20.003 58.299 1.00 24.01 238 HIS C CA 1
ATOM 8953 C C . HIS C 1 239 ? 23.501 18.748 57.438 1.00 23.63 238 HIS C C 1
ATOM 8954 O O . HIS C 1 239 ? 24.245 18.596 56.477 1.00 22.09 238 HIS C O 1
ATOM 8961 N N . ILE C 1 240 ? 22.557 17.874 57.769 1.00 24.05 239 ILE C N 1
ATOM 8962 C CA . ILE C 1 240 ? 22.365 16.631 57.027 1.00 24.71 239 ILE C CA 1
ATOM 8963 C C . ILE C 1 240 ? 21.956 16.908 55.576 1.00 25.09 239 ILE C C 1
ATOM 8964 O O . ILE C 1 240 ? 22.557 16.371 54.642 1.00 23.44 239 ILE C O 1
ATOM 8969 N N . ARG C 1 241 ? 20.943 17.755 55.390 1.00 24.63 240 ARG C N 1
ATOM 8970 C CA . ARG C 1 241 ? 20.442 18.024 54.049 1.00 25.27 240 ARG C CA 1
ATOM 8971 C C . ARG C 1 241 ? 21.497 18.693 53.173 1.00 25.53 240 ARG C C 1
ATOM 8972 O O . ARG C 1 241 ? 21.632 18.358 52.005 1.00 25.65 240 ARG C O 1
ATOM 8980 N N . ASN C 1 242 ? 22.260 19.620 53.737 1.00 26.49 241 ASN C N 1
ATOM 8981 C CA . ASN C 1 242 ? 23.232 20.357 52.934 1.00 28.60 241 ASN C CA 1
ATOM 8982 C C . ASN C 1 242 ? 24.562 19.637 52.704 1.00 27.46 241 ASN C C 1
ATOM 8983 O O . ASN C 1 242 ? 25.146 19.798 51.644 1.00 28.68 241 ASN C O 1
ATOM 8988 N N . TYR C 1 243 ? 25.035 18.847 53.667 1.00 26.27 242 TYR C N 1
ATOM 8989 C CA . TYR C 1 243 ? 26.376 18.239 53.557 1.00 25.79 242 TYR C CA 1
ATOM 8990 C C . TYR C 1 243 ? 26.402 16.729 53.283 1.00 25.01 242 TYR C C 1
ATOM 8991 O O . TYR C 1 243 ? 27.385 16.220 52.741 1.00 24.08 242 TYR C O 1
ATOM 9000 N N . TYR C 1 244 ? 25.344 16.018 53.654 1.00 24.63 243 TYR C N 1
ATOM 9001 C CA . TYR C 1 244 ? 25.273 14.572 53.426 1.00 25.21 243 TYR C CA 1
ATOM 9002 C C . TYR C 1 244 ? 24.643 14.225 52.079 1.00 25.46 243 TYR C C 1
ATOM 9003 O O . TYR C 1 244 ? 24.819 13.115 51.600 1.00 25.41 243 TYR C O 1
ATOM 9012 N N . TRP C 1 245 ? 23.896 15.154 51.480 1.00 25.78 244 TRP C N 1
ATOM 9013 C CA . TRP C 1 245 ? 23.171 14.855 50.242 1.00 25.30 244 TRP C CA 1
ATOM 9014 C C . TRP C 1 245 ? 24.116 14.619 49.064 1.00 25.57 244 TRP C C 1
ATOM 9015 O O . TRP C 1 245 ? 24.967 15.452 48.765 1.00 25.54 244 TRP C O 1
ATOM 9026 N N . VAL C 1 246 ? 23.943 13.480 48.401 1.00 25.06 245 VAL C N 1
ATOM 9027 C CA . VAL C 1 246 ? 24.748 13.113 47.246 1.00 25.84 245 VAL C CA 1
ATOM 9028 C C . VAL C 1 246 ? 23.856 12.926 46.012 1.00 25.36 245 VAL C C 1
ATOM 9029 O O . VAL C 1 246 ? 22.931 12.124 46.022 1.00 25.07 245 VAL C O 1
ATOM 9033 N N . ASP C 1 247 ? 24.139 13.700 44.972 1.00 25.30 246 ASP C N 1
ATOM 9034 C CA . ASP C 1 247 ? 23.624 13.452 43.632 1.00 25.85 246 ASP C CA 1
ATOM 9035 C C . ASP C 1 247 ? 24.681 13.918 42.625 1.00 26.37 246 ASP C C 1
ATOM 9036 O O . ASP C 1 247 ? 25.734 14.436 43.023 1.00 24.61 246 ASP C O 1
ATOM 9041 N N . LEU C 1 248 ? 24.414 13.728 41.336 1.00 27.28 247 LEU C N 1
ATOM 9042 C CA . LEU C 1 248 ? 25.402 14.062 40.314 1.00 29.10 247 LEU C CA 1
ATOM 9043 C C . LEU C 1 248 ? 25.801 15.535 40.365 1.00 28.28 247 LEU C C 1
ATOM 9044 O O . LEU C 1 248 ? 26.983 15.854 40.265 1.00 26.64 247 LEU C O 1
ATOM 9049 N N . LYS C 1 249 ? 24.824 16.419 40.557 1.00 28.34 248 LYS C N 1
ATOM 9050 C CA . LYS C 1 249 ? 25.095 17.854 40.639 1.00 29.57 248 LYS C CA 1
ATOM 9051 C C . LYS C 1 249 ? 26.084 18.150 41.761 1.00 29.59 248 LYS C C 1
ATOM 9052 O O . LYS C 1 249 ? 27.076 18.842 41.558 1.00 28.35 248 LYS C O 1
ATOM 9058 N N . ARG C 1 250 ? 25.801 17.610 42.941 1.00 29.62 249 ARG C N 1
ATOM 9059 C CA . ARG C 1 250 ? 26.656 17.795 44.105 1.00 31.04 249 ARG C CA 1
ATOM 9060 C C . ARG C 1 250 ? 28.017 17.114 43.936 1.00 29.59 249 ARG C C 1
ATOM 9061 O O . ARG C 1 250 ? 29.036 17.653 44.359 1.00 28.67 249 ARG C O 1
ATOM 9069 N N . LEU C 1 251 ? 28.034 15.935 43.322 1.00 29.22 250 LEU C N 1
ATOM 9070 C CA . LEU C 1 251 ? 29.298 15.229 43.084 1.00 29.44 250 LEU C CA 1
ATOM 9071 C C . LEU C 1 251 ? 30.233 16.030 42.186 1.00 29.11 250 LEU C C 1
ATOM 9072 O O . LEU C 1 251 ? 31.434 16.111 42.455 1.00 27.15 250 LEU C O 1
ATOM 9077 N N . ARG C 1 252 ? 29.670 16.612 41.127 1.00 28.66 251 ARG C N 1
ATOM 9078 C CA . ARG C 1 252 ? 30.410 17.509 40.236 1.00 29.41 251 ARG C CA 1
ATOM 9079 C C . ARG C 1 252 ? 31.060 18.657 41.010 1.00 29.66 251 ARG C C 1
ATOM 9080 O O . ARG C 1 252 ? 32.210 19.011 40.757 1.00 27.43 251 ARG C O 1
ATOM 9088 N N . GLU C 1 253 ? 30.312 19.224 41.959 1.00 30.61 252 GLU C N 1
ATOM 9089 C CA . GLU C 1 253 ? 30.821 20.293 42.813 1.00 31.39 252 GLU C CA 1
ATOM 9090 C C . GLU C 1 253 ? 31.960 19.798 43.701 1.00 30.25 252 GLU C C 1
ATOM 9091 O O . GLU C 1 253 ? 33.025 20.406 43.741 1.00 29.85 252 GLU C O 1
ATOM 9097 N N . ILE C 1 254 ? 31.724 18.700 44.414 1.00 29.83 253 ILE C N 1
ATOM 9098 C CA . ILE C 1 254 ? 32.719 18.160 45.355 1.00 29.73 253 ILE C CA 1
ATOM 9099 C C . ILE C 1 254 ? 34.000 17.743 44.630 1.00 27.90 253 ILE C C 1
ATOM 9100 O O . ILE C 1 254 ? 35.096 17.983 45.111 1.00 25.41 253 ILE C O 1
ATOM 9105 N N . TYR C 1 255 ? 33.847 17.122 43.468 1.00 27.27 254 TYR C N 1
ATOM 9106 C CA . TYR C 1 255 ? 34.989 16.640 42.697 1.00 26.38 254 TYR C CA 1
ATOM 9107 C C . TYR C 1 255 ? 35.929 17.782 42.291 1.00 26.70 254 TYR C C 1
ATOM 9108 O O . TYR C 1 255 ? 37.141 17.579 42.149 1.00 26.97 254 TYR C O 1
ATOM 9117 N N . ARG C 1 256 ? 35.371 18.979 42.116 1.00 26.44 255 ARG C N 1
ATOM 9118 C CA . ARG C 1 256 ? 36.157 20.161 41.782 1.00 27.16 255 ARG C CA 1
ATOM 9119 C C . ARG C 1 256 ? 36.609 21.004 42.981 1.00 27.56 255 ARG C C 1
ATOM 9120 O O . ARG C 1 256 ? 37.210 22.059 42.787 1.00 27.07 255 ARG C O 1
ATOM 9128 N N . TYR C 1 257 ? 36.359 20.552 44.210 1.00 28.52 256 TYR C N 1
ATOM 9129 C CA . TYR C 1 257 ? 36.832 21.290 45.392 1.00 30.62 256 TYR C CA 1
ATOM 9130 C C . TYR C 1 257 ? 38.358 21.386 45.421 1.00 31.02 256 TYR C C 1
ATOM 9131 O O . TYR C 1 257 ? 39.049 20.426 45.083 1.00 29.36 256 TYR C O 1
ATOM 9140 N N . LYS C 1 258 ? 38.870 22.542 45.839 1.00 32.56 257 LYS C N 1
ATOM 9141 C CA . LYS C 1 258 ? 40.295 22.681 46.139 1.00 34.09 257 LYS C CA 1
ATOM 9142 C C . LYS C 1 258 ? 40.520 22.141 47.542 1.00 32.54 257 LYS C C 1
ATOM 9143 O O . LYS C 1 258 ? 39.639 22.251 48.402 1.00 30.48 257 LYS C O 1
ATOM 9149 N N . GLY C 1 259 ? 41.702 21.581 47.777 1.00 31.83 258 GLY C N 1
ATOM 9150 C CA . GLY C 1 259 ? 42.082 21.109 49.112 1.00 31.62 258 GLY C CA 1
ATOM 9151 C C . GLY C 1 259 ? 42.712 22.193 49.971 1.00 30.53 258 GLY C C 1
ATOM 9152 O O . GLY C 1 259 ? 43.132 23.222 49.464 1.00 30.30 258 GLY C O 1
ATOM 9153 N N . ASN C 1 260 ? 42.758 21.946 51.280 1.00 30.04 259 ASN C N 1
ATOM 9154 C CA . ASN C 1 260 ? 43.433 22.814 52.256 1.00 30.00 259 ASN C CA 1
ATOM 9155 C C . ASN C 1 260 ? 42.932 24.257 52.317 1.00 30.62 259 ASN C C 1
ATOM 9156 O O . ASN C 1 260 ? 43.712 25.195 52.488 1.00 30.40 259 ASN C O 1
ATOM 9161 N N . GLU C 1 261 ? 41.618 24.414 52.213 1.00 30.51 260 GLU C N 1
ATOM 9162 C CA . GLU C 1 261 ? 40.990 25.715 52.366 1.00 31.41 260 GLU C CA 1
ATOM 9163 C C . GLU C 1 261 ? 40.855 26.049 53.849 1.00 31.09 260 GLU C C 1
ATOM 9164 O O . GLU C 1 261 ? 40.382 25.230 54.630 1.00 30.88 260 GLU C O 1
ATOM 9170 N N . PHE C 1 262 ? 41.295 27.247 54.225 1.00 31.48 261 PHE C N 1
ATOM 9171 C CA . PHE C 1 262 ? 41.181 27.727 55.602 1.00 31.25 261 PHE C CA 1
ATOM 9172 C C . PHE C 1 262 ? 40.301 28.972 55.640 1.00 30.93 261 PHE C C 1
ATOM 9173 O O . PHE C 1 262 ? 40.482 29.870 54.829 1.00 31.74 261 PHE C O 1
ATOM 9181 N N . GLY C 1 263 ? 39.354 29.012 56.577 1.00 31.26 262 GLY C N 1
ATOM 9182 C CA . GLY C 1 263 ? 38.478 30.178 56.778 1.00 31.89 262 GLY C CA 1
ATOM 9183 C C . GLY C 1 263 ? 37.013 29.785 56.868 1.00 33.24 262 GLY C C 1
ATOM 9184 O O . GLY C 1 263 ? 36.653 28.652 56.547 1.00 32.03 262 GLY C O 1
ATOM 9185 N N . LYS C 1 264 ? 36.169 30.719 57.307 1.00 36.13 263 LYS C N 1
ATOM 9186 C CA . LYS C 1 264 ? 34.719 30.477 57.437 1.00 40.03 263 LYS C CA 1
ATOM 9187 C C . LYS C 1 264 ? 34.017 30.296 56.097 1.00 39.00 263 LYS C C 1
ATOM 9188 O O . LYS C 1 264 ? 33.213 29.378 55.932 1.00 39.93 263 LYS C O 1
ATOM 9194 N N . GLU C 1 265 ? 34.317 31.191 55.160 1.00 39.43 264 GLU C N 1
ATOM 9195 C CA . GLU C 1 265 ? 33.620 31.274 53.876 1.00 40.61 264 GLU C CA 1
ATOM 9196 C C . GLU C 1 265 ? 34.337 30.461 52.799 1.00 38.54 264 GLU C C 1
ATOM 9197 O O . GLU C 1 265 ? 34.767 31.003 51.784 1.00 39.03 264 GLU C O 1
ATOM 9203 N N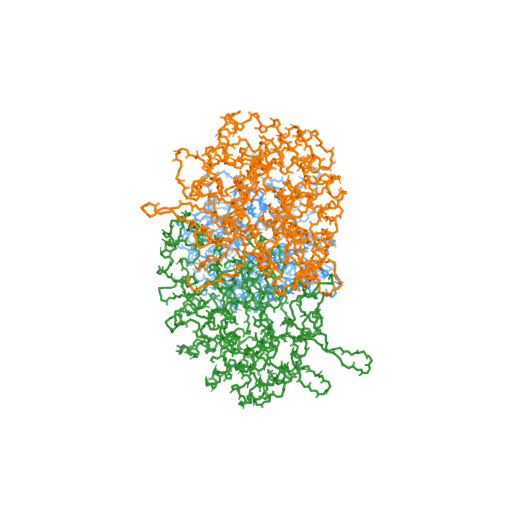 . ILE C 1 266 ? 34.470 29.161 53.026 1.00 36.13 265 ILE C N 1
ATOM 9204 C CA . ILE C 1 266 ? 35.107 28.284 52.052 1.00 34.42 265 ILE C CA 1
ATOM 9205 C C . ILE C 1 266 ? 34.119 27.215 51.600 1.00 32.75 265 ILE C C 1
ATOM 9206 O O . ILE C 1 266 ? 33.172 26.901 52.307 1.00 33.91 265 ILE C O 1
ATOM 9211 N N . ALA C 1 267 ? 34.343 26.676 50.407 1.00 31.14 266 ALA C N 1
ATOM 9212 C CA . ALA C 1 267 ? 33.485 25.643 49.843 1.00 30.08 266 ALA C CA 1
ATOM 9213 C C . ALA C 1 267 ? 33.771 24.265 50.458 1.00 29.23 266 ALA C C 1
ATOM 9214 O O . ALA C 1 267 ? 32.840 23.549 50.853 1.00 28.66 266 ALA C O 1
ATOM 9216 N N . ASN C 1 268 ? 35.056 23.909 50.536 1.00 27.42 267 ASN C N 1
ATOM 9217 C CA . ASN C 1 268 ? 35.489 22.583 50.990 1.00 26.99 267 ASN C CA 1
ATOM 9218 C C . ASN C 1 268 ? 35.742 22.552 52.503 1.00 27.67 267 ASN C C 1
ATOM 9219 O O . ASN C 1 268 ? 36.876 22.418 52.973 1.00 25.67 267 ASN C O 1
ATOM 9224 N N . LYS C 1 269 ? 34.657 22.661 53.259 1.00 29.24 268 LYS C N 1
ATOM 9225 C CA . LYS C 1 269 ? 34.730 22.818 54.713 1.00 30.26 268 LYS C CA 1
ATOM 9226 C C . LYS C 1 269 ? 35.386 21.640 55.432 1.00 29.42 268 LYS C C 1
ATOM 9227 O O . LYS C 1 269 ? 36.129 21.837 56.394 1.00 29.83 268 LYS C O 1
ATOM 9233 N N . PHE C 1 270 ? 35.123 20.430 54.952 1.00 28.17 269 PHE C N 1
ATOM 9234 C CA . PHE C 1 270 ? 35.609 19.204 55.591 1.00 28.56 269 PHE C CA 1
ATOM 9235 C C . PHE C 1 270 ? 36.900 18.648 54.968 1.00 26.74 269 PHE C C 1
ATOM 9236 O O . PHE C 1 270 ? 37.388 17.603 55.373 1.00 25.23 269 PHE C O 1
ATOM 9244 N N . ASN C 1 271 ? 37.464 19.393 54.019 1.00 26.01 270 ASN C N 1
ATOM 9245 C CA . ASN C 1 271 ? 38.733 19.063 53.360 1.00 25.38 270 ASN C CA 1
ATOM 9246 C C . ASN C 1 271 ? 38.741 17.677 52.719 1.00 25.85 270 ASN C C 1
ATOM 9247 O O . ASN C 1 271 ? 39.617 16.847 52.981 1.00 25.93 270 ASN C O 1
ATOM 9252 N N . ILE C 1 272 ? 37.747 17.441 51.870 1.00 26.51 271 ILE C N 1
ATOM 9253 C CA . ILE C 1 272 ? 37.686 16.227 51.078 1.00 27.60 271 ILE C CA 1
ATOM 9254 C C . ILE C 1 272 ? 38.680 16.395 49.936 1.00 27.85 271 ILE C C 1
ATOM 9255 O O . ILE C 1 272 ? 38.743 17.456 49.312 1.00 27.29 271 ILE C O 1
ATOM 9260 N N . PHE C 1 273 ? 39.471 15.361 49.680 1.00 27.72 272 PHE C N 1
ATOM 9261 C CA . PHE C 1 273 ? 40.366 15.356 48.526 1.00 28.43 272 PHE C CA 1
ATOM 9262 C C . PHE C 1 273 ? 39.730 14.542 47.407 1.00 28.42 272 PHE C C 1
ATOM 9263 O O . PHE C 1 273 ? 39.557 13.338 47.536 1.00 29.67 272 PHE C O 1
ATOM 9271 N N . SER C 1 274 ? 39.377 15.207 46.311 1.00 28.90 273 SER C N 1
ATOM 9272 C CA . SER C 1 274 ? 38.522 14.594 45.287 1.00 29.42 273 SER C CA 1
ATOM 9273 C C . SER C 1 274 ? 39.143 13.358 44.634 1.00 29.23 273 SER C C 1
ATOM 9274 O O . SER C 1 274 ? 38.420 12.468 44.200 1.00 27.36 273 SER C O 1
ATOM 9277 N N . GLN C 1 275 ? 40.474 13.293 44.598 1.00 29.38 274 GLN C N 1
ATOM 9278 C CA . GLN C 1 275 ? 41.169 12.117 44.067 1.00 29.21 274 GLN C CA 1
ATOM 9279 C C . GLN C 1 275 ? 40.872 10.842 44.867 1.00 29.94 274 GLN C C 1
ATOM 9280 O O . GLN C 1 275 ? 41.111 9.739 44.381 1.00 29.13 274 GLN C O 1
ATOM 9286 N N . SER C 1 276 ? 40.340 11.002 46.079 1.00 31.22 275 SER C N 1
ATOM 9287 C CA . SER C 1 276 ? 39.924 9.872 46.911 1.00 31.58 275 SER C CA 1
ATOM 9288 C C . SER C 1 276 ? 38.456 9.464 46.740 1.00 32.62 275 SER C C 1
ATOM 9289 O O . SER C 1 276 ? 38.011 8.516 47.380 1.00 33.32 275 SER C O 1
ATOM 9292 N N . ILE C 1 277 ? 37.688 10.173 45.916 1.00 33.50 276 ILE C N 1
ATOM 9293 C CA . ILE C 1 277 ? 36.282 9.803 45.723 1.00 33.22 276 ILE C CA 1
ATOM 9294 C C . ILE C 1 277 ? 36.273 8.480 44.957 1.00 34.00 276 ILE C C 1
ATOM 9295 O O . ILE C 1 277 ? 36.906 8.377 43.902 1.00 33.63 276 ILE C O 1
ATOM 9300 N N . PRO C 1 278 ? 35.579 7.457 45.487 1.00 34.83 277 PRO C N 1
ATOM 9301 C CA . PRO C 1 278 ? 35.658 6.147 44.841 1.00 35.38 277 PRO C CA 1
ATOM 9302 C C . PRO C 1 278 ? 35.149 6.128 43.394 1.00 35.54 277 PRO C C 1
ATOM 9303 O O . PRO C 1 278 ? 34.239 6.882 43.034 1.00 35.06 277 PRO C O 1
ATOM 9307 N N . ASP C 1 279 ? 35.767 5.273 42.588 1.00 35.85 278 ASP C N 1
ATOM 9308 C CA . ASP C 1 279 ? 35.377 5.030 41.191 1.00 36.86 278 ASP C CA 1
ATOM 9309 C C . ASP C 1 279 ? 33.886 4.717 41.020 1.00 34.94 278 ASP C C 1
ATOM 9310 O O . ASP C 1 279 ? 33.212 5.246 40.129 1.00 36.90 278 ASP C O 1
ATOM 9315 N N . TRP C 1 280 ? 33.375 3.868 41.897 1.00 31.60 279 TRP C N 1
ATOM 9316 C CA . TRP C 1 280 ? 32.041 3.304 41.725 1.00 29.79 279 TRP C CA 1
ATOM 9317 C C . TRP C 1 280 ? 30.925 4.345 41.831 1.00 29.67 279 TRP C C 1
ATOM 9318 O O . TRP C 1 280 ? 29.894 4.196 41.196 1.00 29.17 279 TRP C O 1
ATOM 9329 N N . VAL C 1 281 ? 31.149 5.410 42.599 1.00 30.58 280 VAL C N 1
ATOM 9330 C CA . VAL C 1 281 ? 30.077 6.361 42.922 1.00 32.84 280 VAL C CA 1
ATOM 9331 C C . VAL C 1 281 ? 29.552 7.042 41.665 1.00 32.83 280 VAL C C 1
ATOM 9332 O O . VAL C 1 281 ? 28.343 7.120 41.447 1.00 31.56 280 VAL C O 1
ATOM 9336 N N . ILE C 1 282 ? 30.479 7.502 40.833 1.00 34.23 281 ILE C N 1
ATOM 9337 C CA . ILE C 1 282 ? 30.160 8.272 39.624 1.00 36.15 281 ILE C CA 1
ATOM 9338 C C . ILE C 1 282 ? 29.311 7.481 38.636 1.00 35.92 281 ILE C C 1
ATOM 9339 O O . ILE C 1 282 ? 28.368 8.013 38.058 1.00 36.09 281 ILE C O 1
ATOM 9344 N N . GLU C 1 283 ? 29.660 6.214 38.445 1.00 36.76 282 GLU C N 1
ATOM 9345 C CA . GLU C 1 283 ? 28.941 5.328 37.523 1.00 37.99 282 GLU C CA 1
ATOM 9346 C C . GLU C 1 283 ? 27.635 4.781 38.109 1.00 35.27 282 GLU C C 1
ATOM 9347 O O . GLU C 1 283 ? 26.732 4.409 37.370 1.00 35.08 282 GLU C O 1
ATOM 9353 N N . TRP C 1 284 ? 27.541 4.737 39.432 1.00 33.07 283 TRP C N 1
ATOM 9354 C CA . TRP C 1 284 ? 26.401 4.105 40.101 1.00 32.05 283 TRP C CA 1
ATOM 9355 C C . TRP C 1 284 ? 25.128 4.957 40.075 1.00 31.95 283 TRP C C 1
ATOM 9356 O O . TRP C 1 284 ? 24.031 4.429 39.869 1.00 29.61 283 TRP C O 1
ATOM 9367 N N . LEU C 1 285 ? 25.275 6.264 40.284 1.00 33.28 284 LEU C N 1
ATOM 9368 C CA . LEU C 1 285 ? 24.120 7.172 40.337 1.00 34.81 284 LEU C CA 1
ATOM 9369 C C . LEU C 1 285 ? 23.411 7.314 38.995 1.00 35.54 284 LEU C C 1
ATOM 9370 O O . LEU C 1 285 ? 24.064 7.490 37.972 1.00 36.38 284 LEU C O 1
ATOM 9375 N N . PRO C 1 286 ? 22.070 7.248 38.994 1.00 36.17 285 PRO C N 1
ATOM 9376 C CA . PRO C 1 286 ? 21.342 7.674 37.810 1.00 36.96 285 PRO C CA 1
ATOM 9377 C C . PRO C 1 286 ? 21.145 9.178 37.813 1.00 38.47 285 PRO C C 1
ATOM 9378 O O . PRO C 1 286 ? 21.263 9.823 38.864 1.00 35.31 285 PRO C O 1
ATOM 9382 N N . GLU C 1 287 ? 20.824 9.714 36.640 1.00 40.62 286 GLU C N 1
ATOM 9383 C CA . GLU C 1 287 ? 20.572 11.147 36.469 1.00 44.46 286 GLU C CA 1
ATOM 9384 C C . GLU C 1 287 ? 19.581 11.689 37.502 1.00 42.67 286 GLU C C 1
ATOM 9385 O O . GLU C 1 287 ? 19.818 12.739 38.094 1.00 42.11 286 GLU C O 1
ATOM 9391 N N . LYS C 1 288 ? 18.489 10.956 37.720 1.00 42.23 287 LYS C N 1
ATOM 9392 C CA . LYS C 1 288 ? 17.400 11.398 38.604 1.00 42.67 287 LYS C CA 1
ATOM 9393 C C . LYS C 1 288 ? 17.442 10.786 40.011 1.00 38.72 287 LYS C C 1
ATOM 9394 O O . LYS C 1 288 ? 16.448 10.817 40.741 1.00 37.79 287 LYS C O 1
ATOM 9400 N N . GLY C 1 289 ? 18.591 10.247 40.396 1.00 35.67 288 GLY C N 1
ATOM 9401 C CA . GLY C 1 289 ? 18.737 9.607 41.700 1.00 33.11 288 GLY C CA 1
ATOM 9402 C C . GLY C 1 289 ? 19.591 10.405 42.660 1.00 31.02 288 GLY C C 1
ATOM 9403 O O . GLY C 1 289 ? 20.309 11.322 42.266 1.00 30.09 288 GLY C O 1
ATOM 9404 N N . GLY C 1 290 ? 19.510 10.040 43.931 1.00 28.39 289 GLY C N 1
ATOM 9405 C CA . GLY C 1 290 ? 20.297 10.688 44.961 1.00 27.02 289 GLY C CA 1
ATOM 9406 C C . GLY C 1 290 ? 20.160 9.968 46.281 1.00 25.79 289 GLY C C 1
ATOM 9407 O O . GLY C 1 290 ? 19.276 9.127 46.447 1.00 25.35 289 GLY C O 1
ATOM 9408 N N . TYR C 1 291 ? 21.049 10.286 47.216 1.00 24.70 290 TYR C N 1
ATOM 9409 C CA . TYR C 1 291 ? 21.006 9.676 48.543 1.00 24.56 290 TYR C CA 1
ATOM 9410 C C . TYR C 1 291 ? 21.790 10.478 49.566 1.00 24.31 290 TYR C C 1
ATOM 9411 O O . TYR C 1 291 ? 22.624 11.314 49.211 1.00 25.72 290 TYR C O 1
ATOM 9420 N N . LEU C 1 292 ? 21.498 10.223 50.836 1.00 23.21 291 LEU C N 1
ATOM 9421 C CA . LEU C 1 292 ? 22.257 10.793 51.938 1.00 23.08 291 LEU C CA 1
ATOM 9422 C C . LEU C 1 292 ? 23.457 9.911 52.216 1.00 22.86 291 LEU C C 1
ATOM 9423 O O . LEU C 1 292 ? 23.302 8.708 52.394 1.00 22.65 291 LEU C O 1
ATOM 9428 N N . ALA C 1 293 ? 24.644 10.520 52.259 1.00 22.73 292 ALA C N 1
ATOM 9429 C CA . ALA C 1 293 ? 25.900 9.794 52.450 1.00 22.56 292 ALA C CA 1
ATOM 9430 C C . ALA C 1 293 ? 25.946 9.106 53.812 1.00 22.24 292 ALA C C 1
ATOM 9431 O O . ALA C 1 293 ? 25.210 9.472 54.735 1.00 21.68 292 ALA C O 1
ATOM 9433 N N . GLY C 1 294 ? 26.824 8.116 53.930 1.00 21.09 293 GLY C N 1
ATOM 9434 C CA . GLY C 1 294 ? 26.912 7.299 55.143 1.00 21.81 293 GLY C CA 1
ATOM 9435 C C . GLY C 1 294 ? 27.521 7.983 56.357 1.00 21.29 293 GLY C C 1
ATOM 9436 O O . GLY C 1 294 ? 27.216 7.636 57.493 1.00 21.50 293 GLY C O 1
ATOM 9437 N N . ASN C 1 295 ? 28.385 8.958 56.122 1.00 21.67 294 ASN C N 1
ATOM 9438 C CA . ASN C 1 295 ? 29.156 9.575 57.205 1.00 21.84 294 ASN C CA 1
ATOM 9439 C C . ASN C 1 295 ? 29.837 10.835 56.692 1.00 22.54 294 ASN C C 1
ATOM 9440 O O . ASN C 1 295 ? 30.078 10.984 55.493 1.00 23.12 294 ASN C O 1
ATOM 9445 N N . LEU C 1 296 ? 30.114 11.748 57.606 1.00 23.71 295 LEU C N 1
ATOM 9446 C CA . LEU C 1 296 ? 30.837 12.966 57.288 1.00 24.71 295 LEU C CA 1
ATOM 9447 C C . LEU C 1 296 ? 31.603 13.384 58.526 1.00 24.43 295 LEU C C 1
ATOM 9448 O O . LEU C 1 296 ? 31.075 13.349 59.631 1.00 25.30 295 LEU C O 1
ATOM 9453 N N . GLY C 1 297 ? 32.854 13.763 58.326 1.00 24.64 296 GLY C N 1
ATOM 9454 C CA . GLY C 1 297 ? 33.668 14.306 59.391 1.00 24.76 296 GLY C CA 1
ATOM 9455 C C . GLY C 1 297 ? 34.946 14.897 58.844 1.00 24.63 296 GLY C C 1
ATOM 9456 O O . GLY C 1 297 ? 35.106 15.038 57.635 1.00 25.14 296 GLY C O 1
ATOM 9457 N N . PRO C 1 298 ? 35.879 15.241 59.733 1.00 24.81 297 PRO C N 1
ATOM 9458 C CA . PRO C 1 298 ? 37.133 15.844 59.284 1.00 24.08 297 PRO C CA 1
ATOM 9459 C C . PRO C 1 298 ? 37.868 15.003 58.242 1.00 23.26 297 PRO C C 1
ATOM 9460 O O . PRO C 1 298 ? 38.263 13.875 58.516 1.00 22.75 297 PRO C O 1
ATOM 9464 N N . GLY C 1 299 ? 38.003 15.551 57.039 1.00 23.06 298 GLY C N 1
ATOM 9465 C CA . GLY C 1 299 ? 38.729 14.888 55.955 1.00 22.88 298 GLY C CA 1
ATOM 9466 C C . GLY C 1 299 ? 38.036 13.655 55.401 1.00 23.31 298 GLY C C 1
ATOM 9467 O O . GLY C 1 299 ? 38.663 12.848 54.721 1.00 22.05 298 GLY C O 1
ATOM 9468 N N . ARG C 1 300 ? 36.739 13.513 55.666 1.00 24.05 299 ARG C N 1
ATOM 9469 C CA . ARG C 1 300 ? 36.054 12.251 55.385 1.00 24.82 299 ARG C CA 1
ATOM 9470 C C . ARG C 1 300 ? 34.607 12.397 54.951 1.00 24.51 299 ARG C C 1
ATOM 9471 O O . ARG C 1 300 ? 33.795 13.045 55.617 1.00 23.95 299 ARG C O 1
ATOM 9487 N N . ASP C 1 302 ? 31.953 9.359 53.709 1.00 25.04 301 ASP C N 1
ATOM 9488 C CA . ASP C 1 302 ? 31.699 7.949 53.421 1.00 24.33 301 ASP C CA 1
ATOM 9489 C C . ASP C 1 302 ? 30.574 7.868 52.392 1.00 24.50 301 ASP C C 1
ATOM 9490 O O . ASP C 1 302 ? 29.415 8.149 52.699 1.00 24.49 301 ASP C O 1
ATOM 9495 N N . PHE C 1 303 ? 30.925 7.473 51.173 1.00 24.43 302 PHE C N 1
ATOM 9496 C CA . PHE C 1 303 ? 29.983 7.452 50.063 1.00 24.59 302 PHE C CA 1
ATOM 9497 C C . PHE C 1 303 ? 29.105 6.200 50.011 1.00 24.21 302 PHE C C 1
ATOM 9498 O O . PHE C 1 303 ? 28.204 6.125 49.182 1.00 23.31 302 PHE C O 1
ATOM 9506 N N . ARG C 1 304 ? 29.357 5.226 50.886 1.00 23.91 303 ARG C N 1
ATOM 9507 C CA . ARG C 1 304 ? 28.508 4.043 50.944 1.00 23.75 303 ARG C CA 1
ATOM 9508 C C . ARG C 1 304 ? 27.044 4.429 51.148 1.00 23.36 303 ARG C C 1
ATOM 9509 O O . ARG C 1 304 ? 26.734 5.364 51.890 1.00 23.16 303 ARG C O 1
ATOM 9517 N N . PHE C 1 305 ? 26.159 3.704 50.479 1.00 22.68 304 PHE C N 1
ATOM 9518 C CA . PHE C 1 305 ? 24.724 3.887 50.659 1.00 23.56 304 PHE C CA 1
ATOM 9519 C C . PHE C 1 305 ? 24.253 3.023 51.818 1.00 23.52 304 PHE C C 1
ATOM 9520 O O . PHE C 1 305 ? 24.408 1.808 51.780 1.00 24.37 304 PHE C O 1
ATOM 9528 N N . PHE C 1 306 ? 23.670 3.646 52.834 1.00 23.75 305 PHE C N 1
ATOM 9529 C CA . PHE C 1 306 ? 23.110 2.919 53.967 1.00 23.94 305 PHE C CA 1
ATOM 9530 C C . PHE C 1 306 ? 21.583 2.973 53.894 1.00 23.99 305 PHE C C 1
ATOM 9531 O O . PHE C 1 306 ? 20.987 4.048 53.918 1.00 23.82 305 PHE C O 1
ATOM 9539 N N . ALA C 1 307 ? 20.960 1.804 53.781 1.00 24.18 306 ALA C N 1
ATOM 9540 C CA . ALA C 1 307 ? 19.519 1.718 53.526 1.00 24.68 306 ALA C CA 1
ATOM 9541 C C . ALA C 1 307 ? 18.632 2.209 54.670 1.00 25.74 306 ALA C C 1
ATOM 9542 O O . ALA C 1 307 ? 17.643 2.903 54.424 1.00 25.29 306 ALA C O 1
ATOM 9544 N N . LEU C 1 308 ? 18.959 1.847 55.906 1.00 26.21 307 LEU C N 1
ATOM 9545 C CA . LEU C 1 308 ? 18.098 2.215 57.031 1.00 27.51 307 LEU C CA 1
ATOM 9546 C C . LEU C 1 308 ? 18.077 3.730 57.241 1.00 27.44 307 LEU C C 1
ATOM 9547 O O . LEU C 1 308 ? 16.999 4.325 57.388 1.00 27.23 307 LEU C O 1
ATOM 9552 N N . GLY C 1 309 ? 19.256 4.350 57.232 1.00 25.48 308 GLY C N 1
ATOM 9553 C CA . GLY C 1 309 ? 19.362 5.799 57.360 1.00 24.98 308 GLY C CA 1
ATOM 9554 C C . GLY C 1 309 ? 18.579 6.547 56.287 1.00 25.17 308 GLY C C 1
ATOM 9555 O O . GLY C 1 309 ? 17.869 7.510 56.578 1.00 24.87 308 GLY C O 1
ATOM 9556 N N . ASN C 1 310 ? 18.702 6.102 55.041 1.00 24.91 309 ASN C N 1
ATOM 9557 C CA . ASN C 1 310 ? 17.998 6.755 53.942 1.00 24.74 309 ASN C CA 1
ATOM 9558 C C . ASN C 1 310 ? 16.477 6.580 54.006 1.00 25.22 309 ASN C C 1
ATOM 9559 O O . ASN C 1 310 ? 15.725 7.535 53.813 1.00 24.44 309 ASN C O 1
ATOM 9564 N N . LEU C 1 311 ? 16.029 5.369 54.307 1.00 25.43 310 LEU C N 1
ATOM 9565 C CA . LEU C 1 311 ? 14.595 5.093 54.386 1.00 26.49 310 LEU C CA 1
ATOM 9566 C C . LEU C 1 311 ? 13.928 5.847 55.543 1.00 26.61 310 LEU C C 1
ATOM 9567 O O . LEU C 1 311 ? 12.851 6.422 55.371 1.00 25.56 310 LEU C O 1
ATOM 9580 N N . ALA C 1 313 ? 15.044 8.564 56.776 1.00 27.69 312 ALA C N 1
ATOM 9581 C CA . ALA C 1 313 ? 15.105 9.982 56.408 1.00 27.40 312 ALA C CA 1
ATOM 9582 C C . ALA C 1 313 ? 13.847 10.397 55.640 1.00 27.14 312 ALA C C 1
ATOM 9583 O O . ALA C 1 313 ? 13.370 11.524 55.786 1.00 26.77 312 ALA C O 1
ATOM 9585 N N . ILE C 1 314 ? 13.324 9.481 54.830 1.00 26.56 313 ILE C N 1
ATOM 9586 C CA . ILE C 1 314 ? 12.063 9.695 54.118 1.00 26.85 313 ILE C CA 1
ATOM 9587 C C . ILE C 1 314 ? 10.886 9.669 55.091 1.00 27.84 313 ILE C C 1
ATOM 9588 O O . ILE C 1 314 ? 10.044 10.565 55.070 1.00 28.31 313 ILE C O 1
ATOM 9593 N N . LEU C 1 315 ? 10.842 8.665 55.965 1.00 28.51 314 LEU C N 1
ATOM 9594 C CA . LEU C 1 315 ? 9.698 8.492 56.878 1.00 29.31 314 LEU C CA 1
ATOM 9595 C C . LEU C 1 315 ? 9.586 9.583 57.949 1.00 29.98 314 LEU C C 1
ATOM 9596 O O . LEU C 1 315 ? 8.479 10.038 58.272 1.00 29.13 314 LEU C O 1
ATOM 9601 N N . ALA C 1 316 ? 10.726 10.007 58.489 1.00 28.70 315 ALA C N 1
ATOM 9602 C CA . ALA C 1 316 ? 10.752 11.043 59.518 0.50 28.79 315 ALA C CA 1
ATOM 9603 C C . ALA C 1 316 ? 10.626 12.467 58.950 1.00 29.02 315 ALA C C 1
ATOM 9604 O O . ALA C 1 316 ? 10.572 13.434 59.704 1.00 28.33 315 ALA C O 1
ATOM 9606 N N . GLY C 1 317 ? 10.579 12.596 57.630 1.00 30.07 316 GLY C N 1
ATOM 9607 C CA . GLY C 1 317 ? 10.457 13.899 56.980 1.00 30.79 316 GLY C CA 1
ATOM 9608 C C . GLY C 1 317 ? 11.728 14.729 57.001 1.00 31.52 316 GLY C C 1
ATOM 9609 O O . GLY C 1 317 ? 11.683 15.933 56.766 1.00 32.13 316 GLY C O 1
ATOM 9610 N N . LEU C 1 318 ? 12.865 14.092 57.282 1.00 31.82 317 LEU C N 1
ATOM 9611 C CA . LEU C 1 318 ? 14.159 14.773 57.281 1.00 31.70 317 LEU C CA 1
ATOM 9612 C C . LEU C 1 318 ? 14.527 15.153 55.856 1.00 31.37 317 LEU C C 1
ATOM 9613 O O . LEU C 1 318 ? 14.885 16.301 55.575 1.00 30.83 317 LEU C O 1
ATOM 9618 N N . ALA C 1 319 ? 14.457 14.172 54.962 1.00 30.55 318 ALA C N 1
ATOM 9619 C CA . ALA C 1 319 ? 14.563 14.432 53.527 1.00 30.37 318 ALA C CA 1
ATOM 9620 C C . ALA C 1 319 ? 13.363 15.250 53.057 1.00 30.65 318 ALA C C 1
ATOM 9621 O O . ALA C 1 319 ? 12.257 15.085 53.566 1.00 30.55 318 ALA C O 1
ATOM 9623 N N . SER C 1 320 ? 13.589 16.118 52.075 1.00 30.78 319 SER C N 1
ATOM 9624 C CA . SER C 1 320 ? 12.501 16.846 51.432 1.00 31.06 319 SER C CA 1
ATOM 9625 C C . SER C 1 320 ? 11.723 15.894 50.530 1.00 31.78 319 SER C C 1
ATOM 9626 O O . SER C 1 320 ? 12.131 14.753 50.318 1.00 29.52 319 SER C O 1
ATOM 9629 N N . GLU C 1 321 ? 10.607 16.376 49.995 1.00 33.76 320 GLU C N 1
ATOM 9630 C CA . GLU C 1 321 ? 9.804 15.603 49.041 1.00 35.37 320 GLU C CA 1
ATOM 9631 C C . GLU C 1 321 ? 10.632 15.175 47.831 1.00 33.15 320 GLU C C 1
ATOM 9632 O O . GLU C 1 321 ? 10.625 14.002 47.458 1.00 30.60 320 GLU C O 1
ATOM 9638 N N . GLU C 1 322 ? 11.339 16.125 47.218 1.00 32.38 321 GLU C N 1
ATOM 9639 C CA . GLU C 1 322 ? 12.160 15.813 46.039 1.00 33.72 321 GLU C CA 1
ATOM 9640 C C . GLU C 1 322 ? 13.271 14.822 46.386 1.00 31.26 321 GLU C C 1
ATOM 9641 O O . GLU C 1 322 ? 13.533 13.895 45.627 1.00 29.59 321 GLU C O 1
ATOM 9647 N N . GLU C 1 323 ? 13.926 15.037 47.523 1.00 29.07 322 GLU C N 1
ATOM 9648 C CA . GLU C 1 323 ? 14.995 14.145 47.966 1.00 28.36 322 GLU C CA 1
ATOM 9649 C C . GLU C 1 323 ? 14.473 12.721 48.170 1.00 28.08 322 GLU C C 1
ATOM 9650 O O . GLU C 1 323 ? 15.149 11.747 47.826 1.00 27.28 322 GLU C O 1
ATOM 9656 N N . SER C 1 324 ? 13.258 12.619 48.705 1.00 27.12 323 SER C N 1
ATOM 9657 C CA . SER C 1 324 ? 12.604 11.326 48.915 1.00 26.73 323 SER C CA 1
ATOM 9658 C C . SER C 1 324 ? 12.319 10.622 47.596 1.00 26.43 323 SER C C 1
ATOM 9659 O O . SER C 1 324 ? 12.519 9.418 47.487 1.00 27.11 323 SER C O 1
ATOM 9662 N N . GLN C 1 325 ? 11.862 11.369 46.596 1.00 27.17 324 GLN C N 1
ATOM 9663 C CA . GLN C 1 325 ? 11.657 10.813 45.256 1.00 28.24 324 GLN C CA 1
ATOM 9664 C C . GLN C 1 325 ? 12.967 10.321 44.645 1.00 28.54 324 GLN C C 1
ATOM 9665 O O . GLN C 1 325 ? 13.002 9.261 44.028 1.00 28.13 324 GLN C O 1
ATOM 9671 N N . ARG C 1 326 ? 14.039 11.091 44.823 1.00 28.72 325 ARG C N 1
ATOM 9672 C CA . ARG C 1 326 ? 15.343 10.745 44.246 1.00 30.02 325 ARG C CA 1
ATOM 9673 C C . ARG C 1 326 ? 15.982 9.501 44.891 1.00 28.61 325 ARG C C 1
ATOM 9674 O O . ARG C 1 326 ? 16.644 8.724 44.208 1.00 26.67 325 ARG C O 1
ATOM 9682 N N . ILE C 1 327 ? 15.779 9.319 46.198 1.00 27.85 326 ILE C N 1
ATOM 9683 C CA . ILE C 1 327 ? 16.191 8.087 46.883 1.00 28.13 326 ILE C CA 1
ATOM 9684 C C . ILE C 1 327 ? 15.475 6.859 46.291 1.00 28.87 326 ILE C C 1
ATOM 9685 O O . ILE C 1 327 ? 16.110 5.853 45.996 1.00 28.30 326 ILE C O 1
ATOM 9698 N N . ASN C 1 329 ? 14.034 6.659 43.336 1.00 29.69 328 ASN C N 1
ATOM 9699 C CA . ASN C 1 329 ? 14.545 6.523 41.970 1.00 29.88 328 ASN C CA 1
ATOM 9700 C C . ASN C 1 329 ? 15.842 5.716 41.938 1.00 29.93 328 ASN C C 1
ATOM 9701 O O . ASN C 1 329 ? 16.082 4.940 41.010 1.00 29.03 328 ASN C O 1
ATOM 9706 N N . LEU C 1 330 ? 16.674 5.903 42.957 1.00 29.25 329 LEU C N 1
ATOM 9707 C CA . LEU C 1 330 ? 17.927 5.168 43.067 1.00 30.03 329 LEU C CA 1
ATOM 9708 C C . LEU C 1 330 ? 17.642 3.681 43.276 1.00 29.05 329 LEU C C 1
ATOM 9709 O O . LEU C 1 330 ? 18.240 2.834 42.613 1.00 27.52 329 LEU C O 1
ATOM 9714 N N . PHE C 1 331 ? 16.717 3.375 44.187 1.00 28.31 330 PHE C N 1
ATOM 9715 C CA . PHE C 1 331 ? 16.279 1.990 44.412 1.00 28.09 330 PHE C CA 1
ATOM 9716 C C . PHE C 1 331 ? 15.759 1.340 43.127 1.00 28.50 330 PHE C C 1
ATOM 9717 O O . PHE C 1 331 ? 16.045 0.177 42.869 1.00 27.69 330 PHE C O 1
ATOM 9725 N N . ALA C 1 332 ? 14.985 2.084 42.335 1.00 28.70 331 ALA C N 1
ATOM 9726 C CA . ALA C 1 332 ? 14.455 1.562 41.063 1.00 29.42 331 ALA C CA 1
ATOM 9727 C C . ALA C 1 332 ? 15.569 1.289 40.053 1.00 29.65 331 ALA C C 1
ATOM 9728 O O . ALA C 1 332 ? 15.597 0.237 39.426 1.00 29.52 331 ALA C O 1
ATOM 9730 N N . HIS C 1 333 ? 16.480 2.243 39.909 1.00 30.33 332 HIS C N 1
ATOM 9731 C CA . HIS C 1 333 ? 17.580 2.141 38.945 1.00 31.45 332 HIS C CA 1
ATOM 9732 C C . HIS C 1 333 ? 18.640 1.114 39.359 1.00 30.26 332 HIS C C 1
ATOM 9733 O O . HIS C 1 333 ? 19.220 0.450 38.505 1.00 29.88 332 HIS C O 1
ATOM 9740 N N . ARG C 1 334 ? 18.900 0.997 40.659 1.00 29.66 333 ARG C N 1
ATOM 9741 C CA . ARG C 1 334 ? 19.874 0.029 41.169 1.00 29.80 333 ARG C CA 1
ATOM 9742 C C . ARG C 1 334 ? 19.208 -1.081 41.979 1.00 28.13 333 ARG C C 1
ATOM 9743 O O . ARG C 1 334 ? 19.709 -1.495 43.020 1.00 26.59 333 ARG C O 1
ATOM 9751 N N . TRP C 1 335 ? 18.088 -1.572 41.461 1.00 27.74 334 TRP C N 1
ATOM 9752 C CA . TRP C 1 335 ? 17.295 -2.617 42.106 1.00 28.10 334 TRP C CA 1
ATOM 9753 C C . TRP C 1 335 ? 18.093 -3.891 42.388 1.00 28.34 334 TRP C C 1
ATOM 9754 O O . TRP C 1 335 ? 17.968 -4.474 43.460 1.00 28.37 334 TRP C O 1
ATOM 9765 N N . GLU C 1 336 ? 18.909 -4.320 41.432 1.00 30.13 335 GLU C N 1
ATOM 9766 C CA . GLU C 1 336 ? 19.721 -5.530 41.609 1.00 32.67 335 GLU C CA 1
ATOM 9767 C C . GLU C 1 336 ? 20.701 -5.394 42.775 1.00 31.03 335 GLU C C 1
ATOM 9768 O O . GLU C 1 336 ? 20.894 -6.336 43.542 1.00 32.81 335 GLU C O 1
ATOM 9774 N N . ASP C 1 337 ? 21.308 -4.219 42.904 1.00 28.56 336 ASP C N 1
ATOM 9775 C CA . ASP C 1 337 ? 22.266 -3.952 43.972 1.00 28.18 336 ASP C CA 1
ATOM 9776 C C . ASP C 1 337 ? 21.610 -3.808 45.342 1.00 27.19 336 ASP C C 1
ATOM 9777 O O . ASP C 1 337 ? 22.149 -4.265 46.342 1.00 27.49 336 ASP C O 1
ATOM 9782 N N . LEU C 1 338 ? 20.461 -3.148 45.394 1.00 26.55 337 LEU C N 1
ATOM 9783 C CA . LEU C 1 338 ? 19.866 -2.791 46.678 1.00 26.38 337 LEU C CA 1
ATOM 9784 C C . LEU C 1 338 ? 18.750 -3.718 47.147 1.00 25.70 337 LEU C C 1
ATOM 9785 O O . LEU C 1 338 ? 18.446 -3.750 48.335 1.00 25.23 337 LEU C O 1
ATOM 9790 N N . ILE C 1 339 ? 18.149 -4.467 46.229 1.00 25.65 338 ILE C N 1
ATOM 9791 C CA . ILE C 1 339 ? 17.117 -5.453 46.576 1.00 25.27 338 ILE C CA 1
ATOM 9792 C C . ILE C 1 339 ? 17.563 -6.852 46.170 1.00 25.92 338 ILE C C 1
ATOM 9793 O O . ILE C 1 339 ? 17.598 -7.764 46.989 1.00 26.58 338 ILE C O 1
ATOM 9798 N N . GLY C 1 340 ? 17.895 -7.016 44.894 1.00 26.93 339 GLY C N 1
ATOM 9799 C CA . GLY C 1 340 ? 18.366 -8.295 44.384 1.00 27.81 339 GLY C CA 1
ATOM 9800 C C . GLY C 1 340 ? 17.373 -9.401 44.695 1.00 28.86 339 GLY C C 1
ATOM 9801 O O . GLY C 1 340 ? 16.172 -9.261 44.433 1.00 29.63 339 GLY C O 1
ATOM 9802 N N . TYR C 1 341 ? 17.867 -10.486 45.278 1.00 29.12 340 TYR C N 1
ATOM 9803 C CA . TYR C 1 341 ? 17.015 -11.622 45.623 1.00 30.56 340 TYR C CA 1
ATOM 9804 C C . TYR C 1 341 ? 16.389 -11.559 47.018 1.00 28.59 340 TYR C C 1
ATOM 9805 O O . TYR C 1 341 ? 15.573 -12.416 47.355 1.00 30.61 340 TYR C O 1
ATOM 9822 N N . PRO C 1 343 ? 15.047 -8.267 49.735 1.00 26.17 342 PRO C N 1
ATOM 9823 C CA . PRO C 1 343 ? 15.200 -6.928 50.300 1.00 26.06 342 PRO C CA 1
ATOM 9824 C C . PRO C 1 343 ? 15.556 -7.009 51.781 1.00 24.78 342 PRO C C 1
ATOM 9825 O O . PRO C 1 343 ? 15.131 -7.951 52.443 1.00 23.93 342 PRO C O 1
ATOM 9829 N N . VAL C 1 344 ? 16.342 -6.077 52.312 1.00 24.32 343 VAL C N 1
ATOM 9830 C CA . VAL C 1 344 ? 16.977 -4.991 51.569 1.00 24.05 343 VAL C CA 1
ATOM 9831 C C . VAL C 1 344 ? 18.460 -4.988 51.933 1.00 24.18 343 VAL C C 1
ATOM 9832 O O . VAL C 1 344 ? 18.811 -5.282 53.081 1.00 23.34 343 VAL C O 1
ATOM 9836 N N . LYS C 1 345 ? 19.331 -4.663 50.981 1.00 24.63 344 LYS C N 1
ATOM 9837 C CA . LYS C 1 345 ? 20.765 -4.582 51.288 1.00 25.10 344 LYS C CA 1
ATOM 9838 C C . LYS C 1 345 ? 21.029 -3.472 52.306 1.00 24.30 344 LYS C C 1
ATOM 9839 O O . LYS C 1 345 ? 20.589 -2.334 52.126 1.00 24.64 344 LYS C O 1
ATOM 9845 N N . ILE C 1 346 ? 21.735 -3.827 53.374 1.00 23.70 345 ILE C N 1
ATOM 9846 C CA . ILE C 1 346 ? 21.955 -2.939 54.514 1.00 23.97 345 ILE C CA 1
ATOM 9847 C C . ILE C 1 346 ? 22.866 -1.756 54.163 1.00 25.09 345 ILE C C 1
ATOM 9848 O O . ILE C 1 346 ? 22.635 -0.619 54.599 1.00 25.49 345 ILE C O 1
ATOM 9853 N N . CYS C 1 347 ? 23.893 -2.022 53.369 1.00 26.56 346 CYS C N 1
ATOM 9854 C CA . CYS C 1 347 ? 24.735 -0.958 52.843 1.00 27.78 346 CYS C CA 1
ATOM 9855 C C . CYS C 1 347 ? 25.449 -1.435 51.590 1.00 26.23 346 CYS C C 1
ATOM 9856 O O . CYS C 1 347 ? 25.665 -2.628 51.413 1.00 26.79 346 CYS C O 1
ATOM 9859 N N . TYR C 1 348 ? 25.789 -0.493 50.718 1.00 25.48 347 TYR C N 1
ATOM 9860 C CA . TYR C 1 348 ? 26.414 -0.797 49.436 1.00 24.53 347 TYR C CA 1
ATOM 9861 C C . TYR C 1 348 ? 27.486 0.245 49.129 1.00 24.29 347 TYR C C 1
ATOM 9862 O O . TYR C 1 348 ? 27.254 1.436 49.338 1.00 24.86 347 TYR C O 1
ATOM 9871 N N . PRO C 1 349 ? 28.663 -0.187 48.624 1.00 23.83 348 PRO C N 1
ATOM 9872 C CA . PRO C 1 349 ? 29.123 -1.553 48.406 1.00 23.67 348 PRO C CA 1
ATOM 9873 C C . PRO C 1 349 ? 29.797 -2.141 49.644 1.00 24.17 348 PRO C C 1
ATOM 9874 O O . PRO C 1 349 ? 29.999 -1.441 50.638 1.00 24.27 348 PRO C O 1
ATOM 9878 N N . ALA C 1 350 ? 30.123 -3.426 49.568 1.00 23.99 349 ALA C N 1
ATOM 9879 C CA . ALA C 1 350 ? 30.861 -4.114 50.613 1.00 24.46 349 ALA C CA 1
ATOM 9880 C C . ALA C 1 350 ? 32.304 -3.616 50.671 1.00 24.74 349 ALA C C 1
ATOM 9881 O O . ALA C 1 350 ? 32.876 -3.214 49.667 1.00 23.64 349 ALA C O 1
ATOM 9883 N N . LEU C 1 351 ? 32.879 -3.653 51.863 1.00 25.34 350 LEU C N 1
ATOM 9884 C CA . LEU C 1 351 ? 34.322 -3.518 52.029 1.00 26.20 350 LEU C CA 1
ATOM 9885 C C . LEU C 1 351 ? 34.985 -4.844 51.643 1.00 27.74 350 LEU C C 1
ATOM 9886 O O . LEU C 1 351 ? 34.572 -5.912 52.117 1.00 25.81 350 LEU C O 1
ATOM 9891 N N . GLN C 1 352 ? 36.007 -4.774 50.793 1.00 29.49 351 GLN C N 1
ATOM 9892 C CA . GLN C 1 352 ? 36.675 -5.974 50.280 1.00 31.38 351 GLN C CA 1
ATOM 9893 C C . GLN C 1 352 ? 38.185 -5.941 50.436 1.00 30.86 351 GLN C C 1
ATOM 9894 O O . GLN C 1 352 ? 38.780 -4.877 50.556 1.00 29.22 351 GLN C O 1
ATOM 9900 N N . GLY C 1 353 ? 38.789 -7.126 50.414 1.00 32.04 352 GLY C N 1
ATOM 9901 C CA . GLY C 1 353 ? 40.248 -7.269 50.426 1.00 32.77 352 GLY C CA 1
ATOM 9902 C C . GLY C 1 353 ? 40.898 -6.543 51.587 1.00 33.60 352 GLY C C 1
ATOM 9903 O O . GLY C 1 353 ? 40.462 -6.675 52.731 1.00 33.70 352 GLY C O 1
ATOM 9904 N N . LEU C 1 354 ? 41.925 -5.753 51.288 1.00 34.17 353 LEU C N 1
ATOM 9905 C CA . LEU C 1 354 ? 42.679 -5.056 52.323 1.00 35.15 353 LEU C CA 1
ATOM 9906 C C . LEU C 1 354 ? 41.832 -4.010 53.050 1.00 34.33 353 LEU C C 1
ATOM 9907 O O . LEU C 1 354 ? 42.092 -3.701 54.214 1.00 31.14 353 LEU C O 1
ATOM 9912 N N . GLU C 1 355 ? 40.823 -3.465 52.371 1.00 33.19 354 GLU C N 1
ATOM 9913 C CA . GLU C 1 355 ? 39.921 -2.514 53.014 1.00 33.07 354 GLU C CA 1
ATOM 9914 C C . GLU C 1 355 ? 39.083 -3.179 54.112 1.00 30.85 354 GLU C C 1
ATOM 9915 O O . GLU C 1 355 ? 38.880 -2.588 55.168 1.00 28.90 354 GLU C O 1
ATOM 9921 N N . TRP C 1 356 ? 38.602 -4.396 53.859 1.00 29.41 355 TRP C N 1
ATOM 9922 C CA . TRP C 1 356 ? 37.913 -5.183 54.887 1.00 28.95 355 TRP C CA 1
ATOM 9923 C C . TRP C 1 356 ? 38.834 -5.400 56.089 1.00 28.90 355 TRP C C 1
ATOM 9924 O O . TRP C 1 356 ? 38.443 -5.160 57.232 1.00 27.63 355 TRP C O 1
ATOM 9935 N N . GLN C 1 357 ? 40.064 -5.836 55.817 1.00 29.54 356 GLN C N 1
ATOM 9936 C CA . GLN C 1 357 ? 41.058 -6.051 56.874 1.00 30.56 356 GLN C CA 1
ATOM 9937 C C . GLN C 1 357 ? 41.231 -4.802 57.748 1.00 29.76 356 GLN C C 1
ATOM 9938 O O . GLN C 1 357 ? 41.078 -4.858 58.966 1.00 28.84 356 GLN C O 1
ATOM 9944 N N . ILE C 1 358 ? 41.536 -3.683 57.101 1.00 29.21 357 ILE C N 1
ATOM 9945 C CA . ILE C 1 358 ? 41.841 -2.430 57.790 1.00 29.13 357 ILE C CA 1
ATOM 9946 C C . ILE C 1 358 ? 40.630 -1.865 58.528 1.00 28.35 357 ILE C C 1
ATOM 9947 O O . ILE C 1 358 ? 40.734 -1.469 59.689 1.00 27.99 357 ILE C O 1
ATOM 9952 N N . VAL C 1 359 ? 39.484 -1.832 57.858 1.00 26.69 358 VAL C N 1
ATOM 9953 C CA . VAL C 1 359 ? 38.309 -1.162 58.412 1.00 25.73 358 VAL C CA 1
ATOM 9954 C C . VAL C 1 359 ? 37.616 -1.979 59.503 1.00 24.61 358 VAL C C 1
ATOM 9955 O O . VAL C 1 359 ? 37.128 -1.410 60.471 1.00 24.30 358 VAL C O 1
ATOM 9959 N N . THR C 1 360 ? 37.563 -3.301 59.355 1.00 24.93 359 THR C N 1
ATOM 9960 C CA . THR C 1 360 ? 36.854 -4.152 60.332 1.00 24.79 359 THR C CA 1
ATOM 9961 C C . THR C 1 360 ? 37.771 -4.862 61.324 1.00 25.54 359 THR C C 1
ATOM 9962 O O . THR C 1 360 ? 37.287 -5.497 62.257 1.00 25.63 359 THR C O 1
ATOM 9966 N N . GLY C 1 361 ? 39.083 -4.760 61.123 1.00 26.20 360 GLY C N 1
ATOM 9967 C CA . GLY C 1 361 ? 40.045 -5.509 61.928 1.00 26.37 360 GLY C CA 1
ATOM 9968 C C . GLY C 1 361 ? 39.946 -7.002 61.659 1.00 26.86 360 GLY C C 1
ATOM 9969 O O . GLY C 1 361 ? 40.008 -7.811 62.584 1.00 27.37 360 GLY C O 1
ATOM 9970 N N . CYS C 1 362 ? 39.778 -7.353 60.385 1.00 26.44 361 CYS C N 1
ATOM 9971 C CA . CYS C 1 362 ? 39.643 -8.746 59.946 1.00 28.19 361 CYS C CA 1
ATOM 9972 C C . CYS C 1 362 ? 38.515 -9.497 60.662 1.00 27.55 361 CYS C C 1
ATOM 9973 O O . CYS C 1 362 ? 38.688 -10.633 61.099 1.00 28.29 361 CYS C O 1
ATOM 9976 N N . ASP C 1 363 ? 37.358 -8.858 60.771 1.00 26.85 362 ASP C N 1
ATOM 9977 C CA . ASP C 1 363 ? 36.214 -9.448 61.462 1.00 25.88 362 ASP C CA 1
ATOM 9978 C C . ASP C 1 363 ? 35.583 -10.561 60.613 1.00 25.36 362 ASP C C 1
ATOM 9979 O O . ASP C 1 363 ? 35.019 -10.278 59.557 1.00 26.50 362 ASP C O 1
ATOM 9984 N N . PRO C 1 364 ? 35.664 -11.827 61.073 1.00 25.16 363 PRO C N 1
ATOM 9985 C CA . PRO C 1 364 ? 35.144 -12.941 60.264 1.00 25.28 363 PRO C CA 1
ATOM 9986 C C . PRO C 1 364 ? 33.622 -12.962 60.082 1.00 24.73 363 PRO C C 1
ATOM 9987 O O . PRO C 1 364 ? 33.139 -13.581 59.146 1.00 24.95 363 PRO C O 1
ATOM 9991 N N . LYS C 1 365 ? 32.869 -12.313 60.958 1.00 24.82 364 LYS C N 1
ATOM 9992 C CA . LYS C 1 365 ? 31.417 -12.256 60.758 1.00 25.75 364 LYS C CA 1
ATOM 9993 C C . LYS C 1 365 ? 31.017 -11.231 59.675 1.00 24.98 364 LYS C C 1
ATOM 9994 O O . LYS C 1 365 ? 29.905 -11.291 59.142 1.00 25.23 364 LYS C O 1
ATOM 10000 N N . ASN C 1 366 ? 31.925 -10.313 59.344 1.00 24.17 365 ASN C N 1
ATOM 10001 C CA . ASN C 1 366 ? 31.648 -9.260 58.359 1.00 23.95 365 ASN C CA 1
ATOM 10002 C C . ASN C 1 366 ? 32.554 -9.312 57.117 1.00 23.26 365 ASN C C 1
ATOM 10003 O O . ASN C 1 366 ? 32.994 -8.286 56.607 1.00 22.09 365 ASN C O 1
ATOM 10008 N N . ILE C 1 367 ? 32.803 -10.522 56.626 1.00 23.43 366 ILE C N 1
ATOM 10009 C CA . ILE C 1 367 ? 33.466 -10.710 55.334 1.00 23.52 366 ILE C CA 1
ATOM 10010 C C . ILE C 1 367 ? 32.632 -10.059 54.223 1.00 23.59 366 ILE C C 1
ATOM 10011 O O . ILE C 1 367 ? 31.450 -9.756 54.439 1.00 22.99 366 ILE C O 1
ATOM 10016 N N . PRO C 1 368 ? 33.241 -9.831 53.040 1.00 23.69 367 PRO C N 1
ATOM 10017 C CA . PRO C 1 368 ? 32.558 -9.145 51.938 1.00 24.30 367 PRO C CA 1
ATOM 10018 C C . PRO C 1 368 ? 31.197 -9.741 51.557 1.00 24.99 367 PRO C C 1
ATOM 10019 O O . PRO C 1 368 ? 31.083 -10.940 51.321 1.00 25.54 367 PRO C O 1
ATOM 10023 N N . TRP C 1 369 ? 30.183 -8.878 51.533 1.00 25.74 368 TRP C N 1
ATOM 10024 C CA . TRP C 1 369 ? 28.800 -9.213 51.182 1.00 25.23 368 TRP C CA 1
ATOM 10025 C C . TRP C 1 369 ? 28.118 -10.104 52.217 1.00 25.69 368 TRP C C 1
ATOM 10026 O O . TRP C 1 369 ? 27.186 -10.837 51.897 1.00 26.17 368 TRP C O 1
ATOM 10037 N N . SER C 1 370 ? 28.569 -10.014 53.465 1.00 25.23 369 SER C N 1
ATOM 10038 C CA . SER C 1 370 ? 27.980 -10.785 54.547 1.00 24.71 369 SER C CA 1
ATOM 10039 C C . SER C 1 370 ? 27.607 -9.897 55.726 1.00 24.50 369 SER C C 1
ATOM 10040 O O . SER C 1 370 ? 28.346 -8.982 56.093 1.00 24.76 369 SER C O 1
ATOM 10043 N N . TYR C 1 371 ? 26.441 -10.172 56.299 1.00 24.41 370 TYR C N 1
ATOM 10044 C CA . TYR C 1 371 ? 26.016 -9.548 57.552 1.00 24.59 370 TYR C CA 1
ATOM 10045 C C . TYR C 1 371 ? 25.943 -8.020 57.392 1.00 23.85 370 TYR C C 1
ATOM 10046 O O . TYR C 1 371 ? 25.274 -7.540 56.483 1.00 24.05 370 TYR C O 1
ATOM 10055 N N . HIS C 1 372 ? 26.641 -7.261 58.234 1.00 24.31 371 HIS C N 1
ATOM 10056 C CA . HIS C 1 372 ? 26.629 -5.799 58.128 1.00 23.86 371 HIS C CA 1
ATOM 10057 C C . HIS C 1 372 ? 27.353 -5.295 56.880 1.00 23.84 371 HIS C C 1
ATOM 10058 O O . HIS C 1 372 ? 27.050 -4.208 56.388 1.00 23.43 371 HIS C O 1
ATOM 10065 N N . ASN C 1 373 ? 28.311 -6.080 56.385 1.00 24.06 372 ASN C N 1
ATOM 10066 C CA . ASN C 1 373 ? 29.183 -5.676 55.281 1.00 23.97 372 ASN C CA 1
ATOM 10067 C C . ASN C 1 373 ? 28.582 -6.019 53.920 1.00 23.85 372 ASN C C 1
ATOM 10068 O O . ASN C 1 373 ? 29.151 -6.792 53.144 1.00 23.14 372 ASN C O 1
ATOM 10073 N N . GLY C 1 374 ? 27.421 -5.433 53.640 1.00 23.70 373 GLY C N 1
ATOM 10074 C CA . GLY C 1 374 ? 26.748 -5.624 52.353 1.00 22.93 373 GLY C CA 1
ATOM 10075 C C . GLY C 1 374 ? 25.841 -6.837 52.271 1.00 22.50 373 GLY C C 1
ATOM 10076 O O . GLY C 1 374 ? 25.546 -7.312 51.181 1.00 22.06 373 GLY C O 1
ATOM 10077 N N . GLY C 1 375 ? 25.396 -7.343 53.416 1.00 22.36 374 GLY C N 1
ATOM 10078 C CA . GLY C 1 375 ? 24.381 -8.391 53.444 1.00 22.28 374 GLY C CA 1
ATOM 10079 C C . GLY C 1 375 ? 22.997 -7.790 53.235 1.00 22.88 374 GLY C C 1
ATOM 10080 O O . GLY C 1 375 ? 22.817 -6.566 53.314 1.00 23.11 374 GLY C O 1
ATOM 10081 N N . ASN C 1 376 ? 22.029 -8.658 52.955 1.00 23.44 375 ASN C N 1
ATOM 10082 C CA . ASN C 1 376 ? 20.629 -8.268 52.743 1.00 24.10 375 ASN C CA 1
ATOM 10083 C C . ASN C 1 376 ? 19.774 -8.696 53.932 1.00 23.79 375 ASN C C 1
ATOM 10084 O O . ASN C 1 376 ? 19.800 -9.853 54.333 1.00 23.41 375 ASN C O 1
ATOM 10089 N N . TRP C 1 377 ? 19.007 -7.755 54.475 1.00 24.64 376 TRP C N 1
ATOM 10090 C CA . TRP C 1 377 ? 18.298 -7.946 55.739 1.00 24.33 376 TRP C CA 1
ATOM 10091 C C . TRP C 1 377 ? 16.784 -7.851 55.576 1.00 24.16 376 TRP C C 1
ATOM 10092 O O . TRP C 1 377 ? 16.255 -6.759 55.373 1.00 24.32 376 TRP C O 1
ATOM 10103 N N . PRO C 1 378 ? 16.079 -8.991 55.673 1.00 24.52 377 PRO C N 1
ATOM 10104 C CA . PRO C 1 378 ? 14.618 -9.019 55.483 1.00 24.81 377 PRO C CA 1
ATOM 10105 C C . PRO C 1 378 ? 13.840 -7.986 56.315 1.00 24.77 377 PRO C C 1
ATOM 10106 O O . PRO C 1 378 ? 12.879 -7.415 55.823 1.00 24.42 377 PRO C O 1
ATOM 10110 N N . VAL C 1 379 ? 14.255 -7.746 57.553 1.00 25.87 378 VAL C N 1
ATOM 10111 C CA . VAL C 1 379 ? 13.568 -6.775 58.412 1.00 26.20 378 VAL C CA 1
ATOM 10112 C C . VAL C 1 379 ? 13.369 -5.416 57.725 1.00 26.28 378 VAL C C 1
ATOM 10113 O O . VAL C 1 379 ? 12.314 -4.800 57.860 1.00 25.68 378 VAL C O 1
ATOM 10117 N N . LEU C 1 380 ? 14.368 -4.973 56.966 1.00 26.18 379 LEU C N 1
ATOM 10118 C CA . LEU C 1 380 ? 14.335 -3.653 56.319 1.00 26.56 379 LEU C CA 1
ATOM 10119 C C . LEU C 1 380 ? 13.181 -3.475 55.328 1.00 26.45 379 LEU C C 1
ATOM 10120 O O . LEU C 1 380 ? 12.844 -2.349 54.956 1.00 25.25 379 LEU C O 1
ATOM 10125 N N . LEU C 1 381 ? 12.584 -4.591 54.920 1.00 27.10 380 LEU C N 1
ATOM 10126 C CA . LEU C 1 381 ? 11.394 -4.595 54.074 1.00 28.00 380 LEU C CA 1
ATOM 10127 C C . LEU C 1 381 ? 10.271 -3.702 54.610 1.00 28.21 380 LEU C C 1
ATOM 10128 O O . LEU C 1 381 ? 9.596 -3.044 53.825 1.00 27.53 380 LEU C O 1
ATOM 10133 N N . TRP C 1 382 ? 10.076 -3.666 55.930 1.00 28.80 381 TRP C N 1
ATOM 10134 C CA . TRP C 1 382 ? 9.000 -2.842 56.497 1.00 29.87 381 TRP C CA 1
ATOM 10135 C C . TRP C 1 382 ? 9.278 -1.347 56.308 1.00 29.94 381 TRP C C 1
ATOM 10136 O O . TRP C 1 382 ? 8.358 -0.586 56.006 1.00 28.53 381 TRP C O 1
ATOM 10147 N N . LEU C 1 383 ? 10.540 -0.942 56.463 1.00 30.09 382 LEU C N 1
ATOM 10148 C CA . LEU C 1 383 ? 10.941 0.447 56.213 1.00 30.24 382 LEU C CA 1
ATOM 10149 C C . LEU C 1 383 ? 10.760 0.805 54.745 1.00 29.46 382 LEU C C 1
ATOM 10150 O O . LEU C 1 383 ? 10.264 1.886 54.414 1.00 29.45 382 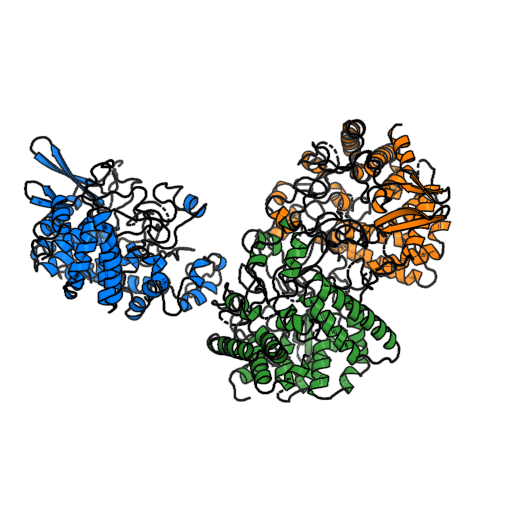LEU C O 1
ATOM 10155 N N . PHE C 1 384 ? 11.190 -0.097 53.873 1.00 27.61 383 PHE C N 1
ATOM 10156 C CA . PHE C 1 384 ? 11.120 0.130 52.432 1.00 27.96 383 PHE C CA 1
ATOM 10157 C C . PHE C 1 384 ? 9.675 0.266 51.956 1.00 27.50 383 PHE C C 1
ATOM 10158 O O . PHE C 1 384 ? 9.361 1.110 51.122 1.00 26.65 383 PHE C O 1
ATOM 10166 N N . THR C 1 385 ? 8.811 -0.590 52.487 1.00 27.54 384 THR C N 1
ATOM 10167 C CA . THR C 1 385 ? 7.400 -0.585 52.133 1.00 27.44 384 THR C CA 1
ATOM 10168 C C . THR C 1 385 ? 6.759 0.729 52.561 1.00 26.79 384 THR C C 1
ATOM 10169 O O . THR C 1 385 ? 6.070 1.367 51.776 1.00 26.64 384 THR C O 1
ATOM 10173 N N . ALA C 1 386 ? 7.013 1.122 53.804 1.00 27.06 385 ALA C N 1
ATOM 10174 C CA . ALA C 1 386 ? 6.532 2.391 54.340 1.00 28.26 385 ALA C CA 1
ATOM 10175 C C . ALA C 1 386 ? 6.967 3.559 53.462 1.00 29.17 385 ALA C C 1
ATOM 10176 O O . ALA C 1 386 ? 6.158 4.432 53.117 1.00 28.90 385 ALA C O 1
ATOM 10178 N N . ALA C 1 387 ? 8.246 3.555 53.092 1.00 28.68 386 ALA C N 1
ATOM 10179 C CA . ALA C 1 387 ? 8.834 4.645 52.331 1.00 28.97 386 ALA C CA 1
ATOM 10180 C C . ALA C 1 387 ? 8.258 4.690 50.918 1.00 29.59 386 ALA C C 1
ATOM 10181 O O . ALA C 1 387 ? 7.947 5.765 50.389 1.00 28.79 386 ALA C O 1
ATOM 10183 N N . ALA C 1 388 ? 8.112 3.511 50.320 1.00 29.37 387 ALA C N 1
ATOM 10184 C CA . ALA C 1 388 ? 7.530 3.385 48.988 1.00 30.14 387 ALA C CA 1
ATOM 10185 C C . ALA C 1 388 ? 6.078 3.880 48.955 1.00 30.85 387 ALA C C 1
ATOM 10186 O O . ALA C 1 388 ? 5.667 4.549 48.010 1.00 31.87 387 ALA C O 1
ATOM 10188 N N . LEU C 1 389 ? 5.313 3.555 49.992 1.00 32.24 388 LEU C N 1
ATOM 10189 C CA . LEU C 1 389 ? 3.925 4.016 50.099 1.00 32.95 388 LEU C CA 1
ATOM 10190 C C . LEU C 1 389 ? 3.873 5.535 50.262 1.00 33.20 388 LEU C C 1
ATOM 10191 O O . LEU C 1 389 ? 3.061 6.206 49.635 1.00 31.87 388 LEU C O 1
ATOM 10196 N N . LYS C 1 390 ? 4.760 6.063 51.096 1.00 33.25 389 LYS C N 1
ATOM 10197 C CA . LYS C 1 390 ? 4.813 7.494 51.379 1.00 34.28 389 LYS C CA 1
ATOM 10198 C C . LYS C 1 390 ? 5.181 8.324 50.148 1.00 33.02 389 LYS C C 1
ATOM 10199 O O . LYS C 1 390 ? 4.656 9.419 49.962 1.00 32.72 389 LYS C O 1
ATOM 10205 N N . THR C 1 391 ? 6.074 7.795 49.315 1.00 30.36 390 THR C N 1
ATOM 10206 C CA . THR C 1 391 ? 6.504 8.470 48.087 1.00 30.47 390 THR C CA 1
ATOM 10207 C C . THR C 1 391 ? 5.628 8.125 46.871 1.00 30.70 390 THR C C 1
ATOM 10208 O O . THR C 1 391 ? 5.913 8.559 45.754 1.00 28.79 390 THR C O 1
ATOM 10212 N N . GLY C 1 392 ? 4.577 7.340 47.090 1.00 31.48 391 GLY C N 1
ATOM 10213 C CA . GLY C 1 392 ? 3.679 6.938 46.009 1.00 32.78 391 GLY C CA 1
ATOM 10214 C C . GLY C 1 392 ? 4.314 6.038 44.960 1.00 33.23 391 GLY C C 1
ATOM 10215 O O . GLY C 1 392 ? 4.001 6.145 43.779 1.00 33.27 391 GLY C O 1
ATOM 10216 N N . LYS C 1 393 ? 5.200 5.144 45.393 1.00 33.46 392 LYS C N 1
ATOM 10217 C CA . LYS C 1 393 ? 5.829 4.179 44.498 1.00 34.55 392 LYS C CA 1
ATOM 10218 C C . LYS C 1 393 ? 5.456 2.786 44.975 1.00 34.28 392 LYS C C 1
ATOM 10219 O O . LYS C 1 393 ? 6.313 1.995 45.383 1.00 33.88 392 LYS C O 1
ATOM 10225 N N . VAL C 1 394 ? 4.164 2.496 44.911 1.00 35.04 393 VAL C N 1
ATOM 10226 C CA . VAL C 1 394 ? 3.608 1.263 45.488 1.00 35.12 393 VAL C CA 1
ATOM 10227 C C . VAL C 1 394 ? 4.130 0.013 44.791 1.00 33.46 393 VAL C C 1
ATOM 10228 O O . VAL C 1 394 ? 4.308 -1.020 45.426 1.00 32.26 393 VAL C O 1
ATOM 10232 N N . GLU C 1 395 ? 4.367 0.118 43.488 1.00 34.13 394 GLU C N 1
ATOM 10233 C CA . GLU C 1 395 ? 4.844 -1.008 42.692 1.00 33.87 394 GLU C CA 1
ATOM 10234 C C . GLU C 1 395 ? 6.168 -1.560 43.209 1.00 33.18 394 GLU C C 1
ATOM 10235 O O . GLU C 1 395 ? 6.399 -2.760 43.147 1.00 32.95 394 GLU C O 1
ATOM 10241 N N . LEU C 1 396 ? 7.031 -0.683 43.715 1.00 33.58 395 LEU C N 1
ATOM 10242 C CA . LEU C 1 396 ? 8.308 -1.112 44.279 1.00 33.10 395 LEU C CA 1
ATOM 10243 C C . LEU C 1 396 ? 8.058 -1.924 45.538 1.00 32.62 395 LEU C C 1
ATOM 10244 O O . LEU C 1 396 ? 8.652 -2.987 45.722 1.00 32.22 395 LEU C O 1
ATOM 10249 N N . ALA C 1 397 ? 7.162 -1.435 46.389 1.00 32.69 396 ALA C N 1
ATOM 10250 C CA . ALA C 1 397 ? 6.804 -2.157 47.615 1.00 33.50 396 ALA C CA 1
ATOM 10251 C C . ALA C 1 397 ? 6.288 -3.555 47.294 1.00 34.15 396 ALA C C 1
ATOM 10252 O O . ALA C 1 397 ? 6.685 -4.528 47.929 1.00 33.53 396 ALA C O 1
ATOM 10254 N N . HIS C 1 398 ? 5.412 -3.640 46.301 1.00 35.69 397 HIS C N 1
ATOM 10255 C CA . HIS C 1 398 ? 4.822 -4.909 45.900 1.00 36.65 397 HIS C CA 1
ATOM 10256 C C . HIS C 1 398 ? 5.850 -5.926 45.389 1.00 34.16 397 HIS C C 1
ATOM 10257 O O . HIS C 1 398 ? 5.816 -7.086 45.775 1.00 32.39 397 HIS C O 1
ATOM 10264 N N . GLU C 1 399 ? 6.774 -5.478 44.548 1.00 32.88 398 GLU C N 1
ATOM 10265 C CA . GLU C 1 399 ? 7.811 -6.334 44.004 1.00 33.63 398 GLU C CA 1
ATOM 10266 C C . GLU C 1 399 ? 8.736 -6.816 45.126 1.00 31.50 398 GLU C C 1
ATOM 10267 O O . GLU C 1 399 ? 9.066 -7.991 45.189 1.00 31.31 398 GLU C O 1
ATOM 10273 N N . ALA C 1 400 ? 9.112 -5.910 46.024 1.00 30.87 399 ALA C N 1
ATOM 10274 C CA . ALA C 1 400 ? 9.984 -6.252 47.153 1.00 30.27 399 ALA C CA 1
ATOM 10275 C C . ALA C 1 400 ? 9.350 -7.328 48.048 1.00 29.90 399 ALA C C 1
ATOM 10276 O O . ALA C 1 400 ? 10.003 -8.314 48.395 1.00 28.12 399 ALA C O 1
ATOM 10278 N N . ILE C 1 401 ? 8.077 -7.136 48.394 1.00 29.62 400 ILE C N 1
ATOM 10279 C CA . ILE C 1 401 ? 7.329 -8.097 49.219 1.00 30.28 400 ILE C CA 1
ATOM 10280 C C . ILE C 1 401 ? 7.204 -9.440 48.509 1.00 29.82 400 ILE C C 1
ATOM 10281 O O . ILE C 1 401 ? 7.377 -10.485 49.126 1.00 29.52 400 ILE C O 1
ATOM 10286 N N . ALA C 1 402 ? 6.914 -9.406 47.212 1.00 30.13 401 ALA C N 1
ATOM 10287 C CA . ALA C 1 402 ? 6.825 -10.632 46.415 1.00 30.64 401 ALA C CA 1
ATOM 10288 C C . ALA C 1 402 ? 8.138 -11.418 46.445 1.00 31.80 401 ALA C C 1
ATOM 10289 O O . ALA C 1 402 ? 8.132 -12.644 46.588 1.00 33.35 401 ALA C O 1
ATOM 10291 N N . ILE C 1 403 ? 9.260 -10.715 46.310 1.00 31.50 402 ILE C N 1
ATOM 10292 C CA . ILE C 1 403 ? 10.578 -11.356 46.359 1.00 30.69 402 ILE C CA 1
ATOM 10293 C C . ILE C 1 403 ? 10.804 -12.041 47.703 1.00 30.29 402 ILE C C 1
ATOM 10294 O O . ILE C 1 403 ? 11.144 -13.228 47.751 1.00 31.29 402 ILE C O 1
ATOM 10299 N N . ALA C 1 404 ? 10.618 -11.297 48.788 1.00 30.45 403 ALA C N 1
ATOM 10300 C CA . ALA C 1 404 ? 10.833 -11.837 50.134 1.00 30.28 403 ALA C CA 1
ATOM 10301 C C . ALA C 1 404 ? 9.900 -13.004 50.431 1.00 31.26 403 ALA C C 1
ATOM 10302 O O . ALA C 1 404 ? 10.330 -14.043 50.924 1.00 30.98 403 ALA C O 1
ATOM 10304 N N . GLU C 1 405 ? 8.622 -12.810 50.128 1.00 33.00 404 GLU C N 1
ATOM 10305 C CA . GLU C 1 405 ? 7.582 -13.810 50.383 1.00 35.07 404 GLU C CA 1
ATOM 10306 C C . GLU C 1 405 ? 7.881 -15.165 49.742 1.00 34.23 404 GLU C C 1
ATOM 10307 O O . GLU C 1 405 ? 7.560 -16.209 50.302 1.00 34.21 404 GLU C O 1
ATOM 10313 N N . GLY C 1 406 ? 8.506 -15.137 48.571 1.00 34.34 405 GLY C N 1
ATOM 10314 C CA . GLY C 1 406 ? 8.854 -16.354 47.846 1.00 34.30 405 GLY C CA 1
ATOM 10315 C C . GLY C 1 406 ? 9.996 -17.174 48.430 1.00 33.62 405 GLY C C 1
ATOM 10316 O O . GLY C 1 406 ? 10.251 -18.277 47.960 1.00 34.48 405 GLY C O 1
ATOM 10317 N N . ARG C 1 407 ? 10.687 -16.648 49.442 1.00 32.33 406 ARG C N 1
ATOM 10318 C CA . ARG C 1 407 ? 11.846 -17.332 50.031 1.00 32.02 406 ARG C CA 1
ATOM 10319 C C . ARG C 1 407 ? 11.788 -17.519 51.542 1.00 29.94 406 ARG C C 1
ATOM 10320 O O . ARG C 1 407 ? 12.211 -18.548 52.058 1.00 29.31 406 ARG C O 1
ATOM 10328 N N . LEU C 1 408 ? 11.303 -16.514 52.257 1.00 30.28 407 LEU C N 1
ATOM 10329 C CA . LEU C 1 408 ? 11.473 -16.476 53.714 1.00 30.37 407 LEU C CA 1
ATOM 10330 C C . LEU C 1 408 ? 10.933 -17.706 54.436 1.00 31.17 407 LEU C C 1
ATOM 10331 O O . LEU C 1 408 ? 11.669 -18.354 55.181 1.00 30.74 407 LEU C O 1
ATOM 10336 N N . SER C 1 409 ? 9.662 -18.027 54.203 1.00 32.49 408 SER C N 1
ATOM 10337 C CA . SER C 1 409 ? 9.022 -19.187 54.834 1.00 33.12 408 SER C CA 1
ATOM 10338 C C . SER C 1 409 ? 9.788 -20.469 54.537 1.00 32.45 408 SER C C 1
ATOM 10339 O O . SER C 1 409 ? 10.085 -21.232 55.444 1.00 31.79 408 SER C O 1
ATOM 10342 N N . ASN C 1 410 ? 10.131 -20.683 53.271 1.00 34.20 409 ASN C N 1
ATOM 10343 C CA . ASN C 1 410 ? 10.900 -21.874 52.866 1.00 35.95 409 ASN C CA 1
ATOM 10344 C C . ASN C 1 410 ? 12.270 -21.965 53.548 1.00 34.64 409 ASN C C 1
ATOM 10345 O O . ASN C 1 410 ? 12.712 -23.050 53.925 1.00 33.40 409 ASN C O 1
ATOM 10350 N N . ASP C 1 411 ? 12.930 -20.817 53.693 1.00 33.45 410 ASP C N 1
ATOM 10351 C CA . ASP C 1 411 ? 14.247 -20.728 54.343 1.00 33.05 410 ASP C CA 1
ATOM 10352 C C . ASP C 1 411 ? 14.158 -20.623 55.869 1.00 33.60 410 ASP C C 1
ATOM 10353 O O . ASP C 1 411 ? 15.179 -20.483 56.545 1.00 32.77 410 ASP C O 1
ATOM 10358 N N . LYS C 1 412 ? 12.937 -20.676 56.400 1.00 34.23 411 LYS C N 1
ATOM 10359 C CA . LYS C 1 412 ? 12.679 -20.586 57.845 1.00 34.60 411 LYS C CA 1
ATOM 10360 C C . LYS C 1 412 ? 13.080 -19.229 58.435 1.00 32.64 411 LYS C C 1
ATOM 10361 O O . LYS C 1 412 ? 13.640 -19.151 59.532 1.00 32.04 411 LYS C O 1
ATOM 10367 N N . PHE C 1 413 ? 12.774 -18.169 57.686 1.00 30.52 412 PHE C N 1
ATOM 10368 C CA . PHE C 1 413 ? 12.956 -16.782 58.128 1.00 29.45 412 PHE C CA 1
ATOM 10369 C C . PHE C 1 413 ? 14.353 -16.470 58.687 1.00 27.82 412 PHE C C 1
ATOM 10370 O O . PHE C 1 413 ? 14.498 -16.132 59.862 1.00 26.80 412 PHE C O 1
ATOM 10378 N N . PRO C 1 414 ? 15.389 -16.579 57.840 1.00 26.33 413 PRO C N 1
ATOM 10379 C CA . PRO C 1 414 ? 16.740 -16.250 58.293 1.00 26.99 413 PRO C CA 1
ATOM 10380 C C . PRO C 1 414 ? 16.921 -14.790 58.722 1.00 26.69 413 PRO C C 1
ATOM 10381 O O . PRO C 1 414 ? 16.206 -13.899 58.262 1.00 26.76 413 PRO C O 1
ATOM 10385 N N . GLU C 1 415 ? 17.890 -14.584 59.603 1.00 26.41 414 GLU C N 1
ATOM 10386 C CA . GLU C 1 415 ? 18.280 -13.275 60.105 1.00 27.00 414 GLU C CA 1
ATOM 10387 C C . GLU C 1 415 ? 18.786 -12.352 58.989 1.00 26.40 414 GLU C C 1
ATOM 10388 O O . GLU C 1 415 ? 18.450 -11.167 58.947 1.00 25.74 414 GLU C O 1
ATOM 10394 N N . TYR C 1 416 ? 19.613 -12.901 58.107 1.00 25.08 415 TYR C N 1
ATOM 10395 C CA . TYR C 1 416 ? 20.137 -12.149 56.974 1.00 24.88 415 TYR C CA 1
ATOM 10396 C C . TYR C 1 416 ? 20.544 -13.061 55.829 1.00 25.07 415 TYR C C 1
ATOM 10397 O O . TYR C 1 416 ? 20.647 -14.277 55.996 1.00 24.97 415 TYR C O 1
ATOM 10406 N N . TYR C 1 417 ? 20.747 -12.445 54.668 1.00 24.84 416 TYR C N 1
ATOM 10407 C CA . TYR C 1 417 ? 21.203 -13.111 53.458 1.00 24.92 416 TYR C CA 1
ATOM 10408 C C . TYR C 1 417 ? 22.507 -12.451 52.990 1.00 25.24 416 TYR C C 1
ATOM 10409 O O . TYR C 1 417 ? 22.757 -11.278 53.295 1.00 24.64 416 TYR C O 1
ATOM 10418 N N . ASP C 1 418 ? 23.328 -13.217 52.266 1.00 25.17 417 ASP C N 1
ATOM 10419 C CA . ASP C 1 418 ? 24.663 -12.787 51.815 1.00 25.33 417 ASP C CA 1
ATOM 10420 C C . ASP C 1 418 ? 24.821 -12.812 50.298 1.00 24.84 417 ASP C C 1
ATOM 10421 O O . ASP C 1 418 ? 24.002 -13.385 49.586 1.00 24.81 417 ASP C O 1
ATOM 10426 N N . GLY C 1 419 ? 25.899 -12.189 49.824 1.00 25.41 418 GLY C N 1
ATOM 10427 C CA . GLY C 1 419 ? 26.223 -12.114 48.389 1.00 25.79 418 GLY C CA 1
ATOM 10428 C C . GLY C 1 419 ? 25.905 -10.745 47.808 1.00 26.29 418 GLY C C 1
ATOM 10429 O O . GLY C 1 419 ? 25.139 -9.986 48.398 1.00 26.80 418 GLY C O 1
ATOM 10430 N N . ASN C 1 420 ? 26.497 -10.420 46.661 1.00 27.06 419 ASN C N 1
ATOM 10431 C CA . ASN C 1 420 ? 26.210 -9.148 45.981 1.00 29.39 419 ASN C CA 1
ATOM 10432 C C . ASN C 1 420 ? 24.705 -8.930 45.819 1.00 28.83 419 ASN C C 1
ATOM 10433 O O . ASN C 1 420 ? 24.212 -7.830 45.988 1.00 27.18 419 ASN C O 1
ATOM 10438 N N . ASN C 1 421 ? 23.987 -9.994 45.489 1.00 29.33 420 ASN C N 1
ATOM 10439 C CA . ASN C 1 421 ? 22.562 -9.897 45.201 1.00 30.54 420 ASN C CA 1
ATOM 10440 C C . ASN C 1 421 ? 21.675 -10.668 46.185 1.00 29.57 420 ASN C C 1
ATOM 10441 O O . ASN C 1 421 ? 20.508 -10.924 45.905 1.00 29.66 420 ASN C O 1
ATOM 10446 N N . GLY C 1 422 ? 22.229 -11.009 47.347 1.00 28.25 421 GLY C N 1
ATOM 10447 C CA . GLY C 1 422 ? 21.465 -11.659 48.418 1.00 28.23 421 GLY C CA 1
ATOM 10448 C C . GLY C 1 422 ? 21.008 -13.088 48.139 1.00 28.24 421 GLY C C 1
ATOM 10449 O O . GLY C 1 422 ? 20.020 -13.552 48.715 1.00 26.85 421 GLY C O 1
ATOM 10450 N N . ARG C 1 423 ? 21.730 -13.784 47.263 1.00 28.70 422 ARG C N 1
ATOM 10451 C CA . ARG C 1 423 ? 21.398 -15.165 46.875 1.00 30.18 422 ARG C CA 1
ATOM 10452 C C . ARG C 1 423 ? 21.610 -16.204 47.963 1.00 28.40 422 ARG C C 1
ATOM 10453 O O . ARG C 1 423 ? 20.907 -17.209 48.007 1.00 27.27 422 ARG C O 1
ATOM 10461 N N . LEU C 1 424 ? 22.604 -15.977 48.813 1.00 26.91 423 LEU C N 1
ATOM 10462 C CA . LEU C 1 424 ? 22.946 -16.929 49.859 1.00 26.38 423 LEU C CA 1
ATOM 10463 C C . LEU C 1 424 ? 22.179 -16.633 51.135 1.00 26.71 423 LEU C C 1
ATOM 10464 O O . LEU C 1 424 ? 21.957 -15.475 51.483 1.00 25.71 423 LEU C O 1
ATOM 10469 N N . ILE C 1 425 ? 21.794 -17.686 51.845 1.00 26.99 424 ILE C N 1
ATOM 10470 C CA . ILE C 1 425 ? 21.332 -17.521 53.210 1.00 27.28 424 ILE C CA 1
ATOM 10471 C C . ILE C 1 425 ? 22.564 -17.100 54.016 1.00 26.79 424 ILE C C 1
ATOM 10472 O O . ILE C 1 425 ? 23.678 -17.575 53.771 1.00 25.58 424 ILE C O 1
ATOM 10477 N N . GLY C 1 426 ? 22.354 -16.191 54.958 1.00 26.54 425 GLY C N 1
ATOM 10478 C CA . GLY C 1 426 ? 23.434 -15.622 55.749 1.00 27.14 425 GLY C CA 1
ATOM 10479 C C . GLY C 1 426 ? 24.364 -16.659 56.353 1.00 27.58 425 GLY C C 1
ATOM 10480 O O . GLY C 1 426 ? 23.917 -17.663 56.904 1.00 26.26 425 GLY C O 1
ATOM 10481 N N . LYS C 1 427 ? 25.660 -16.385 56.244 1.00 28.29 426 LYS C N 1
ATOM 10482 C CA . LYS C 1 427 ? 26.730 -17.301 56.643 1.00 29.70 426 LYS C CA 1
ATOM 10483 C C . LYS C 1 427 ? 26.518 -17.883 58.035 1.00 29.53 426 LYS C C 1
ATOM 10484 O O . LYS C 1 427 ? 26.599 -19.098 58.217 1.00 30.41 426 LYS C O 1
ATOM 10490 N N . GLU C 1 428 ? 26.256 -17.013 59.007 1.00 29.27 427 GLU C N 1
ATOM 10491 C CA . GLU C 1 428 ? 25.964 -17.428 60.380 1.00 28.98 427 GLU C CA 1
ATOM 10492 C C . GLU C 1 428 ? 24.564 -16.990 60.809 1.00 27.63 427 GLU C C 1
ATOM 10493 O O . GLU C 1 428 ? 24.317 -16.799 61.994 1.00 27.08 427 GLU C O 1
ATOM 10499 N N . ALA C 1 429 ? 23.658 -16.823 59.849 1.00 26.42 428 ALA C N 1
ATOM 10500 C CA . ALA C 1 429 ? 22.309 -16.329 60.144 1.00 27.29 428 ALA C CA 1
ATOM 10501 C C . ALA C 1 429 ? 21.549 -17.281 61.061 1.00 27.43 428 ALA C C 1
ATOM 10502 O O . ALA C 1 429 ? 21.522 -18.478 60.820 1.00 27.62 428 ALA C O 1
ATOM 10504 N N . ARG C 1 430 ? 20.949 -16.746 62.120 1.00 28.58 429 ARG C N 1
ATOM 10505 C CA . ARG C 1 430 ? 19.975 -17.507 62.906 1.00 29.12 429 ARG C CA 1
ATOM 10506 C C . ARG C 1 430 ? 18.732 -17.739 62.056 1.00 29.81 429 ARG C C 1
ATOM 10507 O O . ARG C 1 430 ? 18.374 -16.877 61.244 1.00 29.80 429 ARG C O 1
ATOM 10515 N N . ILE C 1 431 ? 18.082 -18.890 62.233 1.00 29.23 430 ILE C N 1
ATOM 10516 C CA . ILE C 1 431 ? 16.772 -19.120 61.628 1.00 30.12 430 ILE C CA 1
ATOM 10517 C C . ILE C 1 431 ? 15.676 -18.729 62.618 1.00 29.91 430 ILE C C 1
ATOM 10518 O O . ILE C 1 431 ? 15.924 -18.603 63.817 1.00 29.82 430 ILE C O 1
ATOM 10523 N N . TYR C 1 432 ? 14.469 -18.543 62.094 1.00 30.59 431 TYR C N 1
ATOM 10524 C CA . TYR C 1 432 ? 13.340 -17.999 62.855 1.00 31.30 431 TYR C CA 1
ATOM 10525 C C . TYR C 1 432 ? 13.722 -16.707 63.581 1.00 30.23 431 TYR C C 1
ATOM 10526 O O . TYR C 1 432 ? 13.450 -16.539 64.776 1.00 30.27 431 TYR C O 1
ATOM 10535 N N . GLN C 1 433 ? 14.356 -15.798 62.842 1.00 29.22 432 GLN C N 1
ATOM 10536 C CA . GLN C 1 433 ? 14.686 -14.473 63.362 1.00 29.07 432 GLN C CA 1
ATOM 10537 C C . GLN C 1 433 ? 13.394 -13.665 63.416 1.00 28.12 432 GLN C C 1
ATOM 10538 O O . GLN C 1 433 ? 12.726 -13.469 62.404 1.00 27.51 432 GLN C O 1
ATOM 10544 N N . THR C 1 434 ? 13.052 -13.205 64.610 1.00 28.55 433 THR C N 1
ATOM 10545 C CA . THR C 1 434 ? 11.763 -12.572 64.857 1.00 28.49 433 THR C CA 1
ATOM 10546 C C . THR C 1 434 ? 11.495 -11.355 63.972 1.00 28.09 433 THR C C 1
ATOM 10547 O O . THR C 1 434 ? 10.415 -11.246 63.397 1.00 27.50 433 THR C O 1
ATOM 10551 N N . TRP C 1 435 ? 12.464 -10.453 63.836 1.00 27.69 434 TRP C N 1
ATOM 10552 C CA . TRP C 1 435 ? 12.213 -9.241 63.043 1.00 27.88 434 TRP C CA 1
ATOM 10553 C C . TRP C 1 435 ? 12.194 -9.493 61.532 1.00 27.25 434 TRP C C 1
ATOM 10554 O O . TRP C 1 435 ? 11.730 -8.646 60.776 1.00 26.42 434 TRP C O 1
ATOM 10565 N N . SER C 1 436 ? 12.659 -10.665 61.098 1.00 27.23 435 SER C N 1
ATOM 10566 C CA . SER C 1 436 ? 12.471 -11.084 59.708 1.00 28.19 435 SER C CA 1
ATOM 10567 C C . SER C 1 436 ? 11.010 -11.502 59.497 1.00 29.18 435 SER C C 1
ATOM 10568 O O . SER C 1 436 ? 10.416 -11.214 58.461 1.00 29.86 435 SER C O 1
ATOM 10571 N N . ILE C 1 437 ? 10.437 -12.171 60.494 1.00 30.56 436 ILE C N 1
ATOM 10572 C CA . ILE C 1 437 ? 9.020 -12.559 60.463 1.00 30.71 436 ILE C CA 1
ATOM 10573 C C . ILE C 1 437 ? 8.139 -11.322 60.584 1.00 30.02 436 ILE C C 1
ATOM 10574 O O . ILE C 1 437 ? 7.220 -11.128 59.790 1.00 29.39 436 ILE C O 1
ATOM 10579 N N . ALA C 1 438 ? 8.437 -10.486 61.576 1.00 29.94 437 ALA C N 1
ATOM 10580 C CA . ALA C 1 438 ? 7.655 -9.273 61.839 1.00 30.73 437 ALA C CA 1
ATOM 10581 C C . ALA C 1 438 ? 7.740 -8.259 60.699 1.00 31.19 437 ALA C C 1
ATOM 10582 O O . ALA C 1 438 ? 6.738 -7.628 60.350 1.00 31.88 437 ALA C O 1
ATOM 10584 N N . GLY C 1 439 ? 8.935 -8.098 60.139 1.00 30.99 438 GLY C N 1
ATOM 10585 C CA . GLY C 1 439 ? 9.155 -7.183 59.018 1.00 30.35 438 GLY C CA 1
ATOM 10586 C C . GLY C 1 439 ? 8.231 -7.462 57.845 1.00 30.28 438 GLY C C 1
ATOM 10587 O O . GLY C 1 439 ? 7.616 -6.541 57.301 1.00 29.36 438 GLY C O 1
ATOM 10588 N N . LEU C 1 440 ? 8.130 -8.735 57.458 1.00 30.02 439 LEU C N 1
ATOM 10589 C CA . LEU C 1 440 ? 7.234 -9.145 56.378 1.00 30.46 439 LEU C CA 1
ATOM 10590 C C . LEU C 1 440 ? 5.768 -8.874 56.729 1.00 31.08 439 LEU C C 1
ATOM 10591 O O . LEU C 1 440 ? 5.018 -8.360 55.894 1.00 31.22 439 LEU C O 1
ATOM 10596 N N . LEU C 1 441 ? 5.365 -9.228 57.950 1.00 30.88 440 LEU C N 1
ATOM 10597 C CA . LEU C 1 441 ? 3.990 -8.979 58.409 1.00 31.77 440 LEU C CA 1
ATOM 10598 C C . LEU C 1 441 ? 3.653 -7.486 58.388 1.00 31.51 440 LEU C C 1
ATOM 10599 O O . LEU C 1 441 ? 2.605 -7.091 57.873 1.00 31.56 440 LEU C O 1
ATOM 10604 N N . VAL C 1 442 ? 4.549 -6.662 58.929 1.00 30.68 441 VAL C N 1
ATOM 10605 C CA . VAL C 1 442 ? 4.348 -5.211 58.936 1.00 30.83 441 VAL C CA 1
ATOM 10606 C C . VAL C 1 442 ? 4.196 -4.671 57.505 1.00 31.25 441 VAL C C 1
ATOM 10607 O O . VAL C 1 442 ? 3.313 -3.865 57.233 1.00 29.52 441 VAL C O 1
ATOM 10611 N N . ALA C 1 443 ? 5.063 -5.121 56.600 1.00 31.38 442 ALA C N 1
ATOM 10612 C CA . ALA C 1 443 ? 5.028 -4.667 55.211 1.00 32.03 442 ALA C CA 1
ATOM 10613 C C . ALA C 1 443 ? 3.674 -4.966 54.571 1.00 32.79 442 ALA C C 1
ATOM 10614 O O . ALA C 1 443 ? 3.076 -4.104 53.933 1.00 32.09 442 ALA C O 1
ATOM 10616 N N . LYS C 1 444 ? 3.197 -6.190 54.768 1.00 34.57 443 LYS C N 1
ATOM 10617 C CA . LYS C 1 444 ? 1.902 -6.626 54.236 1.00 36.02 443 LYS C CA 1
ATOM 10618 C C . LYS C 1 444 ? 0.738 -5.842 54.842 1.00 35.97 443 LYS C C 1
ATOM 10619 O O . LYS C 1 444 ? -0.178 -5.447 54.130 1.00 36.06 443 LYS C O 1
ATOM 10625 N N . GLN C 1 445 ? 0.786 -5.604 56.149 1.00 36.78 444 GLN C N 1
ATOM 10626 C CA . GLN C 1 445 ? -0.250 -4.814 56.823 1.00 37.90 444 GLN C CA 1
ATOM 10627 C C . GLN C 1 445 ? -0.278 -3.359 56.346 1.00 36.91 444 GLN C C 1
ATOM 10628 O O . GLN C 1 445 ? -1.357 -2.800 56.119 1.00 35.93 444 GLN C O 1
ATOM 10634 N N . PHE C 1 446 ? 0.900 -2.754 56.184 1.00 35.36 445 PHE C N 1
ATOM 10635 C CA . PHE C 1 446 ? 0.998 -1.411 55.594 1.00 35.23 445 PHE C CA 1
ATOM 10636 C C . PHE C 1 446 ? 0.391 -1.376 54.195 1.00 35.68 445 PHE C C 1
ATOM 10637 O O . PHE C 1 446 ? -0.315 -0.440 53.844 1.00 34.79 445 PHE C O 1
ATOM 10645 N N . LEU C 1 447 ? 0.698 -2.382 53.389 1.00 36.90 446 LEU C N 1
ATOM 10646 C CA . LEU C 1 447 ? 0.167 -2.450 52.028 1.00 39.94 446 LEU C CA 1
ATOM 10647 C C . LEU C 1 447 ? -1.361 -2.568 52.025 1.00 39.98 446 LEU C C 1
ATOM 10648 O O . LEU C 1 447 ? -2.038 -1.918 51.232 1.00 39.44 446 LEU C O 1
ATOM 10653 N N . ALA C 1 448 ? -1.886 -3.397 52.925 1.00 40.99 447 ALA C N 1
ATOM 10654 C CA . ALA C 1 448 ? -3.333 -3.600 53.069 1.00 41.32 447 ALA C CA 1
ATOM 10655 C C . ALA C 1 448 ? -4.050 -2.328 53.547 1.00 41.53 447 ALA C C 1
ATOM 10656 O O . ALA C 1 448 ? -5.154 -2.030 53.090 1.00 42.31 447 ALA C O 1
ATOM 10658 N N . ASN C 1 449 ? -3.423 -1.591 54.463 1.00 40.55 448 ASN C N 1
ATOM 10659 C CA . ASN C 1 449 ? -3.956 -0.310 54.935 1.00 41.64 448 ASN C CA 1
ATOM 10660 C C . ASN C 1 449 ? -2.861 0.759 55.097 1.00 40.99 448 ASN C C 1
ATOM 10661 O O . ASN C 1 449 ? -2.318 0.939 56.189 1.00 39.51 448 ASN C O 1
ATOM 10666 N N . PRO C 1 450 ? -2.548 1.486 54.006 1.00 42.13 449 PRO C N 1
ATOM 10667 C CA . PRO C 1 450 ? -1.493 2.511 53.983 1.00 43.29 449 PRO C CA 1
ATOM 10668 C C . PRO C 1 450 ? -1.570 3.611 55.055 1.00 45.77 449 PRO C C 1
ATOM 10669 O O . PRO C 1 450 ? -0.560 4.263 55.319 1.00 44.84 449 PRO C O 1
ATOM 10673 N N . ASP C 1 451 ? -2.742 3.807 55.656 1.00 47.75 450 ASP C N 1
ATOM 10674 C CA . ASP C 1 451 ? -2.918 4.788 56.736 1.00 50.82 450 ASP C CA 1
ATOM 10675 C C . ASP C 1 451 ? -2.098 4.460 57.989 1.00 51.05 450 ASP C C 1
ATOM 10676 O O . ASP C 1 451 ? -1.701 5.366 58.731 1.00 50.14 450 ASP C O 1
ATOM 10681 N N . HIS C 1 452 ? -1.851 3.170 58.217 1.00 51.65 451 HIS C N 1
ATOM 10682 C CA . HIS C 1 452 ? -1.020 2.713 59.338 1.00 52.27 451 HIS C CA 1
ATOM 10683 C C . HIS C 1 452 ? 0.432 3.201 59.276 1.00 51.22 451 HIS C C 1
ATOM 10684 O O . HIS C 1 452 ? 1.131 3.173 60.285 1.00 51.11 451 HIS C O 1
ATOM 10691 N N . VAL C 1 453 ? 0.882 3.635 58.101 1.00 51.02 452 VAL C N 1
ATOM 10692 C CA . VAL C 1 453 ? 2.233 4.192 57.934 1.00 52.94 452 VAL C CA 1
ATOM 10693 C C . VAL C 1 453 ? 2.442 5.439 58.814 1.00 55.85 452 VAL C C 1
ATOM 10694 O O . VAL C 1 453 ? 3.572 5.757 59.197 1.00 54.34 452 VAL C O 1
ATOM 10698 N N . GLU C 1 454 ? 1.349 6.124 59.147 1.00 58.68 453 GLU C N 1
ATOM 10699 C CA . GLU C 1 454 ? 1.401 7.299 60.021 1.00 62.61 453 GLU C CA 1
ATOM 10700 C C . GLU C 1 454 ? 1.962 7.021 61.423 1.00 63.99 453 GLU C C 1
ATOM 10701 O O . GLU C 1 454 ? 2.413 7.946 62.091 1.00 65.31 453 GLU C O 1
ATOM 10707 N N . PHE C 1 455 ? 1.949 5.761 61.859 1.00 66.48 454 PHE C N 1
ATOM 10708 C CA . PHE C 1 455 ? 2.519 5.383 63.163 1.00 67.64 454 PHE C CA 1
ATOM 10709 C C . PHE C 1 455 ? 4.014 5.684 63.250 1.00 66.61 454 PHE C C 1
ATOM 10710 O O . PHE C 1 455 ? 4.520 6.038 64.317 1.00 66.84 454 PHE C O 1
ATOM 10718 N N . ILE C 1 456 ? 4.710 5.524 62.126 1.00 64.87 455 ILE C N 1
ATOM 10719 C CA . ILE C 1 456 ? 6.165 5.730 62.060 1.00 64.98 455 ILE C CA 1
ATOM 10720 C C . ILE C 1 456 ? 6.552 7.029 61.323 1.00 65.54 455 ILE C C 1
ATOM 10721 O O . ILE C 1 456 ? 7.730 7.380 61.252 1.00 65.97 455 ILE C O 1
ATOM 10726 N N . SER C 1 457 ? 5.560 7.749 60.801 1.00 65.81 456 SER C N 1
ATOM 10727 C CA . SER C 1 457 ? 5.794 9.004 60.083 1.00 66.69 456 SER C CA 1
ATOM 10728 C C . SER C 1 457 ? 4.858 10.104 60.579 1.00 66.45 456 SER C C 1
ATOM 10729 O O . SER C 1 457 ? 4.479 10.129 61.750 1.00 67.38 456 SER C O 1
#

Nearest PDB structures (foldseek):
  5gop-assembly1_B-2  TM=9.800E-01  e=1.097E-66  Nostoc sp. PCC 7120 = FACHB-418
  5gor-assembly1_D  TM=1.000E+00  e=2.070E-65  Nostoc sp. PCC 7120 = FACHB-418
  5goq-assembly1_C-2  TM=9.815E-01  e=1.208E-65  Nostoc sp. PCC 7120 = FACHB-418
  5goq-assembly1_B-2  TM=9.707E-01  e=1.041E-64  Nostoc sp. PCC 7120 = FACHB-418
  5z74-assembly1_B  TM=9.431E-01  e=3.790E-46  Nostoc sp. PCC 7120 = FACHB-418